Protein 7TXF (pdb70)

Radius of gyration: 30.8 Å; Cα contacts (8 Å, |Δi|>4): 2941; chains: 8; bounding box: 74×87×86 Å

Structure (mmCIF, N/CA/C/O backbone):
data_7TXF
#
_entry.id   7TXF
#
_cell.length_a   68.909
_cell.length_b   119.573
_cell.length_c   150.733
_cell.angle_alpha   90.00
_cell.angle_beta   90.00
_cell.angle_gamma   90.00
#
_symmetry.space_group_name_H-M   'P 21 21 21'
#
loop_
_entity.id
_entity.type
_entity.pdbx_description
1 polymer 'Acetylcholine-binding protein'
2 polymer 'Alpha-conotoxin VxXXB'
#
loop_
_atom_site.group_PDB
_atom_site.id
_atom_site.type_symbol
_atom_site.label_atom_id
_atom_site.label_alt_id
_atom_site.label_comp_id
_atom_site.label_asym_id
_atom_site.label_entity_id
_atom_site.label_seq_id
_atom_site.pdbx_PDB_ins_code
_atom_site.Cartn_x
_atom_site.Cartn_y
_atom_site.Cartn_z
_atom_site.occupancy
_atom_site.B_iso_or_equiv
_atom_site.auth_seq_id
_atom_site.auth_comp_id
_atom_site.auth_asym_id
_atom_site.auth_atom_id
_atom_site.pdbx_PDB_model_num
ATOM 1 N N . LEU A 1 1 ? -22.143 13.456 31.482 1.00 106.78 1 LEU A N 1
ATOM 2 C CA . LEU A 1 1 ? -21.132 13.147 30.413 1.00 100.26 1 LEU A CA 1
ATOM 3 C C . LEU A 1 1 ? -20.447 11.893 30.863 1.00 97.37 1 LEU A C 1
ATOM 4 O O . LEU A 1 1 ? -20.147 11.739 32.054 1.00 99.51 1 LEU A O 1
ATOM 9 N N . ASP A 1 2 ? -20.176 10.986 29.927 1.00 96.98 2 ASP A N 1
ATOM 10 C CA . ASP A 1 2 ? -19.323 9.823 30.242 1.00 94.08 2 ASP A CA 1
ATOM 11 C C . ASP A 1 2 ? -17.878 10.074 29.751 1.00 85.19 2 ASP A C 1
ATOM 12 O O . ASP A 1 2 ? -17.593 11.112 29.122 1.00 81.88 2 ASP A O 1
ATOM 17 N N . ARG A 1 3 ? -16.981 9.130 30.039 1.00 78.88 3 ARG A N 1
ATOM 18 C CA . ARG A 1 3 ? -15.540 9.264 29.726 1.00 75.32 3 ARG A CA 1
ATOM 19 C C . ARG A 1 3 ? -15.338 9.421 28.221 1.00 76.47 3 ARG A C 1
ATOM 20 O O . ARG A 1 3 ? -14.491 10.255 27.839 1.00 72.79 3 ARG A O 1
ATOM 28 N N . ALA A 1 4 ? -16.097 8.688 27.398 1.00 80.41 4 ALA A N 1
ATOM 29 C CA . ALA A 1 4 ? -15.962 8.806 25.934 1.00 79.78 4 ALA A CA 1
ATOM 30 C C . ALA A 1 4 ? -16.309 10.196 25.434 1.00 78.94 4 ALA A C 1
ATOM 31 O O . ALA A 1 4 ? -15.632 10.714 24.529 1.00 77.10 4 ALA A O 1
ATO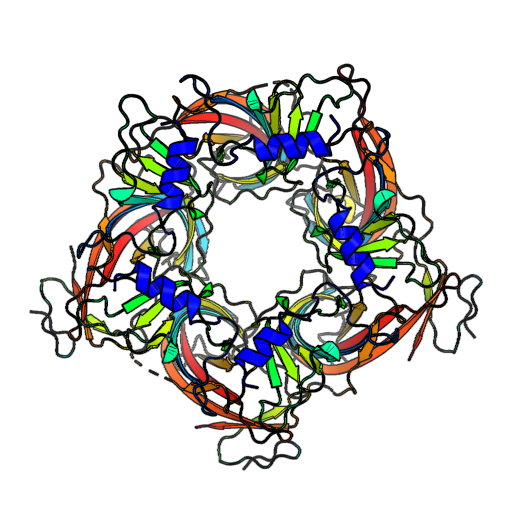M 33 N N . ASP A 1 5 ? -17.366 10.781 26.021 1.00 81.80 5 ASP A N 1
ATOM 34 C CA . ASP A 1 5 ? -17.846 12.129 25.674 1.00 81.96 5 ASP A CA 1
ATOM 35 C C . ASP A 1 5 ? -16.800 13.158 26.056 1.00 79.70 5 ASP A C 1
ATOM 36 O O . ASP A 1 5 ? -16.503 14.075 25.299 1.00 80.84 5 ASP A O 1
ATOM 41 N N . ILE A 1 6 ? -16.242 13.008 27.256 1.00 77.49 6 ILE A N 1
ATOM 42 C CA . ILE A 1 6 ? -15.202 13.907 27.700 1.00 73.62 6 ILE A CA 1
ATOM 43 C C . ILE A 1 6 ? -14.016 13.849 26.741 1.00 71.72 6 ILE A C 1
ATOM 44 O O . ILE A 1 6 ? -13.493 14.885 26.336 1.00 71.40 6 ILE A O 1
ATOM 49 N N . LEU A 1 7 ? -13.604 12.640 26.348 1.00 73.20 7 LEU A N 1
ATOM 50 C CA . LEU A 1 7 ? -12.435 12.500 25.482 1.00 72.23 7 LEU A CA 1
ATOM 51 C C . LEU A 1 7 ? -12.733 13.128 24.123 1.00 76.07 7 LEU A C 1
ATOM 52 O O . LEU A 1 7 ? -11.898 13.836 23.559 1.00 78.52 7 LEU A O 1
ATOM 57 N N . TYR A 1 8 ? -13.947 12.916 23.621 1.00 80.36 8 TYR A N 1
ATOM 58 C CA . TYR A 1 8 ? -14.425 13.541 22.362 1.00 86.20 8 TYR A CA 1
ATOM 59 C C . TYR A 1 8 ? -14.312 15.070 22.470 1.00 83.90 8 TYR A C 1
ATOM 60 O O . TYR A 1 8 ? -13.709 15.688 21.576 1.00 82.62 8 TYR A O 1
ATOM 69 N N . ASN A 1 9 ? -14.851 15.666 23.539 1.00 85.38 9 ASN A N 1
ATOM 70 C CA . ASN A 1 9 ? -14.823 17.125 23.675 1.00 85.09 9 ASN A CA 1
ATOM 71 C C . ASN A 1 9 ? -13.406 17.651 23.796 1.00 81.03 9 ASN A C 1
ATOM 72 O O . ASN A 1 9 ? -13.057 18.642 23.164 1.00 80.60 9 ASN A O 1
ATOM 77 N N . ILE A 1 10 ? -12.572 16.943 24.561 1.00 79.78 10 ILE A N 1
ATOM 78 C CA . ILE A 1 10 ? -11.186 17.325 24.682 1.00 75.11 10 ILE A CA 1
ATOM 79 C C . ILE A 1 10 ? -10.495 17.356 23.308 1.00 75.84 10 ILE A C 1
ATOM 80 O O . ILE A 1 10 ? -9.742 18.276 23.038 1.00 77.97 10 ILE A O 1
ATOM 85 N N . ARG A 1 11 ? -10.761 16.370 22.446 1.00 76.48 11 ARG A N 1
ATOM 86 C CA . ARG A 1 11 ? -10.119 16.296 21.105 1.00 79.00 11 ARG A CA 1
ATOM 87 C C . ARG A 1 11 ? -10.581 17.473 20.236 1.00 86.48 11 ARG A C 1
ATOM 88 O O . ARG A 1 11 ? -9.704 18.146 19.673 1.00 86.98 11 ARG A O 1
ATOM 96 N N . GLN A 1 12 ? -11.896 17.714 20.147 1.00 96.75 12 GLN A N 1
ATOM 97 C CA . GLN A 1 12 ? -12.444 18.876 19.437 1.00 97.03 12 GLN A CA 1
ATOM 98 C C . GLN A 1 12 ? -11.909 20.212 19.897 1.00 91.09 12 GLN A C 1
ATOM 99 O O . GLN A 1 12 ? -11.716 21.084 19.106 1.00 87.31 12 GLN A O 1
ATOM 105 N N . THR A 1 13 ? -11.653 20.353 21.195 1.00 88.06 13 THR A N 1
ATOM 106 C CA . THR A 1 13 ? -11.295 21.619 21.804 1.00 87.35 13 THR A CA 1
ATOM 107 C C . THR A 1 13 ? -9.779 21.858 21.917 1.00 85.67 13 THR A C 1
ATOM 108 O O . THR A 1 13 ? -9.303 22.952 21.667 1.00 82.64 13 THR A O 1
ATOM 112 N N . SER A 1 14 ? -9.031 20.825 22.307 1.00 86.47 14 SER A N 1
ATOM 113 C CA . SER A 1 14 ? -7.585 20.883 22.344 1.00 80.59 14 SER A CA 1
ATOM 114 C C . SER A 1 14 ? -7.055 20.934 20.947 1.00 74.52 14 SER A C 1
ATOM 115 O O . SER A 1 14 ? -7.468 20.178 20.075 1.00 76.57 14 SER A O 1
ATOM 118 N N . ARG A 1 15 ? -6.172 21.905 20.723 1.00 66.94 15 ARG A N 1
ATOM 119 C CA . ARG A 1 15 ? -5.377 22.076 19.484 1.00 63.34 15 ARG A CA 1
ATOM 120 C C . ARG A 1 15 ? -3.947 21.754 19.891 1.00 56.72 15 ARG A C 1
ATOM 121 O O . ARG A 1 15 ? -3.298 22.577 20.496 1.00 54.37 15 ARG A O 1
ATOM 129 N N . PRO A 1 16 ? -3.435 20.530 19.653 1.00 53.79 16 PRO A N 1
ATOM 130 C CA . PRO A 1 16 ? -2.142 20.131 20.196 1.00 52.27 16 PRO A CA 1
ATOM 131 C C . PRO A 1 16 ? -0.953 20.987 19.707 1.00 54.19 16 PRO A C 1
ATOM 132 O O . PRO A 1 16 ? 0.049 21.013 20.379 1.00 56.38 16 PRO A O 1
ATOM 136 N N . ASP A 1 17 ? -1.088 21.684 18.579 1.00 53.53 17 ASP A N 1
ATOM 137 C CA . ASP A 1 17 ? -0.022 22.507 18.063 1.00 53.41 17 ASP A CA 1
ATOM 138 C C . ASP A 1 17 ? -0.167 23.987 18.356 1.00 52.92 17 ASP A C 1
ATOM 139 O O . ASP A 1 17 ? 0.601 24.752 17.886 1.00 51.27 17 ASP A O 1
ATOM 144 N N . VAL A 1 18 ? -1.178 24.356 19.154 1.00 53.80 18 VAL A N 1
ATOM 145 C CA . VAL A 1 18 ? -1.432 25.753 19.484 1.00 54.56 18 VAL A CA 1
ATOM 146 C C . VAL A 1 18 ? -1.412 25.932 21.007 1.00 54.12 18 VAL A C 1
ATOM 147 O O . VAL A 1 18 ? -2.127 25.274 21.735 1.00 54.07 18 VAL A O 1
ATOM 151 N N . ILE A 1 19 ? -0.519 26.797 21.476 1.00 53.53 19 ILE A N 1
ATOM 152 C CA . ILE A 1 19 ? -0.421 27.127 22.864 1.00 54.64 19 ILE A CA 1
ATOM 153 C C . ILE A 1 19 ? -1.774 27.695 23.291 1.00 53.93 19 ILE A C 1
ATOM 154 O O . ILE A 1 19 ? -2.369 28.502 22.600 1.00 55.03 19 ILE A O 1
ATOM 159 N N . PRO A 1 20 ? -2.364 27.226 24.399 1.00 53.92 20 PRO A N 1
ATOM 160 C CA . PRO A 1 20 ? -3.687 27.693 24.811 1.00 57.73 20 PRO A CA 1
ATOM 161 C C . PRO A 1 20 ? -3.604 28.992 25.619 1.00 63.13 20 PRO A C 1
ATOM 162 O O . PRO A 1 20 ? -4.016 28.988 26.744 1.00 66.66 20 PRO A O 1
ATOM 166 N N . THR A 1 21 ? -3.026 30.048 25.053 1.00 69.91 21 THR A N 1
ATOM 167 C CA . THR A 1 21 ? -3.015 31.334 25.726 1.00 74.59 21 THR A CA 1
ATOM 168 C C . THR A 1 21 ? -4.434 31.815 25.684 1.00 80.26 21 THR A C 1
ATOM 169 O O . THR A 1 21 ? -5.147 31.637 24.698 1.00 84.43 21 THR A O 1
ATOM 173 N N . GLN A 1 22 ? -4.868 32.346 26.814 1.00 90.15 22 GLN A N 1
ATOM 174 C CA . GLN A 1 22 ? -6.239 32.847 27.005 1.00 96.51 22 GLN A CA 1
ATOM 175 C C . GLN A 1 22 ? -6.123 34.349 27.221 1.00 94.93 22 GLN A C 1
ATOM 176 O O . GLN A 1 22 ? -5.576 34.777 28.214 1.00 91.80 22 GLN A O 1
ATOM 182 N N . ARG A 1 23 ? -6.574 35.121 26.227 1.00 98.99 23 ARG A N 1
ATOM 183 C CA . ARG A 1 23 ? -6.581 36.612 26.192 1.00 101.06 23 ARG A CA 1
ATOM 184 C C . ARG A 1 23 ? -5.133 37.134 26.244 1.00 96.78 23 ARG A C 1
ATOM 185 O O . ARG A 1 23 ? -4.887 38.149 26.912 1.00 90.73 23 ARG A O 1
ATOM 193 N N . ASP A 1 24 ? -4.220 36.491 25.507 1.00 96.07 24 ASP A N 1
ATOM 194 C CA . ASP A 1 24 ? -2.787 36.794 25.536 1.00 99.21 24 ASP A CA 1
ATOM 195 C C . ASP A 1 24 ? -2.177 37.180 26.920 1.00 95.87 24 ASP A C 1
ATOM 196 O O . ASP A 1 24 ? -1.445 38.157 27.063 1.00 93.33 24 ASP A O 1
ATOM 201 N N . ARG A 1 25 ? -2.539 36.377 27.930 1.00 90.38 25 ARG A N 1
ATOM 202 C CA . ARG A 1 25 ? -1.734 36.118 29.158 1.00 87.81 25 ARG A CA 1
ATOM 203 C C . ARG A 1 25 ? -0.958 34.812 28.976 1.00 78.59 25 ARG A C 1
ATOM 204 O O . ARG A 1 25 ? -1.373 33.924 28.231 1.00 74.73 25 ARG A O 1
ATOM 212 N N . PRO A 1 26 ? 0.209 34.660 29.633 1.00 71.06 26 PRO A N 1
ATOM 213 C CA . PRO A 1 26 ? 1.045 33.483 29.428 1.00 67.64 26 PRO A CA 1
ATOM 214 C C . PRO A 1 26 ? 0.418 32.217 30.033 1.00 65.81 26 PRO A C 1
ATOM 215 O O . PRO A 1 26 ? -0.302 32.324 30.968 1.00 70.18 26 PRO A O 1
ATOM 219 N N . VAL A 1 27 ? 0.686 31.048 29.457 1.00 63.48 27 VAL A N 1
ATOM 220 C CA . VAL A 1 27 ? 0.325 29.806 30.093 1.00 61.78 27 VAL A CA 1
ATOM 221 C C . VAL A 1 27 ? 1.337 29.565 31.195 1.00 59.76 27 VAL A C 1
ATOM 222 O O . VAL A 1 27 ? 2.536 29.535 30.933 1.00 56.04 27 VAL A O 1
ATOM 226 N N . ALA A 1 28 ? 0.843 29.436 32.435 1.00 60.82 28 ALA A N 1
ATOM 227 C CA . ALA A 1 28 ? 1.638 29.148 33.622 1.00 58.43 28 ALA A CA 1
ATOM 228 C C . ALA A 1 28 ? 1.922 27.651 33.717 1.00 57.01 28 ALA A C 1
ATOM 229 O O . ALA A 1 28 ? 1.047 26.874 34.010 1.00 62.22 28 ALA A O 1
ATOM 231 N N . VAL A 1 29 ? 3.154 27.246 33.416 1.00 56.70 29 VAL A N 1
ATOM 232 C CA . VAL A 1 29 ? 3.581 25.880 33.536 1.00 57.05 29 VAL A CA 1
ATOM 233 C C . VAL A 1 29 ? 4.384 25.738 34.836 1.00 59.01 29 VAL A C 1
ATOM 234 O O . VAL A 1 29 ? 5.245 26.554 35.143 1.00 56.45 29 VAL A O 1
ATOM 238 N N . SER A 1 30 ? 4.075 24.707 35.621 1.00 61.70 30 SER A N 1
ATOM 239 C CA . SER A 1 30 ? 4.853 24.425 36.806 1.00 67.76 30 SER A CA 1
ATOM 240 C C . SER A 1 30 ? 5.548 23.089 36.575 1.00 66.07 30 SER A C 1
ATOM 241 O O . SER A 1 30 ? 4.967 22.159 35.986 1.00 64.53 30 SER A O 1
ATOM 244 N N . VAL A 1 31 ? 6.815 22.997 36.986 1.00 66.37 31 VAL A N 1
ATOM 245 C CA . VAL A 1 31 ? 7.587 21.783 36.804 1.00 64.49 31 VAL A CA 1
ATOM 246 C C . VAL A 1 31 ? 8.451 21.483 38.006 1.00 64.68 31 VAL A C 1
ATOM 247 O O . VAL A 1 31 ? 8.965 22.370 38.639 1.00 65.98 31 VAL A O 1
ATOM 251 N N . SER A 1 32 ? 8.582 20.195 38.318 1.00 69.01 32 SER A N 1
ATOM 252 C CA . SER A 1 32 ? 9.436 19.727 39.397 1.00 74.37 32 SER A CA 1
ATOM 253 C C . SER A 1 32 ? 9.951 18.347 39.026 1.00 75.39 32 SER A C 1
ATOM 254 O O . SER A 1 32 ? 9.191 17.513 38.535 1.00 75.65 32 SER A O 1
ATOM 257 N N . LEU A 1 33 ? 11.246 18.107 39.282 1.00 75.31 33 LEU A N 1
ATOM 258 C CA . LEU A 1 33 ? 11.849 16.807 39.107 1.00 69.94 33 LEU A CA 1
ATOM 259 C C . LEU A 1 33 ? 11.897 16.028 40.414 1.00 72.28 33 LEU A C 1
ATOM 260 O O . LEU A 1 33 ? 12.329 16.542 41.418 1.00 80.10 33 LEU A O 1
ATOM 265 N N . LYS A 1 34 ? 11.434 14.778 40.380 1.00 69.63 34 LYS A N 1
ATOM 266 C CA . LYS A 1 34 ? 11.663 13.819 41.438 1.00 68.73 34 LYS A CA 1
ATOM 267 C C . LYS A 1 34 ? 12.623 12.770 40.917 1.00 65.44 34 LYS A C 1
ATOM 268 O O . LYS A 1 34 ? 12.295 12.028 39.992 1.00 62.43 34 LYS A O 1
ATOM 274 N N . PHE A 1 35 ? 13.788 12.695 41.551 1.00 65.81 35 PHE A N 1
ATOM 275 C CA . PHE A 1 35 ? 14.821 11.758 41.175 1.00 65.95 35 PHE A CA 1
ATOM 276 C C . PHE A 1 35 ? 14.573 10.376 41.751 1.00 66.19 35 PHE A C 1
ATOM 277 O O . PHE A 1 35 ? 14.323 10.205 42.944 1.00 63.38 35 PHE A O 1
ATOM 285 N N . ILE A 1 36 ? 14.641 9.390 40.855 1.00 67.49 36 ILE A N 1
ATOM 286 C CA . ILE A 1 36 ? 14.353 8.008 41.151 1.00 68.02 36 ILE A CA 1
ATOM 287 C C . ILE A 1 36 ? 15.666 7.237 41.222 1.00 69.23 36 ILE A C 1
ATOM 288 O O . ILE A 1 36 ? 15.844 6.401 42.104 1.00 71.46 36 ILE A O 1
ATOM 293 N N . ASN A 1 37 ? 16.581 7.496 40.287 1.00 66.82 37 ASN A N 1
ATOM 294 C CA . ASN A 1 37 ? 17.853 6.802 40.259 1.00 67.87 37 ASN A CA 1
ATOM 295 C C . ASN A 1 37 ? 18.936 7.537 39.525 1.00 68.09 37 ASN A C 1
ATOM 296 O O . ASN A 1 37 ? 18.650 8.318 38.643 1.00 66.07 37 ASN A O 1
ATOM 301 N N . ILE A 1 38 ? 20.186 7.300 39.930 1.00 70.73 38 ILE A N 1
ATOM 302 C CA . ILE A 1 38 ? 21.367 7.770 39.257 1.00 71.42 38 ILE A CA 1
ATOM 303 C C . ILE A 1 38 ? 22.115 6.515 38.932 1.00 74.71 38 ILE A C 1
ATOM 304 O O . ILE A 1 38 ? 22.528 5.804 39.831 1.00 79.44 38 ILE A O 1
ATOM 309 N N . LEU A 1 39 ? 22.330 6.253 37.647 1.00 77.56 39 LEU A N 1
ATOM 310 C CA . LEU A 1 39 ? 22.711 4.929 37.185 1.00 80.83 39 LEU A CA 1
ATOM 311 C C . LEU A 1 39 ? 24.153 4.817 36.909 1.00 85.48 39 LEU A C 1
ATOM 312 O O . LEU A 1 39 ? 24.827 3.912 37.398 1.00 90.06 39 LEU A O 1
ATOM 317 N N . GLU A 1 40 ? 24.614 5.696 36.022 1.00 89.22 40 GLU A N 1
ATOM 318 C CA . GLU A 1 40 ? 25.959 5.609 35.589 1.00 95.64 40 GLU A CA 1
ATOM 319 C C . GLU A 1 40 ? 26.519 6.982 35.812 1.00 95.42 40 GLU A C 1
ATOM 320 O O . GLU A 1 40 ? 25.831 7.999 35.661 1.00 100.86 40 GLU A O 1
ATOM 326 N N . VAL A 1 41 ? 27.781 6.987 36.239 1.00 95.88 41 VAL A N 1
ATOM 327 C CA . VAL A 1 41 ? 28.620 8.157 36.309 1.00 98.09 41 VAL A CA 1
ATOM 328 C C . VAL A 1 41 ? 29.842 7.799 35.478 1.00 98.76 41 VAL A C 1
ATOM 329 O O . VAL A 1 41 ? 30.251 6.635 35.432 1.00 98.19 41 VAL A O 1
ATOM 333 N N . ASN A 1 42 ? 30.381 8.797 34.781 1.00 100.30 42 ASN A N 1
ATOM 334 C CA . ASN A 1 42 ? 31.527 8.598 33.912 1.00 105.20 42 ASN A CA 1
ATOM 335 C C . ASN A 1 42 ? 32.614 9.653 34.176 1.00 109.38 42 ASN A C 1
ATOM 336 O O . ASN A 1 42 ? 32.439 10.810 33.849 1.00 105.07 42 ASN A O 1
ATOM 341 N N . GLU A 1 43 ? 33.694 9.203 34.840 1.00 118.17 43 GLU A N 1
ATOM 342 C CA . GLU A 1 43 ? 34.899 9.975 35.146 1.00 122.78 43 GLU A CA 1
ATOM 343 C C . GLU A 1 43 ? 35.534 10.501 33.870 1.00 126.90 43 GLU A C 1
ATOM 344 O O . GLU A 1 43 ? 35.912 11.682 33.791 1.00 129.99 43 GLU A O 1
ATOM 350 N N . ILE A 1 44 ? 35.654 9.605 32.872 1.00 128.70 44 ILE A N 1
ATOM 351 C CA . ILE A 1 44 ? 36.241 9.917 31.560 1.00 131.64 44 ILE A CA 1
ATOM 352 C C . ILE A 1 44 ? 35.428 11.006 30.833 1.00 131.03 44 ILE A C 1
ATOM 353 O O . ILE A 1 44 ? 35.954 12.056 30.548 1.00 143.70 44 ILE A O 1
ATOM 358 N N . THR A 1 45 ? 34.148 10.751 30.548 1.00 123.51 45 THR A N 1
ATOM 359 C CA . THR A 1 45 ? 33.340 11.672 29.725 1.00 118.13 45 THR A CA 1
ATOM 360 C C . THR A 1 45 ? 32.645 12.806 30.497 1.00 110.17 45 THR A C 1
ATOM 361 O O . THR A 1 45 ? 32.086 13.697 29.868 1.00 110.32 45 THR A O 1
ATOM 365 N N . ASN A 1 46 ? 32.671 12.770 31.828 1.00 105.88 46 ASN A N 1
ATOM 366 C CA . ASN A 1 46 ? 31.864 13.689 32.655 1.00 104.28 46 ASN A CA 1
ATOM 367 C C . ASN A 1 46 ? 30.346 13.688 32.366 1.00 101.29 46 ASN A C 1
ATOM 368 O O . ASN A 1 46 ? 29.657 14.734 32.367 1.00 98.44 46 ASN A O 1
ATOM 373 N N . GLU A 1 47 ? 29.817 12.485 32.171 1.00 99.00 47 GLU A N 1
ATOM 374 C CA . GLU A 1 47 ? 28.392 12.294 31.984 1.00 91.60 47 GLU A CA 1
ATOM 375 C C . GLU A 1 47 ? 27.790 11.615 33.226 1.00 88.64 47 GLU A C 1
ATOM 376 O O . GLU A 1 47 ? 28.396 10.762 33.867 1.00 84.92 47 GLU A O 1
ATOM 382 N N . VAL A 1 48 ? 26.558 11.997 33.547 1.00 86.56 48 VAL A N 1
ATOM 383 C CA . VAL A 1 48 ? 25.740 11.285 34.510 1.00 83.75 48 VAL A CA 1
ATOM 384 C C . VAL A 1 48 ? 24.417 10.901 33.846 1.00 79.61 48 VAL A C 1
ATOM 385 O O . VAL A 1 48 ? 23.836 11.658 33.066 1.00 76.55 48 VAL A O 1
ATOM 389 N N . ASP A 1 49 ? 23.982 9.684 34.158 1.00 81.76 49 ASP A N 1
ATOM 390 C CA . ASP A 1 49 ? 22.796 9.088 33.579 1.00 79.11 49 ASP A CA 1
ATOM 391 C C . ASP A 1 49 ? 21.767 8.975 34.697 1.00 75.16 49 ASP A C 1
ATOM 392 O O . ASP A 1 49 ? 21.994 8.350 35.715 1.00 75.74 49 ASP A O 1
ATOM 397 N N . VAL A 1 50 ? 20.611 9.612 34.511 1.00 73.63 50 VAL A N 1
ATOM 398 C CA . VAL A 1 50 ? 19.684 9.849 35.611 1.00 68.75 50 VAL A CA 1
ATOM 399 C C . VAL A 1 50 ? 18.259 9.433 35.199 1.00 62.49 50 VAL A C 1
ATOM 400 O O . VAL A 1 50 ? 17.856 9.631 34.062 1.00 56.64 50 VAL A O 1
ATOM 404 N N . VAL A 1 51 ? 17.514 8.844 36.139 1.00 58.63 51 VAL A N 1
ATOM 405 C CA . VAL A 1 51 ? 16.075 8.614 35.990 1.00 54.77 51 VAL A CA 1
ATOM 406 C C . VAL A 1 51 ? 15.300 9.532 36.923 1.00 54.36 51 VAL A C 1
ATOM 407 O O . VAL A 1 51 ? 15.594 9.585 38.106 1.00 56.22 51 VAL A O 1
ATOM 411 N N . PHE A 1 52 ? 14.294 10.243 36.386 1.00 55.24 52 PHE A N 1
ATOM 412 C CA . PHE A 1 52 ? 13.473 11.165 37.160 1.00 56.05 52 PHE A CA 1
ATOM 413 C C . PHE A 1 52 ? 12.046 11.217 36.675 1.00 55.53 52 PHE A C 1
ATOM 414 O O . PHE A 1 52 ? 11.788 10.976 35.502 1.00 53.59 52 PHE A O 1
ATOM 422 N N . TRP A 1 53 ? 11.124 11.506 37.608 1.00 55.90 53 TRP A N 1
ATOM 423 C CA . TRP A 1 53 ? 9.752 11.808 37.276 1.00 54.62 53 TRP A CA 1
ATOM 424 C C . TRP A 1 53 ? 9.646 13.316 37.119 1.00 56.10 53 TRP A C 1
ATOM 425 O O . TRP A 1 53 ? 10.027 14.061 38.026 1.00 54.61 53 TRP A O 1
ATOM 436 N N . GLN A 1 54 ? 9.145 13.753 35.961 1.00 55.02 54 GLN A N 1
ATOM 437 C CA . GLN A 1 54 ? 8.995 15.156 35.665 1.00 56.98 54 GLN A CA 1
ATOM 438 C C . GLN A 1 54 ? 7.563 15.577 35.897 1.00 57.53 54 GLN A C 1
ATOM 439 O O . GLN A 1 54 ? 6.757 15.495 35.004 1.00 64.62 54 GLN A O 1
ATOM 445 N N . GLN A 1 55 ? 7.250 16.020 37.108 1.00 61.63 55 GLN A N 1
ATOM 446 C CA . GLN A 1 55 ? 5.928 16.507 37.402 1.00 66.61 55 GLN A CA 1
ATOM 447 C C . GLN A 1 55 ? 5.677 17.839 36.694 1.00 62.73 55 GLN A C 1
ATOM 448 O O . GLN A 1 55 ? 6.297 18.836 37.001 1.00 59.67 55 GLN A O 1
ATOM 454 N N . THR A 1 56 ? 4.763 17.825 35.728 1.00 58.62 56 THR A N 1
ATOM 455 C CA . THR A 1 56 ? 4.471 18.993 34.915 1.00 56.36 56 THR A CA 1
ATOM 456 C C . THR A 1 56 ? 2.991 19.299 34.983 1.00 56.64 56 THR A C 1
ATOM 457 O O . THR A 1 56 ? 2.175 18.417 34.817 1.00 54.02 56 THR A O 1
ATOM 461 N N . THR A 1 57 ? 2.640 20.558 35.264 1.00 62.26 57 THR A N 1
ATOM 462 C CA . THR A 1 57 ? 1.239 20.946 35.260 1.00 63.57 57 THR A CA 1
ATOM 463 C C . THR A 1 57 ? 0.986 22.292 34.632 1.00 58.96 57 THR A C 1
ATOM 464 O O . THR A 1 57 ? 1.860 23.157 34.618 1.00 58.12 57 THR A O 1
ATOM 468 N N . TRP A 1 58 ? -0.226 22.452 34.102 1.00 57.62 58 TRP A N 1
ATOM 469 C CA . TRP A 1 58 ? -0.667 23.717 33.483 1.00 58.88 58 TRP A CA 1
ATOM 470 C C . TRP A 1 58 ? -2.170 23.632 33.346 1.00 59.64 58 TRP A C 1
ATOM 471 O O . TRP A 1 58 ? -2.780 22.599 33.584 1.00 61.29 58 TRP A O 1
ATOM 482 N N . SER A 1 59 ? -2.768 24.756 32.977 1.00 65.55 59 SER A N 1
ATOM 483 C CA . SER A 1 59 ? -4.217 24.901 32.878 1.00 68.09 59 SER A CA 1
ATOM 484 C C . SER A 1 59 ? -4.539 25.191 31.411 1.00 71.08 59 SER A C 1
ATOM 485 O O . SER A 1 59 ? -3.811 25.917 30.704 1.00 70.61 59 SER A O 1
ATOM 488 N N . ASP A 1 60 ? -5.611 24.570 30.934 1.00 73.15 60 ASP A N 1
ATOM 489 C CA . ASP A 1 60 ? -6.219 24.932 29.677 1.00 75.44 60 ASP A CA 1
ATOM 490 C C . ASP A 1 60 ? -7.718 24.950 29.930 1.00 76.44 60 ASP A C 1
ATOM 491 O O . ASP A 1 60 ? -8.375 23.928 29.838 1.00 74.81 60 ASP A O 1
ATOM 496 N N . ARG A 1 61 ? -8.249 26.121 30.285 1.00 80.05 61 ARG A N 1
ATOM 497 C CA . ARG A 1 61 ? -9.637 26.287 30.787 1.00 83.05 61 ARG A CA 1
ATOM 498 C C . ARG A 1 61 ? -10.644 25.876 29.708 1.00 78.97 61 ARG A C 1
ATOM 499 O O . ARG A 1 61 ? -11.769 25.546 30.085 1.00 77.12 61 ARG A O 1
ATOM 507 N N . THR A 1 62 ? -10.258 25.874 28.428 1.00 76.15 62 THR A N 1
ATOM 508 C CA . THR A 1 62 ? -11.182 25.510 27.368 1.00 79.01 62 THR A CA 1
ATOM 509 C C . THR A 1 62 ? -11.537 24.025 27.391 1.00 77.42 62 THR A C 1
ATOM 510 O O . THR A 1 62 ? -12.564 23.634 26.854 1.00 78.80 62 THR A O 1
ATOM 514 N N . LEU A 1 63 ? -10.692 23.208 28.031 1.00 76.45 63 LEU A N 1
ATOM 515 C CA . LEU A 1 63 ? -10.961 21.791 28.226 1.00 73.42 63 LEU A CA 1
ATOM 516 C C . LEU A 1 63 ? -11.998 21.472 29.300 1.00 71.01 63 LEU A C 1
ATOM 517 O O . LEU A 1 63 ? -12.478 20.335 29.365 1.00 72.58 63 LEU A O 1
ATOM 522 N N . ALA A 1 64 ? -12.327 22.460 30.139 1.00 68.85 64 ALA A N 1
ATOM 523 C CA . ALA A 1 64 ? -13.157 22.242 31.309 1.00 71.32 64 ALA A CA 1
ATOM 524 C C . ALA A 1 64 ? -14.538 21.685 30.973 1.00 72.71 64 ALA A C 1
ATOM 525 O O . ALA A 1 64 ? -15.077 21.965 29.925 1.00 77.13 64 ALA A O 1
ATOM 527 N N . TRP A 1 65 ? -15.096 20.900 31.895 1.00 71.99 65 TRP A N 1
ATOM 528 C CA . TRP A 1 65 ? -16.477 20.444 31.823 1.00 74.50 65 TRP A CA 1
ATOM 529 C C . TRP A 1 65 ? -17.098 20.442 33.219 1.00 77.49 65 TRP A C 1
ATOM 530 O O . TRP A 1 65 ? -16.400 20.479 34.224 1.00 75.89 65 TRP A O 1
ATOM 541 N N . ASN A 1 66 ? -18.427 20.413 33.266 1.00 82.90 66 ASN A N 1
ATOM 542 C CA . ASN A 1 66 ? -19.152 20.274 34.509 1.00 87.45 66 ASN A CA 1
ATOM 543 C C . ASN A 1 66 ? -19.089 18.829 35.015 1.00 88.01 66 ASN A C 1
ATOM 544 O O . ASN A 1 66 ? -19.519 17.920 34.338 1.00 86.65 66 ASN A O 1
ATOM 549 N N . SER A 1 67 ? -18.585 18.651 36.242 1.00 88.69 67 SER A N 1
ATOM 550 C CA . SER A 1 67 ? -18.276 17.346 36.790 1.00 89.81 67 SER A CA 1
ATOM 551 C C . SER A 1 67 ? -19.262 16.778 37.822 1.00 92.69 67 SER A C 1
ATOM 552 O O . SER A 1 67 ? -19.013 15.722 38.387 1.00 88.36 67 SER A O 1
ATOM 555 N N . SER A 1 68 ? -20.359 17.483 38.108 1.00 97.32 68 SER A N 1
ATOM 556 C CA . SER A 1 68 ? -21.439 16.860 38.876 1.00 102.23 68 SER A CA 1
ATOM 557 C C . SER A 1 68 ? -22.032 15.838 37.898 1.00 105.66 68 SER A C 1
ATOM 558 O O . SER A 1 68 ? -22.084 16.082 36.668 1.00 105.97 68 SER A O 1
ATOM 561 N N . HIS A 1 69 ? -22.389 14.667 38.427 1.00 108.41 69 HIS A N 1
ATOM 562 C CA . HIS A 1 69 ? -22.916 13.559 37.628 1.00 109.38 69 HIS A CA 1
ATOM 563 C C . HIS A 1 69 ? -22.008 13.108 36.480 1.00 105.26 69 HIS A C 1
ATOM 564 O O . HIS A 1 69 ? -22.472 12.368 35.645 1.00 109.27 69 HIS A O 1
ATOM 571 N N . SER A 1 70 ? -20.722 13.511 36.489 1.00 99.39 70 SER A N 1
ATOM 572 C CA . SER A 1 70 ? -19.728 13.120 35.502 1.00 94.15 70 SER A CA 1
ATOM 573 C C . SER A 1 70 ? -18.419 12.844 36.230 1.00 89.77 70 SER A C 1
ATOM 574 O O . SER A 1 70 ? -18.185 13.343 37.328 1.00 87.34 70 SER A O 1
ATOM 577 N N . PRO A 1 71 ? -17.493 12.061 35.633 1.00 85.49 71 PRO A N 1
ATOM 578 C CA . PRO A 1 71 ? -16.161 11.901 36.214 1.00 82.68 71 PRO A CA 1
ATOM 579 C C . PRO A 1 71 ? -15.424 13.250 36.328 1.00 82.00 71 PRO A C 1
ATOM 580 O O . PRO A 1 71 ? -15.601 14.108 35.473 1.00 80.04 71 PRO A O 1
ATOM 584 N N . ASP A 1 72 ? -14.636 13.397 37.395 1.00 81.65 72 ASP A N 1
ATOM 585 C CA . ASP A 1 72 ? -13.954 14.641 37.718 1.00 81.48 72 ASP A CA 1
ATOM 586 C C . ASP A 1 72 ? -12.599 14.733 37.031 1.00 75.92 72 ASP A C 1
ATOM 587 O O . ASP A 1 72 ? -12.052 15.817 36.914 1.00 73.23 72 ASP A O 1
ATOM 592 N N . GLN A 1 73 ? -12.061 13.582 36.599 1.00 71.35 73 GLN A N 1
ATOM 593 C CA . GLN A 1 73 ? -10.874 13.512 35.777 1.00 66.81 73 GLN A CA 1
ATOM 594 C C . GLN A 1 73 ? -10.961 12.408 34.762 1.00 64.05 73 GLN A C 1
ATOM 595 O O . GLN A 1 73 ? -11.757 11.489 34.906 1.00 63.82 73 GLN A O 1
ATOM 601 N N . VAL A 1 74 ? -10.102 12.520 33.744 1.00 59.71 74 VAL A N 1
ATOM 602 C CA . VAL A 1 74 ? -9.838 11.480 32.778 1.00 59.15 74 VAL A CA 1
ATOM 603 C C . VAL A 1 74 ? -8.354 11.444 32.430 1.00 59.49 74 VAL A C 1
ATOM 604 O O . VAL A 1 74 ? -7.635 12.403 32.661 1.00 66.84 74 VAL A O 1
ATOM 608 N N . SER A 1 75 ? -7.918 10.328 31.853 1.00 59.51 75 SER A N 1
ATOM 609 C CA . SER A 1 75 ? -6.570 10.112 31.387 1.00 58.11 75 SER A CA 1
ATOM 610 C C . SER A 1 75 ? -6.704 10.213 29.882 1.00 58.56 75 SER A C 1
ATOM 611 O O . SER A 1 75 ? -7.652 9.716 29.321 1.00 58.77 75 SER A O 1
ATOM 614 N N . VAL A 1 76 ? -5.762 10.905 29.247 1.00 54.01 76 VAL A N 1
ATOM 615 C CA . VAL A 1 76 ? -5.882 11.302 27.851 1.00 54.07 76 VAL A CA 1
ATOM 616 C C . VAL A 1 76 ? -4.498 11.113 27.235 1.00 54.04 76 VAL A C 1
ATOM 617 O O . VAL A 1 76 ? -3.486 11.502 27.821 1.00 55.23 76 VAL A O 1
ATOM 621 N N . PRO A 1 77 ? -4.376 10.518 26.040 1.00 53.48 77 PRO A N 1
ATOM 622 C CA . PRO A 1 77 ? -3.072 10.432 25.383 1.00 53.91 77 PRO A CA 1
ATOM 623 C C . PRO A 1 77 ? -2.533 11.850 25.133 1.00 51.88 77 PRO A C 1
ATOM 624 O O . PRO A 1 77 ? -3.331 12.723 24.703 1.00 53.72 77 PRO A O 1
ATOM 628 N N . ILE A 1 78 ? -1.236 12.069 25.347 1.00 50.52 78 ILE A N 1
ATOM 629 C CA . ILE A 1 78 ? -0.703 13.432 25.117 1.00 54.07 78 ILE A CA 1
ATOM 630 C C . ILE A 1 78 ? -0.755 13.936 23.692 1.00 52.30 78 ILE A C 1
ATOM 631 O O . ILE A 1 78 ? -0.726 15.128 23.460 1.00 54.69 78 ILE A O 1
ATOM 636 N N . SER A 1 79 ? -0.873 13.030 22.725 1.00 54.08 79 SER A N 1
ATOM 637 C CA . SER A 1 79 ? -0.970 13.445 21.338 1.00 55.31 79 SER A CA 1
ATOM 638 C C . SER A 1 79 ? -2.304 14.150 21.055 1.00 57.55 79 SER A C 1
ATOM 639 O O . SER A 1 79 ? -2.460 14.820 20.037 1.00 63.08 79 SER A O 1
ATOM 642 N N . SER A 1 80 ? -3.265 14.024 21.974 1.00 58.86 80 SER A N 1
ATOM 643 C CA . SER A 1 80 ? -4.563 14.721 21.876 1.00 58.19 80 SER A CA 1
ATOM 644 C C . SER A 1 80 ? -4.598 16.112 22.505 1.00 55.96 80 SER A C 1
ATOM 645 O O . SER A 1 80 ? -5.604 16.784 22.452 1.00 63.03 80 SER A O 1
ATOM 648 N N . LEU A 1 81 ? -3.495 16.509 23.133 1.00 53.41 81 LEU A N 1
ATOM 649 C CA . LEU A 1 81 ? -3.401 17.718 23.932 1.00 55.02 81 LEU A CA 1
ATOM 650 C C . LEU A 1 81 ? -2.188 18.544 23.523 1.00 52.26 81 LEU A C 1
ATOM 651 O O . LEU A 1 81 ? -1.206 17.994 23.081 1.00 50.35 81 LEU A O 1
ATOM 656 N N . TRP A 1 82 ? -2.254 19.857 23.742 1.00 51.17 82 TRP A N 1
ATOM 657 C CA . TRP A 1 82 ? -1.083 20.677 23.762 1.00 48.56 82 TRP A CA 1
ATOM 658 C C . TRP A 1 82 ? -0.370 20.349 25.067 1.00 50.57 82 TRP A C 1
ATOM 659 O O . TRP A 1 82 ? -0.992 20.311 26.120 1.00 52.87 82 TRP A O 1
ATOM 670 N N . VAL A 1 83 ? 0.937 20.094 24.963 1.00 51.01 83 VAL A N 1
ATOM 671 C CA . VAL A 1 83 ? 1.870 19.973 26.063 1.00 51.77 83 VAL A CA 1
ATOM 672 C C . VAL A 1 83 ? 2.978 21.012 25.880 1.00 51.18 83 VAL A C 1
ATOM 673 O O . VAL A 1 83 ? 3.407 21.299 24.769 1.00 49.70 83 VAL A O 1
ATOM 677 N N . PRO A 1 84 ? 3.495 21.624 26.961 1.00 51.62 84 PRO A N 1
ATOM 678 C CA . PRO A 1 84 ? 4.586 22.586 26.817 1.00 51.62 84 PRO A CA 1
ATOM 679 C C . PRO A 1 84 ? 5.850 21.964 26.198 1.00 51.03 84 PRO A C 1
ATOM 680 O O . PRO A 1 84 ? 6.114 20.798 26.411 1.00 49.93 84 PRO A O 1
ATOM 684 N N . ASP A 1 85 ? 6.587 22.783 25.434 1.00 50.66 85 ASP A N 1
ATOM 685 C CA . ASP A 1 85 ? 7.747 22.364 24.643 1.00 48.32 85 ASP A CA 1
ATOM 686 C C . ASP A 1 85 ? 8.979 22.497 25.542 1.00 49.39 85 ASP A C 1
ATOM 687 O O . ASP A 1 85 ? 9.963 23.149 25.199 1.00 51.48 85 ASP A O 1
ATOM 692 N N . LEU A 1 86 ? 8.912 21.874 26.731 1.00 47.59 86 LEU A N 1
ATOM 693 C CA . LEU A 1 86 ? 9.977 21.925 27.673 1.00 48.56 86 LEU A CA 1
ATOM 694 C C . LEU A 1 86 ? 11.170 21.134 27.178 1.00 48.41 86 LEU A C 1
ATOM 695 O O . LEU A 1 86 ? 11.033 20.147 26.475 1.00 45.94 86 LEU A O 1
ATOM 700 N N . ALA A 1 87 ? 12.362 21.616 27.547 1.00 51.44 87 ALA A N 1
ATOM 701 C CA . ALA A 1 87 ? 13.597 20.960 27.229 1.00 54.05 87 ALA A CA 1
ATOM 702 C C . ALA A 1 87 ? 14.603 21.237 28.314 1.00 58.80 87 ALA A C 1
ATOM 703 O O . ALA A 1 87 ? 14.612 22.317 28.908 1.00 61.72 87 ALA A O 1
ATOM 705 N N . ALA A 1 88 ? 15.492 20.264 28.542 1.00 62.43 88 ALA A N 1
ATOM 706 C CA . ALA A 1 88 ? 16.675 20.504 29.345 1.00 62.49 88 ALA A CA 1
ATOM 707 C C . ALA A 1 88 ? 17.728 21.076 28.418 1.00 60.96 88 ALA A C 1
ATOM 708 O O . ALA A 1 88 ? 18.233 20.398 27.586 1.00 61.55 88 ALA A O 1
ATOM 710 N N . TYR A 1 89 ? 18.042 22.349 28.591 1.00 65.75 89 TYR A N 1
ATOM 711 C CA . TYR A 1 89 ? 18.962 23.126 27.727 1.00 72.67 89 TYR A CA 1
ATOM 712 C C . TYR A 1 89 ? 20.326 22.430 27.586 1.00 76.26 89 TYR A C 1
ATOM 713 O O . TYR A 1 89 ? 20.957 22.574 26.542 1.00 85.60 89 TYR A O 1
ATOM 722 N N . ASN A 1 90 ? 20.779 21.722 28.611 1.00 74.72 90 ASN A N 1
ATOM 723 C CA . ASN A 1 90 ? 22.108 21.144 28.676 1.00 77.53 90 ASN A CA 1
ATOM 724 C C . ASN A 1 90 ? 22.098 19.603 28.712 1.00 79.60 90 ASN A C 1
ATOM 725 O O . ASN A 1 90 ? 23.042 18.934 29.219 1.00 85.35 90 ASN A O 1
ATOM 730 N N . ALA A 1 91 ? 21.011 19.006 28.211 1.00 73.07 91 ALA A N 1
ATOM 731 C CA . ALA A 1 91 ? 20.936 17.536 28.104 1.00 69.13 91 ALA A CA 1
ATOM 732 C C . ALA A 1 91 ? 21.829 17.145 26.929 1.00 65.76 91 ALA A C 1
ATOM 733 O O . ALA A 1 91 ? 22.060 17.912 26.018 1.00 63.36 91 ALA A O 1
ATOM 735 N N . ILE A 1 92 ? 22.432 15.968 27.012 1.00 66.04 92 ILE A N 1
ATOM 736 C CA . ILE A 1 92 ? 23.323 15.513 25.965 1.00 64.04 92 ILE A CA 1
ATOM 737 C C . ILE A 1 92 ? 22.873 14.192 25.363 1.00 62.23 92 ILE A C 1
ATOM 738 O O . ILE A 1 92 ? 23.571 13.587 24.602 1.00 63.15 92 ILE A O 1
ATOM 743 N N . SER A 1 93 ? 21.662 13.764 25.726 1.00 61.01 93 SER A N 1
ATOM 744 C CA . SER A 1 93 ? 20.980 12.665 25.081 1.00 62.06 93 SER A CA 1
ATOM 745 C C . SER A 1 93 ? 19.515 13.068 24.981 1.00 60.21 93 SER A C 1
ATOM 746 O O . SER A 1 93 ? 19.048 13.965 25.742 1.00 52.85 93 SER A O 1
ATOM 749 N N . LYS A 1 94 ? 18.787 12.388 24.088 1.00 61.54 94 LYS A N 1
ATOM 750 C CA . LYS A 1 94 ? 17.359 12.643 24.008 1.00 64.44 94 LYS A CA 1
ATOM 751 C C . LYS A 1 94 ? 16.696 12.006 25.210 1.00 62.98 94 LYS A C 1
ATOM 752 O O . LYS A 1 94 ? 17.202 11.045 25.774 1.00 65.51 94 LYS A O 1
ATOM 758 N N . PRO A 1 95 ? 15.606 12.579 25.740 1.00 63.26 95 PRO A N 1
ATOM 759 C CA . PRO A 1 95 ? 14.919 11.962 26.877 1.00 63.45 95 PRO A CA 1
ATOM 760 C C . PRO A 1 95 ? 14.214 10.666 26.466 1.00 63.05 95 PRO A C 1
ATOM 761 O O . PRO A 1 95 ? 13.456 10.742 25.548 1.00 68.99 95 PRO A O 1
ATOM 765 N N . GLU A 1 96 ? 14.534 9.540 27.106 1.00 65.65 96 GLU A N 1
ATOM 766 C CA . GLU A 1 96 ? 13.841 8.265 26.940 1.00 65.90 96 GLU A CA 1
ATOM 767 C C . GLU A 1 96 ? 12.689 8.270 27.932 1.00 57.89 96 GLU A C 1
ATOM 768 O O . GLU A 1 96 ? 12.886 8.281 29.137 1.00 56.92 96 GLU A O 1
ATOM 774 N N . VAL A 1 97 ? 11.460 8.341 27.413 1.00 54.81 97 VAL A N 1
ATOM 775 C CA . VAL A 1 97 ? 10.253 8.233 28.219 1.00 50.81 97 VAL A CA 1
ATOM 776 C C . VAL A 1 97 ? 9.946 6.780 28.488 1.00 51.76 97 VAL A C 1
ATOM 777 O O . VAL A 1 97 ? 9.805 5.996 27.568 1.00 52.47 97 VAL A O 1
ATOM 781 N N . LEU A 1 98 ? 9.867 6.419 29.775 1.00 51.06 98 LEU A N 1
ATOM 782 C CA . LEU A 1 98 ? 9.741 5.026 30.191 1.00 53.30 98 LEU A CA 1
ATOM 783 C C . LEU A 1 98 ? 8.316 4.587 30.403 1.00 55.42 98 LEU A C 1
ATOM 784 O O . LEU A 1 98 ? 8.075 3.407 30.501 1.00 61.25 98 LEU A O 1
ATOM 789 N N . THR A 1 99 ? 7.384 5.545 30.509 1.00 54.24 99 THR A N 1
ATOM 790 C CA . THR A 1 99 ? 6.037 5.291 31.009 1.00 53.66 99 THR A CA 1
ATOM 791 C C . THR A 1 99 ? 5.010 5.536 29.917 1.00 52.82 99 THR A C 1
ATOM 792 O O . THR A 1 99 ? 5.339 6.105 28.886 1.00 55.65 99 THR A O 1
ATOM 796 N N . PRO A 1 100 ? 3.750 5.082 30.088 1.00 54.61 100 PRO A N 1
ATOM 797 C CA . PRO A 1 100 ? 2.665 5.410 29.151 1.00 53.07 100 PRO A CA 1
ATOM 798 C C . PRO A 1 100 ? 2.464 6.929 29.005 1.00 50.48 100 PRO A C 1
ATOM 799 O O . PRO A 1 100 ? 2.457 7.642 29.990 1.00 50.55 100 PRO A O 1
ATOM 803 N N . GLN A 1 101 ? 2.334 7.384 27.769 1.00 50.31 101 GLN A N 1
ATOM 804 C CA . GLN A 1 101 ? 2.281 8.782 27.454 1.00 50.38 101 GLN A CA 1
ATOM 805 C C . GLN A 1 101 ? 0.875 9.329 27.579 1.00 49.96 101 GLN A C 1
ATOM 806 O O . GLN A 1 101 ? 0.224 9.649 26.614 1.00 51.06 101 GLN A O 1
ATOM 812 N N . LEU A 1 102 ? 0.427 9.429 28.819 1.00 52.19 102 LEU A N 1
ATOM 813 C CA . LEU A 1 102 ? -0.927 9.824 29.139 1.00 50.88 102 LEU A CA 1
ATOM 814 C C . LEU A 1 102 ? -0.825 10.928 30.130 1.00 53.56 102 LEU A C 1
ATOM 815 O O . LEU A 1 102 ? 0.049 10.911 30.993 1.00 59.04 102 LEU A O 1
ATOM 820 N N . ALA A 1 103 ? -1.718 11.911 29.997 1.00 53.45 103 ALA A N 1
ATOM 821 C CA . ALA A 1 103 ? -1.858 12.953 30.977 1.00 53.23 103 ALA A CA 1
ATOM 822 C C . ALA A 1 103 ? -3.196 12.798 31.638 1.00 53.72 103 ALA A C 1
ATOM 823 O O . ALA A 1 103 ? -4.089 12.164 31.109 1.00 56.25 103 ALA A O 1
ATOM 825 N N . ARG A 1 104 ? -3.306 13.386 32.827 1.00 54.06 104 ARG A N 1
ATOM 826 C CA . ARG A 1 104 ? -4.545 13.448 33.623 1.00 57.26 104 ARG A CA 1
ATOM 827 C C . ARG A 1 104 ? -5.159 14.843 33.396 1.00 58.99 104 ARG A C 1
ATOM 828 O O . ARG A 1 104 ? -4.421 15.851 33.571 1.00 55.39 104 ARG A O 1
ATOM 836 N N . VAL A 1 105 ? -6.418 14.913 32.946 1.00 58.08 105 VAL A N 1
ATOM 837 C CA . VAL A 1 105 ? -7.105 16.167 32.784 1.00 59.67 105 VAL A CA 1
ATOM 838 C C . VAL A 1 105 ? -8.207 16.232 33.842 1.00 63.18 105 VAL A C 1
ATOM 839 O O . VAL A 1 105 ? -9.067 15.340 33.922 1.00 66.88 105 VAL A O 1
ATOM 843 N N . VAL A 1 106 ? -8.174 17.312 34.628 1.00 61.52 106 VAL A N 1
ATOM 844 C CA . VAL A 1 106 ? -9.162 17.589 35.638 1.00 64.92 106 VAL A CA 1
ATOM 845 C C . VAL A 1 106 ? -10.288 18.424 35.017 1.00 65.80 106 VAL A C 1
ATOM 846 O O . VAL A 1 106 ? -10.065 19.192 34.110 1.00 68.72 106 VAL A O 1
ATOM 850 N N . SER A 1 107 ? -11.511 18.245 35.525 1.00 68.26 107 SER A N 1
ATOM 851 C CA . SER A 1 107 ? -12.706 18.863 34.967 1.00 71.27 107 SER A CA 1
ATOM 852 C C . SER A 1 107 ? -12.671 20.396 34.922 1.00 73.64 107 SER A C 1
ATOM 853 O O . SER A 1 107 ? -13.461 21.015 34.219 1.00 71.00 107 SER A O 1
ATOM 856 N N . ASP A 1 108 ? -11.759 20.997 35.688 1.00 76.19 108 ASP A N 1
ATOM 857 C CA . ASP A 1 108 ? -11.543 22.439 35.671 1.00 78.27 108 ASP A CA 1
ATOM 858 C C . ASP A 1 108 ? -10.538 22.892 34.614 1.00 79.07 108 ASP A C 1
ATOM 859 O O . ASP A 1 108 ? -10.286 24.076 34.472 1.00 80.72 108 ASP A O 1
ATOM 864 N N . GLY A 1 109 ? -9.956 21.945 33.871 1.00 77.31 109 GLY A N 1
ATOM 865 C CA . GLY A 1 109 ? -9.004 22.241 32.822 1.00 74.97 109 GLY A CA 1
ATOM 866 C C . GLY A 1 109 ? -7.544 22.131 33.209 1.00 72.60 109 GLY A C 1
ATOM 867 O O . GLY A 1 109 ? -6.662 22.402 32.390 1.00 70.09 109 GLY A O 1
ATOM 868 N N . GLU A 1 110 ? -7.272 21.763 34.461 1.00 74.20 110 GLU A N 1
ATOM 869 C CA . GLU A 1 110 ? -5.900 21.515 34.886 1.00 76.60 110 GLU A CA 1
ATOM 870 C C . GLU A 1 110 ? -5.391 20.235 34.218 1.00 68.88 110 GLU A C 1
ATOM 871 O O . GLU A 1 110 ? -6.132 19.259 34.090 1.00 69.05 110 GLU A O 1
ATOM 877 N N . VAL A 1 111 ? -4.134 20.253 33.775 1.00 62.82 111 VAL A N 1
ATOM 878 C CA . VAL A 1 111 ? -3.493 19.083 33.173 1.00 61.63 111 VAL A CA 1
ATOM 879 C C . VAL A 1 111 ? -2.269 18.691 33.999 1.00 60.65 111 VAL A C 1
ATOM 880 O O . VAL A 1 111 ? -1.457 19.539 34.343 1.00 58.75 111 VAL A O 1
ATOM 884 N N . LEU A 1 112 ? -2.165 17.400 34.317 1.00 63.83 112 LEU A N 1
ATOM 885 C CA . LEU A 1 112 ? -1.035 16.825 35.041 1.00 63.27 112 LEU A CA 1
ATOM 886 C C . LEU A 1 112 ? -0.416 15.747 34.150 1.00 57.42 112 LEU A C 1
ATOM 887 O O . LEU A 1 112 ? -1.073 14.769 33.802 1.00 57.64 112 LEU A O 1
ATOM 892 N N . TYR A 1 113 ? 0.833 15.967 33.738 1.00 52.46 113 TYR A N 1
ATOM 893 C CA . TYR A 1 113 ? 1.671 15.029 32.943 1.00 51.23 113 TYR A CA 1
ATOM 894 C C . TYR A 1 113 ? 2.947 14.765 33.741 1.00 50.52 113 TYR A C 1
ATOM 895 O O . TYR A 1 113 ? 3.636 15.741 34.084 1.00 53.10 113 TYR A O 1
ATOM 904 N N . MET A 1 114 ? 3.204 13.492 34.057 1.00 52.36 114 MET A N 1
ATOM 905 C CA . MET A 1 114 ? 4.320 13.079 34.893 1.00 51.66 114 MET A CA 1
ATOM 906 C C . MET A 1 114 ? 4.991 11.861 34.282 1.00 49.78 114 MET A C 1
ATOM 907 O O . MET A 1 114 ? 4.867 10.738 34.775 1.00 51.98 114 MET A O 1
ATOM 912 N N . PRO A 1 115 ? 5.730 12.042 33.181 1.00 46.31 115 PRO A N 1
ATOM 913 C CA . PRO A 1 115 ? 6.493 10.943 32.603 1.00 47.95 115 PRO A CA 1
ATOM 914 C C . PRO A 1 115 ? 7.689 10.587 33.500 1.00 54.46 115 PRO A C 1
ATOM 915 O O . PRO A 1 115 ? 8.251 11.483 34.158 1.00 56.66 115 PRO A O 1
ATOM 919 N N . SER A 1 116 ? 8.055 9.308 33.518 1.00 54.79 116 SER A N 1
ATOM 920 C CA . SER A 1 116 ? 9.342 8.904 34.017 1.00 54.85 116 SER A CA 1
ATOM 921 C C . SER A 1 116 ? 10.315 8.971 32.839 1.00 54.42 116 SER A C 1
ATOM 922 O O . SER A 1 116 ? 10.093 8.382 31.782 1.00 52.77 116 SER A O 1
ATOM 925 N N . ILE A 1 117 ? 11.415 9.695 33.047 1.00 56.44 117 ILE A N 1
ATOM 926 C CA . ILE A 1 117 ? 12.374 9.974 31.994 1.00 57.16 117 ILE A CA 1
ATOM 927 C C . ILE A 1 117 ? 13.778 9.505 32.388 1.00 59.53 117 ILE A C 1
ATOM 928 O O . ILE A 1 117 ? 14.217 9.667 33.532 1.00 56.14 117 ILE A O 1
ATOM 933 N N . ARG A 1 118 ? 14.465 8.874 31.437 1.00 60.19 118 ARG A N 1
ATOM 934 C CA . ARG A 1 118 ? 15.896 8.552 31.582 1.00 59.92 118 ARG A CA 1
ATOM 935 C C . ARG A 1 118 ? 16.696 9.409 30.611 1.00 59.71 118 ARG A C 1
ATOM 936 O O . ARG A 1 118 ? 16.416 9.359 29.402 1.00 59.93 118 ARG A O 1
ATOM 944 N N . GLN A 1 119 ? 17.710 10.104 31.118 1.00 59.15 119 GLN A N 1
ATOM 945 C CA . GLN A 1 119 ? 18.427 11.093 30.345 1.00 57.78 119 GLN A CA 1
ATOM 946 C C . GLN A 1 119 ? 19.839 11.319 30.890 1.00 59.18 119 GLN A C 1
ATOM 947 O O . GLN A 1 119 ? 20.057 11.248 32.104 1.00 56.74 119 GLN A O 1
ATOM 953 N N . ARG A 1 120 ? 20.789 11.562 29.982 1.00 59.93 120 ARG A N 1
ATOM 954 C CA . ARG A 1 120 ? 22.190 11.887 30.312 1.00 64.66 120 ARG A CA 1
ATOM 955 C C . ARG A 1 120 ? 22.354 13.409 30.387 1.00 61.62 120 ARG A C 1
ATOM 956 O O . ARG A 1 120 ? 21.783 14.150 29.521 1.00 63.79 120 ARG A O 1
ATOM 964 N N . PHE A 1 121 ? 23.139 13.866 31.371 1.00 62.58 121 PHE A N 1
ATOM 965 C CA . PHE A 1 121 ? 23.560 15.260 31.487 1.00 63.78 121 PHE A CA 1
ATOM 966 C C . PHE A 1 121 ? 25.089 15.369 31.646 1.00 69.66 121 PHE A C 1
ATOM 967 O O . PHE A 1 121 ? 25.759 14.383 31.931 1.00 69.65 121 PHE A O 1
ATOM 975 N N . SER A 1 122 ? 25.639 16.566 31.416 1.00 75.09 122 SER A N 1
ATOM 976 C CA . SER A 1 122 ? 27.039 16.831 31.657 1.00 84.99 122 SER A CA 1
ATOM 977 C C . SER A 1 122 ? 27.168 17.191 33.134 1.00 91.16 122 SER A C 1
ATOM 978 O O . SER A 1 122 ? 26.412 18.003 33.644 1.00 87.75 122 SER A O 1
ATOM 981 N N . CYS A 1 123 ? 28.136 16.566 33.806 1.00 99.35 123 CYS A N 1
ATOM 982 C CA . CYS A 1 123 ? 28.359 16.763 35.223 1.00 108.84 123 CYS A CA 1
ATOM 983 C C . CYS A 1 123 ? 29.841 16.732 35.595 1.00 111.26 123 CYS A C 1
ATOM 984 O O . CYS A 1 123 ? 30.620 16.005 34.981 1.00 112.15 123 CYS A O 1
ATOM 987 N N . ASP A 1 124 ? 30.210 17.557 36.581 1.00 111.67 124 ASP A N 1
ATOM 988 C CA . ASP A 1 124 ? 31.490 17.458 37.238 1.00 115.26 124 ASP A CA 1
ATOM 989 C C . ASP A 1 124 ? 31.436 16.249 38.173 1.00 114.90 124 ASP A C 1
ATOM 990 O O . ASP A 1 124 ? 30.759 16.300 39.202 1.00 110.70 124 ASP A O 1
ATOM 995 N N . VAL A 1 125 ? 32.111 15.161 37.796 1.00 117.71 125 VAL A N 1
ATOM 996 C CA . VAL A 1 125 ? 31.979 13.883 38.514 1.00 117.24 125 VAL A CA 1
ATOM 997 C C . VAL A 1 125 ? 33.193 13.502 39.358 1.00 119.39 125 VAL A C 1
ATOM 998 O O . VAL A 1 125 ? 33.274 12.391 39.862 1.00 117.08 125 VAL A O 1
ATOM 1002 N N . SER A 1 126 ? 34.153 14.411 39.505 1.00 121.71 126 SER A N 1
ATOM 1003 C CA . SER A 1 126 ? 35.355 14.134 40.322 1.00 125.82 126 SER A CA 1
ATOM 1004 C C . SER A 1 126 ? 35.026 13.977 41.827 1.00 128.21 126 SER A C 1
ATOM 1005 O O . SER A 1 126 ? 35.539 13.078 42.505 1.00 128.22 126 SER A O 1
ATOM 1008 N N . GLY A 1 127 ? 34.131 14.838 42.330 1.00 127.45 127 GLY A N 1
ATOM 1009 C CA . GLY A 1 127 ? 33.806 14.903 43.748 1.00 126.30 127 GLY A CA 1
ATOM 1010 C C . GLY A 1 127 ? 32.714 13.958 44.198 1.00 120.10 127 GLY A C 1
ATOM 1011 O O . GLY A 1 127 ? 32.374 13.935 45.373 1.00 118.74 127 GLY A O 1
ATOM 1012 N N . VAL A 1 128 ? 32.151 13.187 43.255 1.00 112.40 128 VAL A N 1
ATOM 1013 C CA . VAL A 1 128 ? 31.213 12.106 43.535 1.00 106.95 128 VAL A CA 1
ATOM 1014 C C . VAL A 1 128 ? 31.706 11.153 44.633 1.00 109.66 128 VAL A C 1
ATOM 1015 O O . VAL A 1 128 ? 30.908 10.627 45.392 1.00 107.36 128 VAL A O 1
ATOM 1019 N N . ASP A 1 129 ? 33.026 10.914 44.687 1.00 114.33 129 ASP A N 1
ATOM 1020 C CA . ASP A 1 129 ? 33.657 10.076 45.720 1.00 119.64 129 ASP A CA 1
ATOM 1021 C C . ASP A 1 129 ? 34.076 10.810 46.998 1.00 121.70 129 ASP A C 1
ATOM 1022 O O . ASP A 1 129 ? 34.747 10.239 47.831 1.00 126.17 129 ASP A O 1
ATOM 1027 N N . THR A 1 130 ? 33.668 12.070 47.149 1.00 120.35 130 THR A N 1
ATOM 1028 C CA . THR A 1 130 ? 34.017 12.877 48.320 1.00 122.50 130 THR A CA 1
ATOM 1029 C C . THR A 1 130 ? 32.785 13.109 49.200 1.00 119.18 130 THR A C 1
ATOM 1030 O O . THR A 1 130 ? 31.654 12.842 48.787 1.00 114.74 130 THR A O 1
ATOM 1034 N N . GLU A 1 131 ? 33.020 13.603 50.420 1.00 123.59 131 GLU A N 1
ATOM 1035 C CA . GLU A 1 131 ? 31.977 13.846 51.417 1.00 124.33 131 GLU A CA 1
ATOM 1036 C C . GLU A 1 131 ? 30.992 14.890 50.924 1.00 120.91 131 GLU A C 1
ATOM 1037 O O . GLU A 1 131 ? 29.775 14.742 51.090 1.00 119.49 131 GLU A O 1
ATOM 1043 N N . SER A 1 132 ? 31.521 15.943 50.297 1.00 122.11 132 SER A N 1
ATOM 1044 C CA . SER A 1 132 ? 30.723 17.057 49.802 1.00 122.92 132 SER A CA 1
ATOM 1045 C C . SER A 1 132 ? 29.899 16.648 48.553 1.00 119.12 132 SER A C 1
ATOM 1046 O O . SER A 1 132 ? 28.777 17.127 48.350 1.00 114.14 132 SER A O 1
ATOM 1049 N N . GLY A 1 133 ? 30.476 15.762 47.731 1.00 118.78 133 GLY A N 1
ATOM 1050 C CA . GLY A 1 133 ? 29.786 15.157 46.604 1.00 112.52 133 GLY A CA 1
ATOM 1051 C C . GLY A 1 133 ? 29.948 15.942 45.317 1.00 112.59 133 GLY A C 1
ATOM 1052 O O . GLY A 1 133 ? 30.722 16.886 45.264 1.00 117.96 133 GLY A O 1
ATOM 1053 N N . ALA A 1 134 ? 29.239 15.509 44.273 1.00 107.61 134 ALA A N 1
ATOM 1054 C CA . ALA A 1 134 ? 29.118 16.226 43.003 1.00 105.99 134 ALA A CA 1
ATOM 1055 C C . ALA A 1 134 ? 27.736 16.882 42.924 1.00 102.34 134 ALA A C 1
ATOM 1056 O O . ALA A 1 134 ? 26.801 16.502 43.631 1.00 101.16 134 ALA A O 1
ATOM 1058 N N . THR A 1 135 ? 27.614 17.883 42.049 1.00 102.52 135 THR A N 1
ATOM 1059 C CA . THR A 1 135 ? 26.345 18.529 41.756 1.00 102.76 135 THR A CA 1
ATOM 1060 C C . THR A 1 135 ? 26.099 18.477 40.234 1.00 101.47 135 THR A C 1
ATOM 1061 O O . THR A 1 135 ? 26.933 18.899 39.438 1.00 102.42 135 THR A O 1
ATOM 1065 N N . CYS A 1 136 ? 24.933 17.945 39.869 1.00 98.99 136 CYS A N 1
ATOM 1066 C CA . CYS A 1 136 ? 24.377 18.044 38.539 1.00 103.83 136 CYS A CA 1
ATOM 1067 C C . CYS A 1 136 ? 23.316 19.110 38.445 1.00 95.88 136 CYS A C 1
ATOM 1068 O O . CYS A 1 136 ? 22.383 19.070 39.224 1.00 93.05 136 CYS A O 1
ATOM 1071 N N . ARG A 1 137 ? 23.470 20.091 37.542 1.00 88.90 137 ARG A N 1
ATOM 1072 C CA . ARG A 1 137 ? 22.448 21.156 37.323 1.00 87.91 137 ARG A CA 1
ATOM 1073 C C . ARG A 1 137 ? 21.686 20.830 36.051 1.00 84.99 137 ARG A C 1
ATOM 1074 O O . ARG A 1 137 ? 22.308 20.535 35.028 1.00 86.01 137 ARG A O 1
ATOM 1082 N N . ILE A 1 138 ? 20.355 20.858 36.123 1.00 83.52 138 ILE A N 1
ATOM 1083 C CA . ILE A 1 138 ? 19.517 20.610 34.964 1.00 79.38 138 ILE A CA 1
ATOM 1084 C C . ILE A 1 138 ? 18.688 21.855 34.792 1.00 79.47 138 ILE A C 1
ATOM 1085 O O . ILE A 1 138 ? 18.024 22.280 35.720 1.00 78.78 138 ILE A O 1
ATOM 1090 N N . LYS A 1 139 ? 18.782 22.464 33.606 1.00 81.73 139 LYS A N 1
ATOM 1091 C CA . LYS A 1 139 ? 18.125 23.722 33.304 1.00 80.53 139 LYS A CA 1
ATOM 1092 C C . LYS A 1 139 ? 16.972 23.393 32.378 1.00 72.03 139 LYS A C 1
ATOM 1093 O O . LYS A 1 139 ? 17.183 22.898 31.303 1.00 67.94 139 LYS A O 1
ATOM 1099 N N . ILE A 1 140 ? 15.740 23.634 32.836 1.00 69.25 140 ILE A N 1
ATOM 1100 C CA . ILE A 1 140 ? 14.538 23.314 32.073 1.00 65.68 140 ILE A CA 1
ATOM 1101 C C . ILE A 1 140 ? 13.683 24.536 31.790 1.00 65.22 140 ILE A C 1
ATOM 1102 O O . ILE A 1 140 ? 13.338 25.294 32.698 1.00 67.05 140 ILE A O 1
ATOM 1107 N N . GLY A 1 141 ? 13.349 24.708 30.501 1.00 60.72 141 GLY A N 1
ATOM 1108 C CA . GLY A 1 141 ? 12.550 25.817 30.044 1.00 59.35 141 GLY A CA 1
ATOM 1109 C C . GLY A 1 141 ? 11.814 25.481 28.763 1.00 55.20 141 GLY A C 1
ATOM 1110 O O . GLY A 1 141 ? 12.002 24.397 28.190 1.00 53.53 141 GLY A O 1
ATOM 1111 N N . SER A 1 142 ? 10.972 26.422 28.316 1.00 50.75 142 SER A N 1
ATOM 1112 C CA . SER A 1 142 ? 10.337 26.299 27.039 1.00 50.70 142 SER A CA 1
ATOM 1113 C C . SER A 1 142 ? 11.436 26.537 25.991 1.00 51.11 142 SER A C 1
ATOM 1114 O O . SER A 1 142 ? 12.225 27.469 26.107 1.00 52.23 142 SER A O 1
ATOM 1117 N N . TRP A 1 143 ? 11.471 25.684 24.971 1.00 47.78 143 TRP A N 1
ATOM 1118 C CA . TRP A 1 143 ? 12.467 25.796 23.936 1.00 48.48 143 TRP A CA 1
ATOM 1119 C C . TRP A 1 143 ? 12.167 26.988 23.012 1.00 47.52 143 TRP A C 1
ATOM 1120 O O . TRP A 1 143 ? 13.086 27.604 22.540 1.00 45.53 143 TRP A O 1
ATOM 1131 N N . THR A 1 144 ? 10.886 27.294 22.762 1.00 46.77 144 THR A N 1
ATOM 1132 C CA . THR A 1 144 ? 10.554 28.328 21.766 1.00 50.40 144 THR A CA 1
ATOM 1133 C C . THR A 1 144 ? 9.733 29.503 22.227 1.00 51.81 144 THR A C 1
ATOM 1134 O O . THR A 1 144 ? 9.653 30.475 21.507 1.00 56.76 144 THR A O 1
ATOM 1138 N N . HIS A 1 145 ? 9.138 29.415 23.416 1.00 52.21 145 HIS A N 1
ATOM 1139 C CA . HIS A 1 145 ? 8.291 30.482 23.945 1.00 53.29 145 HIS A CA 1
ATOM 1140 C C . HIS A 1 145 ? 8.990 31.277 25.032 1.00 55.38 145 HIS A C 1
ATOM 1141 O O . HIS A 1 145 ? 9.588 30.708 25.918 1.00 57.65 145 HIS A O 1
ATOM 1148 N N . HIS A 1 146 ? 8.879 32.602 24.954 1.00 58.52 146 HIS A N 1
ATOM 1149 C CA . HIS A 1 146 ? 9.337 33.501 25.995 1.00 62.41 146 HIS A CA 1
ATOM 1150 C C . HIS A 1 146 ? 8.243 33.765 27.037 1.00 64.32 146 HIS A C 1
ATOM 1151 O O . HIS A 1 146 ? 7.149 33.249 26.953 1.00 61.26 146 HIS A O 1
ATOM 1158 N N . SER A 1 147 ? 8.571 34.601 28.024 1.00 70.68 147 SER A N 1
ATOM 1159 C CA . SER A 1 147 ? 7.799 34.781 29.251 1.00 72.73 147 SER A CA 1
ATOM 1160 C C . SER A 1 147 ? 6.402 35.357 29.098 1.00 73.88 147 SER A C 1
ATOM 1161 O O . SER A 1 147 ? 5.563 35.125 29.968 1.00 73.52 147 SER A O 1
ATOM 1164 N N . ARG A 1 148 ? 6.129 36.073 27.992 1.00 75.53 148 ARG A N 1
ATOM 1165 C CA . ARG A 1 148 ? 4.764 36.569 27.682 1.00 77.48 148 ARG A CA 1
ATOM 1166 C C . ARG A 1 148 ? 3.891 35.437 27.128 1.00 69.98 148 ARG A C 1
ATOM 1167 O O . ARG A 1 148 ? 2.698 35.666 27.023 1.00 67.57 148 ARG A O 1
ATOM 1175 N N . GLU A 1 149 ? 4.466 34.289 26.762 1.00 65.35 149 GLU A N 1
ATOM 1176 C CA . GLU A 1 149 ? 3.714 33.165 26.194 1.00 63.23 149 GLU A CA 1
ATOM 1177 C C . GLU A 1 149 ? 3.636 31.963 27.109 1.00 61.50 149 GLU A C 1
ATOM 1178 O O . GLU A 1 149 ? 2.557 31.350 27.267 1.00 62.88 149 GLU A O 1
ATOM 1184 N N . ILE A 1 150 ? 4.783 31.594 27.704 1.00 60.14 150 ILE A N 1
ATOM 1185 C CA . ILE A 1 150 ? 4.854 30.569 28.764 1.00 59.02 150 ILE A CA 1
ATOM 1186 C C . ILE A 1 150 ? 5.637 31.111 29.951 1.00 60.03 150 ILE A C 1
ATOM 1187 O O . ILE A 1 150 ? 6.730 31.689 29.786 1.00 61.82 150 ILE A O 1
ATOM 1192 N N . SER A 1 151 ? 5.097 30.915 31.152 1.00 61.49 151 SER A N 1
ATOM 1193 C CA . SER A 1 151 ? 5.888 31.126 32.375 1.00 64.98 151 SER A CA 1
ATOM 1194 C C . SER A 1 151 ? 6.209 29.750 32.978 1.00 62.25 151 SER A C 1
ATOM 1195 O O . SER A 1 151 ? 5.421 28.838 32.850 1.00 60.19 151 SER A O 1
ATOM 1198 N N . VAL A 1 152 ? 7.402 29.602 33.548 1.00 66.39 152 VAL A N 1
ATOM 1199 C CA . VAL A 1 152 ? 7.876 28.344 34.076 1.00 68.40 152 VAL A CA 1
ATOM 1200 C C . VAL A 1 152 ? 8.278 28.566 35.502 1.00 71.68 152 VAL A C 1
ATOM 1201 O O . VAL A 1 152 ? 9.165 29.407 35.778 1.00 74.76 152 VAL A O 1
ATOM 1205 N N . ASP A 1 153 ? 7.611 27.851 36.413 1.00 71.02 153 ASP A N 1
ATOM 1206 C CA . ASP A 1 153 ? 7.880 27.992 37.829 1.00 76.07 153 ASP A CA 1
ATOM 1207 C C . ASP A 1 153 ? 8.105 26.650 38.490 1.00 73.48 153 ASP A C 1
ATOM 1208 O O . ASP A 1 153 ? 7.516 25.657 38.070 1.00 69.42 153 ASP A O 1
ATOM 1213 N N . PRO A 1 154 ? 9.010 26.590 39.490 1.00 75.01 154 PRO A N 1
ATOM 1214 C CA . PRO A 1 154 ? 9.216 25.355 40.237 1.00 76.08 154 PRO A CA 1
ATOM 1215 C C . PRO A 1 154 ? 7.958 25.138 41.083 1.00 80.06 154 PRO A C 1
ATOM 1216 O O . PRO A 1 154 ? 7.404 26.144 41.561 1.00 86.22 154 PRO A O 1
ATOM 1220 N N . THR A 1 155 ? 7.449 23.899 41.150 1.00 79.89 155 THR A N 1
ATOM 1221 C CA . THR A 1 155 ? 6.300 23.656 42.007 1.00 84.44 155 THR A CA 1
ATOM 1222 C C . THR A 1 155 ? 6.853 23.813 43.422 1.00 87.19 155 THR A C 1
ATOM 1223 O O . THR A 1 155 ? 8.010 23.522 43.697 1.00 85.93 155 THR A O 1
ATOM 1227 N N . THR A 1 156 ? 6.057 24.356 44.336 1.00 95.12 156 THR A N 1
ATOM 1228 C CA . THR A 1 156 ? 6.507 24.412 45.715 1.00 101.86 156 THR A CA 1
ATOM 1229 C C . THR A 1 156 ? 5.838 23.190 46.328 1.00 102.03 156 THR A C 1
ATOM 1230 O O . THR A 1 156 ? 4.666 22.913 46.068 1.00 94.20 156 THR A O 1
ATOM 1234 N N . GLU A 1 157 ? 6.634 22.421 47.060 1.00 109.76 157 GLU A N 1
ATOM 1235 C CA . GLU A 1 157 ? 6.288 21.084 47.454 1.00 112.24 157 GLU A CA 1
ATOM 1236 C C . GLU A 1 157 ? 6.915 20.836 48.785 1.00 119.04 157 GLU A C 1
ATOM 1237 O O . GLU A 1 157 ? 7.713 21.646 49.259 1.00 120.29 157 GLU A O 1
ATOM 1243 N N . ASN A 1 158 ? 6.526 19.710 49.391 1.00 123.09 158 ASN A N 1
ATOM 1244 C CA . ASN A 1 158 ? 7.005 19.264 50.674 1.00 128.67 158 ASN A CA 1
ATOM 1245 C C . ASN A 1 158 ? 7.955 18.105 50.411 1.00 127.63 158 ASN A C 1
ATOM 1246 O O . ASN A 1 158 ? 9.166 18.293 50.528 1.00 128.83 158 ASN A O 1
ATOM 1251 N N . SER A 1 159 ? 7.407 16.973 49.938 1.00 125.41 159 SER A N 1
ATOM 1252 C CA . SER A 1 159 ? 8.076 15.656 49.907 1.00 126.33 159 SER A CA 1
ATOM 1253 C C . SER A 1 159 ? 9.612 15.719 49.947 1.00 125.48 159 SER A C 1
ATOM 1254 O O . SER A 1 159 ? 10.238 16.553 49.276 1.00 122.02 159 SER A O 1
ATOM 1257 N N . ASP A 1 160 ? 10.204 14.843 50.766 1.00 125.90 160 ASP A N 1
ATOM 1258 C CA . ASP A 1 160 ? 11.662 14.720 50.842 1.00 126.58 160 ASP A CA 1
ATOM 1259 C C . ASP A 1 160 ? 12.338 14.706 49.462 1.00 120.17 160 ASP A C 1
ATOM 1260 O O . ASP A 1 160 ? 11.675 14.433 48.429 1.00 118.79 160 ASP A O 1
ATOM 1265 N N . ASP A 1 161 ? 13.621 15.092 49.458 1.00 118.50 161 ASP A N 1
ATOM 1266 C CA . ASP A 1 161 ? 14.451 15.135 48.262 1.00 112.41 161 ASP A CA 1
ATOM 1267 C C . ASP A 1 161 ? 14.482 13.720 47.723 1.00 103.75 161 ASP A C 1
ATOM 1268 O O . ASP A 1 161 ? 14.040 13.495 46.613 1.00 99.80 161 ASP A O 1
ATOM 1273 N N . SER A 1 162 ? 14.904 12.766 48.565 1.00 103.06 162 SER A N 1
ATOM 1274 C CA . SER A 1 162 ? 15.111 11.370 48.162 1.00 98.12 162 SER A CA 1
ATOM 1275 C C . SER A 1 162 ? 13.903 10.502 48.452 1.00 93.45 162 SER A C 1
ATOM 1276 O O . SER A 1 162 ? 14.062 9.306 48.653 1.00 96.18 162 SER A O 1
ATOM 1279 N N . GLU A 1 163 ? 12.708 11.085 48.387 1.00 92.80 163 GLU A N 1
ATOM 1280 C CA . GLU A 1 163 ? 11.491 10.440 48.899 1.00 95.90 163 GLU A CA 1
ATOM 1281 C C . GLU A 1 163 ? 11.139 9.221 48.069 1.00 89.60 163 GLU A C 1
ATOM 1282 O O . GLU A 1 163 ? 10.585 8.238 48.556 1.00 87.78 163 GLU A O 1
ATOM 1288 N N . TYR A 1 164 ? 11.430 9.309 46.766 1.00 85.47 164 TYR A N 1
ATOM 1289 C CA . TYR A 1 164 ? 11.163 8.218 45.785 1.00 82.96 164 TYR A CA 1
ATOM 1290 C C . TYR A 1 164 ? 12.485 7.720 45.207 1.00 76.90 164 TYR A C 1
ATOM 1291 O O . TYR A 1 164 ? 12.430 6.881 44.301 1.00 77.41 164 TYR A O 1
ATOM 1300 N N . PHE A 1 165 ? 13.629 8.078 45.789 1.00 72.83 165 PHE A N 1
ATOM 1301 C CA . PHE A 1 165 ? 14.923 7.638 45.300 1.00 70.70 165 PHE A CA 1
ATOM 1302 C C . PHE A 1 165 ? 15.189 6.185 45.683 1.00 73.79 165 PHE A C 1
ATOM 1303 O O . PHE A 1 165 ? 15.056 5.823 46.847 1.00 81.01 165 PHE A O 1
ATOM 1311 N N . SER A 1 166 ? 15.586 5.367 44.694 1.00 72.15 166 SER A N 1
ATOM 1312 C CA . SER A 1 166 ? 15.878 3.953 44.906 1.00 74.35 166 SER A CA 1
ATOM 1313 C C . SER A 1 166 ? 16.927 3.827 45.992 1.00 79.13 166 SER A C 1
ATOM 1314 O O . SER A 1 166 ? 17.974 4.433 45.905 1.00 83.08 166 SER A O 1
ATOM 1317 N N . GLN A 1 167 ? 16.639 3.017 47.010 1.00 80.57 167 GLN A N 1
ATOM 1318 C CA . GLN A 1 167 ? 17.580 2.751 48.090 1.00 85.37 167 GLN A CA 1
ATOM 1319 C C . GLN A 1 167 ? 18.700 1.774 47.664 1.00 84.71 167 GLN A C 1
ATOM 1320 O O . GLN A 1 167 ? 19.711 1.612 48.349 1.00 84.35 167 GLN A O 1
ATOM 1326 N N . TYR A 1 168 ? 18.515 1.140 46.503 1.00 82.86 168 TYR A N 1
ATOM 1327 C CA . TYR A 1 168 ? 19.474 0.170 45.911 1.00 83.42 168 TYR A CA 1
ATOM 1328 C C . TYR A 1 168 ? 20.459 0.882 44.966 1.00 81.58 168 TYR A C 1
ATOM 1329 O O . TYR A 1 168 ? 21.410 0.210 44.513 1.00 81.70 168 TYR A O 1
ATOM 1338 N N . SER A 1 169 ? 20.278 2.184 44.695 1.00 77.11 169 SER A N 1
ATOM 1339 C CA . SER A 1 169 ? 21.283 2.970 43.978 1.00 76.30 169 SER A CA 1
ATOM 1340 C C . SER A 1 169 ? 22.639 2.966 44.654 1.00 80.51 169 SER A C 1
ATOM 1341 O O . SER A 1 169 ? 22.723 2.926 45.878 1.00 82.46 169 SER A O 1
ATOM 1344 N N . ARG A 1 170 ? 23.703 3.047 43.852 1.00 84.24 170 ARG A N 1
ATOM 1345 C CA . ARG A 1 170 ? 25.107 3.205 44.330 1.00 89.68 170 ARG A CA 1
ATOM 1346 C C . ARG A 1 170 ? 25.325 4.601 44.932 1.00 88.14 170 ARG A C 1
ATOM 1347 O O . ARG A 1 170 ? 26.334 4.781 45.637 1.00 89.35 170 ARG A O 1
ATOM 1355 N N . PHE A 1 171 ? 24.456 5.564 44.607 1.00 81.84 171 PHE A N 1
ATOM 1356 C CA . PHE A 1 171 ? 24.629 6.930 45.067 1.00 82.43 171 PHE A CA 1
ATOM 1357 C C . PHE A 1 171 ? 23.556 7.291 46.054 1.00 82.29 171 PHE A C 1
ATOM 1358 O O . PHE A 1 171 ? 22.556 6.617 46.157 1.00 77.32 171 PHE A O 1
ATOM 1366 N N . GLU A 1 172 ? 23.813 8.358 46.812 1.00 88.28 172 GLU A N 1
ATOM 1367 C CA . GLU A 1 172 ? 22.843 8.936 47.734 1.00 89.91 172 GLU A CA 1
ATOM 1368 C C . GLU A 1 172 ? 22.706 10.424 47.430 1.00 89.37 172 GLU A C 1
ATOM 1369 O O . GLU A 1 172 ? 23.667 11.058 47.017 1.00 91.59 172 GLU A O 1
ATOM 1375 N N . ILE A 1 173 ? 21.493 10.941 47.632 1.00 87.66 173 ILE A N 1
ATOM 1376 C CA . ILE A 1 173 ? 21.156 12.340 47.459 1.00 86.11 173 ILE A CA 1
ATOM 1377 C C . ILE A 1 173 ? 21.405 13.127 48.748 1.00 88.66 173 ILE A C 1
ATOM 1378 O O . ILE A 1 173 ? 20.786 12.888 49.768 1.00 87.99 173 ILE A O 1
ATOM 1383 N N . LEU A 1 174 ? 22.305 14.103 48.651 1.00 92.44 174 LEU A N 1
ATOM 1384 C CA . LEU A 1 174 ? 22.619 15.009 49.728 1.00 99.46 174 LEU A CA 1
ATOM 1385 C C . LEU A 1 174 ? 21.595 16.145 49.766 1.00 98.56 174 LEU A C 1
ATOM 1386 O O . LEU A 1 174 ? 21.128 16.536 50.833 1.00 98.88 174 LEU A O 1
ATOM 1391 N N . ASP A 1 175 ? 21.255 16.665 48.581 1.00 98.50 175 ASP A N 1
ATOM 1392 C CA . ASP A 1 175 ? 20.360 17.807 48.445 1.00 98.81 175 ASP A CA 1
ATOM 1393 C C . ASP A 1 175 ? 19.860 17.984 47.010 1.00 91.87 175 ASP A C 1
ATOM 1394 O O . ASP A 1 175 ? 20.591 17.725 46.045 1.00 86.55 175 ASP A O 1
ATOM 1399 N N . VAL A 1 176 ? 18.601 18.409 46.886 1.00 88.55 176 VAL A N 1
ATOM 1400 C CA . VAL A 1 176 ? 18.049 18.884 45.631 1.00 86.88 176 VAL A CA 1
ATOM 1401 C C . VAL A 1 176 ? 17.582 20.316 45.883 1.00 89.07 176 VAL A C 1
ATOM 1402 O O . VAL A 1 176 ? 16.910 20.573 46.884 1.00 87.53 176 VAL A O 1
ATOM 1406 N N . THR A 1 177 ? 17.931 21.240 44.983 1.00 89.19 177 THR A N 1
ATOM 1407 C CA . THR A 1 177 ? 17.353 22.589 44.998 1.00 93.16 177 THR A CA 1
ATOM 1408 C C . THR A 1 177 ? 16.811 22.980 43.631 1.00 88.32 177 THR A C 1
ATOM 1409 O O . THR A 1 177 ? 17.381 22.590 42.634 1.00 85.82 177 THR A O 1
ATOM 1413 N N . GLN A 1 178 ? 15.707 23.725 43.614 1.00 89.33 178 GLN A N 1
ATOM 1414 C CA . GLN A 1 178 ? 14.970 24.034 42.380 1.00 89.23 178 GLN A CA 1
ATOM 1415 C C . GLN A 1 178 ? 14.685 25.506 42.394 1.00 92.95 178 GLN A C 1
ATOM 1416 O O . GLN A 1 178 ? 13.905 25.946 43.201 1.00 106.51 178 GLN A O 1
ATOM 1422 N N . LYS A 1 179 ? 15.376 26.289 41.573 1.00 92.58 179 LYS A N 1
ATOM 1423 C CA . LYS A 1 179 ? 15.189 27.735 41.574 1.00 96.23 179 LYS A CA 1
ATOM 1424 C C . LYS A 1 179 ? 14.898 28.238 40.167 1.00 92.18 179 LYS A C 1
ATOM 1425 O O . LYS A 1 179 ? 15.167 27.559 39.184 1.00 92.01 179 LYS A O 1
ATOM 1431 N N . LYS A 1 180 ? 14.312 29.435 40.082 1.00 91.36 180 LYS A N 1
ATOM 1432 C CA . LYS A 1 180 ? 13.851 30.011 38.835 1.00 86.89 180 LYS A CA 1
ATOM 1433 C C . LYS A 1 180 ? 14.833 31.049 38.317 1.00 83.09 180 LYS A C 1
ATOM 1434 O O . LYS A 1 180 ? 15.425 31.765 39.085 1.00 84.97 180 LYS A O 1
ATOM 1440 N N . ASN A 1 181 ? 15.013 31.089 36.995 1.00 80.45 181 ASN A N 1
ATOM 1441 C CA . ASN A 1 181 ? 15.704 32.170 36.304 1.00 87.44 181 ASN A CA 1
ATOM 1442 C C . ASN A 1 181 ? 14.874 32.807 35.196 1.00 87.71 181 ASN A C 1
ATOM 1443 O O . ASN A 1 181 ? 14.029 32.155 34.596 1.00 79.50 181 ASN A O 1
ATOM 1448 N N . SER A 1 182 ? 15.167 34.085 34.959 1.00 97.93 182 SER A N 1
ATOM 1449 C CA . SER A 1 182 ? 14.643 34.887 33.885 1.00 106.96 182 SER A CA 1
ATOM 1450 C C . SER A 1 182 ? 15.843 35.496 33.210 1.00 115.14 182 SER A C 1
ATOM 1451 O O . SER A 1 182 ? 16.545 36.303 33.835 1.00 121.74 182 SER A O 1
ATOM 1454 N N . VAL A 1 183 ? 16.080 35.111 31.952 1.00 123.78 183 VAL A N 1
ATOM 1455 C CA . VAL A 1 183 ? 17.098 35.761 31.111 1.00 131.21 183 VAL A CA 1
ATOM 1456 C C . VAL A 1 183 ? 16.441 36.809 30.187 1.00 140.43 183 VAL A C 1
ATOM 1457 O O . VAL A 1 183 ? 15.525 36.464 29.472 1.00 150.61 183 VAL A O 1
ATOM 1461 N N . THR A 1 184 ? 16.902 38.061 30.244 1.00 143.57 184 THR A N 1
ATOM 1462 C CA . THR A 1 184 ? 16.221 39.204 29.634 1.00 144.71 184 THR A CA 1
ATOM 1463 C C . THR A 1 184 ? 17.282 40.051 28.934 1.00 152.79 184 THR A C 1
ATOM 1464 O O . THR A 1 184 ? 18.410 40.205 29.448 1.00 171.45 184 THR A O 1
ATOM 1468 N N . TYR A 1 185 ? 16.929 40.589 27.758 1.00 146.75 185 TYR A N 1
ATOM 1469 C CA . TYR A 1 185 ? 17.849 41.228 26.779 1.00 145.19 185 TYR A CA 1
ATOM 1470 C C . TYR A 1 185 ? 17.376 42.665 26.534 1.00 151.62 185 TYR A C 1
ATOM 1471 O O . TYR A 1 185 ? 16.160 42.892 26.641 1.00 151.01 185 TYR A O 1
ATOM 1480 N N . SER A 1 186 ? 18.268 43.582 26.151 1.00 157.95 186 SER A N 1
ATOM 1481 C CA . SER A 1 186 ? 17.866 44.951 25.754 1.00 162.39 186 SER A CA 1
ATOM 1482 C C . SER A 1 186 ? 17.038 44.999 24.458 1.00 164.70 186 SER A C 1
ATOM 1483 O O . SER A 1 186 ? 16.400 45.992 24.175 1.00 166.64 186 SER A O 1
ATOM 1486 N N . CYS A 1 187 ? 17.084 43.908 23.685 1.00 167.03 187 CYS A N 1
ATOM 1487 C CA . CYS A 1 187 ? 16.264 43.669 22.501 1.00 169.12 187 CYS A CA 1
ATOM 1488 C C . CYS A 1 187 ? 14.774 43.749 22.744 1.00 168.28 187 CYS A C 1
ATOM 1489 O O . CYS A 1 187 ? 14.055 44.441 22.028 1.00 163.34 187 CYS A O 1
ATOM 1492 N N . CYS A 1 188 ? 14.330 43.083 23.808 1.00 172.66 188 CYS A N 1
ATOM 1493 C CA . CYS A 1 188 ? 12.971 42.651 23.980 1.00 169.56 188 CYS A CA 1
ATOM 1494 C C . CYS A 1 188 ? 12.454 43.043 25.361 1.00 165.50 188 CYS A C 1
ATOM 1495 O O . CYS A 1 188 ? 13.200 42.993 26.343 1.00 166.14 188 CYS A O 1
ATOM 1498 N N . PRO A 1 189 ? 11.155 43.376 25.536 1.00 157.30 189 PRO A N 1
ATOM 1499 C CA . PRO A 1 189 ? 10.580 43.508 26.883 1.00 153.90 189 PRO A CA 1
ATOM 1500 C C . PRO A 1 189 ? 10.316 42.155 27.570 1.00 148.96 189 PRO A C 1
ATOM 1501 O O . PRO A 1 189 ? 10.136 42.126 28.762 1.00 150.33 189 PRO A O 1
ATOM 1505 N N . GLU A 1 190 ? 10.310 41.064 26.804 1.00 138.22 190 GLU A N 1
ATOM 1506 C CA . GLU A 1 190 ? 10.016 39.738 27.326 1.00 126.05 190 GLU A CA 1
ATOM 1507 C C . GLU A 1 190 ? 11.328 39.045 27.708 1.00 122.67 190 GLU A C 1
ATOM 1508 O O . GLU A 1 190 ? 12.391 39.402 27.257 1.00 129.98 190 GLU A O 1
ATOM 1514 N N . ALA A 1 191 ? 11.211 38.021 28.551 1.00 112.49 191 ALA A N 1
ATOM 1515 C CA . ALA A 1 191 ? 12.292 37.229 29.128 1.00 104.78 191 ALA A CA 1
ATOM 1516 C C . ALA A 1 191 ? 12.160 35.760 28.688 1.00 92.40 191 ALA A C 1
ATOM 1517 O O . ALA A 1 191 ? 11.089 35.306 28.325 1.00 82.28 191 ALA A O 1
ATOM 1519 N N . TYR A 1 192 ? 13.228 34.975 28.837 1.00 86.38 192 TYR A N 1
ATOM 1520 C CA . TYR A 1 192 ? 13.196 33.496 28.727 1.00 86.09 192 TYR A CA 1
ATOM 1521 C C . TYR A 1 192 ? 13.373 32.870 30.129 1.00 84.81 192 TYR A C 1
ATOM 1522 O O . TYR A 1 192 ? 14.392 33.133 30.771 1.00 97.56 192 TYR A O 1
ATOM 1531 N N . GLU A 1 193 ? 12.399 32.072 30.553 1.00 76.68 193 GLU A N 1
ATOM 1532 C CA . GLU A 1 193 ? 12.336 31.530 31.884 1.00 74.34 193 GLU A CA 1
ATOM 1533 C C . GLU A 1 193 ? 12.763 30.071 31.896 1.00 73.35 193 GLU A C 1
ATOM 1534 O O . GLU A 1 193 ? 12.446 29.303 30.966 1.00 76.42 193 GLU A O 1
ATOM 1540 N N . ASP A 1 194 ? 13.505 29.691 32.940 1.00 76.71 194 ASP A N 1
ATOM 1541 C CA . ASP A 1 194 ? 13.832 28.289 33.197 1.00 78.05 194 ASP A CA 1
ATOM 1542 C C . ASP A 1 194 ? 13.783 27.991 34.676 1.00 76.96 194 ASP A C 1
ATOM 1543 O O . ASP A 1 194 ? 13.773 28.883 35.515 1.00 80.30 194 ASP A O 1
ATOM 1548 N N . VAL A 1 195 ? 13.765 26.704 34.993 1.00 70.95 195 VAL A N 1
ATOM 1549 C CA . VAL A 1 195 ? 13.971 26.219 36.337 1.00 72.69 195 VAL A CA 1
ATOM 1550 C C . VAL A 1 195 ? 15.304 25.498 36.349 1.00 70.99 195 VAL A C 1
ATOM 1551 O O . VAL A 1 195 ? 15.548 24.656 35.502 1.00 67.44 195 VAL A O 1
ATOM 1555 N N . GLU A 1 196 ? 16.175 25.880 37.289 1.00 75.42 196 GLU A N 1
ATOM 1556 C CA . GLU A 1 196 ? 17.501 25.264 37.464 1.00 77.87 196 GLU A CA 1
ATOM 1557 C C . GLU A 1 196 ? 17.335 24.292 38.646 1.00 74.27 196 GLU A C 1
ATOM 1558 O O . GLU A 1 196 ? 17.008 24.705 39.767 1.00 73.14 196 GLU A O 1
ATOM 1564 N N . VAL A 1 197 ? 17.533 23.004 38.371 1.00 68.22 197 VAL A N 1
ATOM 1565 C CA . VAL A 1 197 ? 17.459 21.971 39.375 1.00 67.83 197 VAL A CA 1
ATOM 1566 C C . VAL A 1 197 ? 18.880 21.529 39.655 1.00 70.20 197 VAL A C 1
ATOM 1567 O O . VAL A 1 197 ? 19.589 21.128 38.719 1.00 67.03 197 VAL A O 1
ATOM 1571 N N . SER A 1 198 ? 19.282 21.619 40.933 1.00 73.00 198 SER A N 1
ATOM 1572 C CA . SER A 1 198 ? 20.581 21.161 41.415 1.00 77.93 198 SER A CA 1
ATOM 1573 C C . SER A 1 198 ? 20.473 19.865 42.229 1.00 78.22 198 SER A C 1
ATOM 1574 O O . SER A 1 198 ? 19.823 19.825 43.270 1.00 76.10 198 SER A O 1
ATOM 1577 N N . LEU A 1 199 ? 21.151 18.830 41.730 1.00 79.62 199 LEU A N 1
ATOM 1578 C CA . LEU A 1 199 ? 21.194 17.504 42.325 1.00 80.95 199 LEU A CA 1
ATOM 1579 C C . LEU A 1 199 ? 22.584 17.305 42.896 1.00 83.19 199 LEU A C 1
ATOM 1580 O O . LEU A 1 199 ? 23.553 17.107 42.166 1.00 79.58 199 LEU A O 1
ATOM 1585 N N . ASN A 1 200 ? 22.665 17.367 44.222 1.00 86.76 200 ASN A N 1
ATOM 1586 C CA . ASN A 1 200 ? 23.914 17.158 44.932 1.00 89.03 200 ASN A CA 1
ATOM 1587 C C . ASN A 1 200 ? 23.903 15.708 45.432 1.00 87.43 200 ASN A C 1
ATOM 1588 O O . ASN A 1 200 ? 23.074 15.351 46.274 1.00 85.23 200 ASN A O 1
ATOM 1593 N N . PHE A 1 201 ? 24.793 14.876 44.873 1.00 86.29 201 PHE A N 1
ATOM 1594 C CA . PHE A 1 201 ? 24.831 13.448 45.173 1.00 87.76 201 PHE A CA 1
ATOM 1595 C C . PHE A 1 201 ? 26.257 12.948 45.285 1.00 91.17 201 PHE A C 1
ATOM 1596 O O . PHE A 1 201 ? 27.183 13.601 44.807 1.00 93.77 201 PHE A O 1
ATOM 1604 N N . ARG A 1 202 ? 26.439 11.796 45.949 1.00 92.09 202 ARG A N 1
ATOM 1605 C CA . ARG A 1 202 ? 27.768 11.140 46.069 1.00 96.06 202 ARG A CA 1
ATOM 1606 C C . ARG A 1 202 ? 27.611 9.625 46.106 1.00 93.75 202 ARG A C 1
ATOM 1607 O O . ARG A 1 202 ? 26.486 9.160 46.326 1.00 89.66 202 ARG A O 1
ATOM 1615 N N . LYS A 1 203 ? 28.724 8.913 45.918 1.00 95.54 203 LYS A N 1
ATOM 1616 C CA . LYS A 1 203 ? 28.790 7.479 46.109 1.00 98.13 203 LYS A CA 1
ATOM 1617 C C . LYS A 1 203 ? 28.643 7.179 47.579 1.00 101.31 203 LYS A C 1
ATOM 1618 O O . LYS A 1 203 ? 29.188 7.879 48.411 1.00 108.52 203 LYS A O 1
ATOM 1624 N N . LYS A 1 204 ? 27.929 6.094 47.889 1.00 99.29 204 LYS A N 1
ATOM 1625 C CA . LYS A 1 204 ? 27.897 5.537 49.243 1.00 99.84 204 LYS A CA 1
ATOM 1626 C C . LYS A 1 204 ? 29.173 4.765 49.462 1.00 100.21 204 LYS A C 1
ATOM 1627 O O . LYS A 1 204 ? 29.697 4.186 48.532 1.00 99.74 204 LYS A O 1
ATOM 1633 N N . GLY A 1 205 ? 29.700 4.776 50.683 1.00 103.62 205 GLY A N 1
ATOM 1634 C CA . GLY A 1 205 ? 30.968 4.121 51.002 1.00 108.14 205 GLY A CA 1
ATOM 1635 C C . GLY A 1 205 ? 32.108 5.117 51.233 1.00 112.03 205 GLY A C 1
ATOM 1636 O O . GLY A 1 205 ? 33.197 4.856 51.816 1.00 115.04 205 GLY A O 1
ATOM 1638 N N . LEU B 1 1 ? 4.638 25.789 -15.367 1.00 78.43 1 LEU B N 1
ATOM 1639 C CA . LEU B 1 1 ? 4.400 25.045 -14.136 1.00 72.91 1 LEU B CA 1
ATOM 1640 C C . LEU B 1 1 ? 5.289 25.635 -13.063 1.00 73.21 1 LEU B C 1
ATOM 1641 O O . LEU B 1 1 ? 6.420 25.985 -13.341 1.00 73.55 1 LEU B O 1
ATOM 1646 N N . ASP B 1 2 ? 4.788 25.729 -11.833 1.00 71.46 2 ASP B N 1
ATOM 1647 C CA . ASP B 1 2 ? 5.673 25.983 -10.697 1.00 71.42 2 ASP B CA 1
ATOM 1648 C C . ASP B 1 2 ? 6.020 24.632 -9.978 1.00 64.52 2 ASP B C 1
ATOM 1649 O O . ASP B 1 2 ? 5.497 23.564 -10.311 1.00 61.27 2 ASP B O 1
ATOM 1654 N N . ARG B 1 3 ? 6.904 24.717 -8.987 1.00 57.96 3 ARG B N 1
ATOM 1655 C CA . ARG B 1 3 ? 7.400 23.553 -8.218 1.00 56.63 3 ARG B CA 1
ATOM 1656 C C . ARG B 1 3 ? 6.238 22.811 -7.549 1.00 55.10 3 ARG B C 1
ATOM 1657 O O . ARG B 1 3 ? 6.251 21.574 -7.570 1.00 52.45 3 ARG B O 1
ATOM 1665 N N . ALA B 1 4 ? 5.266 23.528 -6.990 1.00 55.72 4 ALA B N 1
ATOM 1666 C CA . ALA B 1 4 ? 4.093 22.878 -6.354 1.00 55.20 4 ALA B CA 1
ATOM 1667 C C . ALA B 1 4 ? 3.264 22.077 -7.330 1.00 55.43 4 ALA B C 1
ATOM 1668 O O . ALA B 1 4 ? 2.780 21.012 -6.985 1.00 56.83 4 ALA B O 1
ATOM 1670 N N . ASP B 1 5 ? 3.102 22.601 -8.549 1.00 58.84 5 ASP B N 1
ATOM 1671 C CA . ASP B 1 5 ? 2.358 21.938 -9.642 1.00 62.24 5 ASP B CA 1
ATOM 1672 C C . ASP B 1 5 ? 3.080 20.661 -10.047 1.00 60.05 5 ASP B C 1
ATOM 1673 O O . ASP B 1 5 ? 2.467 19.606 -10.233 1.00 61.07 5 ASP B O 1
ATOM 1678 N N . ILE B 1 6 ? 4.398 20.761 -10.194 1.00 55.41 6 ILE B N 1
ATOM 1679 C CA . ILE B 1 6 ? 5.180 19.607 -10.528 1.00 55.56 6 ILE B CA 1
ATOM 1680 C C . ILE B 1 6 ? 5.026 18.529 -9.448 1.00 56.67 6 ILE B C 1
ATOM 1681 O O . ILE B 1 6 ? 4.823 17.361 -9.752 1.00 56.75 6 ILE B O 1
ATOM 1686 N N . LEU B 1 7 ? 5.094 18.922 -8.174 1.00 56.30 7 LEU B N 1
ATOM 1687 C CA . LEU B 1 7 ? 5.016 17.940 -7.088 1.00 54.75 7 LEU B CA 1
ATOM 1688 C C . LEU B 1 7 ? 3.638 17.314 -7.074 1.00 54.49 7 LEU B C 1
ATOM 1689 O O . LEU B 1 7 ? 3.500 16.132 -6.887 1.00 54.96 7 LEU B O 1
ATOM 1694 N N . TYR B 1 8 ? 2.596 18.106 -7.332 1.00 58.55 8 TYR B N 1
ATOM 1695 C CA . TYR B 1 8 ? 1.197 17.625 -7.453 1.00 59.99 8 TYR B CA 1
ATOM 1696 C C . TYR B 1 8 ? 1.137 16.565 -8.557 1.00 62.63 8 TYR B C 1
ATOM 1697 O O . TYR B 1 8 ? 0.623 15.478 -8.284 1.00 68.66 8 TYR B O 1
ATOM 1706 N N . ASN B 1 9 ? 1.674 16.850 -9.749 1.00 64.04 9 ASN B N 1
ATOM 1707 C CA . ASN B 1 9 ? 1.607 15.892 -10.850 1.00 64.99 9 ASN B CA 1
ATOM 1708 C C . ASN B 1 9 ? 2.391 14.628 -10.542 1.00 65.01 9 ASN B C 1
ATOM 1709 O O . ASN B 1 9 ? 1.930 13.517 -10.796 1.00 69.45 9 ASN B O 1
ATOM 1714 N N . ILE B 1 10 ? 3.569 14.789 -9.944 1.00 62.71 10 ILE B N 1
ATOM 1715 C CA . ILE B 1 10 ? 4.345 13.643 -9.524 1.00 60.19 10 ILE B CA 1
ATOM 1716 C C . ILE B 1 10 ? 3.544 12.732 -8.573 1.00 60.42 10 ILE B C 1
ATOM 1717 O O . ILE B 1 10 ? 3.581 11.512 -8.728 1.00 65.54 10 ILE B O 1
ATOM 1722 N N . ARG B 1 11 ? 2.813 13.314 -7.623 1.00 56.72 11 ARG B N 1
ATOM 1723 C CA . ARG B 1 11 ? 2.025 12.523 -6.638 1.00 58.56 11 ARG B CA 1
ATOM 1724 C C . ARG B 1 11 ? 0.875 11.794 -7.340 1.00 60.92 11 ARG B C 1
ATOM 1725 O O . ARG B 1 11 ? 0.750 10.599 -7.107 1.00 62.34 11 ARG B O 1
ATOM 1733 N N . GLN B 1 12 ? 0.085 12.486 -8.172 1.00 67.44 12 GLN B N 1
ATOM 1734 C CA . GLN B 1 12 ? -0.944 11.848 -9.019 1.00 69.90 12 GLN B CA 1
ATOM 1735 C C . GLN B 1 12 ? -0.459 10.707 -9.873 1.00 69.64 12 GLN B C 1
ATOM 1736 O O . GLN B 1 12 ? -1.170 9.766 -10.052 1.00 70.32 12 GLN B O 1
ATOM 1742 N N . THR B 1 13 ? 0.755 10.817 -10.408 1.00 70.04 13 THR B N 1
ATOM 1743 C CA . THR B 1 13 ? 1.259 9.893 -11.401 1.00 71.62 13 THR B CA 1
ATOM 1744 C C . THR B 1 13 ? 2.105 8.760 -10.797 1.00 72.19 13 THR B C 1
ATOM 1745 O O . THR B 1 13 ? 1.947 7.603 -11.127 1.00 73.68 13 THR B O 1
ATOM 1749 N N . SER B 1 14 ? 3.044 9.111 -9.927 1.00 75.09 14 SER B N 1
ATOM 1750 C CA . SER B 1 14 ? 3.849 8.106 -9.233 1.00 74.14 14 SER B CA 1
ATOM 1751 C C . SER B 1 14 ? 2.982 7.464 -8.172 1.00 73.01 14 SER B C 1
ATOM 1752 O O . SER B 1 14 ? 2.313 8.129 -7.430 1.00 72.60 14 SER B O 1
ATOM 1755 N N . ARG B 1 15 ? 2.972 6.144 -8.182 1.00 75.26 15 ARG B N 1
ATOM 1756 C CA . ARG B 1 15 ? 2.296 5.263 -7.206 1.00 77.53 15 ARG B CA 1
ATOM 1757 C C . ARG B 1 15 ? 3.439 4.607 -6.451 1.00 72.71 15 ARG B C 1
ATOM 1758 O O . ARG B 1 15 ? 4.157 3.810 -7.018 1.00 69.38 15 ARG B O 1
ATOM 1766 N N . PRO B 1 16 ? 3.701 5.002 -5.203 1.00 70.52 16 PRO B N 1
ATOM 1767 C CA . PRO B 1 16 ? 4.870 4.509 -4.479 1.00 70.42 16 PRO B CA 1
ATOM 1768 C C . PRO B 1 16 ? 4.976 2.989 -4.321 1.00 69.06 16 PRO B C 1
ATOM 1769 O O . PRO B 1 16 ? 6.069 2.496 -4.190 1.00 70.80 16 PRO B O 1
ATOM 1773 N N . ASP B 1 17 ? 3.852 2.280 -4.361 1.00 70.61 17 ASP B N 1
ATOM 1774 C CA . ASP B 1 17 ? 3.839 0.852 -4.206 1.00 72.52 17 ASP B CA 1
ATOM 1775 C C . ASP B 1 17 ? 3.623 0.105 -5.507 1.00 72.52 17 ASP B C 1
ATOM 1776 O O . ASP B 1 17 ? 3.327 -1.084 -5.485 1.00 73.55 17 ASP B O 1
ATOM 1781 N N . VAL B 1 18 ? 3.785 0.776 -6.645 1.00 71.04 18 VAL B N 1
ATOM 1782 C CA . VAL B 1 18 ? 3.722 0.139 -7.957 1.00 71.94 18 VAL B CA 1
ATOM 1783 C C . VAL B 1 18 ? 4.960 0.468 -8.750 1.00 69.65 18 VAL B C 1
ATOM 1784 O O . VAL B 1 18 ? 5.275 1.643 -8.939 1.00 71.33 18 VAL B O 1
ATOM 1788 N N . ILE B 1 19 ? 5.687 -0.545 -9.202 1.00 74.19 19 ILE B N 1
ATOM 1789 C CA . ILE B 1 19 ? 6.853 -0.333 -10.047 1.00 76.82 19 ILE B CA 1
ATOM 1790 C C . ILE B 1 19 ? 6.360 0.389 -11.296 1.00 76.89 19 ILE B C 1
ATOM 1791 O O . ILE B 1 19 ? 5.339 0.030 -11.864 1.00 73.30 19 ILE B O 1
ATOM 1796 N N . PRO B 1 20 ? 7.036 1.454 -11.752 1.00 77.38 20 PRO B N 1
ATOM 1797 C CA . PRO B 1 20 ? 6.603 2.168 -12.950 1.00 81.06 20 PRO B CA 1
ATOM 1798 C C . PRO B 1 20 ? 7.103 1.495 -14.235 1.00 87.53 20 PRO B C 1
ATOM 1799 O O . PRO B 1 20 ? 7.815 2.134 -14.970 1.00 92.34 20 PRO B O 1
ATOM 1803 N N . THR B 1 21 ? 6.761 0.225 -14.457 1.00 95.10 21 THR B N 1
ATOM 1804 C CA . THR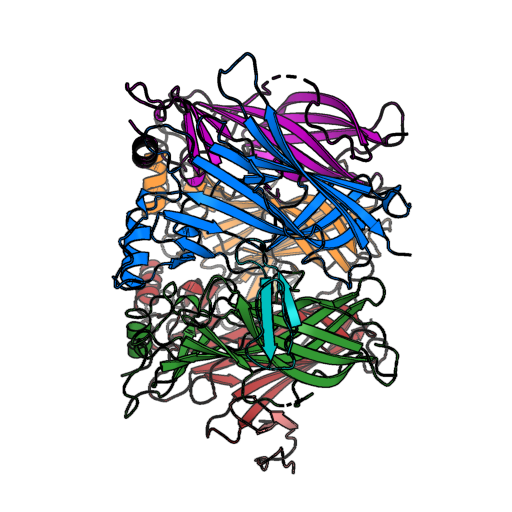 B 1 21 ? 7.026 -0.381 -15.730 1.00 103.05 21 THR B CA 1
ATOM 1805 C C . THR B 1 21 ? 6.113 0.327 -16.723 1.00 111.08 21 THR B C 1
ATOM 1806 O O . THR B 1 21 ? 4.959 0.654 -16.440 1.00 110.45 21 THR B O 1
ATOM 1810 N N . GLN B 1 22 ? 6.696 0.630 -17.877 1.00 118.50 22 GLN B N 1
ATOM 1811 C CA . GLN B 1 22 ? 6.021 1.254 -19.005 1.00 123.11 22 GLN B CA 1
ATOM 1812 C C . GLN B 1 22 ? 5.987 0.202 -20.111 1.00 124.46 22 GLN B C 1
ATOM 1813 O O . GLN B 1 22 ? 7.039 -0.185 -20.632 1.00 127.42 22 GLN B O 1
ATOM 1819 N N . ARG B 1 23 ? 4.781 -0.314 -20.376 1.00 129.60 23 ARG B N 1
ATOM 1820 C CA . ARG B 1 23 ? 4.505 -1.544 -21.171 1.00 132.59 23 ARG B CA 1
ATOM 1821 C C . ARG B 1 23 ? 5.263 -2.735 -20.544 1.00 128.32 23 ARG B C 1
ATOM 1822 O O . ARG B 1 23 ? 5.556 -2.688 -19.313 1.00 115.19 23 ARG B O 1
ATOM 1830 N N . ASP B 1 24 ? 5.577 -3.757 -21.346 1.00 129.14 24 ASP B N 1
ATOM 1831 C CA . ASP B 1 24 ? 6.471 -4.844 -20.963 1.00 129.86 24 ASP B CA 1
ATOM 1832 C C . ASP B 1 24 ? 7.685 -4.488 -20.074 1.00 124.88 24 ASP B C 1
ATOM 1833 O O . ASP B 1 24 ? 7.957 -5.217 -19.139 1.00 132.29 24 ASP B O 1
ATOM 1838 N N . ARG B 1 25 ? 8.373 -3.362 -20.357 1.00 117.29 25 ARG B N 1
ATOM 1839 C CA . ARG B 1 25 ? 9.854 -3.230 -20.227 1.00 107.70 25 ARG B CA 1
ATOM 1840 C C . ARG B 1 25 ? 10.291 -2.844 -18.812 1.00 91.76 25 ARG B C 1
ATOM 1841 O O . ARG B 1 25 ? 9.592 -2.145 -18.102 1.00 86.97 25 ARG B O 1
ATOM 1849 N N . PRO B 1 26 ? 11.444 -3.372 -18.354 1.00 80.16 26 PRO B N 1
ATOM 1850 C CA . PRO B 1 26 ? 11.850 -3.230 -16.960 1.00 77.12 26 PRO B CA 1
ATOM 1851 C C . PRO B 1 26 ? 12.241 -1.769 -16.636 1.00 72.78 26 PRO B C 1
ATOM 1852 O O . PRO B 1 26 ? 12.658 -1.048 -17.512 1.00 70.06 26 PRO B O 1
ATOM 1856 N N . VAL B 1 27 ? 12.110 -1.374 -15.379 1.00 68.51 27 VAL B N 1
ATOM 1857 C CA . VAL B 1 27 ? 12.724 -0.147 -14.918 1.00 66.87 27 VAL B CA 1
ATOM 1858 C C . VAL B 1 27 ? 14.234 -0.419 -14.790 1.00 65.58 27 VAL B C 1
ATOM 1859 O O . VAL B 1 27 ? 14.643 -1.333 -14.095 1.00 64.65 27 VAL B O 1
ATOM 1863 N N . ALA B 1 28 ? 15.035 0.379 -15.495 1.00 61.98 28 ALA B N 1
ATOM 1864 C CA . ALA B 1 28 ? 16.497 0.268 -15.479 1.00 59.29 28 ALA B CA 1
ATOM 1865 C C . ALA B 1 28 ? 17.047 1.095 -14.318 1.00 55.73 28 ALA B C 1
ATOM 1866 O O . ALA B 1 28 ? 17.080 2.262 -14.394 1.00 52.63 28 ALA B O 1
ATOM 1868 N N . VAL B 1 29 ? 17.493 0.435 -13.258 1.00 58.39 29 VAL B N 1
ATOM 1869 C CA . VAL B 1 29 ? 18.102 1.078 -12.106 1.00 57.82 29 VAL B CA 1
ATOM 1870 C C . VAL B 1 29 ? 19.625 0.973 -12.213 1.00 60.25 29 VAL B C 1
ATOM 1871 O O . VAL B 1 29 ? 20.153 -0.075 -12.514 1.00 61.71 29 VAL B O 1
ATOM 1875 N N . SER B 1 30 ? 20.313 2.094 -11.999 1.00 58.66 30 SER B N 1
ATOM 1876 C CA . SER B 1 30 ? 21.751 2.099 -11.923 1.00 59.90 30 SER B CA 1
ATOM 1877 C C . SER B 1 30 ? 22.131 2.418 -10.484 1.00 57.57 30 SER B C 1
ATOM 1878 O O . SER B 1 30 ? 21.491 3.256 -9.830 1.00 59.60 30 SER B O 1
ATOM 1881 N N . VAL B 1 31 ? 23.129 1.708 -9.958 1.00 56.67 31 VAL B N 1
ATOM 1882 C CA . VAL B 1 31 ? 23.546 1.895 -8.578 1.00 58.51 31 VAL B CA 1
ATOM 1883 C C . VAL B 1 31 ? 25.060 1.861 -8.451 1.00 58.93 31 VAL B C 1
ATOM 1884 O O . VAL B 1 31 ? 25.736 1.132 -9.135 1.00 58.57 31 VAL B O 1
ATOM 1888 N N . SER B 1 32 ? 25.569 2.722 -7.572 1.00 57.78 32 SER B N 1
ATOM 1889 C CA . SER B 1 32 ? 26.979 2.841 -7.298 1.00 61.86 32 SER B CA 1
ATOM 1890 C C . SER B 1 32 ? 27.140 3.216 -5.844 1.00 56.25 32 SER B C 1
ATOM 1891 O O . SER B 1 32 ? 26.443 4.086 -5.360 1.00 61.64 32 SER B O 1
ATOM 1894 N N . LEU B 1 33 ? 28.014 2.507 -5.140 1.00 56.65 33 LEU B N 1
ATOM 1895 C CA . LEU B 1 33 ? 28.278 2.765 -3.728 1.00 58.91 33 LEU B CA 1
ATOM 1896 C C . LEU B 1 33 ? 29.572 3.535 -3.591 1.00 58.31 33 LEU B C 1
ATOM 1897 O O . LEU B 1 33 ? 30.601 3.151 -4.141 1.00 62.72 33 LEU B O 1
ATOM 1902 N N . LYS B 1 34 ? 29.514 4.675 -2.907 1.00 56.42 34 LYS B N 1
ATOM 1903 C CA . LYS B 1 34 ? 30.619 5.601 -2.790 1.00 57.32 34 LYS B CA 1
ATOM 1904 C C . LYS B 1 34 ? 30.923 5.619 -1.297 1.00 56.39 34 LYS B C 1
ATOM 1905 O O . LYS B 1 34 ? 30.101 6.057 -0.479 1.00 57.16 34 LYS B O 1
ATOM 1911 N N . PHE B 1 35 ? 32.103 5.117 -0.936 1.00 55.64 35 PHE B N 1
ATOM 1912 C CA . PHE B 1 35 ? 32.484 4.909 0.441 1.00 56.99 35 PHE B CA 1
ATOM 1913 C C . PHE B 1 35 ? 33.054 6.157 1.027 1.00 54.53 35 PHE B C 1
ATOM 1914 O O . PHE B 1 35 ? 33.934 6.742 0.448 1.00 56.82 35 PHE B O 1
ATOM 1922 N N . ILE B 1 36 ? 32.530 6.525 2.191 1.00 52.77 36 ILE B N 1
ATOM 1923 C CA . ILE B 1 36 ? 32.859 7.749 2.870 1.00 56.02 36 ILE B CA 1
ATOM 1924 C C . ILE B 1 36 ? 33.746 7.433 4.047 1.00 57.42 36 ILE B C 1
ATOM 1925 O O . ILE B 1 36 ? 34.714 8.156 4.289 1.00 62.75 36 ILE B O 1
ATOM 1930 N N . ASN B 1 37 ? 33.410 6.386 4.802 1.00 55.86 37 ASN B N 1
ATOM 1931 C CA . ASN B 1 37 ? 34.181 6.060 5.992 1.00 58.10 37 ASN B CA 1
ATOM 1932 C C . ASN B 1 37 ? 33.950 4.642 6.432 1.00 59.05 37 ASN B C 1
ATOM 1933 O O . ASN B 1 37 ? 32.899 4.044 6.193 1.00 55.21 37 ASN B O 1
ATOM 1938 N N . ILE B 1 38 ? 34.980 4.086 7.070 1.00 64.38 38 ILE B N 1
ATOM 1939 C CA . ILE B 1 38 ? 34.942 2.771 7.684 1.00 65.56 38 ILE B CA 1
ATOM 1940 C C . ILE B 1 38 ? 35.207 3.037 9.153 1.00 68.11 38 ILE B C 1
ATOM 1941 O O . ILE B 1 38 ? 36.264 3.503 9.491 1.00 70.63 38 ILE B O 1
ATOM 1946 N N . LEU B 1 39 ? 34.242 2.719 10.003 1.00 71.47 39 LEU B N 1
ATOM 1947 C CA . LEU B 1 39 ? 34.115 3.375 11.295 1.00 80.71 39 LEU B CA 1
ATOM 1948 C C . LEU B 1 39 ? 34.600 2.536 12.407 1.00 89.58 39 LEU B C 1
ATOM 1949 O O . LEU B 1 39 ? 35.463 2.917 13.210 1.00 98.72 39 LEU B O 1
ATOM 1954 N N . GLU B 1 40 ? 33.964 1.381 12.518 1.00 91.15 40 GLU B N 1
ATOM 1955 C CA . GLU B 1 40 ? 34.210 0.556 13.676 1.00 99.19 40 GLU B CA 1
ATOM 1956 C C . GLU B 1 40 ? 34.513 -0.786 13.066 1.00 101.34 40 GLU B C 1
ATOM 1957 O O . GLU B 1 40 ? 33.989 -1.131 12.008 1.00 114.92 40 GLU B O 1
ATOM 1963 N N . VAL B 1 41 ? 35.473 -1.455 13.689 1.00 95.99 41 VAL B N 1
ATOM 1964 C CA . VAL B 1 41 ? 35.943 -2.760 13.307 1.00 98.15 41 VAL B CA 1
ATOM 1965 C C . VAL B 1 41 ? 35.879 -3.566 14.600 1.00 100.67 41 VAL B C 1
ATOM 1966 O O . VAL B 1 41 ? 36.080 -3.033 15.691 1.00 100.19 41 VAL B O 1
ATOM 1970 N N . ASN B 1 42 ? 35.535 -4.845 14.470 1.00 103.41 42 ASN B N 1
ATOM 1971 C CA . ASN B 1 42 ? 35.456 -5.755 15.597 1.00 102.55 42 ASN B CA 1
ATOM 1972 C C . ASN B 1 42 ? 36.203 -7.063 15.283 1.00 103.58 42 ASN B C 1
ATOM 1973 O O . ASN B 1 42 ? 35.756 -7.860 14.435 1.00 101.33 42 ASN B O 1
ATOM 1978 N N . GLU B 1 43 ? 37.377 -7.204 15.930 1.00 110.55 43 GLU B N 1
ATOM 1979 C CA . GLU B 1 43 ? 38.250 -8.367 15.840 1.00 115.08 43 GLU B CA 1
ATOM 1980 C C . GLU B 1 43 ? 37.536 -9.636 16.277 1.00 117.57 43 GLU B C 1
ATOM 1981 O O . GLU B 1 43 ? 37.635 -10.670 15.614 1.00 122.23 43 GLU B O 1
ATOM 1987 N N . ILE B 1 44 ? 36.806 -9.534 17.400 1.00 120.71 44 ILE B N 1
ATOM 1988 C CA . ILE B 1 44 ? 36.041 -10.652 17.983 1.00 121.05 44 ILE B CA 1
ATOM 1989 C C . ILE B 1 44 ? 34.936 -11.111 17.004 1.00 118.38 44 ILE B C 1
ATOM 1990 O O . ILE B 1 44 ? 34.967 -12.266 16.554 1.00 121.08 44 ILE B O 1
ATOM 1995 N N . THR B 1 45 ? 33.991 -10.219 16.656 1.00 113.65 45 THR B N 1
ATOM 1996 C CA . THR B 1 45 ? 32.819 -10.609 15.872 1.00 106.63 45 THR B CA 1
ATOM 1997 C C . THR B 1 45 ? 33.003 -10.607 14.342 1.00 102.77 45 THR B C 1
ATOM 1998 O O . THR B 1 45 ? 32.111 -11.072 13.626 1.00 107.18 45 THR B O 1
ATOM 2002 N N . ASN B 1 46 ? 34.127 -10.076 13.850 1.00 95.59 46 ASN B N 1
ATOM 2003 C CA . ASN B 1 46 ? 34.325 -9.892 12.403 1.00 90.38 46 ASN B CA 1
ATOM 2004 C C . ASN B 1 46 ? 33.263 -9.024 11.692 1.00 85.47 46 ASN B C 1
ATOM 2005 O O . ASN B 1 46 ? 32.835 -9.269 10.528 1.00 80.15 46 ASN B O 1
ATOM 2010 N N . GLU B 1 47 ? 32.876 -7.957 12.385 1.00 83.40 47 GLU B N 1
ATOM 2011 C CA . GLU B 1 47 ? 31.975 -6.986 11.841 1.00 83.44 47 GLU B CA 1
ATOM 2012 C C . GLU B 1 47 ? 32.737 -5.683 11.523 1.00 82.88 47 GLU B C 1
ATOM 2013 O O . GLU B 1 47 ? 33.644 -5.261 12.246 1.00 76.13 47 GLU B O 1
ATOM 2019 N N . VAL B 1 48 ? 32.342 -5.050 10.422 1.00 81.85 48 VAL B N 1
ATOM 2020 C CA . VAL B 1 48 ? 32.810 -3.725 10.067 1.00 76.85 48 VAL B CA 1
ATOM 2021 C C . VAL B 1 48 ? 31.584 -2.859 9.819 1.00 67.24 48 VAL B C 1
ATOM 2022 O O . VAL B 1 48 ? 30.595 -3.261 9.250 1.00 59.03 48 VAL B O 1
ATOM 2026 N N . ASP B 1 49 ? 31.682 -1.623 10.291 1.00 69.50 49 ASP B N 1
ATOM 2027 C CA . ASP B 1 49 ? 30.640 -0.615 10.186 1.00 69.06 49 ASP B CA 1
ATOM 2028 C C . ASP B 1 49 ? 31.096 0.395 9.114 1.00 62.90 49 ASP B C 1
ATOM 2029 O O . ASP B 1 49 ? 32.167 0.926 9.184 1.00 61.99 49 ASP B O 1
ATOM 2034 N N . VAL B 1 50 ? 30.283 0.574 8.086 1.00 62.81 50 VAL B N 1
ATOM 2035 C CA . VAL B 1 50 ? 30.671 1.333 6.910 1.00 64.18 50 VAL B CA 1
ATOM 2036 C C . VAL B 1 50 ? 29.626 2.446 6.623 1.00 58.67 50 VAL B C 1
ATOM 2037 O O . VAL B 1 50 ? 28.420 2.234 6.759 1.00 54.92 50 VAL B O 1
ATOM 2041 N N . VAL B 1 51 ? 30.134 3.637 6.286 1.00 55.87 51 VAL B N 1
ATOM 2042 C CA . VAL B 1 51 ? 29.296 4.716 5.772 1.00 52.25 51 VAL B CA 1
ATOM 2043 C C . VAL B 1 51 ? 29.537 4.896 4.274 1.00 51.81 51 VAL B C 1
ATOM 2044 O O . VAL B 1 51 ? 30.669 5.035 3.857 1.00 53.63 51 VAL B O 1
ATOM 2048 N N . PHE B 1 52 ? 28.448 4.860 3.493 1.00 52.30 52 PHE B N 1
ATOM 2049 C CA . PHE B 1 52 ? 28.516 4.988 2.042 1.00 53.36 52 PHE B CA 1
ATOM 2050 C C . PHE B 1 52 ? 27.324 5.748 1.470 1.00 48.89 52 PHE B C 1
ATOM 2051 O O . PHE B 1 52 ? 26.266 5.747 2.056 1.00 47.84 52 PHE B O 1
ATOM 2059 N N . TRP B 1 53 ? 27.572 6.481 0.373 1.00 49.73 53 TRP B N 1
ATOM 2060 C CA . TRP B 1 53 ? 26.530 7.144 -0.382 1.00 50.90 53 TRP B CA 1
ATOM 2061 C C . TRP B 1 53 ? 26.103 6.181 -1.472 1.00 52.21 53 TRP B C 1
ATOM 2062 O O . TRP B 1 53 ? 26.952 5.701 -2.251 1.00 52.53 53 TRP B O 1
ATOM 2073 N N . GLN B 1 54 ? 24.798 5.864 -1.503 1.00 51.15 54 GLN B N 1
ATOM 2074 C CA . GLN B 1 54 ? 24.273 4.886 -2.452 1.00 54.10 54 GLN B CA 1
ATOM 2075 C C . GLN B 1 54 ? 23.631 5.652 -3.600 1.00 53.02 54 GLN B C 1
ATOM 2076 O O . GLN B 1 54 ? 22.466 5.989 -3.553 1.00 50.59 54 GLN B O 1
ATOM 2082 N N . GLN B 1 55 ? 24.419 5.927 -4.634 1.00 52.31 55 GLN B N 1
ATOM 2083 C CA . GLN B 1 55 ? 23.938 6.633 -5.794 1.00 53.08 55 GLN B CA 1
ATOM 2084 C C . GLN B 1 55 ? 23.030 5.741 -6.582 1.00 50.72 55 GLN B C 1
ATOM 2085 O O . GLN B 1 55 ? 23.468 4.780 -7.136 1.00 52.59 55 GLN B O 1
ATOM 2091 N N . THR B 1 56 ? 21.747 6.090 -6.630 1.00 51.69 56 THR B N 1
ATOM 2092 C CA . THR B 1 56 ? 20.739 5.298 -7.301 1.00 54.81 56 THR B CA 1
ATOM 2093 C C . THR B 1 56 ? 20.030 6.170 -8.317 1.00 55.06 56 THR B C 1
ATOM 2094 O O . THR B 1 56 ? 19.592 7.260 -8.010 1.00 59.11 56 THR B O 1
ATOM 2098 N N . THR B 1 57 ? 19.859 5.674 -9.537 1.00 59.03 57 THR B N 1
ATOM 2099 C CA . THR B 1 57 ? 19.043 6.388 -10.510 1.00 60.84 57 THR B CA 1
ATOM 2100 C C . THR B 1 57 ? 18.210 5.452 -11.358 1.00 61.91 57 THR B C 1
ATOM 2101 O O . THR B 1 57 ? 18.550 4.311 -11.541 1.00 62.44 57 THR B O 1
ATOM 2105 N N . TRP B 1 58 ? 17.117 5.985 -11.902 1.00 62.83 58 TRP B N 1
ATOM 2106 C CA . TRP B 1 58 ? 16.200 5.294 -12.771 1.00 62.15 58 TRP B CA 1
ATOM 2107 C C . TRP B 1 58 ? 15.334 6.313 -13.477 1.00 64.24 58 TRP B C 1
ATOM 2108 O O . TRP B 1 58 ? 15.408 7.494 -13.183 1.00 65.57 58 TRP B O 1
ATOM 2119 N N . SER B 1 59 ? 14.536 5.860 -14.439 1.00 69.87 59 SER B N 1
ATOM 2120 C CA . SER B 1 59 ? 13.644 6.724 -15.202 1.00 70.14 59 SER B CA 1
ATOM 2121 C C . SER B 1 59 ? 12.215 6.326 -14.945 1.00 69.43 59 SER B C 1
ATOM 2122 O O . SER B 1 59 ? 11.905 5.160 -14.828 1.00 73.20 59 SER B O 1
ATOM 2125 N N . ASP B 1 60 ? 11.334 7.319 -14.853 1.00 69.32 60 ASP B N 1
ATOM 2126 C CA . ASP B 1 60 ? 9.904 7.108 -14.989 1.00 69.22 60 ASP B CA 1
ATOM 2127 C C . ASP B 1 60 ? 9.405 8.203 -15.898 1.00 69.65 60 ASP B C 1
ATOM 2128 O O . ASP B 1 60 ? 9.130 9.308 -15.440 1.00 71.37 60 ASP B O 1
ATOM 2133 N N . ARG B 1 61 ? 9.318 7.912 -17.194 1.00 72.65 61 ARG B N 1
ATOM 2134 C CA . ARG B 1 61 ? 9.072 8.943 -18.245 1.00 78.88 61 ARG B CA 1
ATOM 2135 C C . ARG B 1 61 ? 7.681 9.556 -18.054 1.00 76.04 61 ARG B C 1
ATOM 2136 O O . ARG B 1 61 ? 7.484 10.659 -18.545 1.00 75.52 61 ARG B O 1
ATOM 2144 N N . THR B 1 62 ? 6.762 8.899 -17.349 1.00 73.40 62 THR B N 1
ATOM 2145 C CA . THR B 1 62 ? 5.429 9.464 -17.140 1.00 73.90 62 THR B CA 1
ATOM 2146 C C . THR B 1 62 ? 5.444 10.676 -16.218 1.00 73.24 62 THR B C 1
ATOM 2147 O O . THR B 1 62 ? 4.534 11.472 -16.225 1.00 77.01 62 THR B O 1
ATOM 2151 N N . LEU B 1 63 ? 6.500 10.809 -15.410 1.00 72.27 63 LEU B N 1
ATOM 2152 C CA . LEU B 1 63 ? 6.726 11.993 -14.577 1.00 65.80 63 LEU B CA 1
ATOM 2153 C C . LEU B 1 63 ? 7.211 13.230 -15.332 1.00 66.05 63 LEU B C 1
ATOM 2154 O O . LEU B 1 63 ? 7.187 14.307 -14.796 1.00 69.35 63 LEU B O 1
ATOM 2159 N N . ALA B 1 64 ? 7.642 13.063 -16.581 1.00 65.37 64 ALA B N 1
ATOM 2160 C CA . ALA B 1 64 ? 8.269 14.139 -17.349 1.00 65.14 64 ALA B CA 1
ATOM 2161 C C . ALA B 1 64 ? 7.342 15.324 -17.560 1.00 66.37 64 ALA B C 1
ATOM 2162 O O . ALA B 1 64 ? 6.143 15.164 -17.620 1.00 68.90 64 ALA B O 1
ATOM 2164 N N . TRP B 1 65 ? 7.926 16.523 -17.649 1.00 64.87 65 TRP B N 1
ATOM 2165 C CA . TRP B 1 65 ? 7.206 17.742 -17.996 1.00 64.07 65 TRP B CA 1
ATOM 2166 C C . TRP B 1 65 ? 8.088 18.632 -18.875 1.00 64.02 65 TRP B C 1
ATOM 2167 O O . TRP B 1 65 ? 9.291 18.472 -18.923 1.00 65.43 65 TRP B O 1
ATOM 2178 N N . ASN B 1 66 ? 7.461 19.564 -19.580 1.00 65.41 66 ASN B N 1
ATOM 2179 C CA . ASN B 1 66 ? 8.155 20.573 -20.334 1.00 68.59 66 ASN B CA 1
ATOM 2180 C C . ASN B 1 66 ? 8.769 21.648 -19.435 1.00 67.28 66 ASN B C 1
ATOM 2181 O O . ASN B 1 66 ? 8.065 22.322 -18.727 1.00 68.10 66 ASN B O 1
ATOM 2186 N N . SER B 1 67 ? 10.087 21.825 -19.523 1.00 67.68 67 SER B N 1
ATOM 2187 C CA . SER B 1 67 ? 10.839 22.644 -18.590 1.00 68.26 67 SER B CA 1
ATOM 2188 C C . SER B 1 67 ? 11.307 24.013 -19.102 1.00 67.43 67 SER B C 1
ATOM 2189 O O . SER B 1 67 ? 12.022 24.717 -18.383 1.00 64.50 67 SER B O 1
ATOM 2192 N N . SER B 1 68 ? 10.919 24.382 -20.317 1.00 71.75 68 SER B N 1
ATOM 2193 C CA . SER B 1 68 ? 11.483 25.567 -20.930 1.00 76.18 68 SER B CA 1
ATOM 2194 C C . SER B 1 68 ? 11.188 26.877 -20.202 1.00 77.41 68 SER B C 1
ATOM 2195 O O . SER B 1 68 ? 12.052 27.767 -20.154 1.00 82.72 68 SER B O 1
ATOM 2198 N N . HIS B 1 69 ? 10.007 26.983 -19.585 1.00 75.40 69 HIS B N 1
ATOM 2199 C CA . HIS B 1 69 ? 9.655 28.104 -18.712 1.00 71.73 69 HIS B CA 1
ATOM 2200 C C . HIS B 1 69 ? 9.158 27.671 -17.333 1.00 69.80 69 HIS B C 1
ATOM 2201 O O . HIS B 1 69 ? 8.317 28.284 -16.727 1.00 73.72 69 HIS B O 1
ATOM 2208 N N . SER B 1 70 ? 9.733 26.577 -16.840 1.00 68.90 70 SER B N 1
ATOM 2209 C CA . SER B 1 70 ? 9.400 25.867 -15.612 1.00 66.52 70 SER B CA 1
ATOM 2210 C C . SER B 1 70 ? 10.702 25.387 -14.986 1.00 66.64 70 SER B C 1
ATOM 2211 O O . SER B 1 70 ? 11.708 25.261 -15.679 1.00 71.16 70 SER B O 1
ATOM 2214 N N . PRO B 1 71 ? 10.719 25.050 -13.674 1.00 61.52 71 PRO B N 1
ATOM 2215 C CA . PRO B 1 71 ? 11.869 24.405 -13.050 1.00 60.17 71 PRO B CA 1
ATOM 2216 C C . PRO B 1 71 ? 12.297 23.117 -13.750 1.00 61.76 71 PRO B C 1
ATOM 2217 O O . PRO B 1 71 ? 11.411 22.399 -14.182 1.00 63.95 71 PRO B O 1
ATOM 2221 N N . ASP B 1 72 ? 13.611 22.878 -13.869 1.00 63.45 72 ASP B N 1
ATOM 2222 C CA . ASP B 1 72 ? 14.135 21.732 -14.593 1.00 67.44 72 ASP B CA 1
ATOM 2223 C C . ASP B 1 72 ? 14.218 20.490 -13.724 1.00 67.90 72 ASP B C 1
ATOM 2224 O O . ASP B 1 72 ? 14.277 19.387 -14.247 1.00 73.69 72 ASP B O 1
ATOM 2229 N N . GLN B 1 73 ? 14.248 20.673 -12.395 1.00 64.95 73 GLN B N 1
ATOM 2230 C CA . GLN B 1 73 ? 14.129 19.584 -11.446 1.00 64.89 73 GLN B CA 1
ATOM 2231 C C . GLN B 1 73 ? 13.392 20.047 -10.209 1.00 63.51 73 GLN B C 1
ATOM 2232 O O . GLN B 1 73 ? 13.253 21.256 -9.949 1.00 61.51 73 GLN B O 1
ATOM 2238 N N . VAL B 1 74 ? 12.978 19.062 -9.407 1.00 58.22 74 VAL B N 1
ATOM 2239 C CA . VAL B 1 74 ? 12.507 19.268 -8.061 1.00 59.19 74 VAL B CA 1
ATOM 2240 C C . VAL B 1 74 ? 13.034 18.178 -7.132 1.00 53.80 74 VAL B C 1
ATOM 2241 O O . VAL B 1 74 ? 13.459 17.144 -7.586 1.00 51.80 74 VAL B O 1
ATOM 2245 N N . SER B 1 75 ? 12.938 18.445 -5.834 1.00 51.74 75 SER B N 1
ATOM 2246 C CA . SER B 1 75 ? 13.284 17.555 -4.778 1.00 52.39 75 SER B CA 1
ATOM 2247 C C . SER B 1 75 ? 11.953 17.139 -4.223 1.00 51.16 75 SER B C 1
ATOM 2248 O O . SER B 1 75 ? 11.111 17.922 -4.059 1.00 54.27 75 SER B O 1
ATOM 2251 N N . VAL B 1 76 ? 11.795 15.858 -3.909 1.00 52.91 76 VAL B N 1
ATOM 2252 C CA . VAL B 1 76 ? 10.509 15.254 -3.629 1.00 54.28 76 VAL B CA 1
ATOM 2253 C C . VAL B 1 76 ? 10.736 14.288 -2.476 1.00 53.51 76 VAL B C 1
ATOM 2254 O O . VAL B 1 76 ? 11.663 13.500 -2.526 1.00 54.14 76 VAL B O 1
ATOM 2258 N N . PRO B 1 77 ? 9.881 14.271 -1.437 1.00 52.43 77 PRO B N 1
ATOM 2259 C CA . PRO B 1 77 ? 10.022 13.267 -0.388 1.00 52.03 77 PRO B CA 1
ATOM 2260 C C . PRO B 1 77 ? 9.848 11.863 -1.002 1.00 52.77 77 PRO B C 1
ATOM 2261 O O . PRO B 1 77 ? 8.961 11.704 -1.826 1.00 56.22 77 PRO B O 1
ATOM 2265 N N . ILE B 1 78 ? 10.662 10.886 -0.598 1.00 51.61 78 ILE B N 1
ATOM 2266 C CA . ILE B 1 78 ? 10.561 9.555 -1.220 1.00 58.30 78 ILE B CA 1
ATOM 2267 C C . ILE B 1 78 ? 9.260 8.821 -0.979 1.00 59.42 78 ILE B C 1
ATOM 2268 O O . ILE B 1 78 ? 8.911 7.943 -1.753 1.00 69.77 78 ILE B O 1
ATOM 2273 N N . SER B 1 79 ? 8.515 9.199 0.059 1.00 58.56 79 SER B N 1
ATOM 2274 C CA . SER B 1 79 ? 7.228 8.581 0.312 1.00 59.01 79 SER B CA 1
ATOM 2275 C C . SER B 1 79 ? 6.202 8.949 -0.784 1.00 60.43 79 SER B C 1
ATOM 2276 O O . SER B 1 79 ? 5.165 8.348 -0.888 1.00 66.32 79 SER B O 1
ATOM 2279 N N . SER B 1 80 ? 6.505 9.958 -1.600 1.00 60.12 80 SER B N 1
ATOM 2280 C CA . SER B 1 80 ? 5.667 10.373 -2.730 1.00 62.55 80 SER B CA 1
ATOM 2281 C C . SER B 1 80 ? 5.977 9.665 -4.059 1.00 61.50 80 SER B C 1
ATOM 2282 O O . SER B 1 80 ? 5.314 9.928 -5.048 1.00 62.28 80 SER B O 1
ATOM 2285 N N . LEU B 1 81 ? 7.027 8.850 -4.077 1.00 60.37 81 LEU B N 1
ATOM 2286 C CA . LEU B 1 81 ? 7.524 8.197 -5.250 1.00 61.36 81 LEU B CA 1
ATOM 2287 C C . LEU B 1 81 ? 7.713 6.705 -5.057 1.00 63.17 81 LEU B C 1
ATOM 2288 O O . LEU B 1 81 ? 8.010 6.281 -3.962 1.00 59.56 81 LEU B O 1
ATOM 2293 N N . TRP B 1 82 ? 7.664 5.950 -6.152 1.00 63.16 82 TRP B N 1
ATOM 2294 C CA . TRP B 1 82 ? 8.231 4.631 -6.154 1.00 63.27 82 TRP B CA 1
ATOM 2295 C C . TRP B 1 82 ? 9.760 4.791 -6.166 1.00 59.64 82 TRP B C 1
ATOM 2296 O O . TRP B 1 82 ? 10.294 5.556 -6.970 1.00 56.78 82 TRP B O 1
ATOM 2307 N N . VAL B 1 83 ? 10.418 4.059 -5.257 1.00 57.28 83 VAL B N 1
ATOM 2308 C CA . VAL B 1 83 ? 11.847 3.856 -5.213 1.00 59.49 83 VAL B CA 1
ATOM 2309 C C . VAL B 1 83 ? 12.122 2.352 -5.266 1.00 58.33 83 VAL B C 1
ATOM 2310 O O . VAL B 1 83 ? 11.368 1.554 -4.724 1.00 53.24 83 VAL B O 1
ATOM 2314 N N . PRO B 1 84 ? 13.210 1.897 -5.927 1.00 54.23 84 PRO B N 1
ATOM 2315 C CA . PRO B 1 84 ? 13.506 0.479 -5.968 1.00 55.77 84 PRO B CA 1
ATOM 2316 C C . PRO B 1 84 ? 13.703 -0.144 -4.573 1.00 54.18 84 PRO B C 1
ATOM 2317 O O . PRO B 1 84 ? 14.213 0.537 -3.710 1.00 50.74 84 PRO B O 1
ATOM 2321 N N . ASP B 1 85 ? 13.351 -1.433 -4.443 1.00 53.57 85 ASP B N 1
ATOM 2322 C CA . ASP B 1 85 ? 13.460 -2.193 -3.216 1.00 53.89 85 ASP B CA 1
ATOM 2323 C C . ASP B 1 85 ? 14.851 -2.808 -3.116 1.00 53.33 85 ASP B C 1
ATOM 2324 O O . ASP B 1 85 ? 15.000 -4.022 -2.886 1.00 56.67 85 ASP B O 1
ATOM 2329 N N . LEU B 1 86 ? 15.875 -1.965 -3.264 1.00 53.91 86 LEU B N 1
ATOM 2330 C CA . LEU B 1 86 ? 17.247 -2.438 -3.164 1.00 59.01 86 LEU B CA 1
ATOM 2331 C C . LEU B 1 86 ? 17.596 -2.846 -1.744 1.00 59.33 86 LEU B C 1
ATOM 2332 O O . LEU B 1 86 ? 17.097 -2.291 -0.794 1.00 63.41 86 LEU B O 1
ATOM 2337 N N . ALA B 1 87 ? 18.456 -3.856 -1.629 1.00 62.94 87 ALA B N 1
ATOM 2338 C CA . ALA B 1 87 ? 18.920 -4.356 -0.347 1.00 60.97 87 ALA B CA 1
ATOM 2339 C C . ALA B 1 87 ? 20.315 -4.915 -0.513 1.00 61.59 87 ALA B C 1
ATOM 2340 O O . ALA B 1 87 ? 20.663 -5.455 -1.570 1.00 62.92 87 ALA B O 1
ATOM 2342 N N . ALA B 1 88 ? 21.130 -4.771 0.532 1.00 63.24 88 ALA B N 1
ATOM 2343 C CA . ALA B 1 88 ? 22.400 -5.435 0.598 1.00 64.28 88 ALA B CA 1
ATOM 2344 C C . ALA B 1 88 ? 22.116 -6.819 1.185 1.00 65.13 88 ALA B C 1
ATOM 2345 O O . ALA B 1 88 ? 21.828 -6.956 2.364 1.00 67.65 88 ALA B O 1
ATOM 2347 N N . TYR B 1 89 ? 22.204 -7.840 0.341 1.00 66.39 89 TYR B N 1
ATOM 2348 C CA . TYR B 1 89 ? 21.810 -9.229 0.655 1.00 69.21 89 TYR B CA 1
ATOM 2349 C C . TYR B 1 89 ? 22.534 -9.721 1.918 1.00 70.37 89 TYR B C 1
ATOM 2350 O O . TYR B 1 89 ? 21.949 -10.554 2.642 1.00 75.16 89 TYR B O 1
ATOM 2359 N N . ASN B 1 90 ? 23.778 -9.266 2.144 1.00 64.22 90 ASN B N 1
ATOM 2360 C CA . ASN B 1 90 ? 24.644 -9.828 3.154 1.00 61.51 90 ASN B CA 1
ATOM 2361 C C . ASN B 1 90 ? 24.956 -8.851 4.305 1.00 58.52 90 ASN B C 1
ATOM 2362 O O . ASN B 1 90 ? 25.970 -9.007 5.031 1.00 65.00 90 ASN B O 1
ATOM 2367 N N . ALA B 1 91 ? 24.110 -7.821 4.460 1.00 54.80 91 ALA B N 1
ATOM 2368 C CA . ALA B 1 91 ? 24.240 -6.915 5.565 1.00 52.99 91 ALA B CA 1
ATOM 2369 C C . ALA B 1 91 ? 23.846 -7.655 6.852 1.00 53.76 91 ALA B C 1
ATOM 2370 O O . ALA B 1 91 ? 23.091 -8.626 6.846 1.00 54.00 91 ALA B O 1
ATOM 2372 N N . ILE B 1 92 ? 24.439 -7.245 7.965 1.00 54.09 92 ILE B N 1
ATOM 2373 C CA . ILE B 1 92 ? 24.106 -7.834 9.236 1.00 56.66 92 ILE B CA 1
ATOM 2374 C C . ILE B 1 92 ? 23.587 -6.765 10.211 1.00 56.73 92 ILE B C 1
ATOM 2375 O O . ILE B 1 92 ? 23.476 -7.028 11.409 1.00 58.52 92 ILE B O 1
ATOM 2380 N N . SER B 1 93 ? 23.242 -5.586 9.693 1.00 54.23 93 SER B N 1
ATOM 2381 C CA . SER B 1 93 ? 22.424 -4.626 10.429 1.00 55.87 93 SER B CA 1
ATOM 2382 C C . SER B 1 93 ? 21.476 -3.957 9.457 1.00 56.19 93 SER B C 1
ATOM 2383 O O . SER B 1 93 ? 21.713 -3.990 8.260 1.00 51.70 93 SER B O 1
ATOM 2386 N N . LYS B 1 94 ? 20.415 -3.335 9.989 1.00 57.49 94 LYS B N 1
ATOM 2387 C CA . LYS B 1 94 ? 19.488 -2.592 9.173 1.00 63.83 94 LYS B CA 1
ATOM 2388 C C . LYS B 1 94 ? 20.184 -1.324 8.681 1.00 60.83 94 LYS B C 1
ATOM 2389 O O . LYS B 1 94 ? 21.033 -0.795 9.372 1.00 60.42 94 LYS B O 1
ATOM 2395 N N . PRO B 1 95 ? 19.933 -0.845 7.453 1.00 57.72 95 PRO B N 1
ATOM 2396 C CA . PRO B 1 95 ? 20.581 0.377 6.976 1.00 56.82 95 PRO B CA 1
ATOM 2397 C C . PRO B 1 95 ? 20.037 1.624 7.688 1.00 58.68 95 PRO B C 1
ATOM 2398 O O . PRO B 1 95 ? 18.869 1.784 7.667 1.00 66.92 95 PRO B O 1
ATOM 2402 N N . GLU B 1 96 ? 20.892 2.402 8.362 1.00 54.67 96 GLU B N 1
ATOM 2403 C CA . GLU B 1 96 ? 20.542 3.658 9.014 1.00 55.21 96 GLU B CA 1
ATOM 2404 C C . GLU B 1 96 ? 20.777 4.743 7.918 1.00 52.43 96 GLU B C 1
ATOM 2405 O O . GLU B 1 96 ? 21.882 4.941 7.434 1.00 52.53 96 GLU B O 1
ATOM 2411 N N . VAL B 1 97 ? 19.699 5.379 7.485 1.00 49.40 97 VAL B N 1
ATOM 2412 C CA . VAL B 1 97 ? 19.766 6.520 6.590 1.00 49.16 97 VAL B CA 1
ATOM 2413 C C . VAL B 1 97 ? 20.076 7.803 7.333 1.00 48.04 97 VAL B C 1
ATOM 2414 O O . VAL B 1 97 ? 19.374 8.161 8.237 1.00 46.69 97 VAL B O 1
ATOM 2418 N N . LEU B 1 98 ? 21.171 8.461 6.954 1.00 49.35 98 LEU B N 1
ATOM 2419 C CA . LEU B 1 98 ? 21.709 9.599 7.712 1.00 50.93 98 LEU B CA 1
ATOM 2420 C C . LEU B 1 98 ? 21.273 10.954 7.171 1.00 51.26 98 LEU B C 1
ATOM 2421 O O . LEU B 1 98 ? 21.473 11.944 7.819 1.00 54.05 98 LEU B O 1
ATOM 2426 N N . THR B 1 99 ? 20.701 10.979 5.974 1.00 50.93 99 THR B N 1
ATOM 2427 C CA . THR B 1 99 ? 20.430 12.207 5.252 1.00 48.84 99 THR B CA 1
ATOM 2428 C C . THR B 1 99 ? 18.929 12.398 5.066 1.00 47.04 99 THR B C 1
ATOM 2429 O O . THR B 1 99 ? 18.153 11.485 5.306 1.00 46.25 99 THR B O 1
ATOM 2433 N N . PRO B 1 100 ? 18.478 13.603 4.647 1.00 49.35 100 PRO B N 1
ATOM 2434 C CA . PRO B 1 100 ? 17.060 13.834 4.349 1.00 45.36 100 PRO B CA 1
ATOM 2435 C C . PRO B 1 100 ? 16.549 12.917 3.230 1.00 44.38 100 PRO B C 1
ATOM 2436 O O . PRO B 1 100 ? 17.215 12.739 2.240 1.00 43.41 100 PRO B O 1
ATOM 2440 N N . GLN B 1 101 ? 15.372 12.359 3.432 1.00 46.59 101 GLN B N 1
ATOM 2441 C CA . GLN B 1 101 ? 14.826 11.331 2.595 1.00 51.88 101 GLN B CA 1
ATOM 2442 C C . GLN B 1 101 ? 14.099 11.924 1.390 1.00 52.24 101 GLN B C 1
ATOM 2443 O O . GLN B 1 101 ? 12.879 11.903 1.293 1.00 54.34 101 GLN B O 1
ATOM 2449 N N . LEU B 1 102 ? 14.873 12.481 0.470 1.00 48.46 102 LEU B N 1
ATOM 2450 C CA . LEU B 1 102 ? 14.362 13.198 -0.656 1.00 49.01 102 LEU B CA 1
ATOM 2451 C C . LEU B 1 102 ? 15.028 12.611 -1.875 1.00 51.43 102 LEU B C 1
ATOM 2452 O O . LEU B 1 102 ? 16.181 12.244 -1.822 1.00 59.27 102 LEU B O 1
ATOM 2457 N N . ALA B 1 103 ? 14.293 12.529 -2.977 1.00 49.23 103 ALA B N 1
ATOM 2458 C CA . ALA B 1 103 ? 14.854 12.254 -4.265 1.00 52.23 103 ALA B CA 1
ATOM 2459 C C . ALA B 1 103 ? 14.728 13.492 -5.150 1.00 51.90 103 ALA B C 1
ATOM 2460 O O . ALA B 1 103 ? 13.974 14.386 -4.878 1.00 52.33 103 ALA B O 1
ATOM 2462 N N . ARG B 1 104 ? 15.506 13.506 -6.210 1.00 52.29 104 ARG B N 1
ATOM 2463 C CA . ARG B 1 104 ? 15.545 14.567 -7.249 1.00 59.20 104 ARG B CA 1
ATOM 2464 C C . ARG B 1 104 ? 14.763 13.997 -8.450 1.00 57.25 104 ARG B C 1
ATOM 2465 O O . ARG B 1 104 ? 15.142 12.903 -8.895 1.00 55.50 104 ARG B O 1
ATOM 2473 N N . VAL B 1 105 ? 13.713 14.677 -8.933 1.00 56.16 105 VAL B N 1
ATOM 2474 C CA . VAL B 1 105 ? 13.097 14.325 -10.205 1.00 55.77 105 VAL B CA 1
ATOM 2475 C C . VAL B 1 105 ? 13.422 15.386 -11.247 1.00 58.48 105 VAL B C 1
ATOM 2476 O O . VAL B 1 105 ? 13.162 16.563 -11.046 1.00 56.84 105 VAL B O 1
ATOM 2480 N N . VAL B 1 106 ? 14.031 14.957 -12.357 1.00 60.25 106 VAL B N 1
ATOM 2481 C CA . VAL B 1 106 ? 14.393 15.813 -13.472 1.00 61.36 106 VAL B CA 1
ATOM 2482 C C . VAL B 1 106 ? 13.242 15.841 -14.482 1.00 63.45 106 VAL B C 1
ATOM 2483 O O . VAL B 1 106 ? 12.486 14.874 -14.598 1.00 62.30 106 VAL B O 1
ATOM 2487 N N . SER B 1 107 ? 13.101 16.967 -15.193 1.00 62.95 107 SER B N 1
ATOM 2488 C CA . SER B 1 107 ? 11.965 17.202 -16.076 1.00 64.33 107 SER B CA 1
ATOM 2489 C C . SER B 1 107 ? 11.805 16.191 -17.197 1.00 64.50 107 SER B C 1
ATOM 2490 O O . SER B 1 107 ? 10.740 16.109 -17.819 1.00 66.14 107 SER B O 1
ATOM 2493 N N . ASP B 1 108 ? 12.858 15.428 -17.470 1.00 62.98 108 ASP B N 1
ATOM 2494 C CA . ASP B 1 108 ? 12.804 14.340 -18.445 1.00 66.94 108 ASP B CA 1
ATOM 2495 C C . ASP B 1 108 ? 12.357 13.007 -17.856 1.00 66.58 108 ASP B C 1
ATOM 2496 O O . ASP B 1 108 ? 12.249 12.037 -18.569 1.00 70.22 108 ASP B O 1
ATOM 2501 N N . GLY B 1 109 ? 12.108 12.959 -16.547 1.00 66.29 109 GLY B N 1
ATOM 2502 C CA . GLY B 1 109 ? 11.618 11.758 -15.881 1.00 65.77 109 GLY B CA 1
ATOM 2503 C C . GLY B 1 109 ? 12.692 10.947 -15.167 1.00 65.11 109 GLY B C 1
ATOM 2504 O O . GLY B 1 109 ? 12.402 9.914 -14.584 1.00 64.89 109 GLY B O 1
ATOM 2505 N N . GLU B 1 110 ? 13.945 11.408 -15.231 1.00 65.85 110 GLU B N 1
ATOM 2506 C CA . GLU B 1 110 ? 15.017 10.779 -14.479 1.00 67.74 110 GLU B CA 1
ATOM 2507 C C . GLU B 1 110 ? 14.832 11.026 -12.982 1.00 60.73 110 GLU B C 1
ATOM 2508 O O . GLU B 1 110 ? 14.451 12.122 -12.576 1.00 59.55 110 GLU B O 1
ATOM 2514 N N . VAL B 1 111 ? 15.077 9.991 -12.173 1.00 56.11 111 VAL B N 1
ATOM 2515 C CA . VAL B 1 111 ? 14.991 10.073 -10.718 1.00 56.73 111 VAL B CA 1
ATOM 2516 C C . VAL B 1 111 ? 16.340 9.742 -10.084 1.00 59.26 111 VAL B C 1
ATOM 2517 O O . VAL B 1 111 ? 16.981 8.792 -10.473 1.00 64.26 111 VAL B O 1
ATOM 2521 N N . LEU B 1 112 ? 16.795 10.590 -9.162 1.00 57.57 112 LEU B N 1
ATOM 2522 C CA . LEU B 1 112 ? 18.091 10.484 -8.529 1.00 57.00 112 LEU B CA 1
ATOM 2523 C C . LEU B 1 112 ? 17.832 10.443 -7.021 1.00 54.25 112 LEU B C 1
ATOM 2524 O O . LEU B 1 112 ? 17.309 11.407 -6.466 1.00 49.65 112 LEU B O 1
ATOM 2529 N N . TYR B 1 113 ? 18.208 9.336 -6.376 1.00 51.32 113 TYR B N 1
ATOM 2530 C CA . TYR B 1 113 ? 18.143 9.142 -4.897 1.00 53.11 113 TYR B CA 1
ATOM 2531 C C . TYR B 1 113 ? 19.528 8.697 -4.423 1.00 51.29 113 TYR B C 1
ATOM 2532 O O . TYR B 1 113 ? 20.029 7.689 -4.936 1.00 51.04 113 TYR B O 1
ATOM 2541 N N . MET B 1 114 ? 20.138 9.456 -3.515 1.00 50.60 114 MET B N 1
ATOM 2542 C CA . MET B 1 114 ? 21.495 9.231 -3.044 1.00 47.33 114 MET B CA 1
ATOM 2543 C C . MET B 1 114 ? 21.559 9.396 -1.535 1.00 45.59 114 MET B C 1
ATOM 2544 O O . MET B 1 114 ? 22.118 10.352 -1.017 1.00 44.62 114 MET B O 1
ATOM 2549 N N . PRO B 1 115 ? 20.954 8.462 -0.774 1.00 44.43 115 PRO B N 1
ATOM 2550 C CA . PRO B 1 115 ? 21.055 8.494 0.677 1.00 43.11 115 PRO B CA 1
ATOM 2551 C C . PRO B 1 115 ? 22.485 8.183 1.148 1.00 42.82 115 PRO B C 1
ATOM 2552 O O . PRO B 1 115 ? 23.182 7.412 0.516 1.00 45.74 115 PRO B O 1
ATOM 2556 N N . SER B 1 116 ? 22.881 8.788 2.255 1.00 44.21 116 SER B N 1
ATOM 2557 C CA . SER B 1 116 ? 24.040 8.362 2.992 1.00 46.48 116 SER B CA 1
ATOM 2558 C C . SER B 1 116 ? 23.568 7.305 3.977 1.00 49.55 116 SER B C 1
ATOM 2559 O O . SER B 1 116 ? 22.637 7.528 4.765 1.00 48.48 116 SER B O 1
ATOM 2562 N N . ILE B 1 117 ? 24.215 6.147 3.923 1.00 50.41 117 ILE B N 1
ATOM 2563 C CA . ILE B 1 117 ? 23.793 4.992 4.677 1.00 53.77 117 ILE B CA 1
ATOM 2564 C C . ILE B 1 117 ? 24.931 4.498 5.577 1.00 54.98 117 ILE B C 1
ATOM 2565 O O . ILE B 1 117 ? 26.108 4.421 5.173 1.00 56.48 117 ILE B O 1
ATOM 2570 N N . ARG B 1 118 ? 24.577 4.210 6.823 1.00 50.03 118 ARG B N 1
ATOM 2571 C CA . ARG B 1 118 ? 25.497 3.513 7.734 1.00 51.82 118 ARG B CA 1
ATOM 2572 C C . ARG B 1 118 ? 24.980 2.098 7.996 1.00 52.17 118 ARG B C 1
ATOM 2573 O O . ARG B 1 118 ? 23.837 1.943 8.413 1.00 49.20 118 ARG B O 1
ATOM 2581 N N . GLN B 1 119 ? 25.847 1.111 7.802 1.00 53.29 119 GLN B N 1
ATOM 2582 C CA . GLN B 1 119 ? 25.451 -0.268 7.806 1.00 55.16 119 GLN B CA 1
ATOM 2583 C C . GLN B 1 119 ? 26.624 -1.184 8.140 1.00 57.16 119 GLN B C 1
ATOM 2584 O O . GLN B 1 119 ? 27.753 -0.882 7.785 1.00 55.88 119 GLN B O 1
ATOM 2590 N N . ARG B 1 120 ? 26.341 -2.292 8.834 1.00 58.66 120 ARG B N 1
ATOM 2591 C CA . ARG B 1 120 ? 27.372 -3.279 9.255 1.00 63.69 120 ARG B CA 1
ATOM 2592 C C . ARG B 1 120 ? 27.435 -4.405 8.220 1.00 60.47 120 ARG B C 1
ATOM 2593 O O . ARG B 1 120 ? 26.384 -4.831 7.761 1.00 58.03 120 ARG B O 1
ATOM 2601 N N . PHE B 1 121 ? 28.650 -4.843 7.878 1.00 59.56 121 PHE B N 1
ATOM 2602 C CA . PHE B 1 121 ? 28.886 -6.022 7.049 1.00 62.13 121 PHE B CA 1
ATOM 2603 C C . PHE B 1 121 ? 29.864 -6.990 7.720 1.00 63.39 121 PHE B C 1
ATOM 2604 O O . PHE B 1 121 ? 30.530 -6.649 8.664 1.00 64.39 121 PHE B O 1
ATOM 2612 N N . SER B 1 122 ? 29.905 -8.230 7.242 1.00 69.23 122 SER B N 1
ATOM 2613 C CA . SER B 1 122 ? 30.802 -9.252 7.734 1.00 75.71 122 SER B CA 1
ATOM 2614 C C . SER B 1 122 ? 32.116 -9.045 6.990 1.00 81.59 122 SER B C 1
ATOM 2615 O O . SER B 1 122 ? 32.144 -8.858 5.749 1.00 80.41 122 SER B O 1
ATOM 2618 N N . CYS B 1 123 ? 33.215 -9.030 7.761 1.00 86.59 123 CYS B N 1
ATOM 2619 C CA . CYS B 1 123 ? 34.541 -8.781 7.232 1.00 86.99 123 CYS B CA 1
ATOM 2620 C C . CYS B 1 123 ? 35.618 -9.577 7.948 1.00 86.59 123 CYS B C 1
ATOM 2621 O O . CYS B 1 123 ? 35.495 -9.857 9.116 1.00 84.25 123 CYS B O 1
ATOM 2624 N N . ASP B 1 124 ? 36.651 -9.970 7.206 1.00 90.41 124 ASP B N 1
ATOM 2625 C CA . ASP B 1 124 ? 37.867 -10.567 7.760 1.00 94.72 124 ASP B CA 1
ATOM 2626 C C . ASP B 1 124 ? 38.668 -9.419 8.408 1.00 95.85 124 ASP B C 1
ATOM 2627 O O . ASP B 1 124 ? 39.319 -8.708 7.657 1.00 102.74 124 ASP B O 1
ATOM 2632 N N . VAL B 1 125 ? 38.618 -9.226 9.730 1.00 93.62 125 VAL B N 1
ATOM 2633 C CA . VAL B 1 125 ? 39.175 -7.989 10.290 1.00 96.54 125 VAL B CA 1
ATOM 2634 C C . VAL B 1 125 ? 40.518 -8.145 10.983 1.00 100.16 125 VAL B C 1
ATOM 2635 O O . VAL B 1 125 ? 41.099 -7.157 11.391 1.00 101.26 125 VAL B O 1
ATOM 2639 N N . SER B 1 126 ? 41.051 -9.375 11.046 1.00 101.33 126 SER B N 1
ATOM 2640 C CA . SER B 1 126 ? 42.474 -9.562 11.362 1.00 102.46 126 SER B CA 1
ATOM 2641 C C . SER B 1 126 ? 43.399 -8.899 10.308 1.00 103.00 126 SER B C 1
ATOM 2642 O O . SER B 1 126 ? 44.406 -8.286 10.659 1.00 107.65 126 SER B O 1
ATOM 2645 N N . GLY B 1 127 ? 43.001 -8.990 9.029 1.00 103.11 127 GLY B N 1
ATOM 2646 C CA . GLY B 1 127 ? 43.777 -8.548 7.894 1.00 103.99 127 GLY B CA 1
ATOM 2647 C C . GLY B 1 127 ? 43.830 -7.045 7.666 1.00 101.21 127 GLY B C 1
ATOM 2648 O O . GLY B 1 127 ? 44.711 -6.563 6.973 1.00 104.75 127 GLY B O 1
ATOM 2649 N N . VAL B 1 128 ? 42.888 -6.317 8.276 1.00 95.43 128 VAL B N 1
ATOM 2650 C CA . VAL B 1 128 ? 42.895 -4.864 8.316 1.00 97.06 128 VAL B CA 1
ATOM 2651 C C . VAL B 1 128 ? 44.247 -4.273 8.806 1.00 99.63 128 VAL B C 1
ATOM 2652 O O . VAL B 1 128 ? 44.655 -3.215 8.331 1.00 103.47 128 VAL B O 1
ATOM 2656 N N . ASP B 1 129 ? 44.917 -4.989 9.710 1.00 103.95 129 ASP B N 1
ATOM 2657 C CA . ASP B 1 129 ? 46.241 -4.652 10.241 1.00 105.97 129 ASP B CA 1
ATOM 2658 C C . ASP B 1 129 ? 47.424 -5.173 9.420 1.00 109.13 129 ASP B C 1
ATOM 2659 O O . ASP B 1 129 ? 48.568 -5.075 9.861 1.00 115.76 129 ASP B O 1
ATOM 2664 N N . THR B 1 130 ? 47.158 -5.746 8.241 1.00 107.12 130 THR B N 1
ATOM 2665 C CA . THR B 1 130 ? 48.202 -6.288 7.383 1.00 106.86 130 THR B CA 1
ATOM 2666 C C . THR B 1 130 ? 48.380 -5.412 6.141 1.00 104.41 130 THR B C 1
ATOM 2667 O O . THR B 1 130 ? 47.544 -4.580 5.837 1.00 102.86 130 THR B O 1
ATOM 2671 N N . GLU B 1 131 ? 49.487 -5.622 5.427 1.00 105.25 131 GLU B N 1
ATOM 2672 C CA . GLU B 1 131 ? 49.843 -4.863 4.221 1.00 103.86 131 GLU B CA 1
ATOM 2673 C C . GLU B 1 131 ? 48.789 -5.097 3.131 1.00 97.57 131 GLU B C 1
ATOM 2674 O O . GLU B 1 131 ? 48.382 -4.151 2.434 1.00 93.95 131 GLU B O 1
ATOM 2680 N N . SER B 1 132 ? 48.354 -6.358 2.997 1.00 94.02 132 SER B N 1
ATOM 2681 C CA . SER B 1 132 ? 47.396 -6.753 1.977 1.00 93.16 132 SER B CA 1
ATOM 2682 C C . SER B 1 132 ? 45.978 -6.212 2.291 1.00 91.16 132 SER B C 1
ATOM 2683 O O . SER B 1 132 ? 45.195 -5.876 1.375 1.00 86.67 132 SER B O 1
ATOM 2686 N N . GLY B 1 133 ? 45.663 -6.159 3.591 1.00 91.44 133 GLY B N 1
ATOM 2687 C CA . GLY B 1 133 ? 44.440 -5.557 4.061 1.00 92.46 133 GLY B CA 1
ATOM 2688 C C . GLY B 1 133 ? 43.287 -6.539 4.181 1.00 91.38 133 GLY B C 1
ATOM 2689 O O . GLY B 1 133 ? 43.479 -7.745 4.032 1.00 93.85 133 GLY B O 1
ATOM 2690 N N . ALA B 1 134 ? 42.103 -5.993 4.496 1.00 86.36 134 ALA B N 1
ATOM 2691 C CA . ALA B 1 134 ? 40.853 -6.724 4.500 1.00 85.03 134 ALA B CA 1
ATOM 2692 C C . ALA B 1 134 ? 40.033 -6.337 3.272 1.00 83.33 134 ALA B C 1
ATOM 2693 O O . ALA B 1 134 ? 40.256 -5.297 2.661 1.00 83.11 134 ALA B O 1
ATOM 2695 N N . THR B 1 135 ? 39.074 -7.192 2.906 1.00 87.18 135 THR B N 1
ATOM 2696 C CA . THR B 1 135 ? 38.095 -6.912 1.867 1.00 91.13 135 THR B CA 1
ATOM 2697 C C . THR B 1 135 ? 36.685 -7.077 2.430 1.00 89.88 135 THR B C 1
ATOM 2698 O O . THR B 1 135 ? 36.345 -8.105 2.997 1.00 99.07 135 THR B O 1
ATOM 2702 N N . CYS B 1 136 ? 35.884 -6.025 2.299 1.00 86.13 136 CYS B N 1
ATOM 2703 C CA . CYS B 1 136 ? 34.456 -6.028 2.597 1.00 84.52 136 CYS B CA 1
ATOM 2704 C C . CYS B 1 136 ? 33.670 -6.085 1.276 1.00 77.87 136 CYS B C 1
ATOM 2705 O O . CYS B 1 136 ? 33.853 -5.248 0.405 1.00 72.78 136 CYS B O 1
ATOM 2708 N N . ARG B 1 137 ? 32.813 -7.093 1.100 1.00 77.97 137 ARG B N 1
ATOM 2709 C CA . ARG B 1 137 ? 32.010 -7.300 -0.158 1.00 76.10 137 ARG B CA 1
ATOM 2710 C C . ARG B 1 137 ? 30.569 -6.877 0.109 1.00 72.18 137 ARG B C 1
ATOM 2711 O O . ARG B 1 137 ? 30.039 -7.318 1.148 1.00 77.03 137 ARG B O 1
ATOM 2719 N N . ILE B 1 138 ? 29.956 -6.050 -0.728 1.00 69.73 138 ILE B N 1
ATOM 2720 C CA . ILE B 1 138 ? 28.566 -5.679 -0.531 1.00 69.91 138 ILE B CA 1
ATOM 2721 C C . ILE B 1 138 ? 27.840 -6.078 -1.803 1.00 74.11 138 ILE B C 1
ATOM 2722 O O . ILE B 1 138 ? 28.207 -5.631 -2.873 1.00 79.21 138 ILE B O 1
ATOM 2727 N N . LYS B 1 139 ? 26.819 -6.930 -1.676 1.00 77.49 139 LYS B N 1
ATOM 2728 C CA . LYS B 1 139 ? 26.036 -7.421 -2.787 1.00 76.27 139 LYS B CA 1
ATOM 2729 C C . LYS B 1 139 ? 24.687 -6.704 -2.704 1.00 75.91 139 LYS B C 1
ATOM 2730 O O . LYS B 1 139 ? 23.959 -6.831 -1.736 1.00 74.54 139 LYS B O 1
ATOM 2736 N N . ILE B 1 140 ? 24.371 -5.926 -3.747 1.00 72.94 140 ILE B N 1
ATOM 2737 C CA . ILE B 1 140 ? 23.124 -5.172 -3.810 1.00 68.89 140 ILE B CA 1
ATOM 2738 C C . ILE B 1 140 ? 22.261 -5.557 -4.995 1.00 65.73 140 ILE B C 1
ATOM 2739 O O . ILE B 1 140 ? 22.722 -5.598 -6.118 1.00 64.30 140 ILE B O 1
ATOM 2744 N N . GLY B 1 141 ? 20.979 -5.778 -4.717 1.00 63.32 141 GLY B N 1
ATOM 2745 C CA . GLY B 1 141 ? 19.994 -6.092 -5.733 1.00 64.04 141 GLY B CA 1
ATOM 2746 C C . GLY B 1 141 ? 18.603 -5.773 -5.240 1.00 63.73 141 GLY B C 1
ATOM 2747 O O . GLY B 1 141 ? 18.391 -5.339 -4.087 1.00 62.45 141 GLY B O 1
ATOM 2748 N N . SER B 1 142 ? 17.633 -6.007 -6.129 1.00 64.75 142 SER B N 1
ATOM 2749 C CA . SER B 1 142 ? 16.231 -5.897 -5.766 1.00 63.57 142 SER B CA 1
ATOM 2750 C C . SER B 1 142 ? 15.937 -7.087 -4.877 1.00 61.88 142 SER B C 1
ATOM 2751 O O . SER B 1 142 ? 16.324 -8.203 -5.184 1.00 60.05 142 SER B O 1
ATOM 2754 N N . TRP B 1 143 ? 15.231 -6.833 -3.777 1.00 60.91 143 TRP B N 1
ATOM 2755 C CA . TRP B 1 143 ? 14.880 -7.888 -2.851 1.00 60.98 143 TRP B CA 1
ATOM 2756 C C . TRP B 1 143 ? 13.798 -8.782 -3.418 1.00 60.88 143 TRP B C 1
ATOM 2757 O O . TRP B 1 143 ? 13.819 -9.961 -3.173 1.00 65.52 143 TRP B O 1
ATOM 2768 N N . THR B 1 144 ? 12.844 -8.230 -4.176 1.00 61.05 144 THR B N 1
ATOM 2769 C CA . THR B 1 144 ? 11.690 -9.026 -4.637 1.00 63.39 144 THR B CA 1
ATOM 2770 C C . THR B 1 144 ? 11.447 -9.125 -6.132 1.00 64.49 144 THR B C 1
ATOM 2771 O O . THR B 1 144 ? 10.640 -9.932 -6.548 1.00 69.16 144 THR B O 1
ATOM 2775 N N . HIS B 1 145 ? 12.111 -8.289 -6.931 1.00 63.70 145 HIS B N 1
ATOM 2776 C CA . HIS B 1 145 ? 11.863 -8.213 -8.368 1.00 64.44 145 HIS B CA 1
ATOM 2777 C C . HIS B 1 145 ? 12.980 -8.841 -9.180 1.00 64.15 145 HIS B C 1
ATOM 2778 O O . HIS B 1 145 ? 14.130 -8.643 -8.888 1.00 67.85 145 HIS B O 1
ATOM 2785 N N . HIS B 1 146 ? 12.617 -9.568 -10.232 1.00 67.05 146 HIS B N 1
ATOM 2786 C CA . HIS B 1 146 ? 13.556 -10.099 -11.211 1.00 69.60 146 HIS B CA 1
ATOM 2787 C C . HIS B 1 146 ? 13.758 -9.128 -12.390 1.00 69.23 146 HIS B C 1
ATOM 2788 O O . HIS B 1 146 ? 13.127 -8.051 -12.473 1.00 67.53 146 HIS B O 1
ATOM 2795 N N . SER B 1 147 ? 14.617 -9.550 -13.323 1.00 70.58 147 SER B N 1
ATOM 2796 C CA . SER B 1 147 ? 15.174 -8.695 -14.362 1.00 71.90 147 SER B CA 1
ATOM 2797 C C . SER B 1 147 ? 14.180 -8.144 -15.396 1.00 74.47 147 SER B C 1
ATOM 2798 O O . SER B 1 147 ? 14.462 -7.147 -16.043 1.00 74.40 147 SER B O 1
ATOM 2801 N N . ARG B 1 148 ? 13.025 -8.790 -15.559 1.00 75.77 148 ARG B N 1
ATOM 2802 C CA . ARG B 1 148 ? 11.955 -8.302 -16.466 1.00 78.65 148 ARG B CA 1
ATOM 2803 C C . ARG B 1 148 ? 11.157 -7.178 -15.798 1.00 74.23 148 ARG B C 1
ATOM 2804 O O . ARG B 1 148 ? 10.395 -6.526 -16.510 1.00 75.01 148 ARG B O 1
ATOM 2812 N N . GLU B 1 149 ? 11.343 -6.943 -14.498 1.00 73.02 149 GLU B N 1
ATOM 2813 C CA . GLU B 1 149 ? 10.662 -5.862 -13.768 1.00 70.44 149 GLU B CA 1
ATOM 2814 C C . GLU B 1 149 ? 11.591 -4.716 -13.428 1.00 68.24 149 GLU B C 1
ATOM 2815 O O . GLU B 1 149 ? 11.263 -3.550 -13.624 1.00 70.90 149 GLU B O 1
ATOM 2821 N N . ILE B 1 150 ? 12.740 -5.068 -12.851 1.00 69.35 150 ILE B N 1
ATOM 2822 C CA . ILE B 1 150 ? 13.815 -4.139 -12.541 1.00 68.38 150 ILE B CA 1
ATOM 2823 C C . ILE B 1 150 ? 15.124 -4.729 -13.020 1.00 69.69 150 ILE B C 1
ATOM 2824 O O . ILE B 1 150 ? 15.464 -5.885 -12.730 1.00 75.53 150 ILE B O 1
ATOM 2829 N N . SER B 1 151 ? 15.881 -3.954 -13.792 1.00 69.70 151 SER B N 1
ATOM 2830 C CA . SER B 1 151 ? 17.258 -4.353 -14.089 1.00 71.25 151 SER B CA 1
ATOM 2831 C C . SER B 1 151 ? 18.181 -3.477 -13.246 1.00 72.12 151 SER B C 1
ATOM 2832 O O . SER B 1 151 ? 17.853 -2.326 -12.952 1.00 70.94 151 SER B O 1
ATOM 2835 N N . VAL B 1 152 ? 19.292 -4.062 -12.784 1.00 69.14 152 VAL B N 1
ATOM 2836 C CA . VAL B 1 152 ? 20.207 -3.390 -11.882 1.00 66.29 152 VAL B CA 1
ATOM 2837 C C . VAL B 1 152 ? 21.555 -3.451 -12.496 1.00 66.07 152 VAL B C 1
ATOM 2838 O O . VAL B 1 152 ? 22.065 -4.523 -12.746 1.00 74.06 152 VAL B O 1
ATOM 2842 N N . ASP B 1 153 ? 22.138 -2.283 -12.758 1.00 64.38 153 ASP B N 1
ATOM 2843 C CA . ASP B 1 153 ? 23.442 -2.188 -13.375 1.00 67.24 153 ASP B CA 1
ATOM 2844 C C . ASP B 1 153 ? 24.330 -1.248 -12.586 1.00 63.79 153 ASP B C 1
ATOM 2845 O O . ASP B 1 153 ? 23.850 -0.285 -11.997 1.00 65.79 153 ASP B O 1
ATOM 2850 N N . PRO B 1 154 ? 25.654 -1.499 -12.559 1.00 62.34 154 PRO B N 1
ATOM 2851 C CA . PRO B 1 154 ? 26.580 -0.546 -11.957 1.00 60.12 154 PRO B CA 1
ATOM 2852 C C . PRO B 1 154 ? 26.615 0.721 -12.834 1.00 59.32 154 PRO B C 1
ATOM 2853 O O . PRO B 1 154 ? 26.506 0.592 -13.999 1.00 57.55 154 PRO B O 1
ATOM 2857 N N . THR B 1 155 ? 26.621 1.909 -12.227 1.00 64.23 155 THR B N 1
ATOM 2858 C CA . THR B 1 155 ? 26.728 3.139 -12.997 1.00 67.31 155 THR B CA 1
ATOM 2859 C C . THR B 1 155 ? 28.118 3.120 -13.619 1.00 67.59 155 THR B C 1
ATOM 2860 O O . THR B 1 155 ? 29.055 2.550 -13.049 1.00 68.33 155 THR B O 1
ATOM 2864 N N . THR B 1 156 ? 28.213 3.708 -14.809 1.00 69.27 156 THR B N 1
ATOM 2865 C CA . THR B 1 156 ? 29.470 4.073 -15.443 1.00 75.12 156 THR B CA 1
ATOM 2866 C C . THR B 1 156 ? 30.038 5.325 -14.788 1.00 77.35 156 THR B C 1
ATOM 2867 O O . THR B 1 156 ? 29.320 6.276 -14.628 1.00 76.76 156 THR B O 1
ATOM 2871 N N . GLU B 1 157 ? 31.331 5.304 -14.434 1.00 88.00 157 GLU B N 1
ATOM 2872 C CA . GLU B 1 157 ? 31.971 6.266 -13.519 1.00 94.11 157 GLU B CA 1
ATOM 2873 C C . GLU B 1 157 ? 33.094 7.005 -14.198 1.00 96.15 157 GLU B C 1
ATOM 2874 O O . GLU B 1 157 ? 33.474 6.634 -15.268 1.00 95.08 157 GLU B O 1
ATOM 2880 N N . ASN B 1 158 ? 33.603 8.073 -13.567 1.00 99.97 158 ASN B N 1
ATOM 2881 C CA . ASN B 1 158 ? 35.001 8.596 -13.813 1.00 97.41 158 ASN B CA 1
ATOM 2882 C C . ASN B 1 158 ? 35.616 9.144 -12.493 1.00 93.80 158 ASN B C 1
ATOM 2883 O O . ASN B 1 158 ? 35.296 10.257 -12.062 1.00 90.77 158 ASN B O 1
ATOM 2888 N N . SER B 1 159 ? 36.421 8.338 -11.796 1.00 89.49 159 SER B N 1
ATOM 2889 C CA . SER B 1 159 ? 36.599 8.580 -10.356 1.00 98.04 159 SER B CA 1
ATOM 2890 C C . SER B 1 159 ? 37.882 7.980 -9.806 1.00 98.19 159 SER B C 1
ATOM 2891 O O . SER B 1 159 ? 38.948 8.243 -10.346 1.00 100.94 159 SER B O 1
ATOM 2894 N N . ASP B 1 160 ? 37.787 7.198 -8.723 1.00 101.23 160 ASP B N 1
ATOM 2895 C CA . ASP B 1 160 ? 38.879 7.087 -7.777 1.00 112.04 160 ASP B CA 1
ATOM 2896 C C . ASP B 1 160 ? 38.737 5.949 -6.724 1.00 122.05 160 ASP B C 1
ATOM 2897 O O . ASP B 1 160 ? 37.647 5.390 -6.526 1.00 122.15 160 ASP B O 1
ATOM 2902 N N . ASP B 1 161 ? 39.848 5.645 -6.026 1.00 124.43 161 ASP B N 1
ATOM 2903 C CA . ASP B 1 161 ? 39.831 5.078 -4.666 1.00 118.38 161 ASP B CA 1
ATOM 2904 C C . ASP B 1 161 ? 38.921 6.020 -3.856 1.00 116.24 161 ASP B C 1
ATOM 2905 O O . ASP B 1 161 ? 37.880 5.592 -3.374 1.00 109.51 161 ASP B O 1
ATOM 2910 N N . SER B 1 162 ? 39.273 7.325 -3.837 1.00 114.83 162 SER B N 1
ATOM 2911 C CA . SER B 1 162 ? 38.317 8.459 -3.607 1.00 102.75 162 SER B CA 1
ATOM 2912 C C . SER B 1 162 ? 38.706 10.026 -3.823 1.00 91.43 162 SER B C 1
ATOM 2913 O O . SER B 1 162 ? 39.835 10.454 -3.846 1.00 90.79 162 SER B O 1
ATOM 2916 N N . GLU B 1 163 ? 37.688 10.839 -4.082 1.00 81.21 163 GLU B N 1
ATOM 2917 C CA . GLU B 1 163 ? 37.503 12.148 -3.489 1.00 74.33 163 GLU B CA 1
ATOM 2918 C C . GLU B 1 163 ? 36.391 12.052 -2.413 1.00 70.23 163 GLU B C 1
ATOM 2919 O O . GLU B 1 163 ? 36.113 13.059 -1.750 1.00 64.87 163 GLU B O 1
ATOM 2925 N N . TYR B 1 164 ? 35.716 10.899 -2.290 1.00 64.90 164 TYR B N 1
ATOM 2926 C CA . TYR B 1 164 ? 34.597 10.691 -1.346 1.00 63.36 164 TYR B CA 1
ATOM 2927 C C . TYR B 1 164 ? 35.095 10.262 0.045 1.00 60.63 164 TYR B C 1
ATOM 2928 O O . TYR B 1 164 ? 34.519 10.690 1.038 1.00 64.37 164 TYR B O 1
ATOM 2937 N N . PHE B 1 165 ? 36.152 9.467 0.099 1.00 62.41 165 PHE B N 1
ATOM 2938 C CA . PHE B 1 165 ? 36.586 8.821 1.333 1.00 63.82 165 PHE B CA 1
ATOM 2939 C C . PHE B 1 165 ? 37.282 9.797 2.262 1.00 62.71 165 PHE B C 1
ATOM 2940 O O . PHE B 1 165 ? 38.200 10.477 1.847 1.00 66.93 165 PHE B O 1
ATOM 2948 N N . SER B 1 166 ? 36.826 9.852 3.522 1.00 60.31 166 SER B N 1
ATOM 2949 C CA . SER B 1 166 ? 37.330 10.760 4.527 1.00 60.93 166 SER B CA 1
ATOM 2950 C C . SER B 1 166 ? 38.815 10.588 4.631 1.00 64.86 166 SER B C 1
ATOM 2951 O O . SER B 1 166 ? 39.318 9.468 4.813 1.00 66.83 166 SER B O 1
ATOM 2954 N N . GLN B 1 167 ? 39.531 11.709 4.525 1.00 69.05 167 GLN B N 1
ATOM 2955 C CA . GLN B 1 167 ? 40.981 11.726 4.659 1.00 74.06 167 GLN B CA 1
ATOM 2956 C C . GLN B 1 167 ? 41.421 11.587 6.134 1.00 74.02 167 GLN B C 1
ATOM 2957 O O . GLN B 1 167 ? 42.573 11.336 6.428 1.00 73.97 167 GLN B O 1
ATOM 2963 N N . TYR B 1 168 ? 40.469 11.759 7.056 1.00 73.31 168 TYR B N 1
ATOM 2964 C CA . TYR B 1 168 ? 40.687 11.646 8.518 1.00 75.51 168 TYR B CA 1
ATOM 2965 C C . TYR B 1 168 ? 40.452 10.213 9.015 1.00 74.71 168 TYR B C 1
ATOM 2966 O O . TYR B 1 168 ? 40.773 9.974 10.194 1.00 75.46 168 TYR B O 1
ATOM 2975 N N . SER B 1 169 ? 39.947 9.306 8.172 1.00 69.13 169 SER B N 1
ATOM 2976 C CA . SER B 1 169 ? 39.748 7.915 8.556 1.00 70.26 169 SER B CA 1
ATOM 2977 C C . SER B 1 169 ? 41.071 7.259 8.946 1.00 76.24 169 SER B C 1
ATOM 2978 O O . SER B 1 169 ? 42.117 7.569 8.426 1.00 77.64 169 SER B O 1
ATOM 2981 N N . ARG B 1 170 ? 40.977 6.308 9.877 1.00 80.10 170 ARG B N 1
ATOM 2982 C CA . ARG B 1 170 ? 42.076 5.414 10.343 1.00 83.75 170 ARG B CA 1
ATOM 2983 C C . ARG B 1 170 ? 42.488 4.461 9.208 1.00 81.57 170 ARG B C 1
ATOM 2984 O O . ARG B 1 170 ? 43.594 3.924 9.297 1.00 82.08 170 ARG B O 1
ATOM 2992 N N . PHE B 1 171 ? 41.611 4.230 8.214 1.00 76.86 171 PHE B N 1
ATOM 2993 C CA . PHE B 1 171 ? 41.894 3.303 7.151 1.00 74.68 171 PHE B CA 1
ATOM 2994 C C . PHE B 1 171 ? 42.131 4.030 5.856 1.00 73.05 171 PHE B C 1
ATOM 2995 O O . PHE B 1 171 ? 41.767 5.180 5.703 1.00 70.77 171 PHE B O 1
ATOM 3003 N N . GLU B 1 172 ? 42.777 3.328 4.925 1.00 76.83 172 GLU B N 1
ATOM 3004 C CA . GLU B 1 172 ? 42.939 3.775 3.557 1.00 78.70 172 GLU B CA 1
ATOM 3005 C C . GLU B 1 172 ? 42.408 2.693 2.615 1.00 78.60 172 GLU B C 1
ATOM 3006 O O . GLU B 1 172 ? 42.445 1.509 2.944 1.00 82.77 172 GLU B O 1
ATOM 3012 N N . ILE B 1 173 ? 41.883 3.135 1.466 1.00 76.10 173 ILE B N 1
ATOM 3013 C CA . ILE B 1 173 ? 41.350 2.265 0.438 1.00 75.93 173 ILE B CA 1
ATOM 3014 C C . ILE B 1 173 ? 42.441 1.847 -0.550 1.00 81.76 173 ILE B C 1
ATOM 3015 O O . ILE B 1 173 ? 43.025 2.683 -1.225 1.00 88.23 173 ILE B O 1
ATOM 3020 N N . LEU B 1 174 ? 42.684 0.541 -0.639 1.00 84.58 174 LEU B N 1
ATOM 3021 C CA . LEU B 1 174 ? 43.636 -0.042 -1.563 1.00 86.87 174 LEU B CA 1
ATOM 3022 C C . LEU B 1 174 ? 42.991 -0.192 -2.944 1.00 88.26 174 LEU B C 1
ATOM 3023 O O . LEU B 1 174 ? 43.602 0.116 -3.965 1.00 91.26 174 LEU B O 1
ATOM 3028 N N . ASP B 1 175 ? 41.745 -0.684 -2.959 1.00 87.86 175 ASP B N 1
ATOM 3029 C CA . ASP B 1 175 ? 41.026 -0.985 -4.188 1.00 89.61 175 ASP B CA 1
ATOM 3030 C C . ASP B 1 175 ? 39.519 -1.115 -3.959 1.00 82.23 175 ASP B C 1
ATOM 3031 O O . ASP B 1 175 ? 39.093 -1.647 -2.932 1.00 83.07 175 ASP B O 1
ATOM 3036 N N . VAL B 1 176 ? 38.740 -0.624 -4.923 1.00 77.07 176 VAL B N 1
ATOM 3037 C CA . VAL B 1 176 ? 37.310 -0.907 -5.008 1.00 78.13 176 VAL B CA 1
ATOM 3038 C C . VAL B 1 176 ? 37.074 -1.572 -6.347 1.00 79.21 176 VAL B C 1
ATOM 3039 O O . VAL B 1 176 ? 37.566 -1.086 -7.357 1.00 86.31 176 VAL B O 1
ATOM 3043 N N . THR B 1 177 ? 36.347 -2.695 -6.360 1.00 79.61 177 THR B N 1
ATOM 3044 C CA . THR B 1 177 ? 35.897 -3.302 -7.621 1.00 80.67 177 THR B CA 1
ATOM 3045 C C . THR B 1 177 ? 34.383 -3.532 -7.625 1.00 76.30 177 THR B C 1
ATOM 3046 O O . THR B 1 177 ? 33.795 -3.770 -6.587 1.00 75.14 177 THR B O 1
ATOM 3050 N N . GLN B 1 178 ? 33.790 -3.444 -8.816 1.00 77.66 178 GLN B N 1
ATOM 3051 C CA . GLN B 1 178 ? 32.354 -3.516 -9.006 1.00 80.53 178 GLN B CA 1
ATOM 3052 C C . GLN B 1 178 ? 32.108 -4.515 -10.111 1.00 80.80 178 GLN B C 1
ATOM 3053 O O . GLN B 1 178 ? 32.521 -4.296 -11.246 1.00 76.63 178 GLN B O 1
ATOM 3059 N N . LYS B 1 179 ? 31.430 -5.618 -9.788 1.00 78.95 179 LYS B N 1
ATOM 3060 C CA . LYS B 1 179 ? 30.947 -6.507 -10.820 1.00 80.15 179 LYS B CA 1
ATOM 3061 C C . LYS B 1 179 ? 29.439 -6.687 -10.732 1.00 75.03 179 LYS B C 1
ATOM 3062 O O . LYS B 1 179 ? 28.823 -6.430 -9.718 1.00 78.07 179 LYS B O 1
ATOM 3068 N N . LYS B 1 180 ? 28.843 -7.142 -11.825 1.00 74.92 180 LYS B N 1
ATOM 3069 C CA . LYS B 1 180 ? 27.459 -7.525 -11.914 1.00 71.17 180 LYS B CA 1
ATOM 3070 C C . LYS B 1 180 ? 27.371 -9.053 -11.858 1.00 73.58 180 LYS B C 1
ATOM 3071 O O . LYS B 1 180 ? 28.223 -9.764 -12.393 1.00 72.18 180 LYS B O 1
ATOM 3077 N N . ASN B 1 181 ? 26.294 -9.554 -11.252 1.00 75.14 181 ASN B N 1
ATOM 3078 C CA . ASN B 1 181 ? 25.844 -10.938 -11.399 1.00 73.93 181 ASN B CA 1
ATOM 3079 C C . ASN B 1 181 ? 24.406 -11.043 -11.856 1.00 72.63 181 ASN B C 1
ATOM 3080 O O . ASN B 1 181 ? 23.571 -10.193 -11.535 1.00 73.14 181 ASN B O 1
ATOM 3085 N N . SER B 1 182 ? 24.163 -12.100 -12.634 1.00 73.16 182 SER B N 1
ATOM 3086 C CA . SER B 1 182 ? 22.875 -12.435 -13.228 1.00 73.24 182 SER B CA 1
ATOM 3087 C C . SER B 1 182 ? 22.660 -13.885 -12.897 1.00 75.20 182 SER B C 1
ATOM 3088 O O . SER B 1 182 ? 23.421 -14.744 -13.348 1.00 76.46 182 SER B O 1
ATOM 3091 N N . VAL B 1 183 ? 21.686 -14.156 -12.030 1.00 74.39 183 VAL B N 1
ATOM 3092 C CA . VAL B 1 183 ? 21.389 -15.504 -11.547 1.00 78.62 183 VAL B CA 1
ATOM 3093 C C . VAL B 1 183 ? 20.136 -15.988 -12.273 1.00 83.61 183 VAL B C 1
ATOM 3094 O O . VAL B 1 183 ? 19.128 -15.275 -12.320 1.00 84.87 183 VAL B O 1
ATOM 3098 N N . THR B 1 184 ? 20.215 -17.180 -12.891 1.00 87.69 184 THR B N 1
ATOM 3099 C CA . THR B 1 184 ? 19.097 -17.763 -13.631 1.00 91.18 184 THR B CA 1
ATOM 3100 C C . THR B 1 184 ? 18.874 -19.189 -13.179 1.00 95.33 184 THR B C 1
ATOM 3101 O O . THR B 1 184 ? 19.831 -19.892 -12.891 1.00 98.97 184 THR B O 1
ATOM 3105 N N . TYR B 1 185 ? 17.603 -19.605 -13.146 1.00 97.89 185 TYR B N 1
ATOM 3106 C CA . TYR B 1 185 ? 17.127 -20.936 -12.671 1.00 99.39 185 TYR B CA 1
ATOM 3107 C C . TYR B 1 185 ? 16.372 -21.620 -13.816 1.00 104.96 185 TYR B C 1
ATOM 3108 O O . TYR B 1 185 ? 15.798 -20.885 -14.639 1.00 102.19 185 TYR B O 1
ATOM 3117 N N . SER B 1 186 ? 16.408 -22.955 -13.885 1.00 113.50 186 SER B N 1
ATOM 3118 C CA . SER B 1 186 ? 15.879 -23.691 -15.052 1.00 121.00 186 SER B CA 1
ATOM 3119 C C . SER B 1 186 ? 14.356 -23.636 -15.163 1.00 128.06 186 SER B C 1
ATOM 3120 O O . SER B 1 186 ? 13.821 -23.908 -16.235 1.00 132.90 186 SER B O 1
ATOM 3123 N N . CYS B 1 187 ? 13.680 -23.290 -14.055 1.00 132.55 187 CYS B N 1
ATOM 3124 C CA . CYS B 1 187 ? 12.226 -23.098 -14.023 1.00 135.19 187 CYS B CA 1
ATOM 3125 C C . CYS B 1 187 ? 11.758 -21.969 -14.946 1.00 132.31 187 CYS B C 1
ATOM 3126 O O . CYS B 1 187 ? 10.813 -22.131 -15.696 1.00 136.80 187 CYS B O 1
ATOM 3129 N N . CYS B 1 188 ? 12.466 -20.840 -14.897 1.00 125.80 188 CYS B N 1
ATOM 3130 C CA . CYS B 1 188 ? 11.934 -19.538 -15.207 1.00 124.77 188 CYS B CA 1
ATOM 3131 C C . CYS B 1 188 ? 12.842 -18.803 -16.196 1.00 123.19 188 CYS B C 1
ATOM 3132 O O . CYS B 1 188 ? 14.062 -18.898 -16.114 1.00 117.77 188 CYS B O 1
ATOM 3135 N N . PRO B 1 189 ? 12.285 -18.038 -17.163 1.00 127.47 189 PRO B N 1
ATOM 3136 C CA . PRO B 1 189 ? 13.097 -17.333 -18.153 1.00 127.89 189 PRO B CA 1
ATOM 3137 C C . PRO B 1 189 ? 13.778 -16.059 -17.620 1.00 123.89 189 PRO B C 1
ATOM 3138 O O . PRO B 1 189 ? 14.664 -15.558 -18.299 1.00 124.58 189 PRO B O 1
ATOM 3142 N N . GLU B 1 190 ? 13.352 -15.559 -16.452 1.00 115.39 190 GLU B N 1
ATOM 3143 C CA . GLU B 1 190 ? 13.860 -14.307 -15.936 1.00 108.64 190 GLU B CA 1
ATOM 3144 C C . GLU B 1 190 ? 15.114 -14.525 -15.074 1.00 97.06 190 GLU B C 1
ATOM 3145 O O . GLU B 1 190 ? 15.355 -15.644 -14.567 1.00 93.75 190 GLU B O 1
ATOM 3151 N N . ALA B 1 191 ? 15.885 -13.439 -14.933 1.00 87.86 191 ALA B N 1
ATOM 3152 C CA . ALA B 1 191 ? 17.117 -13.414 -14.167 1.00 83.49 191 ALA B CA 1
ATOM 3153 C C . ALA B 1 191 ? 16.981 -12.542 -12.907 1.00 77.26 191 ALA B C 1
ATOM 3154 O O . ALA B 1 191 ? 16.161 -11.616 -12.844 1.00 69.42 191 ALA B O 1
ATOM 3156 N N . TYR B 1 192 ? 17.815 -12.829 -11.909 1.00 73.90 192 TYR B N 1
ATOM 3157 C CA . TYR B 1 192 ? 17.898 -12.049 -10.644 1.00 70.51 192 TYR B CA 1
ATOM 3158 C C . TYR B 1 192 ? 19.272 -11.398 -10.583 1.00 67.10 192 TYR B C 1
ATOM 3159 O O . TYR B 1 192 ? 20.269 -12.129 -10.623 1.00 67.35 192 TYR B O 1
ATOM 3168 N N . GLU B 1 193 ? 19.309 -10.067 -10.593 1.00 67.64 193 GLU B N 1
ATOM 3169 C CA . GLU B 1 193 ? 20.532 -9.314 -10.819 1.00 68.96 193 GLU B CA 1
ATOM 3170 C C . GLU B 1 193 ? 20.977 -8.675 -9.522 1.00 69.76 193 GLU B C 1
ATOM 3171 O O . GLU B 1 193 ? 20.151 -8.207 -8.720 1.00 67.38 193 GLU B O 1
ATOM 3177 N N . ASP B 1 194 ? 22.301 -8.633 -9.310 1.00 72.59 194 ASP B N 1
ATOM 3178 C CA . ASP B 1 194 ? 22.897 -7.824 -8.240 1.00 71.17 194 ASP B CA 1
ATOM 3179 C C . ASP B 1 194 ? 24.189 -7.171 -8.720 1.00 70.05 194 ASP B C 1
ATOM 3180 O O . ASP B 1 194 ? 24.742 -7.556 -9.738 1.00 68.61 194 ASP B O 1
ATOM 3185 N N . VAL B 1 195 ? 24.653 -6.184 -7.962 1.00 66.38 195 VAL B N 1
ATOM 3186 C CA . VAL B 1 195 ? 25.947 -5.588 -8.161 1.00 67.59 195 VAL B CA 1
ATOM 3187 C C . VAL B 1 195 ? 26.781 -5.918 -6.934 1.00 68.93 195 VAL B C 1
ATOM 3188 O O . VAL B 1 195 ? 26.321 -5.690 -5.804 1.00 62.75 195 VAL B O 1
ATOM 3192 N N . GLU B 1 196 ? 27.971 -6.480 -7.140 1.00 71.27 196 GLU B N 1
ATOM 3193 C CA . GLU B 1 196 ? 28.883 -6.851 -6.057 1.00 73.48 196 GLU B CA 1
ATOM 3194 C C . GLU B 1 196 ? 29.987 -5.801 -5.999 1.00 71.53 196 GLU B C 1
ATOM 3195 O O . GLU B 1 196 ? 30.743 -5.647 -6.958 1.00 69.36 196 GLU B O 1
ATOM 3201 N N . VAL B 1 197 ? 30.053 -5.072 -4.891 1.00 71.00 197 VAL B N 1
ATOM 3202 C CA . VAL B 1 197 ? 31.096 -4.081 -4.656 1.00 70.27 197 VAL B CA 1
ATOM 3203 C C . VAL B 1 197 ? 32.090 -4.620 -3.642 1.00 72.91 197 VAL B C 1
ATOM 3204 O O . VAL B 1 197 ? 31.700 -4.949 -2.507 1.00 73.11 197 VAL B O 1
ATOM 3208 N N . SER B 1 198 ? 33.361 -4.717 -4.044 1.00 76.42 198 SER B N 1
ATOM 3209 C CA . SER B 1 198 ? 34.462 -5.137 -3.156 1.00 77.25 198 SER B CA 1
ATOM 3210 C C . SER B 1 198 ? 35.375 -3.977 -2.697 1.00 78.33 198 SER B C 1
ATOM 3211 O O . SER B 1 198 ? 35.970 -3.300 -3.539 1.00 75.42 198 SER B O 1
ATOM 3214 N N . LEU B 1 199 ? 35.464 -3.802 -1.375 1.00 77.31 199 LEU B N 1
ATOM 3215 C CA . LEU B 1 199 ? 36.248 -2.762 -0.754 1.00 76.60 199 LEU B CA 1
ATOM 3216 C C . LEU B 1 199 ? 37.441 -3.368 -0.073 1.00 77.18 199 LEU B C 1
ATOM 3217 O O . LEU B 1 199 ? 37.322 -3.995 0.965 1.00 77.38 199 LEU B O 1
ATOM 3222 N N . ASN B 1 200 ? 38.609 -3.171 -0.672 1.00 79.21 200 ASN B N 1
ATOM 3223 C CA . ASN B 1 200 ? 39.871 -3.630 -0.099 1.00 80.65 200 ASN B CA 1
ATOM 3224 C C . ASN B 1 200 ? 40.508 -2.449 0.633 1.00 78.34 200 ASN B C 1
ATOM 3225 O O . ASN B 1 200 ? 40.860 -1.470 0.012 1.00 76.54 200 ASN B O 1
ATOM 3230 N N . PHE B 1 201 ? 40.603 -2.533 1.964 1.00 77.98 201 PHE B N 1
ATOM 3231 C CA . PHE B 1 201 ? 41.110 -1.443 2.810 1.00 77.56 201 PHE B CA 1
ATOM 3232 C C . PHE B 1 201 ? 42.001 -1.969 3.928 1.00 79.28 201 PHE B C 1
ATOM 3233 O O . PHE B 1 201 ? 41.942 -3.154 4.247 1.00 81.34 201 PHE B O 1
ATOM 3241 N N . ARG B 1 202 ? 42.829 -1.092 4.515 1.00 80.34 202 ARG B N 1
ATOM 3242 C CA . ARG B 1 202 ? 43.679 -1.452 5.699 1.00 84.57 202 ARG B CA 1
ATOM 3243 C C . ARG B 1 202 ? 43.966 -0.224 6.561 1.00 83.61 202 ARG B C 1
ATOM 3244 O O . ARG B 1 202 ? 43.653 0.887 6.105 1.00 79.74 202 ARG B O 1
ATOM 3252 N N . LYS B 1 203 ? 44.479 -0.441 7.778 1.00 86.01 203 LYS B N 1
ATOM 3253 C CA . LYS B 1 203 ? 44.930 0.615 8.643 1.00 89.85 203 LYS B CA 1
ATOM 3254 C C . LYS B 1 203 ? 46.129 1.323 8.058 1.00 90.04 203 LYS B C 1
ATOM 3255 O O . LYS B 1 203 ? 46.978 0.698 7.473 1.00 88.40 203 LYS B O 1
ATOM 3261 N N . LYS B 1 204 ? 46.167 2.647 8.230 1.00 90.21 204 LYS B N 1
ATOM 3262 C CA . LYS B 1 204 ? 47.326 3.458 7.903 1.00 93.06 204 LYS B CA 1
ATOM 3263 C C . LYS B 1 204 ? 48.388 3.267 8.964 1.00 94.03 204 LYS B C 1
ATOM 3264 O O . LYS B 1 204 ? 48.067 3.063 10.106 1.00 95.43 204 LYS B O 1
ATOM 3270 N N . GLY B 1 205 ? 49.659 3.315 8.573 1.00 97.47 205 GLY B N 1
ATOM 3271 C CA . GLY B 1 205 ? 50.785 3.204 9.502 1.00 103.02 205 GLY B CA 1
ATOM 3272 C C . GLY B 1 205 ? 51.490 4.533 9.776 1.00 106.86 205 GLY B C 1
ATOM 3273 O O . GLY B 1 205 ? 52.611 4.675 10.333 1.00 106.32 205 GLY B O 1
ATOM 3275 N N . LEU C 1 1 ? -21.424 -15.278 12.098 1.00 122.57 1 LEU C N 1
ATOM 3276 C CA . LEU C 1 1 ? -20.376 -14.260 11.830 1.00 117.70 1 LEU C CA 1
ATOM 3277 C C . LEU C 1 1 ? -19.139 -15.025 11.429 1.00 113.24 1 LEU C C 1
ATOM 3278 O O . LEU C 1 1 ? -18.836 -16.068 12.015 1.00 113.90 1 LEU C O 1
ATOM 3283 N N . ASP C 1 2 ? -18.393 -14.507 10.453 1.00 107.70 2 ASP C N 1
ATOM 3284 C CA . ASP C 1 2 ? -17.047 -15.028 10.196 1.00 100.64 2 ASP C CA 1
ATOM 3285 C C . ASP C 1 2 ? -15.994 -14.118 10.871 1.00 94.02 2 ASP C C 1
ATOM 3286 O O . ASP C 1 2 ? -16.316 -13.060 11.451 1.00 91.25 2 ASP C O 1
ATOM 3291 N N . ARG C 1 3 ? -14.728 -14.541 10.801 1.00 90.10 3 ARG C N 1
ATOM 3292 C CA . ARG C 1 3 ? -13.587 -13.846 11.443 1.00 83.95 3 ARG C CA 1
ATOM 3293 C C . ARG C 1 3 ? -13.494 -12.409 10.919 1.00 81.19 3 ARG C C 1
ATOM 3294 O O . ARG C 1 3 ? -13.241 -11.520 11.732 1.00 76.76 3 ARG C O 1
ATOM 3302 N N . ALA C 1 4 ? -13.682 -12.197 9.610 1.00 84.46 4 ALA C N 1
ATOM 3303 C CA . ALA C 1 4 ? -13.582 -10.853 9.020 1.00 83.89 4 ALA C CA 1
ATOM 3304 C C . ALA C 1 4 ? -14.624 -9.910 9.591 1.00 84.59 4 ALA C C 1
ATOM 3305 O O . ALA C 1 4 ? -14.293 -8.735 9.864 1.00 83.37 4 ALA C O 1
ATOM 3307 N N . ASP C 1 5 ? -15.854 -10.431 9.770 1.00 87.42 5 ASP C N 1
ATOM 3308 C CA . ASP C 1 5 ? -16.979 -9.684 10.335 1.00 87.72 5 ASP C CA 1
ATOM 3309 C C . ASP C 1 5 ? -16.674 -9.284 11.768 1.00 82.57 5 ASP C C 1
ATOM 3310 O O . ASP C 1 5 ? -16.885 -8.146 12.165 1.00 82.29 5 ASP C O 1
ATOM 3315 N N . ILE C 1 6 ? -16.183 -10.248 12.550 1.00 80.61 6 ILE C N 1
ATOM 3316 C CA . ILE C 1 6 ? -15.850 -9.991 13.911 1.00 79.65 6 ILE C CA 1
ATOM 3317 C C . ILE C 1 6 ? -14.777 -8.886 13.985 1.00 79.60 6 ILE C C 1
ATOM 3318 O O . ILE C 1 6 ? -14.890 -7.955 14.767 1.00 73.86 6 ILE C O 1
ATOM 3323 N N . LEU C 1 7 ? -13.742 -8.975 13.145 1.00 81.77 7 LEU C N 1
ATOM 3324 C CA . LEU C 1 7 ? -12.646 -8.012 13.219 1.00 80.24 7 LEU C CA 1
ATOM 3325 C C . LEU C 1 7 ? -13.156 -6.622 12.817 1.00 83.77 7 LEU C C 1
ATOM 3326 O O . LEU C 1 7 ? -12.823 -5.612 13.439 1.00 82.60 7 LEU C O 1
ATOM 3331 N N . TYR C 1 8 ? -14.029 -6.574 11.809 1.00 89.60 8 TYR C N 1
ATOM 3332 C CA . TYR 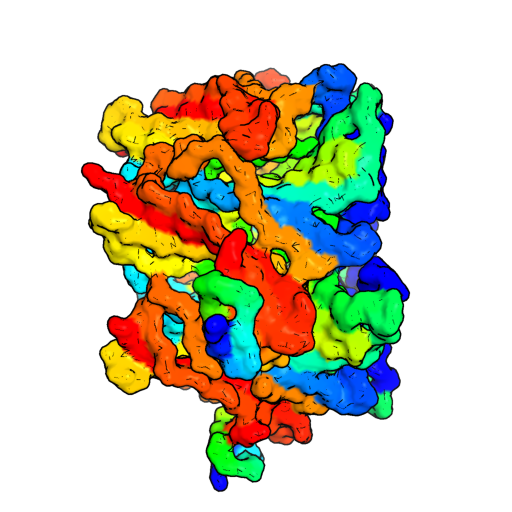C 1 8 ? -14.691 -5.317 11.380 1.00 91.78 8 TYR C CA 1
ATOM 3333 C C . TYR C 1 8 ? -15.463 -4.712 12.560 1.00 91.28 8 TYR C C 1
ATOM 3334 O O . TYR C 1 8 ? -15.264 -3.514 12.869 1.00 89.41 8 TYR C O 1
ATOM 3343 N N . ASN C 1 9 ? -16.289 -5.509 13.239 1.00 95.12 9 ASN C N 1
ATOM 3344 C CA . ASN C 1 9 ? -17.089 -4.992 14.350 1.00 97.29 9 ASN C CA 1
ATOM 3345 C C . ASN C 1 9 ? -16.206 -4.545 15.501 1.00 95.94 9 ASN C C 1
ATOM 3346 O O . ASN C 1 9 ? -16.451 -3.513 16.090 1.00 100.48 9 ASN C O 1
ATOM 3351 N N . ILE C 1 10 ? -15.154 -5.314 15.802 1.00 95.02 10 ILE C N 1
ATOM 3352 C CA . ILE C 1 10 ? -14.222 -4.918 16.831 1.00 93.48 10 ILE C CA 1
ATOM 3353 C C . ILE C 1 10 ? -13.608 -3.547 16.531 1.00 91.21 10 ILE C C 1
ATOM 3354 O O . ILE C 1 10 ? -13.501 -2.730 17.452 1.00 83.56 10 ILE C O 1
ATOM 3359 N N . ARG C 1 11 ? -13.237 -3.272 15.269 1.00 91.53 11 ARG C N 1
ATOM 3360 C CA . ARG C 1 11 ? -12.601 -1.978 14.900 1.00 93.69 11 ARG C CA 1
ATOM 3361 C C . ARG C 1 11 ? -13.605 -0.832 15.080 1.00 98.77 11 ARG C C 1
ATOM 3362 O O . ARG C 1 11 ? -13.254 0.153 15.771 1.00 100.37 11 ARG C O 1
ATOM 3370 N N . GLN C 1 12 ? -14.835 -0.959 14.556 1.00 104.24 12 GLN C N 1
ATOM 3371 C CA . GLN C 1 12 ? -15.967 -0.101 14.956 1.00 103.54 12 GLN C CA 1
ATOM 3372 C C . GLN C 1 12 ? -16.231 -0.553 16.397 1.00 102.89 12 GLN C C 1
ATOM 3373 O O . GLN C 1 12 ? -16.129 -1.735 16.708 1.00 112.27 12 GLN C O 1
ATOM 3379 N N . THR C 1 13 ? -16.643 0.360 17.263 1.00 104.02 13 THR C N 1
ATOM 3380 C CA . THR C 1 13 ? -17.051 0.002 18.649 1.00 107.25 13 THR C CA 1
ATOM 3381 C C . THR C 1 13 ? -15.922 0.115 19.677 1.00 104.97 13 THR C C 1
ATOM 3382 O O . THR C 1 13 ? -16.130 0.672 20.750 1.00 106.62 13 THR C O 1
ATOM 3386 N N . SER C 1 14 ? -14.752 -0.466 19.375 1.00 101.35 14 SER C N 1
ATOM 3387 C CA . SER C 1 14 ? -13.617 -0.357 20.310 1.00 94.01 14 SER C CA 1
ATOM 3388 C C . SER C 1 14 ? -13.084 1.053 20.231 1.00 87.85 14 SER C C 1
ATOM 3389 O O . SER C 1 14 ? -12.896 1.592 19.126 1.00 89.91 14 SER C O 1
ATOM 3392 N N . ARG C 1 15 ? -12.913 1.667 21.401 1.00 81.28 15 ARG C N 1
ATOM 3393 C CA . ARG C 1 15 ? -12.262 2.985 21.577 1.00 78.71 15 ARG C CA 1
ATOM 3394 C C . ARG C 1 15 ? -10.938 2.755 22.290 1.00 69.63 15 ARG C C 1
ATOM 3395 O O . ARG C 1 15 ? -10.888 2.641 23.523 1.00 66.30 15 ARG C O 1
ATOM 3403 N N . PRO C 1 16 ? -9.815 2.690 21.558 1.00 63.64 16 PRO C N 1
ATOM 3404 C CA . PRO C 1 16 ? -8.527 2.393 22.194 1.00 63.48 16 PRO C CA 1
ATOM 3405 C C . PRO C 1 16 ? -8.068 3.418 23.254 1.00 61.18 16 PRO C C 1
ATOM 3406 O O . PRO C 1 16 ? -7.281 3.044 24.083 1.00 67.36 16 PRO C O 1
ATOM 3410 N N . ASP C 1 17 ? -8.573 4.647 23.230 1.00 60.15 17 ASP C N 1
ATOM 3411 C CA . ASP C 1 17 ? -8.188 5.633 24.200 1.00 63.46 17 ASP C CA 1
ATOM 3412 C C . ASP C 1 17 ? -9.209 5.869 25.299 1.00 64.37 17 ASP C C 1
ATOM 3413 O O . ASP C 1 17 ? -9.082 6.788 26.078 1.00 64.35 17 ASP C O 1
ATOM 3418 N N . VAL C 1 18 ? -10.207 4.994 25.396 1.00 67.87 18 VAL C N 1
ATOM 3419 C CA . VAL C 1 18 ? -11.201 5.084 26.464 1.00 71.01 18 VAL C CA 1
ATOM 3420 C C . VAL C 1 18 ? -11.229 3.808 27.276 1.00 70.63 18 VAL C C 1
ATOM 3421 O O . VAL C 1 18 ? -11.387 2.733 26.715 1.00 71.43 18 VAL C O 1
ATOM 3425 N N . ILE C 1 19 ? -11.035 3.935 28.590 1.00 69.18 19 ILE C N 1
ATOM 3426 C CA . ILE C 1 19 ? -11.124 2.784 29.477 1.00 70.38 19 ILE C CA 1
ATOM 3427 C C . ILE C 1 19 ? -12.530 2.207 29.323 1.00 69.80 19 ILE C C 1
ATOM 3428 O O . ILE C 1 19 ? -13.499 2.942 29.309 1.00 70.59 19 ILE C O 1
ATOM 3433 N N . PRO C 1 20 ? -12.687 0.890 29.101 1.00 70.13 20 PRO C N 1
ATOM 3434 C CA . PRO C 1 20 ? -13.999 0.312 28.842 1.00 71.64 20 PRO C CA 1
ATOM 3435 C C . PRO C 1 20 ? -14.755 -0.002 30.134 1.00 76.38 20 PRO C C 1
ATOM 3436 O O . PRO C 1 20 ? -15.023 -1.121 30.417 1.00 77.64 20 PRO C O 1
ATOM 3440 N N . THR C 1 21 ? -15.067 1.027 30.905 1.00 85.20 21 THR C N 1
ATOM 3441 C CA . THR C 1 21 ? -15.801 0.896 32.152 1.00 94.30 21 THR C CA 1
ATOM 3442 C C . THR C 1 21 ? -17.030 -0.052 32.399 1.00 103.57 21 THR C C 1
ATOM 3443 O O . THR C 1 21 ? -16.969 -0.750 33.388 1.00 105.25 21 THR C O 1
ATOM 3447 N N . GLN C 1 22 ? -18.093 -0.085 31.558 1.00 111.19 22 GLN C N 1
ATOM 3448 C CA . GLN C 1 22 ? -19.338 -0.787 31.826 1.00 118.44 22 GLN C CA 1
ATOM 3449 C C . GLN C 1 22 ? -19.930 -0.462 33.214 1.00 120.77 22 GLN C C 1
ATOM 3450 O O . GLN C 1 22 ? -19.520 -0.997 34.240 1.00 118.81 22 GLN C O 1
ATOM 3456 N N . ARG C 1 23 ? -20.895 0.453 33.189 1.00 126.57 23 ARG C N 1
ATOM 3457 C CA . ARG C 1 23 ? -21.854 0.764 34.289 1.00 128.80 23 ARG C CA 1
ATOM 3458 C C . ARG C 1 23 ? -21.093 1.363 35.481 1.00 124.36 23 ARG C C 1
ATOM 3459 O O . ARG C 1 23 ? -21.476 1.069 36.611 1.00 119.07 23 ARG C O 1
ATOM 3467 N N . ASP C 1 24 ? -20.095 2.217 35.229 1.00 121.90 24 ASP C N 1
ATOM 3468 C CA . ASP C 1 24 ? -19.185 2.751 36.250 1.00 121.61 24 ASP C CA 1
ATOM 3469 C C . ASP C 1 24 ? -18.826 1.804 37.443 1.00 117.13 24 ASP C C 1
ATOM 3470 O O . ASP C 1 24 ? -18.908 2.164 38.619 1.00 121.12 24 ASP C O 1
ATOM 3475 N N . ARG C 1 25 ? -18.468 0.570 37.090 1.00 110.85 25 ARG C N 1
ATOM 3476 C CA . ARG C 1 25 ? -17.537 -0.303 37.851 1.00 103.62 25 ARG C CA 1
ATOM 3477 C C . ARG C 1 25 ? -16.147 -0.184 37.218 1.00 95.17 25 ARG C C 1
ATOM 3478 O O . ARG C 1 25 ? -16.008 0.067 36.016 1.00 96.39 25 ARG C O 1
ATOM 3486 N N . PRO C 1 26 ? -15.059 -0.401 37.990 1.00 86.74 26 PRO C N 1
ATOM 3487 C CA . PRO C 1 26 ? -13.713 -0.382 37.438 1.00 79.70 26 PRO C CA 1
ATOM 3488 C C . PRO C 1 26 ? -13.464 -1.549 36.467 1.00 74.12 26 PRO C C 1
ATOM 3489 O O . PRO C 1 26 ? -14.090 -2.573 36.612 1.00 72.68 26 PRO C O 1
ATOM 3493 N N . VAL C 1 27 ? -12.553 -1.364 35.518 1.00 69.68 27 VAL C N 1
ATOM 3494 C CA . VAL C 1 27 ? -12.075 -2.463 34.723 1.00 70.14 27 VAL C CA 1
ATOM 3495 C C . VAL C 1 27 ? -11.135 -3.277 35.592 1.00 68.94 27 VAL C C 1
ATOM 3496 O O . VAL C 1 27 ? -10.160 -2.737 36.107 1.00 69.66 27 VAL C O 1
ATOM 3500 N N . ALA C 1 28 ? -11.445 -4.567 35.754 1.00 70.11 28 ALA C N 1
ATOM 3501 C CA . ALA C 1 28 ? -10.639 -5.516 36.525 1.00 68.95 28 ALA C CA 1
ATOM 3502 C C . ALA C 1 28 ? -9.516 -6.054 35.656 1.00 68.20 28 ALA C C 1
ATOM 3503 O O . ALA C 1 28 ? -9.760 -6.860 34.802 1.00 79.30 28 ALA C O 1
ATOM 3505 N N . VAL C 1 29 ? -8.292 -5.605 35.893 1.00 63.67 29 VAL C N 1
ATOM 3506 C CA . VAL C 1 29 ? -7.123 -6.102 35.192 1.00 63.48 29 VAL C CA 1
ATOM 3507 C C . VAL C 1 29 ? -6.397 -7.104 36.092 1.00 65.62 29 VAL C C 1
ATOM 3508 O O . VAL C 1 29 ? -6.191 -6.848 37.267 1.00 68.73 29 VAL C O 1
ATOM 3512 N N . SER C 1 30 ? -6.044 -8.260 35.539 1.00 67.49 30 SER C N 1
ATOM 3513 C CA . SER C 1 30 ? -5.227 -9.221 36.242 1.00 69.37 30 SER C CA 1
ATOM 3514 C C . SER C 1 30 ? -3.876 -9.281 35.529 1.00 70.85 30 SER C C 1
ATOM 3515 O O . SER C 1 30 ? -3.810 -9.240 34.292 1.00 72.72 30 SER C O 1
ATOM 3518 N N . VAL C 1 31 ? -2.786 -9.332 36.300 1.00 69.87 31 VAL C N 1
ATOM 3519 C CA . VAL C 1 31 ? -1.449 -9.356 35.730 1.00 69.43 31 VAL C CA 1
ATOM 3520 C C . VAL C 1 31 ? -0.534 -10.302 36.481 1.00 70.37 31 VAL C C 1
ATOM 3521 O O . VAL C 1 31 ? -0.641 -10.462 37.664 1.00 73.37 31 VAL C O 1
ATOM 3525 N N . SER C 1 32 ? 0.357 -10.953 35.741 1.00 71.29 32 SER C N 1
ATOM 3526 C CA . SER C 1 32 ? 1.331 -11.875 36.283 1.00 75.71 32 SER C CA 1
ATOM 3527 C C . SER C 1 32 ? 2.570 -11.829 35.399 1.00 71.72 32 SER C C 1
ATOM 3528 O O . SER C 1 32 ? 2.439 -11.809 34.184 1.00 70.71 32 SER C O 1
ATOM 3531 N N . LEU C 1 33 ? 3.755 -11.852 36.013 1.00 68.66 33 LEU C N 1
ATOM 3532 C CA . LEU C 1 33 ? 4.986 -12.036 35.305 1.00 71.11 33 LEU C CA 1
ATOM 3533 C C . LEU C 1 33 ? 5.450 -13.494 35.330 1.00 74.32 33 LEU C C 1
ATOM 3534 O O . LEU C 1 33 ? 5.555 -14.057 36.375 1.00 73.73 33 LEU C O 1
ATOM 3539 N N . LYS C 1 34 ? 5.760 -14.034 34.148 1.00 77.70 34 LYS C N 1
ATOM 3540 C CA . LYS C 1 34 ? 6.444 -15.287 34.013 1.00 80.46 34 LYS C CA 1
ATOM 3541 C C . LYS C 1 34 ? 7.828 -15.028 33.469 1.00 78.82 34 LYS C C 1
ATOM 3542 O O . LYS C 1 34 ? 7.966 -14.568 32.342 1.00 82.60 34 LYS C O 1
ATOM 3548 N N . PHE C 1 35 ? 8.844 -15.339 34.271 1.00 75.71 35 PHE C N 1
ATOM 3549 C CA . PHE C 1 35 ? 10.222 -15.139 33.908 1.00 74.64 35 PHE C CA 1
ATOM 3550 C C . PHE C 1 35 ? 10.761 -16.223 33.012 1.00 74.83 35 PHE C C 1
ATOM 3551 O O . PHE C 1 35 ? 10.633 -17.398 33.294 1.00 75.18 35 PHE C O 1
ATOM 3559 N N . ILE C 1 36 ? 11.375 -15.778 31.918 1.00 76.39 36 ILE C N 1
ATOM 3560 C CA . ILE C 1 36 ? 11.903 -16.626 30.877 1.00 78.08 36 ILE C CA 1
ATOM 3561 C C . ILE C 1 36 ? 13.422 -16.676 30.993 1.00 76.65 36 ILE C C 1
ATOM 3562 O O . ILE C 1 36 ? 13.996 -17.740 30.857 1.00 81.84 36 ILE C O 1
ATOM 3567 N N . ASN C 1 37 ? 14.063 -15.529 31.239 1.00 74.56 37 ASN C N 1
ATOM 3568 C CA . ASN C 1 37 ? 15.504 -15.486 31.411 1.00 77.09 37 ASN C CA 1
ATOM 3569 C C . ASN C 1 37 ? 15.978 -14.279 32.194 1.00 76.69 37 ASN C C 1
ATOM 3570 O O . ASN C 1 37 ? 15.337 -13.247 32.179 1.00 75.77 37 ASN C O 1
ATOM 3575 N N . ILE C 1 38 ? 17.117 -14.437 32.873 1.00 79.92 38 ILE C N 1
ATOM 3576 C CA . ILE C 1 38 ? 17.805 -13.372 33.572 1.00 80.05 38 ILE C CA 1
ATOM 3577 C C . ILE C 1 38 ? 19.163 -13.290 32.915 1.00 80.51 38 ILE C C 1
ATOM 3578 O O . ILE C 1 38 ? 19.919 -14.229 32.967 1.00 87.27 38 ILE C O 1
ATOM 3583 N N . LEU C 1 39 ? 19.452 -12.141 32.295 1.00 76.07 39 LEU C N 1
ATOM 3584 C CA . LEU C 1 39 ? 20.513 -12.024 31.317 1.00 76.37 39 LEU C CA 1
ATOM 3585 C C . LEU C 1 39 ? 21.750 -11.429 31.895 1.00 79.85 39 LEU C C 1
ATOM 3586 O O . LEU C 1 39 ? 22.827 -11.979 31.744 1.00 82.77 39 LEU C O 1
ATOM 3591 N N . GLU C 1 40 ? 21.631 -10.276 32.531 1.00 81.49 40 GLU C N 1
ATOM 3592 C CA . GLU C 1 40 ? 22.772 -9.651 33.133 1.00 86.58 40 GLU C CA 1
ATOM 3593 C C . GLU C 1 40 ? 22.338 -9.330 34.528 1.00 85.64 40 GLU C C 1
ATOM 3594 O O . GLU C 1 40 ? 21.176 -8.958 34.754 1.00 82.26 40 GLU C O 1
ATOM 3600 N N . VAL C 1 41 ? 23.248 -9.520 35.479 1.00 89.05 41 VAL C N 1
ATOM 3601 C CA . VAL C 1 41 ? 23.056 -9.141 36.867 1.00 90.51 41 VAL C CA 1
ATOM 3602 C C . VAL C 1 41 ? 24.289 -8.341 37.215 1.00 92.48 41 VAL C C 1
ATOM 3603 O O . VAL C 1 41 ? 25.385 -8.622 36.700 1.00 94.11 41 VAL C O 1
ATOM 3607 N N . ASN C 1 42 ? 24.105 -7.320 38.050 1.00 92.84 42 ASN C N 1
ATOM 3608 C CA . ASN C 1 42 ? 25.214 -6.524 38.527 1.00 97.97 42 ASN C CA 1
ATOM 3609 C C . ASN C 1 42 ? 25.096 -6.252 40.032 1.00 102.62 42 ASN C C 1
ATOM 3610 O O . ASN C 1 42 ? 24.250 -5.476 40.470 1.00 99.26 42 ASN C O 1
ATOM 3615 N N . GLU C 1 43 ? 25.954 -6.933 40.807 1.00 110.19 43 GLU C N 1
ATOM 3616 C CA . GLU C 1 43 ? 26.064 -6.786 42.263 1.00 114.72 43 GLU C CA 1
ATOM 3617 C C . GLU C 1 43 ? 26.493 -5.365 42.623 1.00 114.25 43 GLU C C 1
ATOM 3618 O O . GLU C 1 43 ? 25.950 -4.790 43.566 1.00 113.59 43 GLU C O 1
ATOM 3624 N N . ILE C 1 44 ? 27.455 -4.808 41.863 1.00 113.35 44 ILE C N 1
ATOM 3625 C CA . ILE C 1 44 ? 27.929 -3.427 42.048 1.00 112.23 44 ILE C CA 1
ATOM 3626 C C . ILE C 1 44 ? 26.801 -2.401 41.828 1.00 104.03 44 ILE C C 1
ATOM 3627 O O . ILE C 1 44 ? 26.461 -1.679 42.749 1.00 102.42 44 ILE C O 1
ATOM 3632 N N . THR C 1 45 ? 26.211 -2.358 40.627 1.00 100.30 45 THR C N 1
ATOM 3633 C CA . THR C 1 45 ? 25.204 -1.333 40.284 1.00 95.87 45 THR C CA 1
ATOM 3634 C C . THR C 1 45 ? 23.761 -1.629 40.710 1.00 92.69 45 THR C C 1
ATOM 3635 O O . THR C 1 45 ? 22.919 -0.758 40.654 1.00 89.43 45 THR C O 1
ATOM 3639 N N . ASN C 1 46 ? 23.495 -2.858 41.161 1.00 95.05 46 ASN C N 1
ATOM 3640 C CA . ASN C 1 46 ? 22.132 -3.312 41.462 1.00 94.03 46 ASN C CA 1
ATOM 3641 C C . ASN C 1 46 ? 21.143 -3.216 40.287 1.00 89.23 46 ASN C C 1
ATOM 3642 O O . ASN C 1 46 ? 19.958 -2.918 40.451 1.00 88.00 46 ASN C O 1
ATOM 3647 N N . GLU C 1 47 ? 21.646 -3.521 39.094 1.00 86.64 47 GLU C N 1
ATOM 3648 C CA . GLU C 1 47 ? 20.843 -3.574 37.898 1.00 83.79 47 GLU C CA 1
ATOM 3649 C C . GLU C 1 47 ? 20.688 -5.020 37.448 1.00 81.09 47 GLU C C 1
ATOM 3650 O O . GLU C 1 47 ? 21.620 -5.813 37.488 1.00 84.14 47 GLU C O 1
ATOM 3656 N N . VAL C 1 48 ? 19.471 -5.368 37.033 1.00 79.31 48 VAL C N 1
ATOM 3657 C CA . VAL C 1 48 ? 19.190 -6.684 36.485 1.00 78.56 48 VAL C CA 1
ATOM 3658 C C . VAL C 1 48 ? 18.465 -6.529 35.161 1.00 74.19 48 VAL C C 1
ATOM 3659 O O . VAL C 1 48 ? 17.632 -5.661 34.999 1.00 69.70 48 VAL C O 1
ATOM 3663 N N . ASP C 1 49 ? 18.812 -7.377 34.198 1.00 74.57 49 ASP C N 1
ATOM 3664 C CA . ASP C 1 49 ? 18.227 -7.392 32.875 1.00 73.04 49 ASP C CA 1
ATOM 3665 C C . ASP C 1 49 ? 17.422 -8.685 32.774 1.00 71.26 49 ASP C C 1
ATOM 3666 O O . ASP C 1 49 ? 17.957 -9.777 32.917 1.00 71.46 49 ASP C O 1
ATOM 3671 N N . VAL C 1 50 ? 16.113 -8.556 32.531 1.00 70.02 50 VAL C N 1
ATOM 3672 C CA . VAL C 1 50 ? 15.228 -9.687 32.613 1.00 68.81 50 VAL C CA 1
ATOM 3673 C C . VAL C 1 50 ? 14.348 -9.803 31.360 1.00 67.19 50 VAL C C 1
ATOM 3674 O O . VAL C 1 50 ? 13.932 -8.790 30.767 1.00 65.05 50 VAL C O 1
ATOM 3678 N N . VAL C 1 51 ? 14.110 -11.044 30.924 1.00 66.55 51 VAL C N 1
ATOM 3679 C CA . VAL C 1 51 ? 13.063 -11.327 29.941 1.00 65.23 51 VAL C CA 1
ATOM 3680 C C . VAL C 1 51 ? 11.908 -12.042 30.614 1.00 65.12 51 VAL C C 1
ATOM 3681 O O . VAL C 1 51 ? 12.109 -13.027 31.307 1.00 66.33 51 VAL C O 1
ATOM 3685 N N . PHE C 1 52 ? 10.689 -11.530 30.411 1.00 66.52 52 PHE C N 1
ATOM 3686 C CA . PHE C 1 52 ? 9.487 -12.089 31.043 1.00 67.84 52 PHE C CA 1
ATOM 3687 C C . PHE C 1 52 ? 8.273 -11.967 30.147 1.00 69.29 52 PHE C C 1
ATOM 3688 O O . PHE C 1 52 ? 8.201 -11.068 29.314 1.00 65.04 52 PHE C O 1
ATOM 3696 N N . TRP C 1 53 ? 7.339 -12.913 30.308 1.00 74.40 53 TRP C N 1
ATOM 3697 C CA . TRP C 1 53 ? 6.010 -12.819 29.700 1.00 72.04 53 TRP C CA 1
ATOM 3698 C C . TRP C 1 53 ? 5.110 -12.112 30.693 1.00 67.56 53 TRP C C 1
ATOM 3699 O O . TRP C 1 53 ? 5.037 -12.488 31.862 1.00 65.51 53 TRP C O 1
ATOM 3710 N N . GLN C 1 54 ? 4.454 -11.054 30.217 1.00 67.20 54 GLN C N 1
ATOM 3711 C CA . GLN C 1 54 ? 3.509 -10.299 31.012 1.00 67.92 54 GLN C CA 1
ATOM 3712 C C . GLN C 1 54 ? 2.101 -10.760 30.724 1.00 69.12 54 GLN C C 1
ATOM 3713 O O . GLN C 1 54 ? 1.467 -10.255 29.855 1.00 71.22 54 GLN C O 1
ATOM 3719 N N . GLN C 1 55 ? 1.623 -11.742 31.480 1.00 74.07 55 GLN C N 1
ATOM 3720 C CA . GLN C 1 55 ? 0.278 -12.250 31.326 1.00 78.57 55 GLN C CA 1
ATOM 3721 C C . GLN C 1 55 ? -0.724 -11.247 31.826 1.00 71.75 55 GLN C C 1
ATOM 3722 O O . GLN C 1 55 ? -0.791 -10.992 33.006 1.00 68.51 55 GLN C O 1
ATOM 3728 N N . THR C 1 56 ? -1.494 -10.658 30.912 1.00 69.02 56 THR C N 1
ATOM 3729 C CA . THR C 1 56 ? -2.419 -9.591 31.248 1.00 68.26 56 THR C CA 1
ATOM 3730 C C . THR C 1 56 ? -3.801 -9.936 30.754 1.00 67.69 56 THR C C 1
ATOM 3731 O O . THR C 1 56 ? -3.966 -10.306 29.610 1.00 71.91 56 THR C O 1
ATOM 3735 N N . THR C 1 57 ? -4.819 -9.792 31.602 1.00 67.62 57 THR C N 1
ATOM 3736 C CA . THR C 1 57 ? -6.194 -9.989 31.133 1.00 66.21 57 THR C CA 1
ATOM 3737 C C . THR C 1 57 ? -7.164 -8.991 31.725 1.00 66.02 57 THR C C 1
ATOM 3738 O O . THR C 1 57 ? -6.930 -8.468 32.804 1.00 65.47 57 THR C O 1
ATOM 3742 N N . TRP C 1 58 ? -8.249 -8.734 30.987 1.00 68.59 58 TRP C N 1
ATOM 3743 C CA . TRP C 1 58 ? -9.317 -7.842 31.400 1.00 72.53 58 TRP C CA 1
ATOM 3744 C C . TRP C 1 58 ? -10.518 -8.081 30.498 1.00 77.34 58 TRP C C 1
ATOM 3745 O O . TRP C 1 58 ? -10.412 -8.833 29.537 1.00 77.49 58 TRP C O 1
ATOM 3756 N N . SER C 1 59 ? -11.655 -7.449 30.810 1.00 80.58 59 SER C N 1
ATOM 3757 C CA . SER C 1 59 ? -12.855 -7.602 30.000 1.00 83.63 59 SER C CA 1
ATOM 3758 C C . SER C 1 59 ? -13.261 -6.272 29.398 1.00 83.13 59 SER C C 1
ATOM 3759 O O . SER C 1 59 ? -13.114 -5.254 29.998 1.00 79.48 59 SER C O 1
ATOM 3762 N N . ASP C 1 60 ? -13.747 -6.312 28.165 1.00 85.37 60 ASP C N 1
ATOM 3763 C CA . ASP C 1 60 ? -14.397 -5.197 27.522 1.00 87.26 60 ASP C CA 1
ATOM 3764 C C . ASP C 1 60 ? -15.675 -5.746 26.879 1.00 89.60 60 ASP C C 1
ATOM 3765 O O . ASP C 1 60 ? -15.651 -6.269 25.766 1.00 84.14 60 ASP C O 1
ATOM 3770 N N . ARG C 1 61 ? -16.780 -5.625 27.614 1.00 94.73 61 ARG C N 1
ATOM 3771 C CA . ARG C 1 61 ? -18.092 -6.242 27.297 1.00 102.20 61 ARG C CA 1
ATOM 3772 C C . ARG C 1 61 ? -18.588 -5.764 25.925 1.00 104.86 61 ARG C C 1
ATOM 3773 O O . ARG C 1 61 ? -19.350 -6.521 25.282 1.00 110.99 61 ARG C O 1
ATOM 3781 N N . THR C 1 62 ? -18.183 -4.563 25.491 1.00 102.55 62 THR C N 1
ATOM 3782 C CA . THR C 1 62 ? -18.675 -4.009 24.247 1.00 102.22 62 THR C CA 1
ATOM 3783 C C . THR C 1 62 ? -18.145 -4.762 23.028 1.00 99.22 62 THR C C 1
ATOM 3784 O O . THR C 1 62 ? -18.759 -4.701 21.969 1.00 103.23 62 THR C O 1
ATOM 3788 N N . LEU C 1 63 ? -17.030 -5.482 23.187 1.00 91.01 63 LEU C N 1
ATOM 3789 C CA . LEU C 1 63 ? -16.481 -6.319 22.132 1.00 87.67 63 LEU C CA 1
ATOM 3790 C C . LEU C 1 63 ? -17.211 -7.643 21.918 1.00 88.71 63 LEU C C 1
ATOM 3791 O O . LEU C 1 63 ? -17.008 -8.285 20.888 1.00 86.48 63 LEU C O 1
ATOM 3796 N N . ALA C 1 64 ? -18.051 -8.042 22.888 1.00 90.31 64 ALA C N 1
ATOM 3797 C CA . ALA C 1 64 ? -18.630 -9.386 22.903 1.00 89.62 64 ALA C CA 1
ATOM 3798 C C . ALA C 1 64 ? -19.498 -9.650 21.679 1.00 92.10 64 ALA C C 1
ATOM 3799 O O . ALA C 1 64 ? -20.090 -8.734 21.136 1.00 92.04 64 ALA C O 1
ATOM 3801 N N . TRP C 1 65 ? -19.561 -10.919 21.255 1.00 94.11 65 TRP C N 1
ATOM 3802 C CA . TRP C 1 65 ? -20.464 -11.375 20.205 1.00 95.91 65 TRP C CA 1
ATOM 3803 C C . TRP C 1 65 ? -21.009 -12.762 20.533 1.00 100.11 65 TRP C C 1
ATOM 3804 O O . TRP C 1 65 ? -20.470 -13.455 21.360 1.00 99.64 65 TRP C O 1
ATOM 3815 N N . ASN C 1 66 ? -22.104 -13.145 19.877 1.00 107.86 66 ASN C N 1
ATOM 3816 C CA . ASN C 1 66 ? -22.663 -14.484 19.975 1.00 112.15 66 ASN C CA 1
ATOM 3817 C C . ASN C 1 66 ? -21.825 -15.496 19.212 1.00 114.74 66 ASN C C 1
ATOM 3818 O O . ASN C 1 66 ? -21.660 -15.371 18.001 1.00 119.93 66 ASN C O 1
ATOM 3823 N N . SER C 1 67 ? -21.348 -16.533 19.909 1.00 115.54 67 SER C N 1
ATOM 3824 C CA . SER C 1 67 ? -20.368 -17.466 19.338 1.00 116.63 67 SER C CA 1
ATOM 3825 C C . SER C 1 67 ? -20.887 -18.835 18.899 1.00 119.18 67 SER C C 1
ATOM 3826 O O . SER C 1 67 ? -20.093 -19.692 18.503 1.00 119.65 67 SER C O 1
ATOM 3829 N N . SER C 1 68 ? -22.193 -19.071 19.009 1.00 124.21 68 SER C N 1
ATOM 3830 C CA . SER C 1 68 ? -22.747 -20.273 18.379 1.00 129.76 68 SER C CA 1
ATOM 3831 C C . SER C 1 68 ? -22.673 -19.984 16.880 1.00 130.61 68 SER C C 1
ATOM 3832 O O . SER C 1 68 ? -22.829 -18.827 16.460 1.00 132.04 68 SER C O 1
ATOM 3835 N N . HIS C 1 69 ? -22.317 -21.014 16.105 1.00 128.49 69 HIS C N 1
ATOM 3836 C CA . HIS C 1 69 ? -22.115 -20.898 14.666 1.00 126.88 69 HIS C CA 1
ATOM 3837 C C . HIS C 1 69 ? -21.092 -19.831 14.243 1.00 122.88 69 HIS C C 1
ATOM 3838 O O . HIS C 1 69 ? -21.050 -19.510 13.078 1.00 121.82 69 HIS C O 1
ATOM 3845 N N . SER C 1 70 ? -20.250 -19.346 15.171 1.00 120.51 70 SER C N 1
ATOM 3846 C CA . SER C 1 70 ? -19.197 -18.368 14.907 1.00 116.51 70 SER C CA 1
ATOM 3847 C C . SER C 1 70 ? -17.940 -18.765 15.672 1.00 109.19 70 SER C C 1
ATOM 3848 O O . SER C 1 70 ? -18.030 -19.478 16.666 1.00 109.22 70 SER C O 1
ATOM 3851 N N . PRO C 1 71 ? -16.749 -18.277 15.282 1.00 103.82 71 PRO C N 1
ATOM 3852 C CA . PRO C 1 71 ? -15.536 -18.471 16.080 1.00 99.74 71 PRO C CA 1
ATOM 3853 C C . PRO C 1 71 ? -15.673 -17.911 17.504 1.00 95.99 71 PRO C C 1
ATOM 3854 O O . PRO C 1 71 ? -16.315 -16.883 17.673 1.00 94.45 71 PRO C O 1
ATOM 3858 N N . ASP C 1 72 ? -15.091 -18.620 18.480 1.00 93.87 72 ASP C N 1
ATOM 3859 C CA . ASP C 1 72 ? -15.219 -18.283 19.889 1.00 92.89 72 ASP C CA 1
ATOM 3860 C C . ASP C 1 72 ? -14.148 -17.291 20.316 1.00 88.75 72 ASP C C 1
ATOM 3861 O O . ASP C 1 72 ? -14.304 -16.638 21.339 1.00 85.98 72 ASP C O 1
ATOM 3866 N N . GLN C 1 73 ? -13.059 -17.188 19.541 1.00 85.41 73 GLN C N 1
ATOM 3867 C CA . GLN C 1 73 ? -12.037 -16.161 19.740 1.00 80.96 73 GLN C CA 1
ATOM 3868 C C . GLN C 1 73 ? -11.473 -15.672 18.429 1.00 77.84 73 GLN C C 1
ATOM 3869 O O . GLN C 1 73 ? -11.600 -16.335 17.423 1.00 77.69 73 GLN C O 1
ATOM 3875 N N . VAL C 1 74 ? -10.807 -14.515 18.485 1.00 74.08 74 VAL C N 1
ATOM 3876 C CA . VAL C 1 74 ? -9.991 -13.992 17.410 1.00 73.41 74 VAL C CA 1
ATOM 3877 C C . VAL C 1 74 ? -8.743 -13.320 17.970 1.00 70.61 74 VAL C C 1
ATOM 3878 O O . VAL C 1 74 ? -8.662 -13.021 19.164 1.00 72.63 74 VAL C O 1
ATOM 3882 N N . SER C 1 75 ? -7.780 -13.054 17.079 1.00 68.03 75 SER C N 1
ATOM 3883 C CA . SER C 1 75 ? -6.562 -12.336 17.394 1.00 65.97 75 SER C CA 1
ATOM 3884 C C . SER C 1 75 ? -6.764 -10.972 16.827 1.00 62.80 75 SER C C 1
ATOM 3885 O O . SER C 1 75 ? -7.274 -10.857 15.753 1.00 62.36 75 SER C O 1
ATOM 3888 N N . VAL C 1 76 ? -6.377 -9.946 17.573 1.00 62.70 76 VAL C N 1
ATOM 3889 C CA . VAL C 1 76 ? -6.660 -8.558 17.223 1.00 63.42 76 VAL C CA 1
ATOM 3890 C C . VAL C 1 76 ? -5.421 -7.732 17.538 1.00 60.25 76 VAL C C 1
ATOM 3891 O O . VAL C 1 76 ? -4.813 -7.884 18.590 1.00 61.15 76 VAL C O 1
ATOM 3895 N N . PRO C 1 77 ? -4.989 -6.826 16.647 1.00 60.92 77 PRO C N 1
ATOM 3896 C CA . PRO C 1 77 ? -3.864 -5.951 16.960 1.00 60.46 77 PRO C CA 1
ATOM 3897 C C . PRO C 1 77 ? -4.215 -5.088 18.177 1.00 62.04 77 PRO C C 1
ATOM 3898 O O . PRO C 1 77 ? -5.315 -4.585 18.232 1.00 69.02 77 PRO C O 1
ATOM 3902 N N . ILE C 1 78 ? -3.277 -4.880 19.101 1.00 59.97 78 ILE C N 1
ATOM 3903 C CA . ILE C 1 78 ? -3.579 -4.023 20.247 1.00 61.94 78 ILE C CA 1
ATOM 3904 C C . ILE C 1 78 ? -3.811 -2.562 19.904 1.00 64.79 78 ILE C C 1
ATOM 3905 O O . ILE C 1 78 ? -4.425 -1.848 20.703 1.00 65.74 78 ILE C O 1
ATOM 3910 N N . SER C 1 79 ? -3.383 -2.105 18.724 1.00 65.18 79 SER C N 1
ATOM 3911 C CA . SER C 1 79 ? -3.706 -0.721 18.344 1.00 63.48 79 SER C CA 1
ATOM 3912 C C . SER C 1 79 ? -5.216 -0.534 18.072 1.00 61.72 79 SER C C 1
ATOM 3913 O O . SER C 1 79 ? -5.697 0.582 18.046 1.00 62.89 79 SER C O 1
ATOM 3916 N N . SER C 1 80 ? -5.953 -1.633 17.938 1.00 63.62 80 SER C N 1
ATOM 3917 C CA . SER C 1 80 ? -7.414 -1.609 17.812 1.00 65.67 80 SER C CA 1
ATOM 3918 C C . SER C 1 80 ? -8.195 -1.637 19.119 1.00 65.50 80 SER C C 1
ATOM 3919 O O . SER C 1 80 ? -9.404 -1.569 19.120 1.00 68.40 80 SER C O 1
ATOM 3922 N N . LEU C 1 81 ? -7.492 -1.757 20.243 1.00 65.68 81 LEU C N 1
ATOM 3923 C CA . LEU C 1 81 ? -8.074 -2.052 21.547 1.00 65.20 81 LEU C CA 1
ATOM 3924 C C . LEU C 1 81 ? -7.520 -1.100 22.587 1.00 61.27 81 LEU C C 1
ATOM 3925 O O . LEU C 1 81 ? -6.407 -0.647 22.472 1.00 58.23 81 LEU C O 1
ATOM 3930 N N . TRP C 1 82 ? -8.304 -0.846 23.632 1.00 59.63 82 TRP C N 1
ATOM 3931 C CA . TRP C 1 82 ? -7.806 -0.287 24.839 1.00 57.44 82 TRP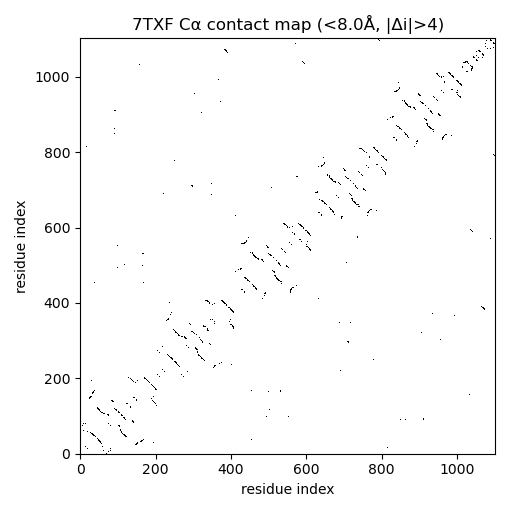 C CA 1
ATOM 3932 C C . TRP C 1 82 ? -6.994 -1.366 25.528 1.00 59.37 82 TRP C C 1
ATOM 3933 O O . TRP C 1 82 ? -7.460 -2.500 25.639 1.00 66.25 82 TRP C O 1
ATOM 3944 N N . VAL C 1 83 ? -5.787 -1.001 25.972 1.00 59.85 83 VAL C N 1
ATOM 3945 C CA . VAL C 1 83 ? -4.942 -1.826 26.856 1.00 60.93 83 VAL C CA 1
ATOM 3946 C C . VAL C 1 83 ? -4.624 -1.017 28.119 1.00 58.53 83 VAL C C 1
ATOM 3947 O O . VAL C 1 83 ? -4.486 0.191 28.079 1.00 55.25 83 VAL C O 1
ATOM 3951 N N . PRO C 1 84 ? -4.532 -1.655 29.296 1.00 56.96 84 PRO C N 1
ATOM 3952 C CA . PRO C 1 84 ? -4.190 -0.926 30.511 1.00 57.85 84 PRO C CA 1
ATOM 3953 C C . PRO C 1 84 ? -2.808 -0.250 30.464 1.00 55.02 84 PRO C C 1
ATOM 3954 O O . PRO C 1 84 ? -1.932 -0.751 29.817 1.00 56.41 84 PRO C O 1
ATOM 3958 N N . ASP C 1 85 ? -2.675 0.877 31.158 1.00 53.10 85 ASP C N 1
ATOM 3959 C CA . ASP C 1 85 ? -1.493 1.710 31.174 1.00 53.36 85 ASP C CA 1
ATOM 3960 C C . ASP C 1 85 ? -0.566 1.271 32.310 1.00 56.34 85 ASP C C 1
ATOM 3961 O O . ASP C 1 85 ? -0.137 2.071 33.169 1.00 59.53 85 ASP C O 1
ATOM 3966 N N . LEU C 1 86 ? -0.271 -0.026 32.355 1.00 54.45 86 LEU C N 1
ATOM 3967 C CA . LEU C 1 86 ? 0.578 -0.550 33.437 1.00 54.26 86 LEU C CA 1
ATOM 3968 C C . LEU C 1 86 ? 2.016 -0.120 33.240 1.00 54.78 86 LEU C C 1
ATOM 3969 O O . LEU C 1 86 ? 2.472 0.089 32.123 1.00 52.92 86 LEU C O 1
ATOM 3974 N N . ALA C 1 87 ? 2.729 0.009 34.352 1.00 57.69 87 ALA C N 1
ATOM 3975 C CA . ALA C 1 87 ? 4.148 0.384 34.337 1.00 58.75 87 ALA C CA 1
ATOM 3976 C C . ALA C 1 87 ? 4.832 -0.196 35.568 1.00 57.29 87 ALA C C 1
ATOM 3977 O O . ALA C 1 87 ? 4.236 -0.345 36.619 1.00 57.67 87 ALA C O 1
ATOM 3979 N N . ALA C 1 88 ? 6.108 -0.513 35.412 1.00 56.67 88 ALA C N 1
ATOM 3980 C CA . ALA C 1 88 ? 6.936 -0.942 36.509 1.00 58.76 88 ALA C CA 1
ATOM 3981 C C . ALA C 1 88 ? 7.536 0.308 37.086 1.00 61.93 88 ALA C C 1
ATOM 3982 O O . ALA C 1 88 ? 8.351 0.986 36.455 1.00 63.91 88 ALA C O 1
ATOM 3984 N N . TYR C 1 89 ? 7.137 0.643 38.305 1.00 65.91 89 TYR C N 1
ATOM 3985 C CA . TYR C 1 89 ? 7.570 1.882 39.011 1.00 70.07 89 TYR C CA 1
ATOM 3986 C C . TYR C 1 89 ? 9.110 1.932 39.126 1.00 68.93 89 TYR C C 1
ATOM 3987 O O . TYR C 1 89 ? 9.625 3.027 39.207 1.00 73.99 89 TYR C O 1
ATOM 3996 N N . ASN C 1 90 ? 9.820 0.809 39.128 1.00 66.53 90 ASN C N 1
ATOM 3997 C CA . ASN C 1 90 ? 11.272 0.774 39.318 1.00 64.93 90 ASN C CA 1
ATOM 3998 C C . ASN C 1 90 ? 12.062 0.299 38.081 1.00 62.80 90 ASN C C 1
ATOM 3999 O O . ASN C 1 90 ? 13.219 -0.125 38.189 1.00 61.73 90 ASN C O 1
ATOM 4004 N N . ALA C 1 91 ? 11.428 0.368 36.908 1.00 60.17 91 ALA C N 1
ATOM 4005 C CA . ALA C 1 91 ? 12.128 0.075 35.653 1.00 58.15 91 ALA C CA 1
ATOM 4006 C C . ALA C 1 91 ? 13.102 1.221 35.353 1.00 58.06 91 ALA C C 1
ATOM 4007 O O . ALA C 1 91 ? 12.860 2.344 35.711 1.00 57.93 91 ALA C O 1
ATOM 4009 N N . ILE C 1 92 ? 14.249 0.896 34.769 1.00 57.66 92 ILE C N 1
ATOM 4010 C CA . ILE C 1 92 ? 15.227 1.902 34.416 1.00 57.43 92 ILE C CA 1
ATOM 4011 C C . ILE C 1 92 ? 15.537 1.874 32.927 1.00 58.31 92 ILE C C 1
ATOM 4012 O O . ILE C 1 92 ? 16.455 2.522 32.464 1.00 62.69 92 ILE C O 1
ATOM 4017 N N . SER C 1 93 ? 14.768 1.088 32.169 1.00 57.23 93 SER C N 1
ATOM 4018 C CA . SER C 1 93 ? 14.831 1.086 30.716 1.00 58.85 93 SER C CA 1
ATOM 4019 C C . SER C 1 93 ? 13.410 1.002 30.216 1.00 57.97 93 SER C C 1
ATOM 4020 O O . SER C 1 93 ? 12.520 0.556 30.943 1.00 57.94 93 SER C O 1
ATOM 4023 N N . LYS C 1 94 ? 13.208 1.391 28.969 1.00 61.55 94 LYS C N 1
ATOM 4024 C CA . LYS C 1 94 ? 11.901 1.275 28.321 1.00 67.71 94 LYS C CA 1
ATOM 4025 C C . LYS C 1 94 ? 11.668 -0.216 28.078 1.00 64.13 94 LYS C C 1
ATOM 4026 O O . LYS C 1 94 ? 12.613 -0.961 27.850 1.00 66.98 94 LYS C O 1
ATOM 4032 N N . PRO C 1 95 ? 10.436 -0.736 28.203 1.00 61.02 95 PRO C N 1
ATOM 4033 C CA . PRO C 1 95 ? 10.193 -2.145 27.911 1.00 63.47 95 PRO C CA 1
ATOM 4034 C C . PRO C 1 95 ? 10.310 -2.425 26.399 1.00 64.71 95 PRO C C 1
ATOM 4035 O O . PRO C 1 95 ? 9.641 -1.763 25.677 1.00 62.11 95 PRO C O 1
ATOM 4039 N N . GLU C 1 96 ? 11.192 -3.346 25.994 1.00 67.87 96 GLU C N 1
ATOM 4040 C CA . GLU C 1 96 ? 11.362 -3.804 24.618 1.00 66.61 96 GLU C CA 1
ATOM 4041 C C . GLU C 1 96 ? 10.384 -4.984 24.475 1.00 60.46 96 GLU C C 1
ATOM 4042 O O . GLU C 1 96 ? 10.540 -6.012 25.107 1.00 62.24 96 GLU C O 1
ATOM 4048 N N . VAL C 1 97 ? 9.335 -4.797 23.686 1.00 57.85 97 VAL C N 1
ATOM 4049 C CA . VAL C 1 97 ? 8.391 -5.861 23.340 1.00 55.13 97 VAL C CA 1
ATOM 4050 C C . VAL C 1 97 ? 8.942 -6.705 22.207 1.00 54.86 97 VAL C C 1
ATOM 4051 O O . VAL C 1 97 ? 9.232 -6.199 21.167 1.00 58.54 97 VAL C O 1
ATOM 4055 N N . LEU C 1 98 ? 9.090 -8.002 22.454 1.00 57.58 98 LEU C N 1
ATOM 4056 C CA . LEU C 1 98 ? 9.807 -8.906 21.552 1.00 59.39 98 LEU C CA 1
ATOM 4057 C C . LEU C 1 98 ? 8.883 -9.627 20.588 1.00 60.32 98 LEU C C 1
ATOM 4058 O O . LEU C 1 98 ? 9.349 -10.163 19.623 1.00 58.96 98 LEU C O 1
ATOM 4063 N N . THR C 1 99 ? 7.573 -9.618 20.868 1.00 61.63 99 THR C N 1
ATOM 4064 C CA . THR C 1 99 ? 6.617 -10.485 20.204 1.00 61.53 99 THR C CA 1
ATOM 4065 C C . THR C 1 99 ? 5.625 -9.665 19.389 1.00 58.53 99 THR C C 1
ATOM 4066 O O . THR C 1 99 ? 5.543 -8.453 19.547 1.00 54.20 99 THR C O 1
ATOM 4070 N N . PRO C 1 100 ? 4.872 -10.295 18.469 1.00 59.75 100 PRO C N 1
ATOM 4071 C CA . PRO C 1 100 ? 3.796 -9.616 17.740 1.00 59.57 100 PRO C CA 1
ATOM 4072 C C . PRO C 1 100 ? 2.746 -9.027 18.692 1.00 59.84 100 PRO C C 1
ATOM 4073 O O . PRO C 1 100 ? 2.335 -9.688 19.624 1.00 55.40 100 PRO C O 1
ATOM 4077 N N . GLN C 1 101 ? 2.348 -7.784 18.433 1.00 59.70 101 GLN C N 1
ATOM 4078 C CA . GLN C 1 101 ? 1.522 -7.023 19.330 1.00 60.02 101 GLN C CA 1
ATOM 4079 C C . GLN C 1 101 ? 0.058 -7.320 19.060 1.00 60.67 101 GLN C C 1
ATOM 4080 O O . GLN C 1 101 ? -0.700 -6.494 18.571 1.00 59.84 101 GLN C O 1
ATOM 4086 N N . LEU C 1 102 ? -0.346 -8.548 19.403 1.00 59.88 102 LEU C N 1
ATOM 4087 C CA . LEU C 1 102 ? -1.685 -9.024 19.162 1.00 59.71 102 LEU C CA 1
ATOM 4088 C C . LEU C 1 102 ? -2.208 -9.504 20.486 1.00 58.76 102 LEU C C 1
ATOM 4089 O O . LEU C 1 102 ? -1.458 -10.018 21.294 1.00 61.09 102 LEU C O 1
ATOM 4094 N N . ALA C 1 103 ? -3.499 -9.281 20.713 1.00 58.45 103 ALA C N 1
ATOM 4095 C CA . ALA C 1 103 ? -4.181 -9.850 21.821 1.00 60.35 103 ALA C CA 1
ATOM 4096 C C . ALA C 1 103 ? -5.194 -10.842 21.285 1.00 64.80 103 ALA C C 1
ATOM 4097 O O . ALA C 1 103 ? -5.569 -10.838 20.098 1.00 67.17 103 ALA C O 1
ATOM 4099 N N . ARG C 1 104 ? -5.652 -11.693 22.198 1.00 63.77 104 ARG C N 1
ATOM 4100 C CA . ARG C 1 104 ? -6.700 -12.696 21.966 1.00 65.43 104 ARG C CA 1
ATOM 4101 C C . ARG C 1 104 ? -7.995 -12.143 22.550 1.00 66.13 104 ARG C C 1
ATOM 4102 O O . ARG C 1 104 ? -7.968 -11.750 23.732 1.00 64.84 104 ARG C O 1
ATOM 4110 N N . VAL C 1 105 ? -9.056 -12.007 21.744 1.00 68.05 105 VAL C N 1
ATOM 4111 C CA . VAL C 1 105 ? -10.344 -11.532 22.227 1.00 68.67 105 VAL C CA 1
ATOM 4112 C C . VAL C 1 105 ? -11.322 -12.702 22.178 1.00 70.84 105 VAL C C 1
ATOM 4113 O O . VAL C 1 105 ? -11.522 -13.326 21.132 1.00 67.19 105 VAL C O 1
ATOM 4117 N N . VAL C 1 106 ? -11.910 -12.997 23.342 1.00 71.99 106 VAL C N 1
ATOM 4118 C CA . VAL C 1 106 ? -12.869 -14.063 23.498 1.00 76.72 106 VAL C CA 1
ATOM 4119 C C . VAL C 1 106 ? -14.268 -13.484 23.257 1.00 79.21 106 VAL C C 1
ATOM 4120 O O . VAL C 1 106 ? -14.505 -12.303 23.539 1.00 80.07 106 VAL C O 1
ATOM 4124 N N . SER C 1 107 ? -15.181 -14.312 22.725 1.00 79.83 107 SER C N 1
ATOM 4125 C CA . SER C 1 107 ? -16.505 -13.865 22.323 1.00 82.81 107 SER C CA 1
ATOM 4126 C C . SER C 1 107 ? -17.323 -13.241 23.468 1.00 86.47 107 SER C C 1
ATOM 4127 O O . SER C 1 107 ? -18.313 -12.546 23.210 1.00 91.26 107 SER C O 1
ATOM 4130 N N . ASP C 1 108 ? -16.919 -13.509 24.721 1.00 84.50 108 ASP C N 1
ATOM 4131 C CA . ASP C 1 108 ? -17.560 -12.907 25.883 1.00 86.19 108 ASP C CA 1
ATOM 4132 C C . ASP C 1 108 ? -16.981 -11.531 26.269 1.00 85.63 108 ASP C C 1
ATOM 4133 O O . ASP C 1 108 ? -17.438 -10.920 27.216 1.00 86.52 108 ASP C O 1
ATOM 4138 N N . GLY C 1 109 ? -15.962 -11.068 25.541 1.00 82.46 109 GLY C N 1
ATOM 4139 C CA . GLY C 1 109 ? -15.381 -9.765 25.765 1.00 80.05 109 GLY C CA 1
ATOM 4140 C C . GLY C 1 109 ? -14.082 -9.789 26.564 1.00 78.93 109 GLY C C 1
ATOM 4141 O O . GLY C 1 109 ? -13.483 -8.735 26.765 1.00 76.94 109 GLY C O 1
ATOM 4142 N N . GLU C 1 110 ? -13.645 -10.976 27.012 1.00 80.00 110 GLU C N 1
ATOM 4143 C CA . GLU C 1 110 ? -12.378 -11.102 27.681 1.00 77.99 110 GLU C CA 1
ATOM 4144 C C . GLU C 1 110 ? -11.222 -10.847 26.698 1.00 75.54 110 GLU C C 1
ATOM 4145 O O . GLU C 1 110 ? -11.276 -11.267 25.552 1.00 77.06 110 GLU C O 1
ATOM 4151 N N . VAL C 1 111 ? -10.194 -10.138 27.168 1.00 71.82 111 VAL C N 1
ATOM 4152 C CA . VAL C 1 111 ? -8.988 -9.869 26.398 1.00 70.91 111 VAL C CA 1
ATOM 4153 C C . VAL C 1 111 ? -7.783 -10.481 27.096 1.00 69.66 111 VAL C C 1
ATOM 4154 O O . VAL C 1 111 ? -7.616 -10.329 28.304 1.00 70.86 111 VAL C O 1
ATOM 4158 N N . LEU C 1 112 ? -6.963 -11.192 26.327 1.00 70.29 112 LEU C N 1
ATOM 4159 C CA . LEU C 1 112 ? -5.760 -11.872 26.838 1.00 70.10 112 LEU C CA 1
ATOM 4160 C C . LEU C 1 112 ? -4.604 -11.340 25.998 1.00 66.39 112 LEU C C 1
ATOM 4161 O O . LEU C 1 112 ? -4.565 -11.533 24.782 1.00 67.03 112 LEU C O 1
ATOM 4166 N N . TYR C 1 113 ? -3.687 -10.614 26.645 1.00 63.29 113 TYR C N 1
ATOM 4167 C CA . TYR C 1 113 ? -2.469 -10.020 26.032 1.00 62.67 113 TYR C CA 1
ATOM 4168 C C . TYR C 1 113 ? -1.266 -10.502 26.839 1.00 61.29 113 TYR C C 1
ATOM 4169 O O . TYR C 1 113 ? -1.257 -10.307 28.064 1.00 60.19 113 TYR C O 1
ATOM 4178 N N . MET C 1 114 ? -0.311 -11.141 26.166 1.00 64.62 114 MET C N 1
ATOM 4179 C CA . MET C 1 114 ? 0.846 -11.766 26.789 1.00 65.81 114 MET C CA 1
ATOM 4180 C C . MET C 1 114 ? 2.100 -11.440 25.977 1.00 61.54 114 MET C C 1
ATOM 4181 O O . MET C 1 114 ? 2.675 -12.287 25.289 1.00 60.52 114 MET C O 1
ATOM 4186 N N . PRO C 1 115 ? 2.552 -10.182 25.989 1.00 59.20 115 PRO C N 1
ATOM 4187 C CA . PRO C 1 115 ? 3.801 -9.814 25.339 1.00 60.33 115 PRO C CA 1
ATOM 4188 C C . PRO C 1 115 ? 5.008 -10.414 26.071 1.00 61.47 115 PRO C C 1
ATOM 4189 O O . PRO C 1 115 ? 4.977 -10.546 27.290 1.00 62.64 115 PRO C O 1
ATOM 4193 N N . SER C 1 116 ? 6.037 -10.777 25.308 1.00 60.70 116 SER C N 1
ATOM 4194 C CA . SER C 1 116 ? 7.323 -11.075 25.878 1.00 61.03 116 SER C CA 1
ATOM 4195 C C . SER C 1 116 ? 8.090 -9.768 25.910 1.00 61.63 116 SER C C 1
ATOM 4196 O O . SER C 1 116 ? 8.200 -9.058 24.908 1.00 56.15 116 SER C O 1
ATOM 4199 N N . ILE C 1 117 ? 8.594 -9.428 27.098 1.00 65.24 117 ILE C N 1
ATOM 4200 C CA . ILE C 1 117 ? 9.229 -8.141 27.330 1.00 64.15 117 ILE C CA 1
ATOM 4201 C C . ILE C 1 117 ? 10.641 -8.308 27.862 1.00 63.87 117 ILE C C 1
ATOM 4202 O O . ILE C 1 117 ? 10.928 -9.175 28.695 1.00 63.87 117 ILE C O 1
ATOM 4207 N N . ARG C 1 118 ? 11.553 -7.503 27.327 1.00 63.63 118 ARG C N 1
ATOM 4208 C CA . ARG C 1 118 ? 12.907 -7.376 27.895 1.00 66.04 118 ARG C CA 1
ATOM 4209 C C . ARG C 1 118 ? 13.055 -6.000 28.548 1.00 63.94 118 ARG C C 1
ATOM 4210 O O . ARG C 1 118 ? 12.843 -4.992 27.849 1.00 63.41 118 ARG C O 1
ATOM 4218 N N . GLN C 1 119 ? 13.466 -5.983 29.816 1.00 61.59 119 GLN C N 1
ATOM 4219 C CA . GLN C 1 119 ? 13.549 -4.778 30.571 1.00 62.44 119 GLN C CA 1
ATOM 4220 C C . GLN C 1 119 ? 14.593 -4.853 31.683 1.00 62.10 119 GLN C C 1
ATOM 4221 O O . GLN C 1 119 ? 14.804 -5.907 32.252 1.00 64.23 119 GLN C O 1
ATOM 4227 N N . ARG C 1 120 ? 15.229 -3.711 31.972 1.00 63.66 120 ARG C N 1
ATOM 4228 C CA . ARG C 1 120 ? 16.216 -3.551 33.066 1.00 66.11 120 ARG C CA 1
ATOM 4229 C C . ARG C 1 120 ? 15.507 -3.000 34.310 1.00 63.49 120 ARG C C 1
ATOM 4230 O O . ARG C 1 120 ? 14.608 -2.137 34.151 1.00 59.08 120 ARG C O 1
ATOM 4238 N N . PHE C 1 121 ? 15.895 -3.470 35.503 1.00 61.86 121 PHE C N 1
ATOM 4239 C CA . PHE C 1 121 ? 15.386 -2.938 36.758 1.00 62.27 121 PHE C CA 1
ATOM 4240 C C . PHE C 1 121 ? 16.476 -2.572 37.754 1.00 65.82 121 PHE C C 1
ATOM 4241 O O . PHE C 1 121 ? 17.590 -3.100 37.687 1.00 66.05 121 PHE C O 1
ATOM 4249 N N . SER C 1 122 ? 16.154 -1.629 38.652 1.00 67.48 122 SER C N 1
ATOM 4250 C CA . SER C 1 122 ? 17.003 -1.356 39.799 1.00 73.27 122 SER C CA 1
ATOM 4251 C C . SER C 1 122 ? 16.497 -2.295 40.865 1.00 79.83 122 SER C C 1
ATOM 4252 O O . SER C 1 122 ? 15.317 -2.249 41.193 1.00 82.17 122 SER C O 1
ATOM 4255 N N . CYS C 1 123 ? 17.382 -3.119 41.434 1.00 90.13 123 CYS C N 1
ATOM 4256 C CA . CYS C 1 123 ? 16.966 -4.259 42.259 1.00 96.93 123 CYS C CA 1
ATOM 4257 C C . CYS C 1 123 ? 18.028 -4.700 43.216 1.00 95.26 123 CYS C C 1
ATOM 4258 O O . CYS C 1 123 ? 19.218 -4.576 42.921 1.00 95.80 123 CYS C O 1
ATOM 4261 N N . ASP C 1 124 ? 17.613 -5.245 44.364 1.00 95.92 124 ASP C N 1
ATOM 4262 C CA . ASP C 1 124 ? 18.558 -5.718 45.387 1.00 100.67 124 ASP C CA 1
ATOM 4263 C C . ASP C 1 124 ? 19.827 -6.486 44.920 1.00 104.44 124 ASP C C 1
ATOM 4264 O O . ASP C 1 124 ? 20.939 -6.024 45.107 1.00 109.50 124 ASP C O 1
ATOM 4269 N N . VAL C 1 125 ? 19.659 -7.698 44.392 1.00 105.64 125 VAL C N 1
ATOM 4270 C CA . VAL C 1 125 ? 20.731 -8.542 43.878 1.00 108.78 125 VAL C CA 1
ATOM 4271 C C . VAL C 1 125 ? 21.949 -9.043 44.717 1.00 115.31 125 VAL C C 1
ATOM 4272 O O . VAL C 1 125 ? 22.815 -9.685 44.160 1.00 123.45 125 VAL C O 1
ATOM 4276 N N . SER C 1 126 ? 21.954 -8.777 46.024 1.00 115.13 126 SER C N 1
ATOM 4277 C CA . SER C 1 126 ? 23.158 -8.924 46.825 1.00 117.93 126 SER C CA 1
ATOM 4278 C C . SER C 1 126 ? 23.691 -10.358 46.995 1.00 122.28 126 SER C C 1
ATOM 4279 O O . SER C 1 126 ? 24.912 -10.585 46.856 1.00 121.17 126 SER C O 1
ATOM 4282 N N . GLY C 1 127 ? 22.805 -11.312 47.299 1.00 122.91 127 GLY C N 1
ATOM 4283 C CA . GLY C 1 127 ? 23.254 -12.676 47.642 1.00 126.34 127 GLY C CA 1
ATOM 4284 C C . GLY C 1 127 ? 23.089 -13.645 46.490 1.00 124.64 127 GLY C C 1
ATOM 4285 O O . GLY C 1 127 ? 22.804 -14.829 46.713 1.00 127.31 127 GLY C O 1
ATOM 4286 N N . VAL C 1 128 ? 23.174 -13.139 45.260 1.00 120.02 128 VAL C N 1
ATOM 4287 C CA . VAL C 1 128 ? 23.094 -13.914 44.026 1.00 114.93 128 VAL C CA 1
ATOM 4288 C C . VAL C 1 128 ? 24.017 -15.139 44.028 1.00 116.84 128 VAL C C 1
ATOM 4289 O O . VAL C 1 128 ? 23.668 -16.171 43.463 1.00 116.04 128 VAL C O 1
ATOM 4293 N N . ASP C 1 129 ? 25.186 -15.004 44.677 1.00 119.29 129 ASP C N 1
ATOM 4294 C CA . ASP C 1 129 ? 26.196 -16.044 44.827 1.00 121.45 129 ASP C CA 1
ATOM 4295 C C . ASP C 1 129 ? 25.998 -16.950 46.041 1.00 123.96 129 ASP C C 1
ATOM 4296 O O . ASP C 1 129 ? 26.870 -17.769 46.337 1.00 134.10 129 ASP C O 1
ATOM 4301 N N . THR C 1 130 ? 24.890 -16.786 46.773 1.00 119.71 130 THR C N 1
ATOM 4302 C CA . THR C 1 130 ? 24.659 -17.530 48.013 1.00 121.63 130 THR C CA 1
ATOM 4303 C C . THR C 1 130 ? 23.530 -18.545 47.816 1.00 122.09 130 THR C C 1
ATOM 4304 O O . THR C 1 130 ? 22.794 -18.472 46.810 1.00 119.47 130 THR C O 1
ATOM 4308 N N . GLU C 1 131 ? 23.400 -19.484 48.762 1.00 125.34 131 GLU C N 1
ATOM 4309 C CA . GLU C 1 131 ? 22.395 -20.555 48.655 1.00 126.20 131 GLU C CA 1
ATOM 4310 C C . GLU C 1 131 ? 20.973 -19.965 48.743 1.00 124.13 131 GLU C C 1
ATOM 4311 O O . GLU C 1 131 ? 20.078 -20.400 48.019 1.00 120.41 131 GLU C O 1
ATOM 4317 N N . SER C 1 132 ? 20.798 -18.947 49.591 1.00 125.01 132 SER C N 1
ATOM 4318 C CA . SER C 1 132 ? 19.513 -18.294 49.777 1.00 123.62 132 SER C CA 1
ATOM 4319 C C . SER C 1 132 ? 19.129 -17.432 48.553 1.00 122.38 132 SER C C 1
ATOM 4320 O O . SER C 1 132 ? 17.946 -17.312 48.198 1.00 119.03 132 SER C O 1
ATOM 4323 N N . GLY C 1 133 ? 20.142 -16.834 47.916 1.00 124.17 133 GLY C N 1
ATOM 4324 C CA . GLY C 1 133 ? 19.976 -16.115 46.662 1.00 120.91 133 GLY C CA 1
ATOM 4325 C C . GLY C 1 133 ? 19.693 -14.640 46.857 1.00 115.61 133 GLY C C 1
ATOM 4326 O O . GLY C 1 133 ? 19.726 -14.137 47.979 1.00 114.22 133 GLY C O 1
ATOM 4327 N N . ALA C 1 134 ? 19.432 -13.955 45.736 1.00 111.44 134 ALA C N 1
ATOM 4328 C CA . ALA C 1 134 ? 18.968 -12.573 45.727 1.00 107.45 134 ALA C CA 1
ATOM 4329 C C . ALA C 1 134 ? 17.477 -12.552 45.423 1.00 101.67 134 ALA C C 1
ATOM 4330 O O . ALA C 1 134 ? 16.938 -13.484 44.839 1.00 94.16 134 ALA C O 1
ATOM 4332 N N . THR C 1 135 ? 16.820 -11.480 45.875 1.00 103.48 135 THR C N 1
ATOM 4333 C CA . THR C 1 135 ? 15.428 -11.209 45.515 1.00 101.23 135 THR C CA 1
ATOM 4334 C C . THR C 1 135 ? 15.342 -9.837 44.858 1.00 98.52 135 THR C C 1
ATOM 4335 O O . THR C 1 135 ? 15.776 -8.828 45.423 1.00 100.30 135 THR C O 1
ATOM 4339 N N . CYS C 1 136 ? 14.813 -9.829 43.630 1.00 97.82 136 CYS C N 1
ATOM 4340 C CA . CYS C 1 136 ? 14.470 -8.625 42.911 1.00 96.37 136 CYS C CA 1
ATOM 4341 C C . CYS C 1 136 ? 12.947 -8.411 42.995 1.00 91.45 136 CYS C C 1
ATOM 4342 O O . CYS C 1 136 ? 12.193 -9.304 42.632 1.00 93.02 136 CYS C O 1
ATOM 4345 N N . ARG C 1 137 ? 12.502 -7.238 43.468 1.00 88.63 137 ARG C N 1
ATOM 4346 C CA . ARG C 1 137 ? 11.065 -6.850 43.505 1.00 83.34 137 ARG C CA 1
ATOM 4347 C C . ARG C 1 137 ? 10.739 -5.915 42.331 1.00 77.39 137 ARG C C 1
ATOM 4348 O O . ARG C 1 137 ? 11.480 -4.959 42.096 1.00 73.87 137 ARG C O 1
ATOM 4356 N N . ILE C 1 138 ? 9.640 -6.201 41.634 1.00 72.96 138 ILE C N 1
ATOM 4357 C CA . ILE C 1 138 ? 9.147 -5.353 40.582 1.00 69.07 138 ILE C CA 1
ATOM 4358 C C . ILE C 1 138 ? 7.749 -4.928 40.979 1.00 70.16 138 ILE C C 1
ATOM 4359 O O . ILE C 1 138 ? 6.919 -5.776 41.268 1.00 73.29 138 ILE C O 1
ATOM 4364 N N . LYS C 1 139 ? 7.510 -3.610 41.005 1.00 68.37 139 LYS C N 1
ATOM 4365 C CA . LYS C 1 139 ? 6.226 -3.057 41.383 1.00 71.66 139 LYS C CA 1
ATOM 4366 C C . LYS C 1 139 ? 5.509 -2.592 40.134 1.00 69.85 139 LYS C C 1
ATOM 4367 O O . LYS C 1 139 ? 6.016 -1.764 39.410 1.00 69.33 139 LYS C O 1
ATOM 4373 N N . ILE C 1 140 ? 4.338 -3.174 39.863 1.00 71.07 140 ILE C N 1
ATOM 4374 C CA . ILE C 1 140 ? 3.525 -2.831 38.708 1.00 68.34 140 ILE C CA 1
ATOM 4375 C C . ILE C 1 140 ? 2.158 -2.299 39.069 1.00 64.42 140 ILE C C 1
ATOM 4376 O O . ILE C 1 140 ? 1.420 -2.898 39.816 1.00 64.83 140 ILE C O 1
ATOM 4381 N N . GLY C 1 141 ? 1.801 -1.179 38.457 1.00 60.20 141 GLY C N 1
ATOM 4382 C CA . GLY C 1 141 ? 0.516 -0.534 38.687 1.00 60.04 141 GLY C CA 1
ATOM 4383 C C . GLY C 1 141 ? 0.144 0.344 37.499 1.00 59.44 141 GLY C C 1
ATOM 4384 O O . GLY C 1 141 ? 0.918 0.497 36.522 1.00 56.67 141 GLY C O 1
ATOM 4385 N N . SER C 1 142 ? -1.092 0.863 37.552 1.00 59.02 142 SER C N 1
ATOM 4386 C CA . SER C 1 142 ? -1.586 1.748 36.519 1.00 58.02 142 SER C CA 1
ATOM 4387 C C . SER C 1 142 ? -0.873 3.050 36.736 1.00 56.84 142 SER C C 1
ATOM 4388 O O . SER C 1 142 ? -0.770 3.517 37.873 1.00 58.77 142 SER C O 1
ATOM 4391 N N . TRP C 1 143 ? -0.381 3.652 35.645 1.00 53.72 143 TRP C N 1
ATOM 4392 C CA . TRP C 1 143 ? 0.357 4.888 35.741 1.00 52.01 143 TRP C CA 1
ATOM 4393 C C . TRP C 1 143 ? -0.552 6.043 36.030 1.00 51.41 143 TRP C C 1
ATOM 4394 O O . TRP C 1 143 ? -0.155 6.948 36.738 1.00 52.05 143 TRP C O 1
ATOM 4405 N N . THR C 1 144 ? -1.781 6.038 35.500 1.00 53.06 144 THR C N 1
ATOM 4406 C CA . THR C 1 144 ? -2.671 7.211 35.641 1.00 55.83 144 THR C CA 1
ATOM 4407 C C . THR C 1 144 ? -4.015 6.998 36.272 1.00 57.53 144 THR C C 1
ATOM 4408 O O . THR C 1 144 ? -4.657 7.968 36.611 1.00 60.04 144 THR C O 1
ATOM 4412 N N . HIS C 1 145 ? -4.460 5.740 36.421 1.00 56.54 145 HIS C N 1
ATOM 4413 C CA . HIS C 1 145 ? -5.787 5.438 36.949 1.00 59.47 145 HIS C CA 1
ATOM 4414 C C . HIS C 1 145 ? -5.757 4.933 38.393 1.00 60.53 145 HIS C C 1
ATOM 4415 O O . HIS C 1 145 ? -4.914 4.134 38.735 1.00 61.97 145 HIS C O 1
ATOM 4422 N N . HIS C 1 146 ? -6.725 5.353 39.201 1.00 60.54 146 HIS C N 1
ATOM 4423 C CA . HIS C 1 146 ? -6.950 4.800 40.534 1.00 62.10 146 HIS C CA 1
ATOM 4424 C C . HIS C 1 146 ? -7.995 3.661 40.493 1.00 62.07 146 HIS C C 1
ATOM 4425 O O . HIS C 1 146 ? -8.566 3.337 39.439 1.00 58.07 146 HIS C O 1
ATOM 4432 N N . SER C 1 147 ? -8.264 3.107 41.680 1.00 63.81 147 SER C N 1
ATOM 4433 C CA . SER C 1 147 ? -9.017 1.873 41.847 1.00 66.65 147 SER C CA 1
ATOM 4434 C C . SER C 1 147 ? -10.487 1.877 41.403 1.00 69.42 147 SER C C 1
ATOM 4435 O O . SER C 1 147 ? -11.046 0.836 41.145 1.00 72.07 147 SER C O 1
ATOM 4438 N N . ARG C 1 148 ? -11.106 3.046 41.318 1.00 72.27 148 ARG C N 1
ATOM 4439 C CA . ARG C 1 148 ? -12.506 3.185 40.833 1.00 76.00 148 ARG C CA 1
ATOM 4440 C C . ARG C 1 148 ? -12.530 3.142 39.304 1.00 72.44 148 ARG C C 1
ATOM 4441 O O . ARG C 1 148 ? -13.620 3.003 38.754 1.00 72.93 148 ARG C O 1
ATOM 4449 N N . GLU C 1 149 ? -11.376 3.220 38.632 1.00 72.28 149 GLU C N 1
ATOM 4450 C CA . GLU C 1 149 ? -11.287 3.130 37.165 1.00 69.54 149 GLU C CA 1
ATOM 4451 C C . GLU C 1 149 ? -10.680 1.826 36.692 1.00 68.67 149 GLU C C 1
ATOM 4452 O O . GLU C 1 149 ? -11.191 1.191 35.774 1.00 66.16 149 GLU C O 1
ATOM 4458 N N . ILE C 1 150 ? -9.547 1.459 37.298 1.00 69.58 150 ILE C N 1
ATOM 4459 C CA . ILE C 1 150 ? -8.876 0.188 37.057 1.00 71.73 150 ILE C CA 1
ATOM 4460 C C . ILE C 1 150 ? -8.542 -0.472 38.389 1.00 72.64 150 ILE C C 1
ATOM 4461 O O . ILE C 1 150 ? -7.977 0.150 39.274 1.00 71.92 150 ILE C O 1
ATOM 4466 N N . SER C 1 151 ? -8.894 -1.748 38.534 1.00 73.28 151 SER C N 1
ATOM 4467 C CA . SER C 1 151 ? -8.379 -2.532 39.657 1.00 75.03 151 SER C CA 1
ATOM 4468 C C . SER C 1 151 ? -7.325 -3.485 39.105 1.00 71.82 151 SER C C 1
ATOM 4469 O O . SER C 1 151 ? -7.420 -3.928 37.975 1.00 75.00 151 SER C O 1
ATOM 4472 N N . VAL C 1 152 ? -6.271 -3.717 39.888 1.00 70.96 152 VAL C N 1
ATOM 4473 C CA . VAL C 1 152 ? -5.124 -4.494 39.446 1.00 70.75 152 VAL C CA 1
ATOM 4474 C C . VAL C 1 152 ? -4.910 -5.570 40.450 1.00 72.32 152 VAL C C 1
ATOM 4475 O O . VAL C 1 152 ? -4.682 -5.289 41.609 1.00 77.33 152 VAL C O 1
ATOM 4479 N N . ASP C 1 153 ? -5.007 -6.820 39.997 1.00 73.47 153 ASP C N 1
ATOM 4480 C CA . ASP C 1 153 ? -4.847 -7.964 40.870 1.00 79.29 153 ASP C CA 1
ATOM 4481 C C . ASP C 1 153 ? -3.861 -8.954 40.270 1.00 78.38 153 ASP C C 1
ATOM 4482 O O . ASP C 1 153 ? -3.768 -9.080 39.051 1.00 77.41 153 ASP C O 1
ATOM 4487 N N . PRO C 1 154 ? -3.105 -9.688 41.107 1.00 77.68 154 PRO C N 1
ATOM 4488 C CA . PRO C 1 154 ? -2.278 -10.775 40.607 1.00 80.72 154 PRO C CA 1
ATOM 4489 C C . PRO C 1 154 ? -3.211 -11.897 40.119 1.00 84.43 154 PRO C C 1
ATOM 4490 O O . PRO C 1 154 ? -4.238 -12.087 40.741 1.00 86.03 154 PRO C O 1
ATOM 4494 N N . THR C 1 155 ? -2.895 -12.520 38.978 1.00 86.83 155 THR C N 1
ATOM 4495 C CA . THR C 1 155 ? -3.651 -13.670 38.516 1.00 91.25 155 THR C CA 1
ATOM 4496 C C . THR C 1 155 ? -3.448 -14.761 39.563 1.00 98.71 155 THR C C 1
ATOM 4497 O O . THR C 1 155 ? -2.381 -14.850 40.196 1.00 97.58 155 THR C O 1
ATOM 4501 N N . THR C 1 156 ? -4.506 -15.544 39.764 1.00 106.76 156 THR C N 1
ATOM 4502 C CA . THR C 1 156 ? -4.675 -16.478 40.884 1.00 116.06 156 THR C CA 1
ATOM 4503 C C . THR C 1 156 ? -3.466 -17.276 41.465 1.00 123.12 156 THR C C 1
ATOM 4504 O O . THR C 1 156 ? -3.606 -18.045 42.432 1.00 122.96 156 THR C O 1
ATOM 4508 N N . GLU C 1 157 ? -2.291 -17.118 40.845 1.00 126.82 157 GLU C N 1
ATOM 4509 C CA . GLU C 1 157 ? -0.941 -17.221 41.496 1.00 131.73 157 GLU C CA 1
ATOM 4510 C C . GLU C 1 157 ? -0.222 -18.628 41.604 1.00 132.21 157 GLU C C 1
ATOM 4511 O O . GLU C 1 157 ? -0.637 -19.516 42.357 1.00 134.77 157 GLU C O 1
ATOM 4517 N N . ASN C 1 158 ? 0.877 -18.769 40.851 1.00 133.40 158 ASN C N 1
ATOM 4518 C CA . ASN C 1 158 ? 1.697 -19.964 40.810 1.00 136.88 158 ASN C CA 1
ATOM 4519 C C . ASN C 1 158 ? 2.882 -19.892 41.804 1.00 136.55 158 ASN C C 1
ATOM 4520 O O . ASN C 1 158 ? 2.727 -20.059 43.022 1.00 130.79 158 ASN C O 1
ATOM 4525 N N . ASP C 1 160 ? 5.997 -19.846 40.898 1.00 146.07 160 ASP C N 1
ATOM 4526 C CA . ASP C 1 160 ? 7.218 -20.626 40.764 1.00 148.28 160 ASP C CA 1
ATOM 4527 C C . ASP C 1 160 ? 7.850 -20.591 39.353 1.00 151.15 160 ASP C C 1
ATOM 4528 O O . ASP C 1 160 ? 7.205 -20.187 38.379 1.00 150.09 160 ASP C O 1
ATOM 4533 N N . ASP C 1 161 ? 9.112 -21.039 39.266 1.00 160.04 161 ASP C N 1
ATOM 4534 C CA . ASP C 1 161 ? 9.677 -21.647 38.055 1.00 164.96 161 ASP C CA 1
ATOM 4535 C C . ASP C 1 161 ? 8.690 -22.722 37.567 1.00 173.49 161 ASP C C 1
ATOM 4536 O O . ASP C 1 161 ? 8.888 -23.939 37.783 1.00 176.98 161 ASP C O 1
ATOM 4541 N N . SER C 1 162 ? 7.653 -22.263 36.852 1.00 174.64 162 SER C N 1
ATOM 4542 C CA . SER C 1 162 ? 6.569 -23.126 36.346 1.00 175.24 162 SER C CA 1
ATOM 4543 C C . SER C 1 162 ? 6.829 -23.502 34.895 1.00 172.55 162 SER C C 1
ATOM 4544 O O . SER C 1 162 ? 5.955 -23.374 34.010 1.00 178.91 162 SER C O 1
ATOM 4547 N N . GLU C 1 163 ? 8.066 -23.947 34.640 1.00 161.11 163 GLU C N 1
ATOM 4548 C CA . GLU C 1 163 ? 8.482 -24.534 33.382 1.00 151.55 163 GLU C CA 1
ATOM 4549 C C . GLU C 1 163 ? 8.408 -23.466 32.252 1.00 148.20 163 GLU C C 1
ATOM 4550 O O . GLU C 1 163 ? 8.133 -23.736 31.077 1.00 153.82 163 GLU C O 1
ATOM 4556 N N . TYR C 1 164 ? 8.652 -22.211 32.633 1.00 137.92 164 TYR C N 1
ATOM 4557 C CA . TYR C 1 164 ? 8.866 -21.074 31.709 1.00 128.32 164 TYR C CA 1
ATOM 4558 C C . TYR C 1 164 ? 10.366 -20.758 31.566 1.00 121.13 164 TYR C C 1
ATOM 4559 O O . TYR C 1 164 ? 10.811 -20.305 30.493 1.00 122.61 164 TYR C O 1
ATOM 4568 N N . PHE C 1 165 ? 11.116 -20.948 32.650 1.00 115.26 165 PHE C N 1
ATOM 4569 C CA . PHE C 1 165 ? 12.473 -20.387 32.750 1.00 107.65 165 PHE C CA 1
ATOM 4570 C C . PHE C 1 165 ? 13.472 -21.221 31.953 1.00 108.44 165 PHE C C 1
ATOM 4571 O O . PHE C 1 165 ? 13.551 -22.428 32.100 1.00 106.11 165 PHE C O 1
ATOM 4579 N N . SER C 1 166 ? 14.262 -20.543 31.122 1.00 108.47 166 SER C N 1
ATOM 4580 C CA . SER C 1 166 ? 15.292 -21.178 30.259 1.00 109.06 166 SER C CA 1
ATOM 4581 C C . SER C 1 166 ? 15.988 -22.584 30.570 1.00 111.63 166 SER C C 1
ATOM 4582 O O . SER C 1 166 ? 15.736 -23.534 29.833 1.00 113.40 166 SER C O 1
ATOM 4585 N N . GLN C 1 167 ? 16.809 -22.728 31.613 1.00 113.70 167 GLN C N 1
ATOM 4586 C CA . GLN C 1 167 ? 17.630 -23.949 31.811 1.00 120.21 167 GLN C CA 1
ATOM 4587 C C . GLN C 1 167 ? 19.024 -23.730 31.239 1.00 122.28 167 GLN C C 1
ATOM 4588 O O . GLN C 1 167 ? 19.987 -24.273 31.780 1.00 121.08 167 GLN C O 1
ATOM 4594 N N . TYR C 1 168 ? 19.161 -22.899 30.198 1.00 122.29 168 TYR C N 1
ATOM 4595 C CA . TYR C 1 168 ? 20.485 -22.475 29.652 1.00 121.58 168 TYR C CA 1
ATOM 4596 C C . TYR C 1 168 ? 20.982 -21.201 30.353 1.00 119.48 168 TYR C C 1
ATOM 4597 O O . TYR C 1 168 ? 22.155 -20.867 30.184 1.00 123.48 168 TYR C O 1
ATOM 4606 N N . SER C 1 169 ? 20.137 -20.548 31.161 1.00 114.88 169 SER C N 1
ATOM 4607 C CA . SER C 1 169 ? 20.548 -19.387 31.952 1.00 111.09 169 SER C CA 1
ATOM 4608 C C . SER C 1 169 ? 21.619 -19.799 32.966 1.00 112.47 169 SER C C 1
ATOM 4609 O O . SER C 1 169 ? 21.672 -20.941 33.452 1.00 109.94 169 SER C O 1
ATOM 4612 N N . ARG C 1 170 ? 22.466 -18.832 33.316 1.00 110.08 170 ARG C N 1
ATOM 4613 C CA . ARG C 1 170 ? 23.470 -18.915 34.407 1.00 113.36 170 ARG C CA 1
ATOM 4614 C C . ARG C 1 170 ? 22.794 -18.996 35.780 1.00 112.26 170 ARG C C 1
ATOM 4615 O O . ARG C 1 170 ? 23.459 -19.387 36.736 1.00 118.00 170 ARG C O 1
ATOM 4623 N N . PHE C 1 171 ? 21.537 -18.592 35.889 1.00 108.09 171 PHE C N 1
ATOM 4624 C CA . PHE C 1 171 ? 20.839 -18.516 37.155 1.00 106.01 171 PHE C CA 1
ATOM 4625 C C . PHE C 1 171 ? 19.743 -19.555 37.212 1.00 105.42 171 PHE C C 1
ATOM 4626 O O . PHE C 1 171 ? 19.369 -20.135 36.185 1.00 103.46 171 PHE C O 1
ATOM 4634 N N . GLU C 1 172 ? 19.249 -19.801 38.429 1.00 106.11 172 GLU C N 1
ATOM 4635 C CA . GLU C 1 172 ? 18.071 -20.612 38.645 1.00 105.87 172 GLU C CA 1
ATOM 4636 C C . GLU C 1 172 ? 17.093 -19.833 39.519 1.00 103.26 172 GLU C C 1
ATOM 4637 O O . GLU C 1 172 ? 17.517 -19.037 40.367 1.00 100.11 172 GLU C O 1
ATOM 4643 N N . ILE C 1 173 ? 15.793 -20.078 39.291 1.00 102.77 173 ILE C N 1
ATOM 4644 C CA . ILE C 1 173 ? 14.714 -19.498 40.063 1.00 102.75 173 ILE C CA 1
ATOM 4645 C C . ILE C 1 173 ? 14.364 -20.349 41.261 1.00 102.69 173 ILE C C 1
ATOM 4646 O O . ILE C 1 173 ? 13.964 -21.498 41.136 1.00 104.70 173 ILE C O 1
ATOM 4651 N N . LEU C 1 174 ? 14.504 -19.747 42.441 1.00 101.76 174 LEU C N 1
ATOM 4652 C CA . LEU C 1 174 ? 14.166 -20.389 43.701 1.00 103.89 174 LEU C CA 1
ATOM 4653 C C . LEU C 1 174 ? 12.664 -20.229 43.966 1.00 104.32 174 LEU C C 1
ATOM 4654 O O . LEU C 1 174 ? 12.006 -21.188 44.375 1.00 108.42 174 LEU C O 1
ATOM 4659 N N . ASP C 1 175 ? 12.135 -19.025 43.705 1.00 102.11 175 ASP C N 1
ATOM 4660 C CA . ASP C 1 175 ? 10.724 -18.708 43.909 1.00 101.83 175 ASP C CA 1
ATOM 4661 C C . ASP C 1 175 ? 10.349 -17.360 43.283 1.00 101.20 175 ASP C C 1
ATOM 4662 O O . ASP C 1 175 ? 11.136 -16.405 43.315 1.00 100.42 175 ASP C O 1
ATOM 4667 N N . VAL C 1 176 ? 9.131 -17.284 42.730 1.00 99.65 176 VAL C N 1
ATOM 4668 C CA . VAL C 1 176 ? 8.511 -16.020 42.352 1.00 94.69 176 VAL C CA 1
ATOM 4669 C C . VAL C 1 176 ? 7.225 -15.908 43.165 1.00 98.20 176 VAL C C 1
ATOM 4670 O O . VAL C 1 176 ? 6.458 -16.853 43.218 1.00 101.94 176 VAL C O 1
ATOM 4674 N N . THR C 1 177 ? 7.005 -14.756 43.812 1.00 95.96 177 THR C N 1
ATOM 4675 C CA . THR C 1 177 ? 5.749 -14.480 44.498 1.00 93.60 177 THR C CA 1
ATOM 4676 C C . THR C 1 177 ? 5.182 -13.122 44.094 1.00 92.31 177 THR C C 1
ATOM 4677 O O . THR C 1 177 ? 5.901 -12.221 43.682 1.00 93.01 177 THR C O 1
ATOM 4681 N N . GLN C 1 178 ? 3.854 -13.000 44.195 1.00 94.58 178 GLN C N 1
ATOM 4682 C CA . GLN C 1 178 ? 3.108 -11.856 43.716 1.00 91.08 178 GLN C CA 1
ATOM 4683 C C . GLN C 1 178 ? 2.166 -11.461 44.828 1.00 94.07 178 GLN C C 1
ATOM 4684 O O . GLN C 1 178 ? 1.280 -12.219 45.179 1.00 103.16 178 GLN C O 1
ATOM 4690 N N . LYS C 1 179 ? 2.342 -10.260 45.372 1.00 89.91 179 LYS C N 1
ATOM 4691 C CA . LYS C 1 179 ? 1.382 -9.722 46.307 1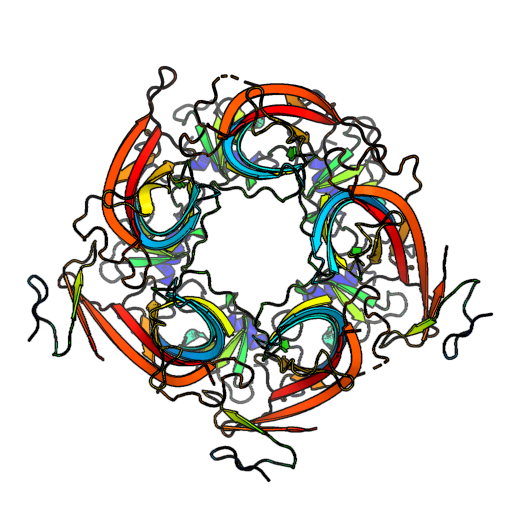.00 87.78 179 LYS C CA 1
ATOM 4692 C C . LYS C 1 179 ? 0.813 -8.386 45.818 1.00 81.03 179 LYS C C 1
ATOM 4693 O O . LYS C 1 179 ? 1.391 -7.721 44.988 1.00 80.66 179 LYS C O 1
ATOM 4699 N N . LYS C 1 180 ? -0.365 -8.045 46.323 1.00 78.80 180 LYS C N 1
ATOM 4700 C CA . LYS C 1 180 ? -1.089 -6.855 45.986 1.00 73.96 180 LYS C CA 1
ATOM 4701 C C . LYS C 1 180 ? -0.947 -5.825 47.085 1.00 75.31 180 LYS C C 1
ATOM 4702 O O . LYS C 1 180 ? -0.926 -6.162 48.265 1.00 77.16 180 LYS C O 1
ATOM 4708 N N . ASN C 1 181 ? -0.843 -4.543 46.696 1.00 74.71 181 ASN C N 1
ATOM 4709 C CA . ASN C 1 181 ? -0.953 -3.405 47.609 1.00 74.80 181 ASN C CA 1
ATOM 4710 C C . ASN C 1 181 ? -1.994 -2.403 47.158 1.00 74.17 181 ASN C C 1
ATOM 4711 O O . ASN C 1 181 ? -2.244 -2.249 45.948 1.00 72.25 181 ASN C O 1
ATOM 4716 N N . SER C 1 182 ? -2.575 -1.740 48.164 1.00 75.25 182 SER C N 1
ATOM 4717 C CA . SER C 1 182 ? -3.600 -0.730 48.013 1.00 75.26 182 SER C CA 1
ATOM 4718 C C . SER C 1 182 ? -3.146 0.434 48.857 1.00 73.57 182 SER C C 1
ATOM 4719 O O . SER C 1 182 ? -3.071 0.323 50.086 1.00 70.11 182 SER C O 1
ATOM 4722 N N . VAL C 1 183 ? -2.820 1.548 48.200 1.00 71.31 183 VAL C N 1
ATOM 4723 C CA . VAL C 1 183 ? -2.382 2.783 48.857 1.00 70.99 183 VAL C CA 1
ATOM 4724 C C . VAL C 1 183 ? -3.557 3.762 48.867 1.00 70.04 183 VAL C C 1
ATOM 4725 O O . VAL C 1 183 ? -4.201 3.998 47.841 1.00 68.55 183 VAL C O 1
ATOM 4729 N N . THR C 1 184 ? -3.869 4.293 50.051 1.00 71.97 184 THR C N 1
ATOM 4730 C CA . THR C 1 184 ? -4.932 5.248 50.253 1.00 75.61 184 THR C CA 1
ATOM 4731 C C . THR C 1 184 ? -4.391 6.438 51.039 1.00 79.46 184 THR C C 1
ATOM 4732 O O . THR C 1 184 ? -3.567 6.283 51.930 1.00 82.25 184 THR C O 1
ATOM 4736 N N . TYR C 1 185 ? -4.897 7.628 50.694 1.00 80.92 185 TYR C N 1
ATOM 4737 C CA . TYR C 1 185 ? -4.475 8.952 51.216 1.00 80.76 185 TYR C CA 1
ATOM 4738 C C . TYR C 1 185 ? -5.685 9.625 51.861 1.00 84.62 185 TYR C C 1
ATOM 4739 O O . TYR C 1 185 ? -6.815 9.340 51.416 1.00 84.62 185 TYR C O 1
ATOM 4748 N N . SER C 1 186 ? -5.457 10.461 52.877 1.00 91.01 186 SER C N 1
ATOM 4749 C CA . SER C 1 186 ? -6.561 11.039 53.662 1.00 97.04 186 SER C CA 1
ATOM 4750 C C . SER C 1 186 ? -7.367 12.073 52.881 1.00 100.12 186 SER C C 1
ATOM 4751 O O . SER C 1 186 ? -8.486 12.385 53.281 1.00 103.23 186 SER C O 1
ATOM 4754 N N . CYS C 1 187 ? -6.798 12.584 51.779 1.00 101.57 187 CYS C N 1
ATOM 4755 C CA . CYS C 1 187 ? -7.508 13.504 50.877 1.00 105.44 187 CYS C CA 1
ATOM 4756 C C . CYS C 1 187 ? -8.725 12.863 50.212 1.00 105.61 187 CYS C C 1
ATOM 4757 O O . CYS C 1 187 ? -9.803 13.438 50.183 1.00 110.31 187 CYS C O 1
ATOM 4760 N N . CYS C 1 188 ? -8.540 11.644 49.717 1.00 103.66 188 CYS C N 1
ATOM 4761 C CA . CYS C 1 188 ? -9.296 11.107 48.593 1.00 101.56 188 CYS C CA 1
ATOM 4762 C C . CYS C 1 188 ? -9.841 9.719 48.924 1.00 98.95 188 CYS C C 1
ATOM 4763 O O . CYS C 1 188 ? -9.154 8.929 49.563 1.00 97.23 188 CYS C O 1
ATOM 4766 N N . PRO C 1 189 ? -11.078 9.369 48.507 1.00 97.10 189 PRO C N 1
ATOM 4767 C CA . PRO C 1 189 ? -11.657 8.063 48.822 1.00 97.25 189 PRO C CA 1
ATOM 4768 C C . PRO C 1 189 ? -11.106 6.903 47.978 1.00 95.02 189 PRO C C 1
ATOM 4769 O O . PRO C 1 189 ? -11.316 5.762 48.378 1.00 95.99 189 PRO C O 1
ATOM 4773 N N . GLU C 1 190 ? -10.426 7.208 46.861 1.00 94.04 190 GLU C N 1
ATOM 4774 C CA . GLU C 1 190 ? -10.003 6.177 45.931 1.00 91.74 190 GLU C CA 1
ATOM 4775 C C . GLU C 1 190 ? -8.598 5.675 46.314 1.00 87.02 190 GLU C C 1
ATOM 4776 O O . GLU C 1 190 ? -7.836 6.368 47.030 1.00 87.61 190 GLU C O 1
ATOM 4782 N N . ALA C 1 191 ? -8.291 4.465 45.840 1.00 79.77 191 ALA C N 1
ATOM 4783 C CA . ALA C 1 191 ? -7.060 3.767 46.159 1.00 75.81 191 ALA C CA 1
ATOM 4784 C C . ALA C 1 191 ? -6.189 3.592 44.923 1.00 70.82 191 ALA C C 1
ATOM 4785 O O . ALA C 1 191 ? -6.692 3.582 43.765 1.00 67.88 191 ALA C O 1
ATOM 4787 N N . TYR C 1 192 ? -4.876 3.475 45.162 1.00 67.16 192 TYR C N 1
ATOM 4788 C CA . TYR C 1 192 ? -3.867 3.276 44.094 1.00 64.98 192 TYR C CA 1
ATOM 4789 C C . TYR C 1 192 ? -3.239 1.910 44.298 1.00 64.84 192 TYR C C 1
ATOM 4790 O O . TYR C 1 192 ? -2.629 1.672 45.359 1.00 69.74 192 TYR C O 1
ATOM 4799 N N . GLU C 1 193 ? -3.433 1.023 43.320 1.00 62.92 193 GLU C N 1
ATOM 4800 C CA . GLU C 1 193 ? -3.168 -0.383 43.453 1.00 66.05 193 GLU C CA 1
ATOM 4801 C C . GLU C 1 193 ? -1.901 -0.726 42.667 1.00 65.86 193 GLU C C 1
ATOM 4802 O O . GLU C 1 193 ? -1.639 -0.158 41.599 1.00 68.34 193 GLU C O 1
ATOM 4808 N N . ASP C 1 194 ? -1.102 -1.652 43.208 1.00 70.75 194 ASP C N 1
ATOM 4809 C CA . ASP C 1 194 ? 0.017 -2.247 42.475 1.00 70.15 194 ASP C CA 1
ATOM 4810 C C . ASP C 1 194 ? 0.141 -3.729 42.832 1.00 72.32 194 ASP C C 1
ATOM 4811 O O . ASP C 1 194 ? -0.421 -4.207 43.818 1.00 71.18 194 ASP C O 1
ATOM 4816 N N . VAL C 1 195 ? 0.889 -4.448 42.001 1.00 68.77 195 VAL C N 1
ATOM 4817 C CA . VAL C 1 195 ? 1.278 -5.795 42.256 1.00 70.42 195 VAL C CA 1
ATOM 4818 C C . VAL C 1 195 ? 2.784 -5.785 42.444 1.00 68.09 195 VAL C C 1
ATOM 4819 O O . VAL C 1 195 ? 3.488 -5.238 41.645 1.00 69.63 195 VAL C O 1
ATOM 4823 N N . GLU C 1 196 ? 3.264 -6.370 43.540 1.00 70.36 196 GLU C N 1
ATOM 4824 C CA . GLU C 1 196 ? 4.683 -6.527 43.834 1.00 71.07 196 GLU C CA 1
ATOM 4825 C C . GLU C 1 196 ? 5.063 -7.941 43.480 1.00 70.10 196 GLU C C 1
ATOM 4826 O O . GLU C 1 196 ? 4.539 -8.882 44.054 1.00 70.47 196 GLU C O 1
ATOM 4832 N N . VAL C 1 197 ? 5.965 -8.078 42.507 1.00 69.69 197 VAL C N 1
ATOM 4833 C CA . VAL C 1 197 ? 6.472 -9.366 42.058 1.00 71.20 197 VAL C CA 1
ATOM 4834 C C . VAL C 1 197 ? 7.878 -9.526 42.608 1.00 72.94 197 VAL C C 1
ATOM 4835 O O . VAL C 1 197 ? 8.722 -8.669 42.379 1.00 71.95 197 VAL C O 1
ATOM 4839 N N . SER C 1 198 ? 8.088 -10.606 43.358 1.00 75.45 198 SER C N 1
ATOM 4840 C CA . SER C 1 198 ? 9.360 -10.928 44.006 1.00 79.88 198 SER C CA 1
ATOM 4841 C C . SER C 1 198 ? 10.010 -12.143 43.356 1.00 80.42 198 SER C C 1
ATOM 4842 O O . SER C 1 198 ? 9.466 -13.249 43.383 1.00 78.76 198 SER C O 1
ATOM 4845 N N . LEU C 1 199 ? 11.189 -11.921 42.770 1.00 81.32 199 LEU C N 1
ATOM 4846 C CA . LEU C 1 199 ? 11.943 -12.919 42.012 1.00 83.20 199 LEU C CA 1
ATOM 4847 C C . LEU C 1 199 ? 13.165 -13.276 42.845 1.00 86.12 199 LEU C C 1
ATOM 4848 O O . LEU C 1 199 ? 14.105 -12.486 42.950 1.00 83.72 199 LEU C O 1
ATOM 4853 N N . ASN C 1 200 ? 13.119 -14.468 43.443 1.00 89.80 200 ASN C N 1
ATOM 4854 C CA . ASN C 1 200 ? 14.202 -14.989 44.214 1.00 93.75 200 ASN C CA 1
ATOM 4855 C C . ASN C 1 200 ? 15.006 -15.943 43.322 1.00 93.91 200 ASN C C 1
ATOM 4856 O O . ASN C 1 200 ? 14.503 -16.997 42.906 1.00 93.75 200 ASN C O 1
ATOM 4861 N N . PHE C 1 201 ? 16.242 -15.548 42.994 1.00 92.92 201 PHE C N 1
ATOM 4862 C CA . PHE C 1 201 ? 17.098 -16.309 42.071 1.00 94.00 201 PHE C CA 1
ATOM 4863 C C . PHE C 1 201 ? 18.545 -16.298 42.555 1.00 96.52 201 PHE C C 1
ATOM 4864 O O . PHE C 1 201 ? 18.923 -15.457 43.368 1.00 94.78 201 PHE C O 1
ATOM 4872 N N . ARG C 1 202 ? 19.353 -17.249 42.068 1.00 99.13 202 ARG C N 1
ATOM 4873 C CA . ARG C 1 202 ? 20.812 -17.298 42.374 1.00 103.23 202 ARG C CA 1
ATOM 4874 C C . ARG C 1 202 ? 21.576 -17.863 41.180 1.00 103.42 202 ARG C C 1
ATOM 4875 O O . ARG C 1 202 ? 20.936 -18.498 40.308 1.00 106.25 202 ARG C O 1
ATOM 4883 N N . LYS C 1 203 ? 22.891 -17.651 41.182 1.00 104.16 203 LYS C N 1
ATOM 4884 C CA . LYS C 1 203 ? 23.794 -18.303 40.242 1.00 107.51 203 LYS C CA 1
ATOM 4885 C C . LYS C 1 203 ? 23.852 -19.790 40.540 1.00 108.62 203 LYS C C 1
ATOM 4886 O O . LYS C 1 203 ? 23.858 -20.184 41.672 1.00 111.74 203 LYS C O 1
ATOM 4892 N N . LYS C 1 204 ? 23.902 -20.607 39.492 1.00 108.66 204 LYS C N 1
ATOM 4893 C CA . LYS C 1 204 ? 24.229 -22.023 39.616 1.00 114.07 204 LYS C CA 1
ATOM 4894 C C . LYS C 1 204 ? 25.724 -22.164 39.806 1.00 117.77 204 LYS C C 1
ATOM 4895 O O . LYS C 1 204 ? 26.469 -21.377 39.269 1.00 118.49 204 LYS C O 1
ATOM 4901 N N . GLY C 1 205 ? 26.141 -23.164 40.585 1.00 120.48 205 GLY C N 1
ATOM 4902 C CA . GLY C 1 205 ? 27.547 -23.495 40.736 1.00 125.83 205 GLY C CA 1
ATOM 4903 C C . GLY C 1 205 ? 28.018 -23.197 42.145 1.00 129.13 205 GLY C C 1
ATOM 4904 O O . GLY C 1 205 ? 27.488 -22.230 42.719 1.00 125.80 205 GLY C O 1
ATOM 4906 N N . LEU D 1 1 ? -5.264 -7.213 -16.993 1.00 110.08 1 LEU D N 1
ATOM 4907 C CA . LEU D 1 1 ? -4.997 -6.376 -15.816 1.00 106.12 1 LEU D CA 1
ATOM 4908 C C . LEU D 1 1 ? -3.567 -5.924 -15.903 1.00 104.43 1 LEU D C 1
ATOM 4909 O O . LEU D 1 1 ? -2.693 -6.695 -16.300 1.00 105.32 1 LEU D O 1
ATOM 4914 N N . ASP D 1 2 ? -3.305 -4.681 -15.501 1.00 103.40 2 ASP D N 1
ATOM 4915 C CA . ASP D 1 2 ? -1.926 -4.238 -15.303 1.00 100.35 2 ASP D CA 1
ATOM 4916 C C . ASP D 1 2 ? -1.544 -4.331 -13.808 1.00 92.83 2 ASP D C 1
ATOM 4917 O O . ASP D 1 2 ? -2.383 -4.677 -12.940 1.00 95.54 2 ASP D O 1
ATOM 4922 N N . ARG D 1 3 ? -0.275 -4.044 -13.506 1.00 84.80 3 ARG D N 1
ATOM 4923 C CA . ARG D 1 3 ? 0.281 -4.169 -12.139 1.00 80.82 3 ARG D CA 1
ATOM 4924 C C . ARG D 1 3 ? -0.509 -3.271 -11.178 1.00 80.07 3 ARG D C 1
ATOM 4925 O O . ARG D 1 3 ? -0.773 -3.719 -10.054 1.00 81.26 3 ARG D O 1
ATOM 4933 N N . ALA D 1 4 ? -0.862 -2.052 -11.595 1.00 81.74 4 ALA D N 1
ATOM 4934 C CA . ALA D 1 4 ? -1.596 -1.127 -10.738 1.00 82.31 4 ALA D CA 1
ATOM 4935 C C . ALA D 1 4 ? -2.965 -1.666 -10.353 1.00 84.05 4 ALA D C 1
ATOM 4936 O O . ALA D 1 4 ? -3.381 -1.500 -9.196 1.00 84.55 4 ALA D O 1
ATOM 4938 N N . ASP D 1 5 ? -3.648 -2.295 -11.325 1.00 85.54 5 ASP D N 1
ATOM 4939 C CA . ASP D 1 5 ? -4.966 -2.911 -11.137 1.00 87.16 5 ASP D CA 1
ATOM 4940 C C . ASP D 1 5 ? -4.863 -4.061 -10.145 1.00 85.20 5 ASP D C 1
ATOM 4941 O O . ASP D 1 5 ? -5.688 -4.192 -9.245 1.00 87.33 5 ASP D O 1
ATOM 4946 N N . ILE D 1 6 ? -3.850 -4.910 -10.329 1.00 80.81 6 ILE D N 1
ATOM 4947 C CA . ILE D 1 6 ? -3.650 -6.004 -9.433 1.00 79.95 6 ILE D CA 1
ATOM 4948 C C . ILE D 1 6 ? -3.427 -5.486 -8.001 1.00 79.58 6 ILE D C 1
ATOM 4949 O O . ILE D 1 6 ? -4.022 -6.000 -7.055 1.00 79.42 6 ILE D O 1
ATOM 4954 N N . LEU D 1 7 ? -2.593 -4.450 -7.844 1.00 79.86 7 LEU D N 1
ATOM 4955 C CA . LEU D 1 7 ? -2.293 -3.947 -6.517 1.00 81.70 7 LEU D CA 1
ATOM 4956 C C . LEU D 1 7 ? -3.548 -3.351 -5.892 1.00 82.12 7 LEU D C 1
ATOM 4957 O O . LEU D 1 7 ? -3.822 -3.559 -4.708 1.00 83.01 7 LEU D O 1
ATOM 4962 N N . TYR D 1 8 ? -4.349 -2.656 -6.700 1.00 82.63 8 TYR D N 1
ATOM 4963 C CA . TYR D 1 8 ? -5.652 -2.097 -6.261 1.00 86.32 8 TYR D CA 1
ATOM 4964 C C . TYR D 1 8 ? -6.546 -3.235 -5.756 1.00 85.41 8 TYR D C 1
ATOM 4965 O O . TYR D 1 8 ? -7.067 -3.124 -4.634 1.00 86.31 8 TYR D O 1
ATOM 4974 N N . ASN D 1 9 ? -6.700 -4.310 -6.530 1.00 86.59 9 ASN D N 1
ATOM 4975 C CA . ASN D 1 9 ? -7.576 -5.408 -6.117 1.00 87.13 9 ASN D CA 1
ATOM 4976 C C . ASN D 1 9 ? -7.054 -6.103 -4.867 1.00 83.03 9 ASN D C 1
ATOM 4977 O O . ASN D 1 9 ? -7.806 -6.419 -3.973 1.00 80.90 9 ASN D O 1
ATOM 4982 N N . ILE D 1 10 ? -5.740 -6.297 -4.786 1.00 83.68 10 ILE D N 1
ATOM 4983 C CA . ILE D 1 10 ? -5.146 -6.860 -3.594 1.00 82.12 10 ILE D CA 1
ATOM 4984 C C . ILE D 1 10 ? -5.477 -6.022 -2.352 1.00 84.08 10 ILE D C 1
ATOM 4985 O O . ILE D 1 10 ? -5.781 -6.587 -1.313 1.00 81.27 10 ILE D O 1
ATOM 4990 N N . ARG D 1 11 ? -5.436 -4.688 -2.456 1.00 84.26 11 ARG D N 1
ATOM 4991 C CA . ARG D 1 11 ? -5.722 -3.798 -1.296 1.00 85.60 11 ARG D CA 1
ATOM 4992 C C . ARG D 1 11 ? -7.196 -3.923 -0.886 1.00 92.14 11 ARG D C 1
ATOM 4993 O O . ARG D 1 11 ? -7.432 -4.143 0.320 1.00 93.01 11 ARG D O 1
ATOM 5001 N N . GLN D 1 12 ? -8.135 -3.821 -1.843 1.00 98.67 12 GLN D N 1
ATOM 5002 C CA . GLN D 1 12 ? -9.560 -4.080 -1.599 1.00 99.82 12 GLN D CA 1
ATOM 5003 C C . GLN D 1 12 ? -9.861 -5.419 -0.956 1.00 99.08 12 GLN D C 1
ATOM 5004 O O . GLN D 1 12 ? -10.739 -5.500 -0.150 1.00 106.13 12 GLN D O 1
ATOM 5010 N N . THR D 1 13 ? -9.132 -6.470 -1.323 1.00 96.54 13 THR D N 1
ATOM 5011 C CA . THR D 1 13 ? -9.432 -7.832 -0.932 1.00 98.82 13 THR D CA 1
ATOM 5012 C C . THR D 1 13 ? -8.678 -8.297 0.319 1.00 98.37 13 THR D C 1
ATOM 5013 O O . THR D 1 13 ? -9.265 -8.933 1.189 1.00 96.48 13 THR D O 1
ATOM 5017 N N . SER D 1 14 ? -7.376 -7.994 0.402 1.00 98.95 14 SER D N 1
ATOM 5018 C CA . SER D 1 14 ? -6.590 -8.302 1.570 1.00 95.81 14 SER D CA 1
ATOM 5019 C C . SER D 1 14 ? -7.021 -7.424 2.722 1.00 94.08 14 SER D C 1
ATOM 5020 O O . SER D 1 14 ? -7.159 -6.216 2.585 1.00 98.90 14 SER D O 1
ATOM 5023 N N . ARG D 1 15 ? -7.285 -8.086 3.845 1.00 92.71 15 ARG D N 1
ATOM 5024 C CA . ARG D 1 15 ? -7.524 -7.477 5.167 1.00 90.99 15 ARG D CA 1
ATOM 5025 C C . ARG D 1 15 ? -6.319 -7.855 6.009 1.00 85.87 15 ARG D C 1
ATOM 5026 O O . ARG D 1 15 ? -6.173 -8.997 6.431 1.00 83.46 15 ARG D O 1
ATOM 5034 N N . PRO D 1 16 ? -5.377 -6.927 6.226 1.00 84.98 16 PRO D N 1
ATOM 5035 C CA . PRO D 1 16 ? -4.137 -7.271 6.922 1.00 83.72 16 PRO D CA 1
ATOM 5036 C C . PRO D 1 16 ? -4.304 -7.796 8.356 1.00 82.65 16 PRO D C 1
ATOM 5037 O O . PRO D 1 16 ? -3.414 -8.492 8.820 1.00 83.03 16 PRO D O 1
ATOM 5041 N N . ASP D 1 17 ? -5.424 -7.503 9.017 1.00 80.91 17 ASP D N 1
ATOM 5042 C CA . ASP D 1 17 ? -5.627 -7.990 10.367 1.00 78.41 17 ASP D CA 1
ATOM 5043 C C . ASP D 1 17 ? -6.565 -9.164 10.466 1.00 78.73 17 ASP D C 1
ATOM 5044 O O . ASP D 1 17 ? -6.955 -9.551 11.562 1.00 81.46 17 ASP D O 1
ATOM 5049 N N . VAL D 1 18 ? -6.903 -9.767 9.322 1.00 78.59 18 VAL D N 1
ATOM 5050 C CA . VAL D 1 18 ? -7.793 -10.921 9.296 1.00 79.84 18 VAL D CA 1
ATOM 5051 C C . VAL D 1 18 ? -7.067 -12.094 8.670 1.00 78.08 18 VAL D C 1
ATOM 5052 O O . VAL D 1 18 ? -6.593 -12.025 7.551 1.00 75.87 18 VAL D O 1
ATOM 5056 N N . ILE D 1 19 ? -6.968 -13.164 9.460 1.00 75.51 19 ILE D N 1
ATOM 5057 C CA . ILE D 1 19 ? -6.372 -14.385 9.001 1.00 78.00 19 ILE D CA 1
ATOM 5058 C C . ILE D 1 19 ? -7.205 -14.856 7.811 1.00 80.08 19 ILE D C 1
ATOM 5059 O O . ILE D 1 19 ? -8.424 -14.818 7.841 1.00 80.21 19 ILE D O 1
ATOM 5064 N N . PRO D 1 20 ? -6.592 -15.230 6.677 1.00 80.76 20 PRO D N 1
ATOM 5065 C CA . PRO D 1 20 ? -7.363 -15.616 5.499 1.00 82.94 20 PRO D CA 1
ATOM 5066 C C . PRO D 1 20 ? -7.757 -17.098 5.533 1.00 86.58 20 PRO D C 1
ATOM 5067 O O . PRO D 1 20 ? -7.351 -17.833 4.659 1.00 86.71 20 PRO D O 1
ATOM 5071 N N . THR D 1 21 ? -8.474 -17.520 6.571 1.00 90.08 21 THR D N 1
ATOM 5072 C CA . THR D 1 21 ? -8.918 -18.889 6.643 1.00 97.20 21 THR D CA 1
ATOM 5073 C C . THR D 1 21 ? -9.998 -18.997 5.582 1.00 104.83 21 THR D C 1
ATOM 5074 O O . THR D 1 21 ? -10.797 -18.084 5.361 1.00 103.74 21 THR D O 1
ATOM 5078 N N . GLN D 1 22 ? -9.954 -20.123 4.880 1.00 109.81 22 GLN D N 1
ATOM 5079 C CA . GLN D 1 22 ? -10.876 -20.480 3.818 1.00 115.69 22 GLN D CA 1
ATOM 5080 C C . GLN D 1 22 ? -11.699 -21.662 4.354 1.00 121.09 22 GLN D C 1
ATOM 5081 O O . GLN D 1 22 ? -11.167 -22.746 4.588 1.00 119.27 22 GLN D O 1
ATOM 5087 N N . ARG D 1 23 ? -12.989 -21.403 4.608 1.00 127.69 23 ARG D N 1
ATOM 5088 C CA . ARG D 1 23 ? -13.915 -22.258 5.405 1.00 132.13 23 ARG D CA 1
ATOM 5089 C C . ARG D 1 23 ? -13.321 -22.419 6.824 1.00 130.61 23 ARG D C 1
ATOM 5090 O O . ARG D 1 23 ? -12.500 -21.562 7.241 1.00 123.04 23 ARG D O 1
ATOM 5098 N N . ASP D 1 24 ? -13.760 -23.418 7.578 1.00 134.28 24 ASP D N 1
ATOM 5099 C CA . ASP D 1 24 ? -13.127 -23.829 8.828 1.00 133.35 24 ASP D CA 1
ATOM 5100 C C . ASP D 1 24 ? -11.621 -24.035 8.854 1.00 131.42 24 ASP D C 1
ATOM 5101 O O . ASP D 1 24 ? -11.103 -24.056 9.944 1.00 132.61 24 ASP D O 1
ATOM 5106 N N . ARG D 1 25 ? -10.921 -24.185 7.712 1.00 127.92 25 ARG D N 1
ATOM 5107 C CA . ARG D 1 25 ? -9.608 -24.876 7.600 1.00 123.02 25 ARG D CA 1
ATOM 5108 C C . ARG D 1 25 ? -8.449 -23.908 7.859 1.00 111.38 25 ARG D C 1
ATOM 5109 O O . ARG D 1 25 ? -8.533 -22.711 7.598 1.00 107.49 25 ARG D O 1
ATOM 5117 N N . PRO D 1 26 ? -7.336 -24.403 8.425 1.00 101.52 26 PRO D N 1
ATOM 5118 C CA . PRO D 1 26 ? -6.246 -23.519 8.833 1.00 96.29 26 PRO D CA 1
ATOM 5119 C C . PRO D 1 26 ? -5.484 -22.952 7.633 1.00 89.79 26 PRO D C 1
ATOM 5120 O O . PRO D 1 26 ? -5.454 -23.581 6.619 1.00 94.66 26 PRO D O 1
ATOM 5124 N N . VAL D 1 27 ? -4.877 -21.788 7.790 1.00 82.63 27 VAL D N 1
ATOM 5125 C CA . VAL D 1 27 ? -3.902 -21.313 6.838 1.00 80.79 27 VAL D CA 1
ATOM 5126 C C . VAL D 1 27 ? -2.632 -22.132 7.081 1.00 79.44 27 VAL D C 1
ATOM 5127 O O . VAL D 1 27 ? -2.100 -22.164 8.187 1.00 77.24 27 VAL D O 1
ATOM 5131 N N . ALA D 1 28 ? -2.168 -22.812 6.022 1.00 77.94 28 ALA D N 1
ATOM 5132 C CA . ALA D 1 28 ? -0.967 -23.612 6.021 1.00 75.14 28 ALA D CA 1
ATOM 5133 C C . ALA D 1 28 ? 0.236 -22.718 5.767 1.00 73.57 28 ALA D C 1
ATOM 5134 O O . ALA D 1 28 ? 0.443 -22.285 4.653 1.00 76.36 28 ALA D O 1
ATOM 5136 N N . VAL D 1 29 ? 1.022 -22.441 6.807 1.00 72.41 29 VAL D N 1
ATOM 5137 C CA . VAL D 1 29 ? 2.217 -21.650 6.683 1.00 71.47 29 VAL D CA 1
ATOM 5138 C C . VAL D 1 29 ? 3.416 -22.594 6.678 1.00 72.30 29 VAL D C 1
ATOM 5139 O O . VAL D 1 29 ? 3.522 -23.498 7.490 1.00 74.63 29 VAL D O 1
ATOM 5143 N N . SER D 1 30 ? 4.334 -22.383 5.739 1.00 72.83 30 SER D N 1
ATOM 5144 C CA . SER D 1 30 ? 5.568 -23.128 5.716 1.00 74.04 30 SER D CA 1
ATOM 5145 C C . SER D 1 30 ? 6.696 -22.141 6.032 1.00 70.84 30 SER D C 1
ATOM 5146 O O . SER D 1 30 ? 6.676 -21.012 5.574 1.00 69.37 30 SER D O 1
ATOM 5149 N N . VAL D 1 31 ? 7.646 -22.575 6.860 1.00 70.99 31 VAL D N 1
ATOM 5150 C CA . VAL D 1 31 ? 8.760 -21.747 7.251 1.00 73.32 31 VAL D CA 1
ATOM 5151 C C . VAL D 1 31 ? 10.060 -22.515 7.326 1.00 73.30 31 VAL D C 1
ATOM 5152 O O . VAL D 1 31 ? 10.101 -23.665 7.737 1.00 77.52 31 VAL D O 1
ATOM 5156 N N . SER D 1 32 ? 11.135 -21.858 6.905 1.00 78.87 32 SER D N 1
ATOM 5157 C CA . SER D 1 32 ? 12.462 -22.447 6.865 1.00 86.31 32 SER D CA 1
ATOM 5158 C C . SER D 1 32 ? 13.492 -21.335 7.036 1.00 88.31 32 SER D C 1
ATOM 5159 O O . SER D 1 32 ? 13.335 -20.260 6.458 1.00 88.55 32 SER D O 1
ATOM 5162 N N . LEU D 1 33 ? 14.514 -21.587 7.868 1.00 86.59 33 LEU D N 1
ATOM 5163 C CA . LEU D 1 33 ? 15.586 -20.644 8.091 1.00 80.83 33 LEU D CA 1
ATOM 516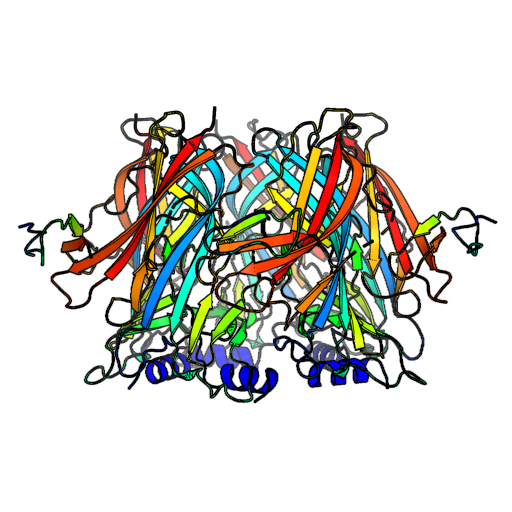4 C C . LEU D 1 33 ? 16.816 -20.957 7.246 1.00 76.26 33 LEU D C 1
ATOM 5165 O O . LEU D 1 33 ? 17.257 -22.054 7.235 1.00 78.24 33 LEU D O 1
ATOM 5170 N N . LYS D 1 34 ? 17.331 -19.950 6.548 1.00 75.20 34 LYS D N 1
ATOM 5171 C CA . LYS D 1 34 ? 18.650 -19.977 5.952 1.00 76.21 34 LYS D CA 1
ATOM 5172 C C . LYS D 1 34 ? 19.579 -19.058 6.698 1.00 70.96 34 LYS D C 1
ATOM 5173 O O . LYS D 1 34 ? 19.372 -17.862 6.719 1.00 68.60 34 LYS D O 1
ATOM 5179 N N . PHE D 1 35 ? 20.613 -19.648 7.293 1.00 71.47 35 PHE D N 1
ATOM 5180 C CA . PHE D 1 35 ? 21.602 -18.927 8.057 1.00 71.89 35 PHE D CA 1
ATOM 5181 C C . PHE D 1 35 ? 22.644 -18.245 7.195 1.00 73.13 35 PHE D C 1
ATOM 5182 O O . PHE D 1 35 ? 23.297 -18.849 6.280 1.00 76.20 35 PHE D O 1
ATOM 5190 N N . ILE D 1 36 ? 22.804 -16.949 7.484 1.00 68.72 36 ILE D N 1
ATOM 5191 C CA . ILE D 1 36 ? 23.689 -16.079 6.775 1.00 70.43 36 ILE D CA 1
ATOM 5192 C C . ILE D 1 36 ? 24.948 -15.833 7.604 1.00 70.64 36 ILE D C 1
ATOM 5193 O O . ILE D 1 36 ? 26.048 -15.802 7.085 1.00 69.54 36 ILE D O 1
ATOM 5198 N N . ASN D 1 37 ? 24.778 -15.644 8.918 1.00 70.09 37 ASN D N 1
ATOM 5199 C CA . ASN D 1 37 ? 25.899 -15.421 9.804 1.00 72.53 37 ASN D CA 1
ATOM 5200 C C . ASN D 1 37 ? 25.572 -15.700 11.240 1.00 71.21 37 ASN D C 1
ATOM 5201 O O . ASN D 1 37 ? 24.445 -15.553 11.645 1.00 69.45 37 ASN D O 1
ATOM 5206 N N . ILE D 1 38 ? 26.597 -16.075 12.006 1.00 72.59 38 ILE D N 1
ATOM 5207 C CA . ILE D 1 38 ? 26.539 -16.176 13.443 1.00 73.50 38 ILE D CA 1
ATOM 5208 C C . ILE D 1 38 ? 27.629 -15.241 13.900 1.00 74.27 38 ILE D C 1
ATOM 5209 O O . ILE D 1 38 ? 28.788 -15.471 13.593 1.00 75.96 38 ILE D O 1
ATOM 5214 N N . LEU D 1 39 ? 27.279 -14.213 14.669 1.00 75.64 39 LEU D N 1
ATOM 5215 C CA . LEU D 1 39 ? 28.164 -13.101 14.932 1.00 77.82 39 LEU D CA 1
ATOM 5216 C C . LEU D 1 39 ? 28.843 -13.177 16.237 1.00 83.84 39 LEU D C 1
ATOM 5217 O O . LEU D 1 39 ? 30.070 -13.066 16.312 1.00 94.70 39 LEU D O 1
ATOM 5222 N N . GLU D 1 40 ? 28.066 -13.306 17.298 1.00 86.92 40 GLU D N 1
ATOM 5223 C CA . GLU D 1 40 ? 28.670 -13.290 18.611 1.00 96.31 40 GLU D CA 1
ATOM 5224 C C . GLU D 1 40 ? 28.130 -14.516 19.292 1.00 104.84 40 GLU D C 1
ATOM 5225 O O . GLU D 1 40 ? 26.965 -14.877 19.058 1.00 113.69 40 GLU D O 1
ATOM 5231 N N . VAL D 1 41 ? 28.997 -15.182 20.052 1.00 106.18 41 VAL D N 1
ATOM 5232 C CA . VAL D 1 41 ? 28.615 -16.316 20.876 1.00 109.24 41 VAL D CA 1
ATOM 5233 C C . VAL D 1 41 ? 29.155 -16.012 22.261 1.00 108.82 41 VAL D C 1
ATOM 5234 O O . VAL D 1 41 ? 30.159 -15.338 22.399 1.00 110.34 41 VAL D O 1
ATOM 5238 N N . ASN D 1 42 ? 28.445 -16.475 23.290 1.00 107.37 42 ASN D N 1
ATOM 5239 C CA . ASN D 1 42 ? 28.895 -16.374 24.660 1.00 111.50 42 ASN D CA 1
ATOM 5240 C C . ASN D 1 42 ? 28.666 -17.693 25.419 1.00 113.10 42 ASN D C 1
ATOM 5241 O O . ASN D 1 42 ? 27.525 -18.062 25.704 1.00 107.32 42 ASN D O 1
ATOM 5246 N N . GLU D 1 43 ? 29.761 -18.417 25.690 1.00 122.77 43 GLU D N 1
ATOM 5247 C CA . GLU D 1 43 ? 29.710 -19.691 26.431 1.00 123.40 43 GLU D CA 1
ATOM 5248 C C . GLU D 1 43 ? 29.258 -19.453 27.880 1.00 120.52 43 GLU D C 1
ATOM 5249 O O . GLU D 1 43 ? 28.482 -20.251 28.392 1.00 117.87 43 GLU D O 1
ATOM 5255 N N . ILE D 1 44 ? 29.716 -18.350 28.495 1.00 118.51 44 ILE D N 1
ATOM 5256 C CA . ILE D 1 44 ? 29.284 -17.952 29.850 1.00 117.80 44 ILE D CA 1
ATOM 5257 C C . ILE D 1 44 ? 27.761 -17.679 29.925 1.00 115.87 44 ILE D C 1
ATOM 5258 O O . ILE D 1 44 ? 27.062 -18.377 30.651 1.00 116.71 44 ILE D O 1
ATOM 5263 N N . THR D 1 45 ? 27.255 -16.715 29.140 1.00 110.02 45 THR D N 1
ATOM 5264 C CA . THR D 1 45 ? 25.834 -16.316 29.218 1.00 103.58 45 THR D CA 1
ATOM 5265 C C . THR D 1 45 ? 24.857 -17.151 28.385 1.00 98.50 45 THR D C 1
ATOM 5266 O O . THR D 1 45 ? 23.660 -17.019 28.545 1.00 94.91 45 THR D O 1
ATOM 5270 N N . ASN D 1 46 ? 25.373 -18.034 27.522 1.00 99.62 46 ASN D N 1
ATOM 5271 C CA . ASN D 1 46 ? 24.554 -18.839 26.607 1.00 99.70 46 ASN D CA 1
ATOM 5272 C C . ASN D 1 46 ? 23.696 -17.994 25.632 1.00 95.43 46 ASN D C 1
ATOM 5273 O O . ASN D 1 46 ? 22.541 -18.340 25.297 1.00 93.41 46 ASN D O 1
ATOM 5278 N N . GLU D 1 47 ? 24.277 -16.879 25.175 1.00 91.77 47 GLU D N 1
ATOM 5279 C CA . GLU D 1 47 ? 23.638 -16.020 24.219 1.00 88.79 47 GLU D CA 1
ATOM 5280 C C . GLU D 1 47 ? 24.341 -16.117 22.859 1.00 88.99 47 GLU D C 1
ATOM 5281 O O . GLU D 1 47 ? 25.563 -16.155 22.792 1.00 90.31 47 GLU D O 1
ATOM 5287 N N . VAL D 1 48 ? 23.556 -16.174 21.781 1.00 88.03 48 VAL D N 1
ATOM 5288 C CA . VAL D 1 48 ? 24.086 -16.205 20.434 1.00 86.74 48 VAL D CA 1
ATOM 5289 C C . VAL D 1 48 ? 23.377 -15.156 19.578 1.00 81.10 48 VAL D C 1
ATOM 5290 O O . VAL D 1 48 ? 22.196 -14.981 19.691 1.00 79.88 48 VAL D O 1
ATOM 5294 N N . ASP D 1 49 ? 24.119 -14.485 18.705 1.00 80.08 49 ASP D N 1
ATOM 5295 C CA . ASP D 1 49 ? 23.605 -13.418 17.855 1.00 75.70 49 ASP D CA 1
ATOM 5296 C C . ASP D 1 49 ? 23.667 -13.909 16.412 1.00 70.16 49 ASP D C 1
ATOM 5297 O O . ASP D 1 49 ? 24.712 -14.232 15.929 1.00 70.64 49 ASP D O 1
ATOM 5302 N N . VAL D 1 50 ? 22.538 -13.990 15.731 1.00 68.16 50 VAL D N 1
ATOM 5303 C CA . VAL D 1 50 ? 22.440 -14.722 14.477 1.00 68.26 50 VAL D CA 1
ATOM 5304 C C . VAL D 1 50 ? 21.707 -13.909 13.396 1.00 64.65 50 VAL D C 1
ATOM 5305 O O . VAL D 1 50 ? 20.762 -13.207 13.687 1.00 60.95 50 VAL D O 1
ATOM 5309 N N . VAL D 1 51 ? 22.163 -14.003 12.144 1.00 65.95 51 VAL D N 1
ATOM 5310 C CA . VAL D 1 51 ? 21.448 -13.462 10.987 1.00 63.72 51 VAL D CA 1
ATOM 5311 C C . VAL D 1 51 ? 20.936 -14.593 10.111 1.00 63.72 51 VAL D C 1
ATOM 5312 O O . VAL D 1 51 ? 21.700 -15.478 9.749 1.00 67.84 51 VAL D O 1
ATOM 5316 N N . PHE D 1 52 ? 19.647 -14.561 9.760 1.00 61.88 52 PHE D N 1
ATOM 5317 C CA . PHE D 1 52 ? 19.027 -15.593 8.934 1.00 64.50 52 PHE D CA 1
ATOM 5318 C C . PHE D 1 52 ? 17.935 -15.051 8.037 1.00 63.61 52 PHE D C 1
ATOM 5319 O O . PHE D 1 52 ? 17.305 -14.036 8.369 1.00 64.47 52 PHE D O 1
ATOM 5327 N N . TRP D 1 53 ? 17.742 -15.711 6.887 1.00 64.93 53 TRP D N 1
ATOM 5328 C CA . TRP D 1 53 ? 16.609 -15.450 6.014 1.00 65.40 53 TRP D CA 1
ATOM 5329 C C . TRP D 1 53 ? 15.505 -16.414 6.423 1.00 65.53 53 TRP D C 1
ATOM 5330 O O . TRP D 1 53 ? 15.724 -17.617 6.474 1.00 61.27 53 TRP D O 1
ATOM 5341 N N . GLN D 1 54 ? 14.329 -15.860 6.735 1.00 64.79 54 GLN D N 1
ATOM 5342 C CA . GLN D 1 54 ? 13.167 -16.629 7.128 1.00 63.30 54 GLN D CA 1
ATOM 5343 C C . GLN D 1 54 ? 12.246 -16.806 5.938 1.00 60.54 54 GLN D C 1
ATOM 5344 O O . GLN D 1 54 ? 11.397 -15.996 5.681 1.00 59.25 54 GLN D O 1
ATOM 5350 N N . GLN D 1 55 ? 12.443 -17.888 5.195 1.00 63.80 55 GLN D N 1
ATOM 5351 C CA . GLN D 1 55 ? 11.588 -18.218 4.058 1.00 67.34 55 GLN D CA 1
ATOM 5352 C C . GLN D 1 55 ? 10.215 -18.633 4.566 1.00 64.85 55 GLN D C 1
ATOM 5353 O O . GLN D 1 55 ? 10.078 -19.647 5.196 1.00 64.67 55 GLN D O 1
ATOM 5359 N N . THR D 1 56 ? 9.205 -17.805 4.296 1.00 64.86 56 THR D N 1
ATOM 5360 C CA . THR D 1 56 ? 7.852 -18.018 4.767 1.00 64.39 56 THR D CA 1
ATOM 5361 C C . THR D 1 56 ? 6.894 -18.041 3.578 1.00 64.82 56 THR D C 1
ATOM 5362 O O . THR D 1 56 ? 6.937 -17.176 2.733 1.00 67.96 56 THR D O 1
ATOM 5366 N N . THR D 1 57 ? 5.986 -19.009 3.526 1.00 66.16 57 THR D N 1
ATOM 5367 C CA . THR D 1 57 ? 4.967 -19.009 2.490 1.00 67.44 57 THR D CA 1
ATOM 5368 C C . THR D 1 57 ? 3.626 -19.506 2.985 1.00 70.66 57 THR D C 1
ATOM 5369 O O . THR D 1 57 ? 3.571 -20.267 3.948 1.00 71.71 57 THR D O 1
ATOM 5373 N N . TRP D 1 58 ? 2.553 -19.070 2.305 1.00 70.71 58 TRP D N 1
ATOM 5374 C CA . TRP D 1 58 ? 1.191 -19.440 2.603 1.00 69.64 58 TRP D CA 1
ATOM 5375 C C . TRP D 1 58 ? 0.316 -19.036 1.432 1.00 73.71 58 TRP D C 1
ATOM 5376 O O . TRP D 1 58 ? 0.774 -18.406 0.506 1.00 72.72 58 TRP D O 1
ATOM 5387 N N . SER D 1 59 ? -0.958 -19.434 1.468 1.00 79.59 59 SER D N 1
ATOM 5388 C CA . SER D 1 59 ? -1.914 -19.153 0.408 1.00 80.94 59 SER D CA 1
ATOM 5389 C C . SER D 1 59 ? -3.028 -18.289 0.940 1.00 82.19 59 SER D C 1
ATOM 5390 O O . SER D 1 59 ? -3.462 -18.442 2.078 1.00 80.44 59 SER D O 1
ATOM 5393 N N . ASP D 1 60 ? -3.480 -17.344 0.117 1.00 86.17 60 ASP D N 1
ATOM 5394 C CA . ASP D 1 60 ? -4.706 -16.619 0.353 1.00 89.60 60 ASP D CA 1
ATOM 5395 C C . ASP D 1 60 ? -5.425 -16.559 -0.978 1.00 87.50 60 ASP D C 1
ATOM 5396 O O . ASP D 1 60 ? -5.160 -15.662 -1.792 1.00 84.02 60 ASP D O 1
ATOM 5401 N N . ARG D 1 61 ? -6.324 -17.526 -1.208 1.00 91.28 61 ARG D N 1
ATOM 5402 C CA . ARG D 1 61 ? -6.922 -17.763 -2.553 1.00 95.88 61 ARG D CA 1
ATOM 5403 C C . ARG D 1 61 ? -7.755 -16.548 -2.977 1.00 95.09 61 ARG D C 1
ATOM 5404 O O . ARG D 1 61 ? -7.967 -16.391 -4.176 1.00 96.15 61 ARG D O 1
ATOM 5412 N N . THR D 1 62 ? -8.212 -15.721 -2.030 1.00 93.07 62 THR D N 1
ATOM 5413 C CA . THR D 1 62 ? -9.041 -14.574 -2.366 1.00 93.69 62 THR D CA 1
ATOM 5414 C C . THR D 1 62 ? -8.266 -13.494 -3.111 1.00 91.65 62 THR D C 1
ATOM 5415 O O . THR D 1 62 ? -8.864 -12.676 -3.798 1.00 96.53 62 THR D O 1
ATOM 5419 N N . LEU D 1 63 ? -6.937 -13.510 -2.991 1.00 87.18 63 LEU D N 1
ATOM 5420 C CA . LEU D 1 63 ? -6.059 -12.615 -3.740 1.00 82.48 63 LEU D CA 1
ATOM 5421 C C . LEU D 1 63 ? -5.877 -12.980 -5.222 1.00 80.49 63 LEU D C 1
ATOM 5422 O O . LEU D 1 63 ? -5.372 -12.178 -5.993 1.00 81.57 63 LEU D O 1
ATOM 5427 N N . ALA D 1 64 ? -6.275 -14.194 -5.604 1.00 78.30 64 ALA D N 1
ATOM 5428 C CA . ALA D 1 64 ? -5.967 -14.740 -6.916 1.00 80.34 64 ALA D CA 1
ATOM 5429 C C . ALA D 1 64 ? -6.575 -13.919 -8.040 1.00 82.13 64 ALA D C 1
ATOM 5430 O O . ALA D 1 64 ? -7.617 -13.297 -7.864 1.00 82.49 64 ALA D O 1
ATOM 5432 N N . TRP D 1 65 ? -5.904 -13.925 -9.198 1.00 83.07 65 TRP D N 1
ATOM 5433 C CA . TRP D 1 65 ? -6.418 -13.321 -10.415 1.00 85.08 65 TRP D CA 1
ATOM 5434 C C . TRP D 1 65 ? -6.056 -14.171 -11.625 1.00 87.08 65 TRP D C 1
ATOM 5435 O O . TRP D 1 65 ? -5.163 -15.004 -11.563 1.00 87.79 65 TRP D O 1
ATOM 5446 N N . ASN D 1 66 ? -6.780 -13.953 -12.724 1.00 92.48 66 ASN D N 1
ATOM 5447 C CA . ASN D 1 66 ? -6.477 -14.538 -14.008 1.00 95.35 66 ASN D CA 1
ATOM 5448 C C . ASN D 1 66 ? -5.241 -13.897 -14.639 1.00 95.28 66 ASN D C 1
ATOM 5449 O O . ASN D 1 66 ? -5.221 -12.707 -14.905 1.00 93.06 66 ASN D O 1
ATOM 5454 N N . SER D 1 67 ? -4.232 -14.720 -14.931 1.00 97.80 67 SER D N 1
ATOM 5455 C CA . SER D 1 67 ? -2.911 -14.236 -15.327 1.00 99.37 67 SER D CA 1
ATOM 5456 C C . SER D 1 67 ? -2.561 -14.373 -16.808 1.00 101.42 67 SER D C 1
ATOM 5457 O O . SER D 1 67 ? -1.442 -14.069 -17.204 1.00 103.36 67 SER D O 1
ATOM 5460 N N . SER D 1 68 ? -3.487 -14.872 -17.629 1.00 105.59 68 SER D N 1
ATOM 5461 C CA . SER D 1 68 ? -3.289 -14.782 -19.079 1.00 109.13 68 SER D CA 1
ATOM 5462 C C . SER D 1 68 ? -3.452 -13.285 -19.375 1.00 111.64 68 SER D C 1
ATOM 5463 O O . SER D 1 68 ? -4.250 -12.588 -18.712 1.00 115.51 68 SER D O 1
ATOM 5466 N N . HIS D 1 69 ? -2.645 -12.777 -20.302 1.00 111.40 69 HIS D N 1
ATOM 5467 C CA . HIS D 1 69 ? -2.607 -11.362 -20.638 1.00 110.37 69 HIS D CA 1
ATOM 5468 C C . HIS D 1 69 ? -2.335 -10.424 -19.456 1.00 103.73 69 HIS D C 1
ATOM 5469 O O . HIS D 1 69 ? -2.524 -9.237 -19.630 1.00 102.91 69 HIS D O 1
ATOM 5476 N N . SER D 1 70 ? -1.867 -10.938 -18.306 1.00 98.56 70 SER D N 1
ATOM 5477 C CA . SER D 1 70 ? -1.567 -10.139 -17.112 1.00 93.16 70 SER D CA 1
ATOM 5478 C C . SER D 1 70 ? -0.282 -10.651 -16.479 1.00 89.03 70 SER D C 1
ATOM 5479 O O . SER D 1 70 ? 0.073 -11.808 -16.672 1.00 91.24 70 SER D O 1
ATOM 5482 N N . PRO D 1 71 ? 0.402 -9.851 -15.641 1.00 85.28 71 PRO D N 1
ATOM 5483 C CA . PRO D 1 71 ? 1.524 -10.342 -14.839 1.00 82.98 71 PRO D CA 1
ATOM 5484 C C . PRO D 1 71 ? 1.146 -11.525 -13.944 1.00 82.01 71 PRO D C 1
ATOM 5485 O O . PRO D 1 71 ? 0.045 -11.530 -13.427 1.00 80.07 71 PRO D O 1
ATOM 5489 N N . ASP D 1 72 ? 2.061 -12.491 -13.803 1.00 83.80 72 ASP D N 1
ATOM 5490 C CA . ASP D 1 72 ? 1.808 -13.717 -13.045 1.00 84.79 72 ASP D CA 1
ATOM 5491 C C . ASP D 1 72 ? 2.149 -13.542 -11.576 1.00 81.16 72 ASP D C 1
ATOM 5492 O O . ASP D 1 72 ? 1.692 -14.327 -10.752 1.00 79.59 72 ASP D O 1
ATOM 5497 N N . GLN D 1 73 ? 2.954 -12.526 -11.245 1.00 80.94 73 GLN D N 1
ATOM 5498 C CA . GLN D 1 73 ? 3.227 -12.148 -9.863 1.00 79.32 73 GLN D CA 1
ATOM 5499 C C . GLN D 1 73 ? 3.421 -10.668 -9.720 1.00 77.37 73 GLN D C 1
ATOM 5500 O O . GLN D 1 73 ? 3.692 -9.968 -10.713 1.00 80.94 73 GLN D O 1
ATOM 5506 N N . VAL D 1 74 ? 3.301 -10.193 -8.472 1.00 72.10 74 VAL D N 1
ATOM 5507 C CA . VAL D 1 74 ? 3.584 -8.838 -8.100 1.00 67.68 74 VAL D CA 1
ATOM 5508 C C . VAL D 1 74 ? 4.226 -8.796 -6.717 1.00 66.62 74 VAL D C 1
ATOM 5509 O O . VAL D 1 74 ? 4.135 -9.754 -5.939 1.00 65.10 74 VAL D O 1
ATOM 5513 N N . SER D 1 75 ? 4.865 -7.658 -6.414 1.00 64.75 75 SER D N 1
ATOM 5514 C CA . SER D 1 75 ? 5.512 -7.421 -5.145 1.00 63.77 75 SER D CA 1
ATOM 5515 C C . SER D 1 75 ? 4.600 -6.460 -4.447 1.00 62.72 75 SER D C 1
ATOM 5516 O O . SER D 1 75 ? 4.072 -5.550 -5.085 1.00 61.43 75 SER D O 1
ATOM 5519 N N . VAL D 1 76 ? 4.365 -6.683 -3.153 1.00 60.02 76 VAL D N 1
ATOM 5520 C CA . VAL D 1 76 ? 3.322 -5.989 -2.418 1.00 60.34 76 VAL D CA 1
ATOM 5521 C C . VAL D 1 76 ? 3.886 -5.666 -1.043 1.00 58.61 76 VAL D C 1
ATOM 5522 O O . VAL D 1 76 ? 4.501 -6.507 -0.407 1.00 58.81 76 VAL D O 1
ATOM 5526 N N . PRO D 1 77 ? 3.699 -4.443 -0.514 1.00 62.19 77 PRO D N 1
ATOM 5527 C CA . PRO D 1 77 ? 4.173 -4.140 0.838 1.00 60.89 77 PRO D CA 1
ATOM 5528 C C . PRO D 1 77 ? 3.410 -5.038 1.823 1.00 61.36 77 PRO D C 1
ATOM 5529 O O . PRO D 1 77 ? 2.198 -5.215 1.651 1.00 57.77 77 PRO D O 1
ATOM 5533 N N . ILE D 1 78 ? 4.081 -5.546 2.852 1.00 59.83 78 ILE D N 1
ATOM 5534 C CA . ILE D 1 78 ? 3.376 -6.377 3.817 1.00 63.60 78 ILE D CA 1
ATOM 5535 C C . ILE D 1 78 ? 2.323 -5.658 4.635 1.00 63.98 78 ILE D C 1
ATOM 5536 O O . ILE D 1 78 ? 1.430 -6.292 5.183 1.00 65.90 78 ILE D O 1
ATOM 5541 N N . SER D 1 79 ? 2.370 -4.330 4.697 1.00 63.69 79 SER D N 1
ATOM 5542 C CA . SER D 1 79 ? 1.328 -3.600 5.399 1.00 65.80 79 SER D CA 1
ATOM 5543 C C . SER D 1 79 ? -0.020 -3.675 4.649 1.00 70.28 79 SER D C 1
ATOM 5544 O O . SER D 1 79 ? -1.053 -3.356 5.203 1.00 76.75 79 SER D O 1
ATOM 5547 N N . SER D 1 80 ? 0.001 -4.113 3.390 1.00 68.81 80 SER D N 1
ATOM 5548 C CA . SER D 1 80 ? -1.217 -4.352 2.604 1.00 69.62 80 SER D CA 1
ATOM 5549 C C . SER D 1 80 ? -1.792 -5.764 2.711 1.00 68.84 80 SER D C 1
ATOM 5550 O O . SER D 1 80 ? -2.835 -6.030 2.164 1.00 69.49 80 SER D O 1
ATOM 5553 N N . LEU D 1 81 ? -1.110 -6.648 3.437 1.00 67.08 81 LEU D N 1
ATOM 5554 C CA . LEU D 1 81 ? -1.388 -8.070 3.483 1.00 67.08 81 LEU D CA 1
ATOM 5555 C C . LEU D 1 81 ? -1.450 -8.596 4.885 1.00 63.88 81 LEU D C 1
ATOM 5556 O O . LEU D 1 81 ? -0.799 -8.080 5.734 1.00 62.47 81 LEU D O 1
ATOM 5561 N N . TRP D 1 82 ? -2.205 -9.668 5.103 1.00 65.14 82 TRP D N 1
ATOM 5562 C CA . TRP D 1 82 ? -2.052 -10.462 6.283 1.00 65.02 82 TRP D CA 1
ATOM 5563 C C . TRP D 1 82 ? -0.755 -11.241 6.139 1.00 67.15 82 TRP D C 1
ATOM 5564 O O . TRP D 1 82 ? -0.520 -11.844 5.099 1.00 74.11 82 TRP D O 1
ATOM 5575 N N . VAL D 1 83 ? 0.075 -11.203 7.192 1.00 65.65 83 VAL D N 1
ATOM 5576 C CA . VAL D 1 83 ? 1.246 -12.055 7.367 1.00 63.57 83 VAL D CA 1
ATOM 5577 C C . VAL D 1 83 ? 1.104 -12.809 8.691 1.00 60.42 83 VAL D C 1
ATOM 5578 O O . VAL D 1 83 ? 0.564 -12.305 9.662 1.00 56.47 83 VAL D O 1
ATOM 5582 N N . PRO D 1 84 ? 1.565 -14.069 8.780 1.00 62.30 84 PRO D N 1
ATOM 5583 C CA . PRO D 1 84 ? 1.478 -14.803 10.043 1.00 61.78 84 PRO D CA 1
ATOM 5584 C C . PRO D 1 84 ? 2.266 -14.133 11.183 1.00 60.10 84 PRO D C 1
ATOM 5585 O O . PRO D 1 84 ? 3.281 -13.530 10.928 1.00 57.46 84 PRO D O 1
ATOM 5589 N N . ASP D 1 85 ? 1.761 -14.275 12.414 1.00 60.60 85 ASP D N 1
ATOM 5590 C CA . ASP D 1 85 ? 2.277 -13.636 13.615 1.00 57.86 85 ASP D CA 1
ATOM 5591 C C . ASP D 1 85 ? 3.344 -14.554 14.242 1.00 57.87 85 ASP D C 1
ATOM 5592 O O . ASP D 1 85 ? 3.294 -14.917 15.435 1.00 53.98 85 ASP D O 1
ATOM 5597 N N . LEU D 1 86 ? 4.314 -14.938 13.414 1.00 58.59 86 LEU D N 1
ATOM 5598 C CA . LEU D 1 86 ? 5.356 -15.837 13.845 1.00 61.98 86 LEU D CA 1
ATOM 5599 C C . LEU D 1 86 ? 6.302 -15.154 14.830 1.00 62.86 86 LEU D C 1
ATOM 5600 O O . LEU D 1 86 ? 6.531 -13.983 14.766 1.00 65.48 86 LEU D O 1
ATOM 5605 N N . ALA D 1 87 ? 6.841 -15.941 15.754 1.00 66.36 87 ALA D N 1
ATOM 5606 C CA . ALA D 1 87 ? 7.794 -15.472 16.750 1.00 63.59 87 ALA D CA 1
ATOM 5607 C C . ALA D 1 87 ? 8.717 -16.614 17.137 1.00 63.83 87 ALA D C 1
ATOM 5608 O O . ALA D 1 87 ? 8.328 -17.787 17.138 1.00 62.59 87 ALA D O 1
ATOM 5610 N N . ALA D 1 88 ? 9.952 -16.262 17.471 1.00 62.56 88 ALA D N 1
ATOM 5611 C CA . ALA D 1 88 ? 10.886 -17.186 18.044 1.00 63.78 88 ALA D CA 1
ATOM 5612 C C . ALA D 1 88 ? 10.639 -17.185 19.555 1.00 64.08 88 ALA D C 1
ATOM 5613 O O . ALA D 1 88 ? 10.925 -16.235 20.230 1.00 61.36 88 ALA D O 1
ATOM 5615 N N . TYR D 1 89 ? 10.111 -18.283 20.068 1.00 67.91 89 TYR D N 1
ATOM 5616 C CA . TYR D 1 89 ? 9.696 -18.439 21.490 1.00 72.60 89 TYR D CA 1
ATOM 5617 C C . TYR D 1 89 ? 10.864 -18.128 22.443 1.00 73.90 89 TYR D C 1
ATOM 5618 O O . TYR D 1 89 ? 10.600 -17.673 23.557 1.00 77.26 89 TYR D O 1
ATOM 5627 N N . ASN D 1 90 ? 12.106 -18.387 22.034 1.00 73.21 90 ASN D N 1
ATOM 5628 C CA . ASN D 1 90 ? 13.269 -18.284 22.911 1.00 74.48 90 ASN D CA 1
ATOM 5629 C C . ASN D 1 90 ? 14.252 -17.168 22.496 1.00 72.37 90 ASN D C 1
ATOM 5630 O O . ASN D 1 90 ? 15.454 -17.187 22.842 1.00 73.68 90 ASN D O 1
ATOM 5635 N N . ALA D 1 91 ? 13.746 -16.195 21.738 1.00 67.89 91 ALA D N 1
ATOM 5636 C CA . ALA D 1 91 ? 14.493 -14.994 21.441 1.00 67.10 91 ALA D CA 1
ATOM 5637 C C . ALA D 1 91 ? 14.645 -14.164 22.718 1.00 66.69 91 ALA D C 1
ATOM 5638 O O . ALA D 1 91 ? 13.818 -14.187 23.580 1.00 69.81 91 ALA D O 1
ATOM 5640 N N . ILE D 1 92 ? 15.756 -13.451 22.828 1.00 65.03 92 ILE D N 1
ATOM 5641 C CA . ILE D 1 92 ? 15.974 -12.526 23.918 1.00 63.99 92 ILE D CA 1
ATOM 5642 C C . ILE D 1 92 ? 16.230 -11.117 23.401 1.00 61.44 92 ILE D C 1
ATOM 5643 O O . ILE D 1 92 ? 16.660 -10.239 24.146 1.00 61.47 92 ILE D O 1
ATOM 5648 N N . SER D 1 93 ? 15.965 -10.899 22.118 1.00 60.31 93 SER D N 1
ATOM 5649 C CA . SER D 1 93 ? 15.978 -9.564 21.526 1.00 61.42 93 SER D CA 1
ATOM 5650 C C . SER D 1 93 ? 14.853 -9.499 20.530 1.00 59.54 93 SER D C 1
ATOM 5651 O O . SER D 1 93 ? 14.392 -10.488 20.044 1.00 58.38 93 SER D O 1
ATOM 5654 N N . LYS D 1 94 ? 14.430 -8.287 20.212 1.00 63.26 94 LYS D N 1
ATOM 5655 C CA . LYS D 1 94 ? 13.426 -8.032 19.186 1.00 65.74 94 LYS D CA 1
ATOM 5656 C C . LYS D 1 94 ? 14.081 -8.361 17.848 1.00 62.15 94 LYS D C 1
ATOM 5657 O O . LYS D 1 94 ? 15.278 -8.202 17.669 1.00 62.63 94 LYS D O 1
ATOM 5663 N N . PRO D 1 95 ? 13.351 -8.925 16.870 1.00 64.57 95 PRO D N 1
ATOM 5664 C CA . PRO D 1 95 ? 13.942 -9.190 15.556 1.00 64.21 95 PRO D CA 1
ATOM 5665 C C . PRO D 1 95 ? 14.209 -7.871 14.806 1.00 60.77 95 PRO D C 1
ATOM 5666 O O . PRO D 1 95 ? 13.287 -7.132 14.679 1.00 62.25 95 PRO D O 1
ATOM 5670 N N . GLU D 1 96 ? 15.449 -7.622 14.384 1.00 59.27 96 GLU D N 1
ATOM 5671 C CA . GLU D 1 96 ? 15.827 -6.508 13.516 1.00 62.44 96 GLU D CA 1
ATOM 5672 C C . GLU D 1 96 ? 15.638 -7.038 12.077 1.00 59.69 96 GLU D C 1
ATOM 5673 O O . GLU D 1 96 ? 16.341 -7.946 11.638 1.00 59.81 96 GLU D O 1
ATOM 5679 N N . VAL D 1 97 ? 14.627 -6.510 11.375 1.00 57.59 97 VAL D N 1
ATOM 5680 C CA . VAL D 1 97 ? 14.400 -6.833 9.981 1.00 56.48 97 VAL D CA 1
ATOM 5681 C C . VAL D 1 97 ? 15.304 -5.960 9.115 1.00 56.27 97 VAL D C 1
ATOM 5682 O O . VAL D 1 97 ? 15.272 -4.733 9.214 1.00 53.44 97 VAL D O 1
ATOM 5686 N N . LEU D 1 98 ? 16.145 -6.606 8.295 1.00 55.74 98 LEU D N 1
ATOM 5687 C CA . LEU D 1 98 ? 17.209 -5.940 7.588 1.00 57.64 98 LEU D CA 1
ATOM 5688 C C . LEU D 1 98 ? 16.832 -5.504 6.189 1.00 60.83 98 LEU D C 1
ATOM 5689 O O . LEU D 1 98 ? 17.515 -4.684 5.613 1.00 59.88 98 LEU D O 1
ATOM 5694 N N . THR D 1 99 ? 15.742 -6.066 5.657 1.00 60.68 99 THR D N 1
ATOM 5695 C CA . THR D 1 99 ? 15.435 -5.971 4.238 1.00 60.87 99 THR D CA 1
ATOM 5696 C C . THR D 1 99 ? 14.141 -5.190 4.027 1.00 59.55 99 THR D C 1
ATOM 5697 O O . THR D 1 99 ? 13.393 -4.952 4.975 1.00 58.87 99 THR D O 1
ATOM 5701 N N . PRO D 1 100 ? 13.840 -4.774 2.781 1.00 59.53 100 PRO D N 1
ATOM 5702 C CA . PRO D 1 100 ? 12.541 -4.183 2.456 1.00 59.98 100 PRO D CA 1
ATOM 5703 C C . PRO D 1 100 ? 11.374 -5.141 2.773 1.00 59.27 100 PRO D C 1
ATOM 5704 O O . PRO D 1 100 ? 11.427 -6.302 2.446 1.00 57.61 100 PRO D O 1
ATOM 5708 N N . GLN D 1 101 ? 10.343 -4.605 3.416 1.00 58.98 101 GLN D N 1
ATOM 5709 C CA . GLN D 1 101 ? 9.210 -5.341 3.835 1.00 60.47 101 GLN D CA 1
ATOM 5710 C C . GLN D 1 101 ? 8.193 -5.497 2.714 1.00 61.10 101 GLN D C 1
ATOM 5711 O O . GLN D 1 101 ? 7.125 -4.925 2.752 1.00 60.27 101 GLN D O 1
ATOM 5717 N N . LEU D 1 102 ? 8.553 -6.348 1.753 1.00 61.99 102 LEU D N 1
ATOM 5718 C CA . LEU D 1 102 ? 7.709 -6.654 0.639 1.00 63.70 102 LEU D CA 1
ATOM 5719 C C . LEU D 1 102 ? 7.543 -8.141 0.565 1.00 65.06 102 LEU D C 1
ATOM 5720 O O . LEU D 1 102 ? 8.461 -8.879 0.902 1.00 66.62 102 LEU D O 1
ATOM 5725 N N . ALA D 1 103 ? 6.372 -8.585 0.122 1.00 66.58 103 ALA D N 1
ATOM 5726 C CA . ALA D 1 103 ? 6.134 -9.965 -0.189 1.00 68.12 103 ALA D CA 1
ATOM 5727 C C . ALA D 1 103 ? 5.868 -10.075 -1.685 1.00 70.17 103 ALA D C 1
ATOM 5728 O O . ALA D 1 103 ? 5.524 -9.107 -2.355 1.00 74.55 103 ALA D O 1
ATOM 5730 N N . ARG D 1 104 ? 6.013 -11.292 -2.189 1.00 68.31 104 ARG D N 1
ATOM 5731 C CA . ARG D 1 104 ? 5.684 -11.693 -3.577 1.00 68.11 104 ARG D CA 1
ATOM 5732 C C . ARG D 1 104 ? 4.300 -12.373 -3.550 1.00 67.45 104 ARG D C 1
ATOM 5733 O O . ARG D 1 104 ? 4.140 -13.309 -2.751 1.00 66.45 104 ARG D O 1
ATOM 5741 N N . VAL D 1 105 ? 3.322 -11.888 -4.320 1.00 70.34 105 VAL D N 1
ATOM 5742 C CA . VAL D 1 105 ? 2.038 -12.575 -4.474 1.00 68.79 105 VAL D CA 1
ATOM 5743 C C . VAL D 1 105 ? 1.942 -13.145 -5.877 1.00 70.22 105 VAL D C 1
ATOM 5744 O O . VAL D 1 105 ? 2.100 -12.432 -6.873 1.00 70.38 105 VAL D O 1
ATOM 5748 N N . VAL D 1 106 ? 1.698 -14.458 -5.943 1.00 71.02 106 VAL D N 1
ATOM 5749 C CA . VAL D 1 106 ? 1.492 -15.174 -7.201 1.00 71.41 106 VAL D CA 1
ATOM 5750 C C . VAL D 1 106 ? 0.007 -15.141 -7.577 1.00 72.13 106 VAL D C 1
ATOM 5751 O O . VAL D 1 106 ? -0.849 -15.099 -6.705 1.00 70.12 106 VAL D O 1
ATOM 5755 N N . SER D 1 107 ? -0.279 -15.146 -8.881 1.00 74.55 107 SER D N 1
ATOM 5756 C CA . SER D 1 107 ? -1.648 -15.005 -9.399 1.00 77.03 107 SER D CA 1
ATOM 5757 C C . SER D 1 107 ? -2.633 -16.064 -8.909 1.00 77.16 107 SER D C 1
ATOM 5758 O O . SER D 1 107 ? -3.849 -15.880 -9.021 1.00 74.81 107 SER D O 1
ATOM 5761 N N . ASP D 1 108 ? -2.106 -17.165 -8.365 1.00 78.00 108 ASP D N 1
ATOM 5762 C CA . ASP D 1 108 ? -2.945 -18.209 -7.756 1.00 82.63 108 ASP D CA 1
ATOM 5763 C C . ASP D 1 108 ? -3.229 -17.967 -6.265 1.00 81.79 108 ASP D C 1
ATOM 5764 O O . ASP D 1 108 ? -3.917 -18.756 -5.641 1.00 83.08 108 ASP D O 1
ATOM 5769 N N . GLY D 1 109 ? -2.683 -16.890 -5.699 1.00 79.35 109 GLY D N 1
ATOM 5770 C CA . GLY D 1 109 ? -2.907 -16.550 -4.306 1.00 80.28 109 GLY D CA 1
ATOM 5771 C C . GLY D 1 109 ? -1.806 -16.963 -3.335 1.00 80.69 109 GLY D C 1
ATOM 5772 O O . GLY D 1 109 ? -1.919 -16.724 -2.134 1.00 79.33 109 GLY D O 1
ATOM 5773 N N . GLU D 1 110 ? -0.758 -17.612 -3.845 1.00 82.05 110 GLU D N 1
ATOM 5774 C CA . GLU D 1 110 ? 0.388 -17.953 -3.008 1.00 81.22 110 GLU D CA 1
ATOM 5775 C C . GLU D 1 110 ? 1.160 -16.685 -2.619 1.00 75.82 110 GLU D C 1
ATOM 5776 O O . GLU D 1 110 ? 1.316 -15.800 -3.434 1.00 73.18 110 GLU D O 1
ATOM 5782 N N . VAL D 1 111 ? 1.603 -16.607 -1.364 1.00 72.45 111 VAL D N 1
ATOM 5783 C CA . VAL D 1 111 ? 2.383 -15.487 -0.855 1.00 69.64 111 VAL D CA 1
ATOM 5784 C C . VAL D 1 111 ? 3.759 -15.973 -0.379 1.00 66.56 111 VAL D C 1
ATOM 5785 O O . VAL D 1 111 ? 3.850 -16.950 0.337 1.00 66.07 111 VAL D O 1
ATOM 5789 N N . LEU D 1 112 ? 4.820 -15.294 -0.819 1.00 67.52 112 LEU D N 1
ATOM 5790 C CA . LEU D 1 112 ? 6.194 -15.570 -0.430 1.00 68.00 112 LEU D CA 1
ATOM 5791 C C . LEU D 1 112 ? 6.766 -14.324 0.247 1.00 65.63 112 LEU D C 1
ATOM 5792 O O . LEU D 1 112 ? 6.833 -13.269 -0.383 1.00 65.61 112 LEU D O 1
ATOM 5797 N N . TYR D 1 113 ? 7.120 -14.446 1.531 1.00 63.43 113 TYR D N 1
ATOM 5798 C CA . TYR D 1 113 ? 7.788 -13.390 2.345 1.00 65.25 113 TYR D CA 1
ATOM 5799 C C . TYR D 1 113 ? 9.095 -13.959 2.926 1.00 63.61 113 TYR D C 1
ATOM 5800 O O . TYR D 1 113 ? 9.034 -15.017 3.577 1.00 62.75 113 TYR D O 1
ATOM 5809 N N . MET D 1 114 ? 10.220 -13.288 2.668 1.00 60.91 114 MET D N 1
ATOM 5810 C CA . MET D 1 114 ? 11.529 -13.742 3.065 1.00 62.97 114 MET D CA 1
ATOM 5811 C C . MET D 1 114 ? 12.333 -12.574 3.623 1.00 61.95 114 MET D C 1
ATOM 5812 O O . MET D 1 114 ? 13.271 -12.069 2.999 1.00 62.85 114 MET D O 1
ATOM 5817 N N . PRO D 1 115 ? 12.006 -12.116 4.841 1.00 57.92 115 PRO D N 1
ATOM 5818 C CA . PRO D 1 115 ? 12.827 -11.117 5.508 1.00 56.51 115 PRO D CA 1
ATOM 5819 C C . PRO D 1 115 ? 14.185 -11.690 5.923 1.00 56.32 115 PRO D C 1
ATOM 5820 O O . PRO D 1 115 ? 14.272 -12.864 6.270 1.00 56.47 115 PRO D O 1
ATOM 5824 N N . SER D 1 116 ? 15.220 -10.850 5.863 1.00 57.34 116 SER D N 1
ATOM 5825 C CA . SER D 1 116 ? 16.475 -11.145 6.527 1.00 57.02 116 SER D CA 1
ATOM 5826 C C . SER D 1 116 ? 16.354 -10.577 7.931 1.00 54.70 116 SER D C 1
ATOM 5827 O O . SER D 1 116 ? 16.015 -9.399 8.113 1.00 55.77 116 SER D O 1
ATOM 5830 N N . ILE D 1 117 ? 16.601 -11.418 8.929 1.00 54.04 117 ILE D N 1
ATOM 5831 C CA . ILE D 1 117 ? 16.430 -11.021 10.323 1.00 55.32 117 ILE D CA 1
ATOM 5832 C C . ILE D 1 117 ? 17.728 -11.197 11.119 1.00 56.57 117 ILE D C 1
ATOM 5833 O O . ILE D 1 117 ? 18.441 -12.192 10.977 1.00 56.53 117 ILE D O 1
ATOM 5838 N N . ARG D 1 118 ? 18.046 -10.212 11.951 1.00 56.00 118 ARG D N 1
ATOM 5839 C CA . ARG D 1 118 ? 19.108 -10.366 12.971 1.00 56.00 118 ARG D CA 1
ATOM 5840 C C . ARG D 1 118 ? 18.482 -10.422 14.362 1.00 55.96 118 ARG D C 1
ATOM 5841 O O . ARG D 1 118 ? 17.748 -9.483 14.715 1.00 53.24 118 ARG D O 1
ATOM 5849 N N . GLN D 1 119 ? 18.819 -11.460 15.128 1.00 57.84 119 GLN D N 1
ATOM 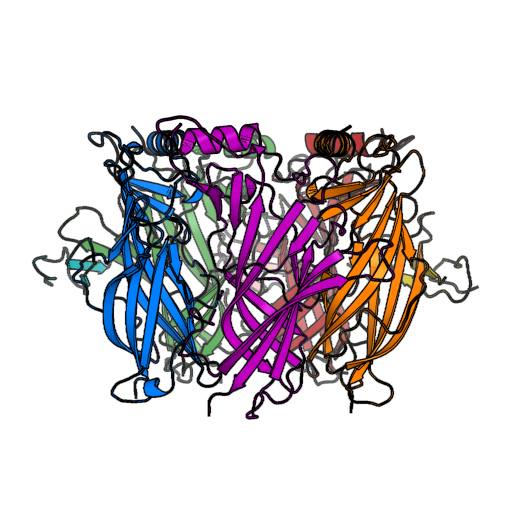5850 C CA . GLN D 1 119 ? 18.218 -11.680 16.416 1.00 60.31 119 GLN D CA 1
ATOM 5851 C C . GLN D 1 119 ? 19.129 -12.467 17.356 1.00 60.48 119 GLN D C 1
ATOM 5852 O O . GLN D 1 119 ? 19.901 -13.315 16.915 1.00 59.16 119 GLN D O 1
ATOM 5858 N N . ARG D 1 120 ? 19.050 -12.156 18.653 1.00 62.85 120 ARG D N 1
ATOM 5859 C CA . ARG D 1 120 ? 19.812 -12.846 19.730 1.00 68.98 120 ARG D CA 1
ATOM 5860 C C . ARG D 1 120 ? 18.949 -13.969 20.327 1.00 68.28 120 ARG D C 1
ATOM 5861 O O . ARG D 1 120 ? 17.752 -13.766 20.464 1.00 68.22 120 ARG D O 1
ATOM 5869 N N . PHE D 1 121 ? 19.541 -15.114 20.648 1.00 72.11 121 PHE D N 1
ATOM 5870 C CA . PHE D 1 121 ? 18.847 -16.225 21.309 1.00 74.84 121 PHE D CA 1
ATOM 5871 C C . PHE D 1 121 ? 19.529 -16.723 22.577 1.00 80.63 121 PHE D C 1
ATOM 5872 O O . PHE D 1 121 ? 20.731 -16.571 22.751 1.00 75.85 121 PHE D O 1
ATOM 5880 N N . SER D 1 122 ? 18.711 -17.280 23.474 1.00 90.06 122 SER D N 1
ATOM 5881 C CA . SER D 1 122 ? 19.192 -18.061 24.615 1.00 97.97 122 SER D CA 1
ATOM 5882 C C . SER D 1 122 ? 19.380 -19.456 24.055 1.00 103.57 122 SER D C 1
ATOM 5883 O O . SER D 1 122 ? 18.423 -20.027 23.478 1.00 102.26 122 SER D O 1
ATOM 5886 N N . CYS D 1 123 ? 20.595 -20.001 24.210 1.00 107.92 123 CYS D N 1
ATOM 5887 C CA . CYS D 1 123 ? 20.986 -21.204 23.469 1.00 115.73 123 CYS D CA 1
ATOM 5888 C C . CYS D 1 123 ? 22.057 -21.957 24.180 1.00 115.19 123 CYS D C 1
ATOM 5889 O O . CYS D 1 123 ? 22.910 -21.348 24.824 1.00 121.07 123 CYS D O 1
ATOM 5892 N N . ASP D 1 124 ? 22.058 -23.291 24.052 1.00 112.35 124 ASP D N 1
ATOM 5893 C CA . ASP D 1 124 ? 23.079 -24.135 24.710 1.00 113.42 124 ASP D CA 1
ATOM 5894 C C . ASP D 1 124 ? 24.540 -23.621 24.738 1.00 114.11 124 ASP D C 1
ATOM 5895 O O . ASP D 1 124 ? 25.104 -23.360 25.800 1.00 119.10 124 ASP D O 1
ATOM 5900 N N . VAL D 1 125 ? 25.188 -23.517 23.579 1.00 111.34 125 VAL D N 1
ATOM 5901 C CA . VAL D 1 125 ? 26.501 -22.859 23.418 1.00 112.80 125 VAL D CA 1
ATOM 5902 C C . VAL D 1 125 ? 27.720 -23.729 23.701 1.00 117.29 125 VAL D C 1
ATOM 5903 O O . VAL D 1 125 ? 28.823 -23.350 23.284 1.00 121.75 125 VAL D O 1
ATOM 5907 N N . SER D 1 126 ? 27.546 -24.834 24.447 1.00 117.88 126 SER D N 1
ATOM 5908 C CA . SER D 1 126 ? 28.724 -25.569 24.924 1.00 120.86 126 SER D CA 1
ATOM 5909 C C . SER D 1 126 ? 29.374 -26.342 23.758 1.00 120.41 126 SER D C 1
ATOM 5910 O O . SER D 1 126 ? 28.700 -26.868 22.824 1.00 118.93 126 SER D O 1
ATOM 5913 N N . GLY D 1 127 ? 30.711 -26.341 23.772 1.00 118.74 127 GLY D N 1
ATOM 5914 C CA . GLY D 1 127 ? 31.501 -27.089 22.814 1.00 118.10 127 GLY D CA 1
ATOM 5915 C C . GLY D 1 127 ? 31.679 -26.431 21.460 1.00 115.71 127 GLY D C 1
ATOM 5916 O O . GLY D 1 127 ? 32.108 -27.082 20.527 1.00 118.35 127 GLY D O 1
ATOM 5917 N N . VAL D 1 128 ? 31.349 -25.139 21.371 1.00 111.81 128 VAL D N 1
ATOM 5918 C CA . VAL D 1 128 ? 31.631 -24.300 20.208 1.00 107.66 128 VAL D CA 1
ATOM 5919 C C . VAL D 1 128 ? 33.091 -24.385 19.733 1.00 107.22 128 VAL D C 1
ATOM 5920 O O . VAL D 1 128 ? 33.351 -24.314 18.538 1.00 101.96 128 VAL D O 1
ATOM 5924 N N . ASP D 1 129 ? 34.013 -24.572 20.681 1.00 110.72 129 ASP D N 1
ATOM 5925 C CA . ASP D 1 129 ? 35.452 -24.748 20.426 1.00 114.61 129 ASP D CA 1
ATOM 5926 C C . ASP D 1 129 ? 35.891 -26.192 20.139 1.00 115.86 129 ASP D C 1
ATOM 5927 O O . ASP D 1 129 ? 37.083 -26.445 20.034 1.00 119.97 129 ASP D O 1
ATOM 5932 N N . THR D 1 130 ? 34.938 -27.130 20.053 1.00 112.36 130 THR D N 1
ATOM 5933 C CA . THR D 1 130 ? 35.252 -28.548 19.898 1.00 114.50 130 THR D CA 1
ATOM 5934 C C . THR D 1 130 ? 34.871 -29.039 18.500 1.00 114.00 130 THR D C 1
ATOM 5935 O O . THR D 1 130 ? 34.176 -28.342 17.770 1.00 109.99 130 THR D O 1
ATOM 5939 N N . GLU D 1 131 ? 35.337 -30.245 18.152 1.00 118.70 131 GLU D N 1
ATOM 5940 C CA . GLU D 1 131 ? 35.116 -30.864 16.851 1.00 120.85 131 GLU D CA 1
ATOM 5941 C C . GLU D 1 131 ? 33.622 -31.089 16.603 1.00 120.54 131 GLU D C 1
ATOM 5942 O O . GLU D 1 131 ? 33.107 -30.841 15.510 1.00 116.96 131 GLU D O 1
ATOM 5948 N N . SER D 1 132 ? 32.925 -31.555 17.640 1.00 123.70 132 SER D N 1
ATOM 5949 C CA . SER D 1 132 ? 31.500 -31.867 17.573 1.00 120.91 132 SER D CA 1
ATOM 5950 C C . SER D 1 132 ? 30.652 -30.589 17.508 1.00 118.90 132 SER D C 1
ATOM 5951 O O . SER D 1 132 ? 29.600 -30.560 16.856 1.00 118.61 132 SER D O 1
ATOM 5954 N N . GLY D 1 133 ? 31.114 -29.532 18.186 1.00 118.87 133 GLY D N 1
ATOM 5955 C CA . GLY D 1 133 ? 30.505 -28.208 18.110 1.00 115.07 133 GLY D CA 1
ATOM 5956 C C . GLY D 1 133 ? 29.427 -27.981 19.153 1.00 113.29 133 GLY D C 1
ATOM 5957 O O . GLY D 1 133 ? 29.243 -28.806 20.037 1.00 119.84 133 GLY D O 1
ATOM 5958 N N . ALA D 1 134 ? 28.758 -26.834 19.058 1.00 109.62 134 ALA D N 1
ATOM 5959 C CA . ALA D 1 134 ? 27.564 -26.514 19.842 1.00 108.05 134 ALA D CA 1
ATOM 5960 C C . ALA D 1 134 ? 26.326 -26.626 18.954 1.00 104.85 134 ALA D C 1
ATOM 5961 O O . ALA D 1 134 ? 26.423 -26.550 17.729 1.00 102.29 134 ALA D O 1
ATOM 5963 N N . THR D 1 135 ? 25.160 -26.821 19.576 1.00 104.03 135 THR D N 1
ATOM 5964 C CA . THR D 1 135 ? 23.879 -26.806 18.870 1.00 105.49 135 THR D CA 1
ATOM 5965 C C . THR D 1 135 ? 22.951 -25.791 19.538 1.00 106.88 135 THR D C 1
ATOM 5966 O O . THR D 1 135 ? 22.683 -25.863 20.743 1.00 100.61 135 THR D O 1
ATOM 5970 N N . CYS D 1 136 ? 22.518 -24.812 18.737 1.00 108.54 136 CYS D N 1
ATOM 5971 C CA . CYS D 1 136 ? 21.555 -23.811 19.128 1.00 110.30 136 CYS D CA 1
ATOM 5972 C C . CYS D 1 136 ? 20.188 -24.172 18.505 1.00 104.43 136 CYS D C 1
ATOM 5973 O O . CYS D 1 136 ? 20.094 -24.360 17.308 1.00 100.94 136 CYS D O 1
ATOM 5976 N N . ARG D 1 137 ? 19.138 -24.261 19.331 1.00 101.88 137 ARG D N 1
ATOM 5977 C CA . ARG D 1 137 ? 17.741 -24.506 18.876 1.00 101.73 137 ARG D CA 1
ATOM 5978 C C . ARG D 1 137 ? 16.960 -23.181 18.816 1.00 96.37 137 ARG D C 1
ATOM 5979 O O . ARG D 1 137 ? 17.029 -22.404 19.769 1.00 94.32 137 ARG D O 1
ATOM 5987 N N . ILE D 1 138 ? 16.253 -22.946 17.715 1.00 89.97 138 ILE D N 1
ATOM 5988 C CA . ILE D 1 138 ? 15.372 -21.818 17.591 1.00 86.01 138 ILE D CA 1
ATOM 5989 C C . ILE D 1 138 ? 13.983 -22.364 17.326 1.00 81.65 138 ILE D C 1
ATOM 5990 O O . ILE D 1 138 ? 13.796 -23.148 16.410 1.00 85.03 138 ILE D O 1
ATOM 5995 N N . LYS D 1 139 ? 13.026 -21.960 18.155 1.00 77.27 139 LYS D N 1
ATOM 5996 C CA . LYS D 1 139 ? 11.662 -22.461 18.076 1.00 76.72 139 LYS D CA 1
ATOM 5997 C C . LYS D 1 139 ? 10.781 -21.366 17.505 1.00 71.27 139 LYS D C 1
ATOM 5998 O O . LYS D 1 139 ? 10.680 -20.322 18.105 1.00 67.41 139 LYS D O 1
ATOM 6004 N N . ILE D 1 140 ? 10.193 -21.594 16.329 1.00 69.56 140 ILE D N 1
ATOM 6005 C CA . ILE D 1 140 ? 9.329 -20.615 15.680 1.00 67.65 140 ILE D CA 1
ATOM 6006 C C . ILE D 1 140 ? 7.908 -21.111 15.447 1.00 66.53 140 ILE D C 1
ATOM 6007 O O . ILE D 1 140 ? 7.708 -22.186 14.879 1.00 68.28 140 ILE D O 1
ATOM 6012 N N . GLY D 1 141 ? 6.934 -20.309 15.887 1.00 65.50 141 GLY D N 1
ATOM 6013 C CA . GLY D 1 141 ? 5.528 -20.621 15.797 1.00 65.49 141 GLY D CA 1
ATOM 6014 C C . GLY D 1 141 ? 4.652 -19.377 15.884 1.00 65.62 141 GLY D C 1
ATOM 6015 O O . GLY D 1 141 ? 5.162 -18.250 16.003 1.00 64.48 141 GLY D O 1
ATOM 6016 N N . SER D 1 142 ? 3.338 -19.569 15.755 1.00 64.83 142 SER D N 1
ATOM 6017 C CA . SER D 1 142 ? 2.410 -18.461 15.833 1.00 65.42 142 SER D CA 1
ATOM 6018 C C . SER D 1 142 ? 2.325 -18.060 17.298 1.00 63.82 142 SER D C 1
ATOM 6019 O O . SER D 1 142 ? 2.217 -18.900 18.148 1.00 59.72 142 SER D O 1
ATOM 6022 N N . TRP D 1 143 ? 2.368 -16.749 17.558 1.00 63.22 143 TRP D N 1
ATOM 6023 C CA . TRP D 1 143 ? 2.282 -16.240 18.912 1.00 61.56 143 TRP D CA 1
ATOM 6024 C C . TRP D 1 143 ? 0.865 -16.380 19.468 1.00 63.81 143 TRP D C 1
ATOM 6025 O O . TRP D 1 143 ? 0.713 -16.655 20.633 1.00 67.78 143 TRP D O 1
ATOM 6036 N N . THR D 1 144 ? -0.171 -16.197 18.640 1.00 63.58 144 THR D N 1
ATOM 6037 C CA . THR D 1 144 ? -1.555 -16.176 19.152 1.00 64.50 144 THR D CA 1
ATOM 6038 C C . THR D 1 144 ? -2.538 -17.175 18.564 1.00 66.40 144 THR D C 1
ATOM 6039 O O . THR D 1 144 ? -3.618 -17.333 19.117 1.00 68.75 144 THR D O 1
ATOM 6043 N N . HIS D 1 145 ? -2.177 -17.825 17.448 1.00 64.90 145 HIS D N 1
ATOM 6044 C CA . HIS D 1 145 ? -3.079 -18.725 16.756 1.00 66.48 145 HIS D CA 1
ATOM 6045 C C . HIS D 1 145 ? -2.699 -20.181 16.961 1.00 66.91 145 HIS D C 1
ATOM 6046 O O . HIS D 1 145 ? -1.550 -20.539 16.867 1.00 67.30 145 HIS D O 1
ATOM 6053 N N . HIS D 1 146 ? -3.693 -21.016 17.224 1.00 69.27 146 HIS D N 1
ATOM 6054 C CA . HIS D 1 146 ? -3.528 -22.463 17.301 1.00 70.74 146 HIS D CA 1
ATOM 6055 C C . HIS D 1 146 ? -3.768 -23.145 15.953 1.00 73.39 146 HIS D C 1
ATOM 6056 O O . HIS D 1 146 ? -4.056 -22.530 14.967 1.00 70.40 146 HIS D O 1
ATOM 6063 N N . SER D 1 147 ? -3.676 -24.476 15.956 1.00 79.27 147 SER D N 1
ATOM 6064 C CA . SER D 1 147 ? -3.590 -25.320 14.765 1.00 80.84 147 SER D CA 1
ATOM 6065 C C . SER D 1 147 ? -4.833 -25.351 13.897 1.00 82.70 147 SER D C 1
ATOM 6066 O O . SER D 1 147 ? -4.723 -25.681 12.719 1.00 84.07 147 SER D O 1
ATOM 6069 N N . ARG D 1 148 ? -6.005 -25.000 14.447 1.00 84.07 148 ARG D N 1
ATOM 6070 C CA . ARG D 1 148 ? -7.250 -24.867 13.646 1.00 87.94 148 ARG D CA 1
ATOM 6071 C C . ARG D 1 148 ? -7.232 -23.551 12.846 1.00 84.16 148 ARG D C 1
ATOM 6072 O O . ARG D 1 148 ? -8.076 -23.427 11.946 1.00 88.17 148 ARG D O 1
ATOM 6080 N N . GLU D 1 149 ? -6.331 -22.613 13.165 1.00 76.76 149 GLU D N 1
ATOM 6081 C CA . GLU D 1 149 ? -6.242 -21.330 12.492 1.00 73.45 149 GLU D CA 1
ATOM 6082 C C . GLU D 1 149 ? -5.021 -21.212 11.609 1.00 73.27 149 GLU D C 1
ATOM 6083 O O . GLU D 1 149 ? -5.110 -20.761 10.490 1.00 69.85 149 GLU D O 1
ATOM 6089 N N . ILE D 1 150 ? -3.860 -21.583 12.152 1.00 76.01 150 ILE D N 1
ATOM 6090 C CA . ILE D 1 150 ? -2.586 -21.646 11.426 1.00 75.51 150 ILE D CA 1
ATOM 6091 C C . ILE D 1 150 ? -1.923 -22.999 11.676 1.00 77.61 150 ILE D C 1
ATOM 6092 O O . ILE D 1 150 ? -1.814 -23.443 12.798 1.00 80.87 150 ILE D O 1
ATOM 6097 N N . SER D 1 151 ? -1.466 -23.653 10.611 1.00 77.89 151 SER D N 1
ATOM 6098 C CA . SER D 1 151 ? -0.574 -24.800 10.764 1.00 79.40 151 SER D CA 1
ATOM 6099 C C . SER D 1 151 ? 0.819 -24.348 10.299 1.00 76.77 151 SER D C 1
ATOM 6100 O O . SER D 1 151 ? 0.933 -23.483 9.424 1.00 72.27 151 SER D O 1
ATOM 6103 N N . VAL D 1 152 ? 1.861 -24.891 10.937 1.00 76.56 152 VAL D N 1
ATOM 6104 C CA . VAL D 1 152 ? 3.224 -24.467 10.695 1.00 77.55 152 VAL D CA 1
ATOM 6105 C C . VAL D 1 152 ? 4.040 -25.659 10.385 1.00 78.11 152 VAL D C 1
ATOM 6106 O O . VAL D 1 152 ? 4.122 -26.558 11.191 1.00 79.56 152 VAL D O 1
ATOM 6110 N N . ASP D 1 153 ? 4.634 -25.686 9.192 1.00 82.40 153 ASP D N 1
ATOM 6111 C CA . ASP D 1 153 ? 5.432 -26.836 8.748 1.00 87.00 153 ASP D CA 1
ATOM 6112 C C . ASP D 1 153 ? 6.753 -26.390 8.146 1.00 85.77 153 ASP D C 1
ATOM 6113 O O . ASP D 1 153 ? 6.845 -25.299 7.618 1.00 80.34 153 ASP D O 1
ATOM 6118 N N . PRO D 1 154 ? 7.826 -27.201 8.199 1.00 88.92 154 PRO D N 1
ATOM 6119 C CA . PRO D 1 154 ? 8.995 -26.940 7.362 1.00 87.57 154 PRO D CA 1
ATOM 6120 C C . PRO D 1 154 ? 8.621 -27.241 5.910 1.00 88.75 154 PRO D C 1
ATOM 6121 O O . PRO D 1 154 ? 9.099 -26.500 5.103 1.00 91.04 154 PRO D O 1
ATOM 6125 N N . ASP D 1 160 ? 20.525 -27.912 2.042 1.00 127.35 160 ASP D N 1
ATOM 6126 C CA . ASP D 1 160 ? 21.783 -27.447 1.442 1.00 131.35 160 ASP D CA 1
ATOM 6127 C C . ASP D 1 160 ? 22.827 -27.018 2.471 1.00 131.07 160 ASP D C 1
ATOM 6128 O O . ASP D 1 160 ? 23.960 -27.483 2.426 1.00 135.50 160 ASP D O 1
ATOM 6133 N N . ASP D 1 161 ? 22.422 -26.109 3.368 1.00 126.65 161 ASP D N 1
ATOM 6134 C CA . ASP D 1 161 ? 23.213 -25.587 4.508 1.00 121.94 161 ASP D CA 1
ATOM 6135 C C . ASP D 1 161 ? 23.892 -24.213 4.245 1.00 120.33 161 ASP D C 1
ATOM 6136 O O . ASP D 1 161 ? 23.305 -23.166 4.482 1.00 117.65 161 ASP D O 1
ATOM 6141 N N . SER D 1 162 ? 25.131 -24.262 3.746 1.00 123.99 162 SER D N 1
ATOM 6142 C CA . SER D 1 162 ? 26.110 -23.177 3.843 1.00 121.13 162 SER D CA 1
ATOM 6143 C C . SER D 1 162 ? 26.050 -22.244 2.632 1.00 119.06 162 SER D C 1
ATOM 6144 O O . SER D 1 162 ? 26.970 -21.469 2.465 1.00 119.06 162 SER D O 1
ATOM 6147 N N . GLU D 1 163 ? 24.981 -22.328 1.818 1.00 116.22 163 GLU D N 1
ATOM 6148 C CA . GLU D 1 163 ? 25.004 -21.787 0.474 1.00 121.26 163 GLU D CA 1
ATOM 6149 C C . GLU D 1 163 ? 25.045 -20.275 0.500 1.00 119.44 163 GLU D C 1
ATOM 6150 O O . GLU D 1 163 ? 25.560 -19.653 -0.417 1.00 119.58 163 GLU D O 1
ATOM 6156 N N . TYR D 1 164 ? 24.432 -19.678 1.528 1.00 116.76 164 TYR D N 1
ATOM 6157 C CA . TYR D 1 164 ? 24.441 -18.205 1.738 1.00 113.41 164 TYR D CA 1
ATOM 6158 C C . TYR D 1 164 ? 25.211 -17.856 3.018 1.00 106.00 164 TYR D C 1
ATOM 6159 O O . TYR D 1 164 ? 25.210 -16.679 3.357 1.00 107.46 164 TYR D O 1
ATOM 6168 N N . PHE D 1 165 ? 25.909 -18.798 3.657 1.00 99.10 165 PHE D N 1
ATOM 6169 C CA . PHE D 1 165 ? 26.629 -18.512 4.883 1.00 90.92 165 PHE D CA 1
ATOM 6170 C C . PHE D 1 165 ? 27.941 -17.723 4.621 1.00 88.56 165 PHE D C 1
ATOM 6171 O O . PHE D 1 165 ? 28.730 -18.120 3.807 1.00 86.08 165 PHE D O 1
ATOM 6179 N N . SER D 1 166 ? 28.114 -16.603 5.335 1.00 86.37 166 SER D N 1
ATOM 6180 C CA . SER D 1 166 ? 29.203 -15.667 5.106 1.00 83.87 166 SER D CA 1
ATOM 6181 C C . SER D 1 166 ? 30.536 -16.390 5.247 1.00 85.53 166 SER D C 1
ATOM 6182 O O . SER D 1 166 ? 30.762 -17.103 6.215 1.00 83.44 166 SER D O 1
ATOM 6185 N N . GLN D 1 167 ? 31.396 -16.182 4.255 1.00 86.80 167 GLN D N 1
ATOM 6186 C CA . GLN D 1 167 ? 32.778 -16.629 4.264 1.00 90.32 167 GLN D CA 1
ATOM 6187 C C . GLN D 1 167 ? 33.692 -15.962 5.313 1.00 90.05 167 GLN D C 1
ATOM 6188 O O . GLN D 1 167 ? 34.731 -16.498 5.623 1.00 90.42 167 GLN D O 1
ATOM 6194 N N . TYR D 1 168 ? 33.287 -14.807 5.844 1.00 90.40 168 TYR D N 1
ATOM 6195 C CA . TYR D 1 168 ? 34.046 -14.059 6.874 1.00 93.37 168 TYR D CA 1
ATOM 6196 C C . TYR D 1 168 ? 33.605 -14.455 8.291 1.00 90.92 168 TYR D C 1
ATOM 6197 O O . TYR D 1 168 ? 34.208 -13.911 9.245 1.00 92.35 168 TYR D O 1
ATOM 6206 N N . SER D 1 169 ? 32.593 -15.311 8.449 1.00 86.61 169 SER D N 1
ATOM 6207 C CA . SER D 1 169 ? 32.204 -15.770 9.782 1.00 85.23 169 SER D CA 1
ATOM 6208 C C . SER D 1 169 ? 33.319 -16.492 10.521 1.00 85.25 169 SER D C 1
ATOM 6209 O O . SER D 1 169 ? 34.080 -17.193 9.902 1.00 86.50 169 SER D O 1
ATOM 6212 N N . ARG D 1 170 ? 33.365 -16.316 11.845 1.00 84.98 170 ARG D N 1
ATOM 6213 C CA . ARG D 1 170 ? 34.297 -17.034 12.755 1.00 89.31 170 ARG D CA 1
ATOM 6214 C C . ARG D 1 170 ? 33.890 -18.510 12.840 1.00 90.43 170 ARG D C 1
ATOM 6215 O O . ARG D 1 170 ? 34.726 -19.346 13.252 1.00 95.01 170 ARG D O 1
ATOM 6223 N N . PHE D 1 171 ? 32.630 -18.835 12.516 1.00 87.76 171 PHE D N 1
ATOM 6224 C CA . PHE D 1 171 ? 32.102 -20.170 12.712 1.00 87.69 171 PHE D CA 1
ATOM 6225 C C . PHE D 1 171 ? 31.831 -20.831 11.391 1.00 89.02 171 PHE D C 1
ATOM 6226 O O . PHE D 1 171 ? 31.831 -20.174 10.347 1.00 88.11 171 PHE D O 1
ATOM 6234 N N . GLU D 1 172 ? 31.641 -22.153 11.450 1.00 91.64 172 GLU D N 1
ATOM 6235 C CA . GLU D 1 172 ? 31.187 -22.940 10.320 1.00 93.60 172 GLU D CA 1
ATOM 6236 C C . GLU D 1 172 ? 29.999 -23.775 10.757 1.00 92.56 172 GLU D C 1
ATOM 6237 O O . GLU D 1 172 ? 29.918 -24.169 11.941 1.00 92.72 172 GLU D O 1
ATOM 6243 N N . ILE D 1 173 ? 29.092 -24.041 9.807 1.00 91.65 173 ILE D N 1
ATOM 6244 C CA . ILE D 1 173 ? 27.903 -24.846 10.039 1.00 94.32 173 ILE D CA 1
ATOM 6245 C C . ILE D 1 173 ? 28.178 -26.321 9.761 1.00 96.94 173 ILE D C 1
ATOM 6246 O O . ILE D 1 173 ? 28.524 -26.707 8.654 1.00 96.40 173 ILE D O 1
ATOM 6251 N N . LEU D 1 174 ? 28.008 -27.146 10.793 1.00 98.04 174 LEU D N 1
ATOM 6252 C CA . LEU D 1 174 ? 28.156 -28.588 10.689 1.00 101.48 174 LEU D CA 1
ATOM 6253 C C . LEU D 1 174 ? 26.877 -29.225 10.163 1.00 101.66 174 LEU D C 1
ATOM 6254 O O . LEU D 1 174 ? 26.917 -30.107 9.318 1.00 102.29 174 LEU D O 1
ATOM 6259 N N . ASP D 1 175 ? 25.737 -28.755 10.673 1.00 102.41 175 ASP D N 1
ATOM 6260 C CA . ASP D 1 175 ? 24.419 -29.278 10.321 1.00 103.58 175 ASP D CA 1
ATOM 6261 C C . ASP D 1 175 ? 23.300 -28.338 10.796 1.00 97.30 175 ASP D C 1
ATOM 6262 O O . ASP D 1 175 ? 23.381 -27.728 11.858 1.00 94.47 175 ASP D O 1
ATOM 6267 N N . VAL D 1 176 ? 22.264 -28.217 9.965 1.00 93.17 176 VAL D N 1
ATOM 6268 C CA . VAL D 1 176 ? 21.006 -27.582 10.346 1.00 90.34 176 VAL D CA 1
ATOM 6269 C C . VAL D 1 176 ? 19.918 -28.617 10.161 1.00 88.87 176 VAL D C 1
ATOM 6270 O O . VAL D 1 176 ? 19.877 -29.262 9.135 1.00 88.63 176 VAL D O 1
ATOM 6274 N N . THR D 1 177 ? 19.065 -28.802 11.175 1.00 87.76 177 THR D N 1
ATOM 6275 C CA . THR D 1 177 ? 17.874 -29.643 11.036 1.00 90.03 177 THR D CA 1
ATOM 6276 C C . THR D 1 177 ? 16.629 -28.890 11.508 1.00 92.12 177 THR D C 1
ATOM 6277 O O . THR D 1 177 ? 16.692 -28.019 12.375 1.00 91.48 177 THR D O 1
ATOM 6281 N N . GLN D 1 178 ? 15.493 -29.208 10.879 1.00 96.14 178 GLN D N 1
ATOM 6282 C CA . GLN D 1 178 ? 14.242 -28.489 11.063 1.00 94.43 178 GLN D CA 1
ATOM 6283 C C . GLN D 1 178 ? 13.188 -29.522 11.297 1.00 95.75 178 GLN D C 1
ATOM 6284 O O . GLN D 1 178 ? 12.862 -30.267 10.393 1.00 101.76 178 GLN D O 1
ATOM 6290 N N . LYS D 1 179 ? 12.672 -29.602 12.520 1.00 96.83 179 LYS D N 1
ATOM 6291 C CA . LYS D 1 179 ? 11.595 -30.540 12.807 1.00 96.26 179 LYS D CA 1
ATOM 6292 C C . LYS D 1 179 ? 10.375 -29.789 13.359 1.00 92.76 179 LYS D C 1
ATOM 6293 O O . LYS D 1 179 ? 10.466 -28.672 13.841 1.00 90.88 179 LYS D O 1
ATOM 6299 N N . LYS D 1 180 ? 9.217 -30.424 13.216 1.00 92.04 180 LYS D N 1
ATOM 6300 C CA . LYS D 1 180 ? 7.957 -29.870 13.596 1.00 90.02 180 LYS D CA 1
ATOM 6301 C C . LYS D 1 180 ? 7.526 -30.407 14.952 1.00 91.02 180 LYS D C 1
ATOM 6302 O O . LYS D 1 180 ? 7.771 -31.556 15.275 1.00 93.45 180 LYS D O 1
ATOM 6308 N N . ASN D 1 181 ? 6.905 -29.531 15.751 1.00 90.77 181 ASN D N 1
ATOM 6309 C CA . ASN D 1 181 ? 6.202 -29.912 16.968 1.00 90.17 181 ASN D CA 1
ATOM 6310 C C . ASN D 1 181 ? 4.771 -29.418 16.998 1.00 86.55 181 ASN D C 1
ATOM 6311 O O . ASN D 1 181 ? 4.439 -28.414 16.407 1.00 85.04 181 ASN D O 1
ATOM 6316 N N . SER D 1 182 ? 3.962 -30.170 17.746 1.00 87.59 182 SER D N 1
ATOM 6317 C CA . SER D 1 182 ? 2.598 -29.909 18.075 1.00 87.90 182 SER D CA 1
ATOM 6318 C C . SER D 1 182 ? 2.526 -30.007 19.586 1.00 87.61 182 SER D C 1
ATOM 6319 O O . SER D 1 182 ? 2.756 -31.078 20.163 1.00 86.98 182 SER D O 1
ATOM 6322 N N . VAL D 1 183 ? 2.218 -28.876 20.221 1.00 85.02 183 VAL D N 1
ATOM 6323 C CA . VAL D 1 183 ? 2.025 -28.786 21.660 1.00 84.91 183 VAL D CA 1
ATOM 6324 C C . VAL D 1 183 ? 0.508 -28.795 21.949 1.00 85.87 183 VAL D C 1
ATOM 6325 O O . VAL D 1 183 ? -0.236 -27.983 21.363 1.00 88.42 183 VAL D O 1
ATOM 6329 N N . THR D 1 184 ? 0.060 -29.684 22.842 1.00 89.36 184 THR D N 1
ATOM 6330 C CA . THR D 1 184 ? -1.345 -29.717 23.245 1.00 92.89 184 THR D CA 1
ATOM 6331 C C . THR D 1 184 ? -1.492 -29.579 24.756 1.00 94.00 184 THR D C 1
ATOM 6332 O O . THR D 1 184 ? -0.690 -30.111 25.487 1.00 92.64 184 THR D O 1
ATOM 6336 N N . TYR D 1 185 ? -2.503 -28.808 25.156 1.00 95.97 185 TYR D N 1
ATOM 6337 C CA . TYR D 1 185 ? -2.747 -28.347 26.545 1.00 97.70 185 TYR D CA 1
ATOM 6338 C C . TYR D 1 185 ? -4.136 -28.835 26.993 1.00 98.00 185 TYR D C 1
ATOM 6339 O O . TYR D 1 185 ? -4.997 -29.032 26.139 1.00 94.55 185 TYR D O 1
ATOM 6348 N N . SER D 1 186 ? -4.291 -29.059 28.301 1.00 103.64 186 SER D N 1
ATOM 6349 C CA . SER D 1 186 ? -5.446 -29.706 28.884 1.00 110.07 186 SER D CA 1
ATOM 6350 C C . SER D 1 186 ? -6.746 -28.929 28.761 1.00 112.35 186 SER D C 1
ATOM 6351 O O . SER D 1 186 ? -7.806 -29.533 28.891 1.00 115.86 186 SER D O 1
ATOM 6354 N N . CYS D 1 187 ? -6.663 -27.610 28.537 1.00 113.24 187 CYS D N 1
ATOM 6355 C CA . CYS D 1 187 ? -7.869 -26.764 28.378 1.00 116.26 187 CYS D CA 1
ATOM 6356 C C . CYS D 1 187 ? -8.628 -27.120 27.097 1.00 117.07 187 CYS D C 1
ATOM 6357 O O . CYS D 1 187 ? -9.842 -27.255 27.094 1.00 117.17 187 CYS D O 1
ATOM 6360 N N . CYS D 1 188 ? -7.868 -27.300 26.012 1.00 117.08 188 CYS D N 1
ATOM 6361 C CA . CYS D 1 188 ? -8.327 -27.032 24.662 1.00 115.76 188 CYS D CA 1
ATOM 6362 C C . CYS D 1 188 ? -8.032 -28.208 23.743 1.00 115.72 188 CYS D C 1
ATOM 6363 O O . CYS D 1 188 ? -6.999 -28.853 23.874 1.00 115.26 188 CYS D O 1
ATOM 6366 N N . PRO D 1 189 ? -8.925 -28.540 22.781 1.00 119.84 189 PRO D N 1
ATOM 6367 C CA . PRO D 1 189 ? -8.658 -29.625 21.834 1.00 120.38 189 PRO D CA 1
ATOM 6368 C C . PRO D 1 189 ? -7.660 -29.247 20.728 1.00 114.45 189 PRO D C 1
ATOM 6369 O O . PRO D 1 189 ? -7.165 -30.151 20.075 1.00 112.01 189 PRO D O 1
ATOM 6373 N N . GLU D 1 190 ? -7.383 -27.950 20.559 1.00 111.12 190 GLU D N 1
ATOM 6374 C CA . GLU D 1 190 ? -6.524 -27.474 19.499 1.00 107.89 190 GLU D CA 1
ATOM 6375 C C . GLU D 1 190 ? -5.069 -27.439 19.969 1.00 101.82 190 GLU D C 1
ATOM 6376 O O . GLU D 1 190 ? -4.785 -27.385 21.164 1.00 101.69 190 GLU D O 1
ATOM 6382 N N . ALA D 1 191 ? -4.159 -27.486 18.990 1.00 98.43 191 ALA D N 1
ATOM 6383 C CA . ALA D 1 191 ? -2.720 -27.625 19.205 1.00 95.57 191 ALA D CA 1
ATOM 6384 C C . ALA D 1 191 ? -1.967 -26.356 18.784 1.00 89.14 191 ALA D C 1
ATOM 6385 O O . ALA D 1 191 ? -2.445 -25.617 17.963 1.00 81.77 191 ALA D O 1
ATOM 6387 N N . TYR D 1 192 ? -0.773 -26.146 19.329 1.00 87.29 192 TYR D N 1
ATOM 6388 C CA . TYR D 1 192 ? 0.125 -25.026 18.943 1.00 85.92 192 TYR D CA 1
ATOM 6389 C C . TYR D 1 192 ? 1.357 -25.575 18.246 1.00 84.98 192 TYR D C 1
ATOM 6390 O O . TYR D 1 192 ? 2.056 -26.390 18.853 1.00 95.52 192 TYR D O 1
ATOM 6399 N N . GLU D 1 193 ? 1.547 -25.188 16.987 1.00 80.09 193 GLU D N 1
ATOM 6400 C CA . GLU D 1 193 ? 2.541 -25.784 16.129 1.00 80.24 193 GLU D CA 1
ATOM 6401 C C . GLU D 1 193 ? 3.748 -24.850 16.021 1.00 78.72 193 GLU D C 1
ATOM 6402 O O . GLU D 1 193 ? 3.591 -23.608 15.942 1.00 73.76 193 GLU D O 1
ATOM 6408 N N . ASP D 1 194 ? 4.942 -25.449 16.040 1.00 78.75 194 ASP D N 1
ATOM 6409 C CA . ASP D 1 194 ? 6.182 -24.718 15.807 1.00 79.18 194 ASP D CA 1
ATOM 6410 C C . ASP D 1 194 ? 7.132 -25.532 14.964 1.00 79.32 194 ASP D C 1
ATOM 6411 O O . ASP D 1 194 ? 6.966 -26.753 14.815 1.00 80.61 194 ASP D O 1
ATOM 6416 N N . VAL D 1 195 ? 8.148 -24.851 14.435 1.00 76.89 195 VAL D N 1
ATOM 6417 C CA . VAL D 1 195 ? 9.273 -25.513 13.809 1.00 77.82 195 VAL D CA 1
ATOM 6418 C C . VAL D 1 195 ? 10.475 -25.256 14.701 1.00 79.05 195 VAL D C 1
ATOM 6419 O O . VAL D 1 195 ? 10.741 -24.106 15.069 1.00 79.06 195 VAL D O 1
ATOM 6423 N N . GLU D 1 196 ? 11.168 -26.341 15.083 1.00 82.73 196 GLU D N 1
ATOM 6424 C CA . GLU D 1 196 ? 12.367 -26.287 15.905 1.00 83.70 196 GLU D CA 1
ATOM 6425 C C . GLU D 1 196 ? 13.529 -26.450 14.943 1.00 83.64 196 GLU D C 1
ATOM 6426 O O . GLU D 1 196 ? 13.659 -27.472 14.248 1.00 82.99 196 GLU D O 1
ATOM 6432 N N . VAL D 1 197 ? 14.364 -25.409 14.874 1.00 82.85 197 VAL D N 1
ATOM 6433 C CA . VAL D 1 197 ? 15.516 -25.368 14.002 1.00 84.64 197 VAL D CA 1
ATOM 6434 C C . VAL D 1 197 ? 16.729 -25.552 14.875 1.00 85.19 197 VAL D C 1
ATOM 6435 O O . VAL D 1 197 ? 16.920 -24.800 15.826 1.00 86.55 197 VAL D O 1
ATOM 6439 N N . SER D 1 198 ? 17.524 -26.582 14.553 1.00 86.96 198 SER D N 1
ATOM 6440 C CA . SER D 1 198 ? 18.742 -26.940 15.275 1.00 89.21 198 SER D CA 1
ATOM 6441 C C . SER D 1 198 ? 19.970 -26.617 14.420 1.00 90.10 198 SER D C 1
ATOM 6442 O O . SER D 1 198 ? 20.168 -27.172 13.323 1.00 93.55 198 SER D O 1
ATOM 6445 N N . LEU D 1 199 ? 20.787 -25.694 14.933 1.00 89.49 199 LEU D N 1
ATOM 6446 C CA . LEU D 1 199 ? 21.960 -25.166 14.258 1.00 91.11 199 LEU D CA 1
ATOM 6447 C C . LEU D 1 199 ? 23.173 -25.693 14.996 1.00 92.92 199 LEU D C 1
ATOM 6448 O O . LEU D 1 199 ? 23.471 -25.284 16.117 1.00 95.09 199 LEU D O 1
ATOM 6453 N N . ASN D 1 200 ? 23.849 -26.661 14.375 1.00 92.57 200 ASN D N 1
ATOM 6454 C CA . ASN D 1 200 ? 25.043 -27.255 14.913 1.00 93.06 200 ASN D CA 1
ATOM 6455 C C . ASN D 1 200 ? 26.225 -26.545 14.240 1.00 92.36 200 ASN D C 1
ATOM 6456 O O . ASN D 1 200 ? 26.413 -26.658 13.022 1.00 92.67 200 ASN D O 1
ATOM 6461 N N . PHE D 1 201 ? 26.989 -25.776 15.030 1.00 91.99 201 PHE D N 1
ATOM 6462 C CA . PHE D 1 201 ? 28.080 -24.958 14.508 1.00 91.41 201 PHE D CA 1
ATOM 6463 C C . PHE D 1 201 ? 29.262 -24.981 15.463 1.00 91.08 201 PHE D C 1
ATOM 6464 O O . PHE D 1 201 ? 29.109 -25.320 16.650 1.00 92.27 201 PHE D O 1
ATOM 6472 N N . ARG D 1 202 ? 30.447 -24.630 14.942 1.00 90.13 202 ARG D N 1
ATOM 6473 C CA . ARG D 1 202 ? 31.679 -24.523 15.760 1.00 93.52 202 ARG D CA 1
ATOM 6474 C C . ARG D 1 202 ? 32.594 -23.432 15.210 1.00 93.82 202 ARG D C 1
ATOM 6475 O O . ARG D 1 202 ? 32.385 -23.011 14.059 1.00 92.09 202 ARG D O 1
ATOM 6483 N N . LYS D 1 203 ? 33.570 -23.027 16.025 1.00 97.82 203 LYS D N 1
ATOM 6484 C CA . LYS D 1 203 ? 34.644 -22.159 15.601 1.00 100.77 203 LYS D CA 1
ATOM 6485 C C . LYS D 1 203 ? 35.522 -22.865 14.612 1.00 101.33 203 LYS D C 1
ATOM 6486 O O . LYS D 1 203 ? 35.784 -24.051 14.751 1.00 103.67 203 LYS D O 1
ATOM 6492 N N . LYS D 1 204 ? 35.989 -22.124 13.602 1.00 99.33 204 LYS D N 1
ATOM 6493 C CA . LYS D 1 204 ? 36.972 -22.615 12.659 1.00 101.98 204 LYS D CA 1
ATOM 6494 C C . LYS D 1 204 ? 38.367 -22.637 13.301 1.00 106.29 204 LYS D C 1
ATOM 6495 O O . LYS D 1 204 ? 38.636 -21.829 14.181 1.00 106.55 204 LYS D O 1
ATOM 6501 N N . LEU E 1 1 ? -5.640 38.459 14.185 1.00 61.95 1 LEU E N 1
ATOM 6502 C CA . LEU E 1 1 ? -5.502 37.009 14.112 1.00 61.39 1 LEU E CA 1
ATOM 6503 C C . LEU E 1 1 ? -4.991 36.529 15.447 1.00 58.53 1 LEU E C 1
ATOM 6504 O O . LEU E 1 1 ? -4.115 37.157 16.040 1.00 57.30 1 LEU E O 1
ATOM 6509 N N . ASP E 1 2 ? -5.519 35.393 15.905 1.00 55.94 2 ASP E N 1
ATOM 6510 C CA . ASP E 1 2 ? -4.929 34.701 17.047 1.00 56.43 2 ASP E CA 1
ATOM 6511 C C . ASP E 1 2 ? -3.978 33.575 16.565 1.00 53.98 2 ASP E C 1
ATOM 6512 O O . ASP E 1 2 ? -3.833 33.321 15.375 1.00 54.61 2 ASP E O 1
ATOM 6517 N N . ARG E 1 3 ? -3.309 32.916 17.500 1.00 53.17 3 ARG E N 1
ATOM 6518 C CA . ARG E 1 3 ? -2.298 31.868 17.212 1.00 50.34 3 ARG E CA 1
ATOM 6519 C C . ARG E 1 3 ? -2.910 30.721 16.415 1.00 48.88 3 ARG E C 1
ATOM 6520 O O . ARG E 1 3 ? -2.259 30.253 15.460 1.00 55.01 3 ARG E O 1
ATOM 6528 N N . ALA E 1 4 ? -4.125 30.308 16.751 1.00 52.06 4 ALA E N 1
ATOM 6529 C CA . ALA E 1 4 ? -4.795 29.219 16.016 1.00 50.63 4 ALA E CA 1
ATOM 6530 C C . ALA E 1 4 ? -5.066 29.601 14.568 1.00 51.55 4 ALA E C 1
ATOM 6531 O O . ALA E 1 4 ? -4.931 28.756 13.672 1.00 50.58 4 ALA E O 1
ATOM 6533 N N . ASP E 1 5 ? -5.477 30.866 14.350 1.00 51.13 5 ASP E N 1
ATOM 6534 C CA . ASP E 1 5 ? -5.753 31.406 13.015 1.00 52.00 5 ASP E CA 1
ATOM 6535 C C . ASP E 1 5 ? -4.488 31.471 12.204 1.00 49.79 5 ASP E C 1
ATOM 6536 O O . ASP E 1 5 ? -4.502 31.139 11.048 1.00 44.19 5 ASP E O 1
ATOM 6541 N N . ILE E 1 6 ? -3.380 31.905 12.815 1.00 47.55 6 ILE E N 1
ATOM 6542 C CA . ILE E 1 6 ? -2.127 31.936 12.131 1.00 45.61 6 ILE E CA 1
ATOM 6543 C C . ILE E 1 6 ? -1.749 30.561 11.694 1.00 45.59 6 ILE E C 1
ATOM 6544 O O . ILE E 1 6 ? -1.345 30.378 10.521 1.00 46.67 6 ILE E O 1
ATOM 6549 N N . LEU E 1 7 ? -1.899 29.573 12.584 1.00 47.51 7 LEU E N 1
ATOM 6550 C CA . LEU E 1 7 ? -1.483 28.220 12.240 1.00 48.39 7 LEU E CA 1
ATOM 6551 C C . LEU E 1 7 ? -2.362 27.692 11.095 1.00 48.76 7 LEU E C 1
ATOM 6552 O O . LEU E 1 7 ? -1.883 27.083 10.153 1.00 51.09 7 LEU E O 1
ATOM 6557 N N . TYR E 1 8 ? -3.656 27.992 11.160 1.00 49.47 8 TYR E N 1
ATOM 6558 C CA . TYR E 1 8 ? -4.637 27.634 10.105 1.00 53.67 8 TYR E CA 1
ATOM 6559 C C . TYR E 1 8 ? -4.179 28.254 8.776 1.00 55.70 8 TYR E C 1
ATOM 6560 O O . TYR E 1 8 ? -4.113 27.516 7.788 1.00 58.98 8 TYR E O 1
ATOM 6569 N N . ASN E 1 9 ? -3.866 29.554 8.745 1.00 50.66 9 ASN E N 1
ATOM 6570 C CA . ASN E 1 9 ? -3.500 30.198 7.490 1.00 52.03 9 ASN E CA 1
ATOM 6571 C C . ASN E 1 9 ? -2.195 29.664 6.947 1.00 51.34 9 ASN E C 1
ATOM 6572 O O . ASN E 1 9 ? -2.078 29.382 5.742 1.00 51.20 9 ASN E O 1
ATOM 6577 N N . ILE E 1 10 ? -1.232 29.425 7.836 1.00 49.85 10 ILE E N 1
ATOM 6578 C CA . ILE E 1 10 ? 0.003 28.769 7.417 1.00 52.21 10 ILE E CA 1
ATOM 6579 C C . ILE E 1 10 ? -0.276 27.412 6.737 1.00 55.10 10 ILE E C 1
ATOM 6580 O O . ILE E 1 10 ? 0.313 27.129 5.724 1.00 51.74 10 ILE E O 1
ATOM 6585 N N . ARG E 1 11 ? -1.179 26.593 7.293 1.00 54.09 11 ARG E N 1
ATOM 6586 C CA . ARG E 1 11 ? -1.465 25.241 6.745 1.00 57.54 11 ARG E CA 1
ATOM 6587 C C . ARG E 1 11 ? -2.138 25.371 5.369 1.00 60.39 11 ARG E C 1
ATOM 6588 O O . ARG E 1 11 ? -1.662 24.697 4.451 1.00 73.80 11 ARG E O 1
ATOM 6596 N N . GLN E 1 12 ? -3.151 26.222 5.226 1.00 58.30 12 GLN E N 1
ATOM 6597 C CA . GLN E 1 12 ? -3.733 26.555 3.890 1.00 61.81 12 GLN E CA 1
ATOM 6598 C C . GLN E 1 12 ? -2.758 27.020 2.837 1.00 59.68 12 GLN E C 1
ATOM 6599 O O . GLN E 1 12 ? -2.896 26.692 1.723 1.00 64.73 12 GLN E O 1
ATOM 6605 N N . THR E 1 13 ? -1.783 27.826 3.226 1.00 64.18 13 THR E N 1
ATOM 6606 C CA . THR E 1 13 ? -0.883 28.513 2.313 1.00 66.67 13 THR E CA 1
ATOM 6607 C C . THR E 1 13 ? 0.449 27.796 2.065 1.00 65.49 13 THR E C 1
ATOM 6608 O O . THR E 1 13 ? 0.931 27.795 0.979 1.00 62.62 13 THR E O 1
ATOM 6612 N N . SER E 1 14 ? 1.047 27.248 3.122 1.00 66.83 14 SER E N 1
ATOM 6613 C CA . SER E 1 14 ? 2.341 26.631 3.097 1.00 68.78 14 SER E CA 1
ATOM 6614 C C . SER E 1 14 ? 2.231 25.337 2.322 1.00 70.49 14 SER E C 1
ATOM 6615 O O . SER E 1 14 ? 1.280 24.523 2.509 1.00 75.12 14 SER E O 1
ATOM 6618 N N . ARG E 1 15 ? 3.231 25.132 1.467 1.00 68.13 15 ARG E N 1
ATOM 6619 C CA . ARG E 1 15 ? 3.576 23.814 0.879 1.00 67.66 15 ARG E CA 1
ATOM 6620 C C . ARG E 1 15 ? 4.867 23.325 1.523 1.00 61.69 15 ARG E C 1
ATOM 6621 O O . ARG E 1 15 ? 5.973 23.698 1.122 1.00 63.52 15 ARG E O 1
ATOM 6629 N N . PRO E 1 16 ? 4.777 22.447 2.548 1.00 57.03 16 PRO E N 1
ATOM 6630 C CA . PRO E 1 16 ? 5.978 22.054 3.296 1.00 58.43 16 PRO E CA 1
ATOM 6631 C C . PRO E 1 16 ? 7.027 21.296 2.461 1.00 59.00 16 PRO E C 1
ATOM 6632 O O . PRO E 1 16 ? 8.154 21.243 2.855 1.00 64.57 16 PRO E O 1
ATOM 6636 N N . ASP E 1 17 ? 6.647 20.720 1.327 1.00 55.65 17 ASP E N 1
ATOM 6637 C CA . ASP E 1 17 ? 7.538 19.953 0.506 1.00 53.96 17 ASP E CA 1
ATOM 6638 C C . ASP E 1 17 ? 7.996 20.700 -0.724 1.00 57.64 17 ASP E C 1
ATOM 6639 O O . ASP E 1 17 ? 8.592 20.102 -1.606 1.00 65.12 17 ASP E O 1
ATOM 6644 N N . VAL E 1 18 ? 7.750 22.015 -0.779 1.00 57.76 18 VAL E N 1
ATOM 6645 C CA . VAL E 1 18 ? 8.194 22.839 -1.897 1.00 58.76 18 VAL E CA 1
ATOM 6646 C C . VAL E 1 18 ? 9.048 23.964 -1.359 1.00 57.88 18 VAL E C 1
ATOM 6647 O O . VAL E 1 18 ? 8.655 24.730 -0.458 1.00 57.62 18 VAL E O 1
ATOM 6651 N N . ILE E 1 19 ? 10.256 24.053 -1.913 1.00 60.56 19 ILE E N 1
ATOM 6652 C CA . ILE E 1 19 ? 11.193 25.092 -1.578 1.00 59.30 19 ILE E CA 1
ATOM 6653 C C . ILE E 1 19 ? 10.506 26.409 -1.927 1.00 53.86 19 ILE E C 1
ATOM 6654 O O . ILE E 1 19 ? 9.888 26.548 -2.962 1.00 56.77 19 ILE E O 1
ATOM 6659 N N . PRO E 1 20 ? 10.521 27.414 -1.047 1.00 55.01 20 PRO E N 1
ATOM 6660 C CA . PRO E 1 20 ? 9.843 28.678 -1.324 1.00 56.03 20 PRO E CA 1
ATOM 6661 C C . PRO E 1 20 ? 10.701 29.628 -2.161 1.00 56.08 20 PRO E C 1
ATOM 6662 O O . PRO E 1 20 ? 10.991 30.684 -1.690 1.00 57.53 20 PRO E O 1
ATOM 6666 N N . THR E 1 21 ? 11.127 29.203 -3.345 1.00 63.47 21 THR E N 1
ATOM 6667 C CA . THR E 1 21 ? 11.892 30.084 -4.202 1.00 72.66 21 THR E CA 1
ATOM 6668 C C . THR E 1 21 ? 10.891 31.106 -4.707 1.00 77.43 21 THR E C 1
ATOM 6669 O O . THR E 1 21 ? 9.722 30.777 -4.987 1.00 73.49 21 THR E O 1
ATOM 6673 N N . GLN E 1 22 ? 11.343 32.352 -4.701 1.00 87.24 22 GLN E N 1
ATOM 6674 C CA . GLN E 1 22 ? 10.647 33.450 -5.321 1.00 101.55 22 GLN E CA 1
ATOM 6675 C C . GLN E 1 22 ? 11.570 33.955 -6.416 1.00 107.00 22 GLN E C 1
ATOM 6676 O O . GLN E 1 22 ? 12.638 34.485 -6.147 1.00 99.82 22 GLN E O 1
ATOM 6682 N N . ARG E 1 23 ? 11.135 33.796 -7.673 1.00 115.84 23 ARG E N 1
ATOM 6683 C CA . ARG E 1 23 ? 11.528 34.646 -8.844 1.00 122.10 23 ARG E CA 1
ATOM 6684 C C . ARG E 1 23 ? 12.989 34.353 -9.207 1.00 113.76 23 ARG E C 1
ATOM 6685 O O . ARG E 1 23 ? 13.753 35.303 -9.503 1.00 105.57 23 ARG E O 1
ATOM 6693 N N . ASP E 1 24 ? 13.329 33.064 -9.264 1.00 112.61 24 ASP E N 1
ATOM 6694 C CA . ASP E 1 24 ? 14.672 32.583 -9.644 1.00 112.90 24 ASP E CA 1
ATOM 6695 C C . ASP E 1 24 ? 15.866 33.389 -9.042 1.00 109.86 24 ASP E C 1
ATOM 6696 O O . ASP E 1 24 ? 16.820 33.770 -9.764 1.00 103.67 24 ASP E O 1
ATOM 6701 N N . ARG E 1 25 ? 15.757 33.704 -7.740 1.00 98.63 25 ARG E N 1
ATOM 6702 C CA . ARG E 1 25 ? 16.934 33.864 -6.832 1.00 88.07 25 ARG E CA 1
ATOM 6703 C C . ARG E 1 25 ? 16.997 32.598 -5.980 1.00 75.14 25 ARG E C 1
ATOM 6704 O O . ARG E 1 25 ? 15.977 31.972 -5.685 1.00 74.72 25 ARG E O 1
ATOM 6712 N N . PRO E 1 26 ? 18.179 32.197 -5.464 1.00 61.16 26 PRO E N 1
ATOM 6713 C CA . PRO E 1 26 ? 18.247 31.121 -4.490 1.00 57.57 26 PRO E CA 1
ATOM 6714 C C . PRO E 1 26 ? 17.639 31.543 -3.140 1.00 53.21 26 PRO E C 1
ATOM 6715 O O . PRO E 1 26 ? 17.665 32.700 -2.830 1.00 53.34 26 PRO E O 1
ATOM 6719 N N . VAL E 1 27 ? 17.082 30.593 -2.395 1.00 50.41 27 VAL E N 1
ATOM 6720 C CA . VAL E 1 27 ? 16.603 30.848 -1.078 1.00 54.32 27 VAL E CA 1
ATOM 6721 C C . VAL E 1 27 ? 17.842 30.904 -0.196 1.00 55.03 27 VAL E C 1
ATOM 6722 O O . VAL E 1 27 ? 18.638 29.962 -0.180 1.00 65.48 27 VAL E O 1
ATOM 6726 N N . ALA E 1 28 ? 17.990 32.023 0.512 1.00 51.33 28 ALA E N 1
ATOM 6727 C CA . ALA E 1 28 ? 19.117 32.319 1.366 1.00 48.39 28 ALA E CA 1
ATOM 6728 C C . ALA E 1 28 ? 18.885 31.714 2.736 1.00 45.06 28 ALA E C 1
ATOM 6729 O O . ALA E 1 28 ? 18.073 32.195 3.504 1.00 46.31 28 ALA E O 1
ATOM 6731 N N . VAL E 1 29 ? 19.614 30.642 3.040 1.00 46.20 29 VAL E N 1
ATOM 6732 C CA . VAL E 1 29 ? 19.560 30.016 4.346 1.00 47.00 29 VAL E CA 1
ATOM 6733 C C . VAL E 1 29 ? 20.784 30.443 5.115 1.00 48.91 29 VAL E C 1
ATOM 6734 O O . VAL E 1 29 ? 21.889 30.399 4.588 1.00 53.66 29 VAL E O 1
ATOM 6738 N N . SER E 1 30 ? 20.610 30.893 6.363 1.00 48.27 30 SER E N 1
ATOM 6739 C CA . SER E 1 30 ? 21.750 31.241 7.175 1.00 51.99 30 SER E CA 1
ATOM 6740 C C . SER E 1 30 ? 21.845 30.185 8.285 1.00 51.15 30 SER E C 1
ATOM 6741 O O . SER E 1 30 ? 20.834 29.770 8.836 1.00 51.20 30 SER E O 1
ATOM 6744 N N . VAL E 1 31 ? 23.058 29.676 8.485 1.00 49.05 31 VAL E N 1
ATOM 6745 C CA . VAL E 1 31 ? 23.284 28.670 9.474 1.00 51.87 31 VAL E CA 1
ATOM 6746 C C . VAL E 1 31 ? 24.531 28.951 10.277 1.00 55.54 31 VAL E C 1
ATOM 6747 O O . VAL E 1 31 ? 25.538 29.410 9.756 1.00 58.41 31 VAL E O 1
ATOM 6751 N N . SER E 1 32 ? 24.404 28.729 11.589 1.00 56.22 32 SER E N 1
ATOM 6752 C CA . SER E 1 32 ? 25.477 28.976 12.532 1.00 60.78 32 SER E CA 1
ATOM 6753 C C . SER E 1 32 ? 25.376 27.920 13.635 1.00 59.07 32 SER E C 1
ATOM 6754 O O . SER E 1 32 ? 24.284 27.596 14.089 1.00 54.87 32 SER E O 1
ATOM 6757 N N . LEU E 1 33 ? 26.520 27.338 14.000 1.00 55.91 33 LEU E N 1
ATOM 6758 C CA . LEU E 1 33 ? 26.555 26.298 15.022 1.00 55.42 33 LEU E CA 1
ATOM 6759 C C . LEU E 1 33 ? 27.041 26.900 16.332 1.00 58.08 33 LEU E C 1
ATOM 6760 O O . LEU E 1 33 ? 28.072 27.569 16.366 1.00 59.76 33 LEU E O 1
ATOM 6765 N N . LYS E 1 34 ? 26.270 26.708 17.412 1.00 57.68 34 LYS E N 1
ATOM 6766 C CA . LYS E 1 34 ? 26.694 27.072 18.745 1.00 61.01 34 LYS E CA 1
ATOM 6767 C C . LYS E 1 34 ? 26.925 25.779 19.517 1.00 55.40 34 LYS E C 1
ATOM 6768 O O . LYS E 1 34 ? 26.003 25.010 19.739 1.00 52.38 34 LYS E O 1
ATOM 6774 N N . PHE E 1 35 ? 28.179 25.565 19.925 1.00 52.27 35 PHE E N 1
ATOM 6775 C CA . PHE E 1 35 ? 28.602 24.371 20.572 1.00 52.53 35 PHE E CA 1
ATOM 6776 C C . PHE E 1 35 ? 28.288 24.413 22.033 1.00 54.93 35 PHE E C 1
ATOM 6777 O O . PHE E 1 35 ? 28.594 25.386 22.723 1.00 59.64 35 PHE E O 1
ATOM 6785 N N . ILE E 1 36 ? 27.675 23.321 22.500 1.00 55.82 36 ILE E N 1
ATOM 6786 C CA . ILE E 1 36 ? 27.220 23.163 23.858 1.00 56.79 36 ILE E CA 1
ATOM 6787 C C . ILE E 1 36 ? 28.166 22.238 24.595 1.00 57.84 36 ILE E C 1
ATOM 6788 O O . ILE E 1 36 ? 28.529 22.498 25.746 1.00 59.72 36 ILE E O 1
ATOM 6793 N N . ASN E 1 37 ? 28.583 21.153 23.944 1.00 58.13 37 ASN E N 1
ATOM 6794 C CA . ASN E 1 37 ? 29.496 20.200 24.568 1.00 58.47 37 ASN E CA 1
ATOM 6795 C C . ASN E 1 37 ? 30.233 19.346 23.568 1.00 55.70 37 ASN E C 1
ATOM 6796 O O . ASN E 1 37 ? 29.733 19.072 22.497 1.00 55.73 37 ASN E O 1
ATOM 6801 N N . ILE E 1 38 ? 31.430 18.913 23.959 1.00 57.61 38 ILE E N 1
ATOM 6802 C CA . ILE E 1 38 ? 32.204 17.927 23.232 1.00 60.35 38 ILE E CA 1
ATOM 6803 C C . ILE E 1 38 ? 32.369 16.781 24.189 1.00 61.71 38 ILE E C 1
ATOM 6804 O O . ILE E 1 38 ? 32.948 16.956 25.236 1.00 65.07 38 ILE E O 1
ATOM 6809 N N . LEU E 1 39 ? 31.864 15.605 23.812 1.00 63.57 39 LEU E N 1
ATOM 6810 C CA . LEU E 1 39 ? 31.741 14.478 24.719 1.00 66.72 39 LEU E CA 1
ATOM 6811 C C . LEU E 1 39 ? 32.864 13.503 24.626 1.00 69.31 39 LEU E C 1
ATOM 6812 O O . LEU E 1 39 ? 33.468 13.160 25.621 1.00 74.52 39 LEU E O 1
ATOM 6817 N N . GLU E 1 40 ? 33.129 13.018 23.426 1.00 71.93 40 GLU E N 1
ATOM 6818 C CA . GLU E 1 40 ? 34.136 12.014 23.259 1.00 76.68 40 GLU E CA 1
ATOM 6819 C C . GLU E 1 40 ? 34.972 12.484 22.121 1.00 75.11 40 GLU E C 1
ATOM 6820 O O . GLU E 1 40 ? 34.451 13.058 21.179 1.00 71.65 40 GLU E O 1
ATOM 6826 N N . VAL E 1 41 ? 36.284 12.294 22.238 1.00 80.46 41 VAL E N 1
ATOM 6827 C CA . VAL E 1 41 ? 37.268 12.610 21.221 1.00 84.21 41 VAL E CA 1
ATOM 6828 C C . VAL E 1 41 ? 38.119 11.364 21.096 1.00 85.79 41 VAL E C 1
ATOM 6829 O O . VAL E 1 41 ? 38.298 10.626 22.071 1.00 86.04 41 VAL E O 1
ATOM 6833 N N . ASN E 1 42 ? 38.592 11.094 19.875 1.00 85.52 42 ASN E N 1
ATOM 6834 C CA . ASN E 1 42 ? 39.466 9.955 19.625 1.00 87.27 42 ASN E CA 1
ATOM 6835 C C . ASN E 1 42 ? 40.567 10.330 18.622 1.00 94.45 42 ASN E C 1
ATOM 6836 O O . ASN E 1 42 ? 40.300 10.510 17.434 1.00 93.76 42 ASN E O 1
ATOM 6841 N N . GLU E 1 43 ? 41.805 10.477 19.119 1.00 103.97 43 GLU E N 1
ATOM 6842 C CA . GLU E 1 43 ? 42.973 10.818 18.281 1.00 102.75 43 GLU E CA 1
ATOM 6843 C C . GLU E 1 43 ? 43.285 9.663 17.313 1.00 98.21 43 GLU E C 1
ATOM 6844 O O . GLU E 1 43 ? 43.605 9.941 16.161 1.00 95.12 43 GLU E O 1
ATOM 6850 N N . ILE E 1 44 ? 43.140 8.411 17.779 1.00 94.81 44 ILE E N 1
ATOM 6851 C CA . ILE E 1 44 ? 43.333 7.218 16.941 1.00 96.83 44 ILE E CA 1
ATOM 6852 C C . ILE E 1 44 ? 42.334 7.163 15.772 1.00 95.30 44 ILE E C 1
ATOM 6853 O O . ILE E 1 44 ? 42.760 7.192 14.612 1.00 89.27 44 ILE E O 1
ATOM 6858 N N . THR E 1 45 ? 41.021 7.138 16.072 1.00 93.73 45 THR E N 1
ATOM 6859 C CA . THR E 1 45 ? 39.986 6.983 15.023 1.00 85.44 45 THR E CA 1
ATOM 6860 C C . THR E 1 45 ? 39.574 8.273 14.317 1.00 82.62 45 THR E C 1
ATOM 6861 O O . THR E 1 45 ? 38.916 8.214 13.300 1.00 82.15 45 THR E O 1
ATOM 6865 N N . ASN E 1 46 ? 39.994 9.434 14.840 1.00 79.51 46 ASN E N 1
ATOM 6866 C CA . ASN E 1 46 ? 39.585 10.737 14.348 1.00 78.26 46 ASN E CA 1
ATOM 6867 C C . ASN E 1 46 ? 38.051 10.966 14.363 1.00 77.00 46 ASN E C 1
ATOM 6868 O O . ASN E 1 46 ? 37.464 11.574 13.459 1.00 76.97 46 ASN E O 1
ATOM 6873 N N . GLU E 1 47 ? 37.424 10.470 15.432 1.00 76.13 47 GLU E N 1
ATOM 6874 C CA . GLU E 1 47 ? 36.025 10.652 15.664 1.00 76.72 47 GLU E CA 1
ATOM 6875 C C . GLU E 1 47 ? 35.806 11.618 16.824 1.00 77.11 47 GLU E C 1
ATOM 6876 O O . GLU E 1 47 ? 36.502 11.564 17.844 1.00 83.43 47 GLU E O 1
ATOM 6882 N N . VAL E 1 48 ? 34.820 12.505 16.659 1.00 71.47 48 VAL E N 1
ATOM 6883 C CA . VAL E 1 48 ? 34.419 13.404 17.718 1.00 67.80 48 VAL E CA 1
ATOM 6884 C C . VAL E 1 48 ? 32.913 13.357 17.880 1.00 63.19 48 VAL E C 1
ATOM 6885 O O . VAL E 1 48 ? 32.202 13.264 16.910 1.00 57.52 48 VAL E O 1
ATOM 6889 N N . ASP E 1 49 ? 32.437 13.408 19.121 1.00 62.94 49 ASP E N 1
ATOM 6890 C CA . ASP E 1 49 ? 31.030 13.354 19.451 1.00 63.28 49 ASP E CA 1
ATOM 6891 C C . ASP E 1 49 ? 30.683 14.735 20.030 1.00 60.24 49 ASP E C 1
ATOM 6892 O O . ASP E 1 49 ? 31.248 15.167 21.040 1.00 65.09 49 ASP E O 1
ATOM 6897 N N . VAL E 1 50 ? 29.735 15.427 19.411 1.00 54.30 50 VAL E N 1
ATOM 6898 C CA . VAL E 1 50 ? 29.524 16.836 19.704 1.00 56.69 50 VAL E CA 1
ATOM 6899 C C . VAL E 1 50 ? 28.034 17.135 19.899 1.00 54.38 50 VAL E C 1
ATOM 6900 O O . VAL E 1 50 ? 27.190 16.574 19.207 1.00 52.38 50 VAL E O 1
ATOM 6904 N N . VAL E 1 51 ? 27.723 18.025 20.846 1.00 53.04 51 VAL E N 1
ATOM 6905 C CA . VAL E 1 51 ? 26.382 18.605 20.977 1.00 54.57 51 VAL E CA 1
ATOM 6906 C C . VAL E 1 51 ? 26.412 20.084 20.585 1.00 53.02 51 VAL E C 1
ATOM 6907 O O . VAL E 1 51 ? 27.232 20.816 21.095 1.00 53.24 51 VAL E O 1
ATOM 6911 N N . PHE E 1 52 ? 25.521 20.513 19.683 1.00 50.29 52 PHE E N 1
ATOM 6912 C CA . PHE E 1 52 ? 25.457 21.897 19.227 1.00 49.18 52 PHE E CA 1
ATOM 6913 C C . PHE E 1 52 ? 24.028 22.336 18.916 1.00 49.94 52 PHE E C 1
ATOM 6914 O O . PHE E 1 52 ? 23.185 21.499 18.526 1.00 51.97 52 PHE E O 1
ATOM 6922 N N . TRP E 1 53 ? 23.767 23.635 19.082 1.00 47.30 53 TRP E N 1
ATOM 6923 C CA . TRP E 1 53 ? 22.551 24.253 18.598 1.00 49.49 53 TRP E CA 1
ATOM 6924 C C . TRP E 1 53 ? 22.801 24.750 17.174 1.00 51.39 53 TRP E C 1
ATOM 6925 O O . TRP E 1 53 ? 23.774 25.480 16.928 1.00 53.86 53 TRP E O 1
ATOM 6936 N N . GLN E 1 54 ? 21.965 24.297 16.234 1.00 50.22 54 GLN E N 1
ATOM 6937 C CA . GLN E 1 54 ? 22.108 24.644 14.841 1.00 53.37 54 GLN E CA 1
ATOM 6938 C C . GLN E 1 54 ? 21.134 25.778 14.523 1.00 51.90 54 GLN E C 1
ATOM 6939 O O . GLN E 1 54 ? 19.998 25.535 14.179 1.00 47.88 54 GLN E O 1
ATOM 6945 N N . GLN E 1 55 ? 21.593 27.018 14.678 1.00 50.39 55 GLN E N 1
ATOM 6946 C CA . GLN E 1 55 ? 20.779 28.176 14.417 1.00 52.29 55 GLN E CA 1
ATOM 6947 C C . GLN E 1 55 ? 20.584 28.311 12.917 1.00 51.94 55 GLN E C 1
ATOM 6948 O O . GLN E 1 55 ? 21.507 28.566 12.189 1.00 48.26 55 GLN E O 1
ATOM 6954 N N . THR E 1 56 ? 19.350 28.103 12.468 1.00 51.17 56 THR E N 1
ATOM 6955 C CA . THR E 1 56 ? 19.009 28.134 11.070 1.00 53.63 56 THR E CA 1
ATOM 6956 C C . THR E 1 56 ? 17.925 29.196 10.855 1.00 51.93 56 THR E C 1
ATOM 6957 O O . THR E 1 56 ? 16.954 29.226 11.561 1.00 54.09 56 THR E O 1
ATOM 6961 N N . THR E 1 57 ? 18.118 30.071 9.881 1.00 51.68 57 THR E N 1
ATOM 6962 C CA . THR E 1 57 ? 17.085 31.004 9.528 1.00 56.59 57 THR E CA 1
ATOM 6963 C C . THR E 1 57 ? 16.949 31.212 8.039 1.00 53.94 57 THR E C 1
ATOM 6964 O O . THR E 1 57 ? 17.896 31.022 7.280 1.00 60.88 57 THR E O 1
ATOM 6968 N N . TRP E 1 58 ? 15.747 31.602 7.625 1.00 49.48 58 TRP E N 1
ATOM 6969 C CA . TRP E 1 58 ? 15.454 31.888 6.219 1.00 50.00 58 TRP E CA 1
ATOM 6970 C C . TRP E 1 58 ? 14.131 32.648 6.200 1.00 49.26 58 TRP E C 1
ATOM 6971 O O . TRP E 1 58 ? 13.453 32.766 7.211 1.00 47.97 58 TRP E O 1
ATOM 6982 N N . SER E 1 59 ? 13.782 33.126 5.014 1.00 54.04 59 SER E N 1
ATOM 6983 C CA . SER E 1 59 ? 12.582 33.911 4.804 1.00 60.00 59 SER E CA 1
ATOM 6984 C C . SER E 1 59 ? 11.623 33.168 3.929 1.00 56.97 59 SER E C 1
ATOM 6985 O O . SER E 1 59 ? 12.028 32.526 2.973 1.00 59.97 59 SER E O 1
ATOM 6988 N N . ASP E 1 60 ? 10.356 33.220 4.315 1.00 55.84 60 ASP E N 1
ATOM 6989 C CA . ASP E 1 60 ? 9.290 32.757 3.459 1.00 59.86 60 ASP E CA 1
ATOM 6990 C C . ASP E 1 60 ? 8.186 33.777 3.533 1.00 55.05 60 ASP E C 1
ATOM 6991 O O . ASP E 1 60 ? 7.395 33.751 4.457 1.00 55.64 60 ASP E O 1
ATOM 6996 N N . ARG E 1 61 ? 8.168 34.703 2.582 1.00 55.48 61 ARG E N 1
ATOM 6997 C CA . ARG E 1 61 ? 7.308 35.918 2.595 1.00 60.17 61 ARG E CA 1
ATOM 6998 C C . ARG E 1 61 ? 5.826 35.516 2.614 1.00 58.54 61 ARG E C 1
ATOM 6999 O O . ARG E 1 61 ? 5.020 36.321 3.106 1.00 59.52 61 ARG E O 1
ATOM 7007 N N . THR E 1 62 ? 5.476 34.326 2.133 1.00 58.11 62 THR E N 1
ATOM 7008 C CA . THR E 1 62 ? 4.084 33.899 2.097 1.00 59.56 62 THR E CA 1
ATOM 7009 C C . THR E 1 62 ? 3.526 33.620 3.486 1.00 54.90 62 THR E C 1
ATOM 7010 O O . THR E 1 62 ? 2.342 33.639 3.689 1.00 63.27 62 THR E O 1
ATOM 7014 N N . LEU E 1 63 ? 4.403 33.350 4.440 1.00 51.84 63 LEU E N 1
ATOM 7015 C CA . LEU E 1 63 ? 4.027 33.126 5.839 1.00 51.68 63 LEU E CA 1
ATOM 7016 C C . LEU E 1 63 ? 3.791 34.422 6.597 1.00 53.39 63 LEU E C 1
ATOM 7017 O O . LEU E 1 63 ? 3.235 34.384 7.689 1.00 57.94 63 LEU E O 1
ATOM 7022 N N . ALA E 1 64 ? 4.198 35.569 6.040 1.00 52.05 64 ALA E N 1
ATOM 7023 C CA . ALA E 1 64 ? 4.062 36.855 6.724 1.00 52.51 64 ALA E CA 1
ATOM 7024 C C . ALA E 1 64 ? 2.606 37.183 7.041 1.00 49.79 64 ALA E C 1
ATOM 7025 O O . ALA E 1 64 ? 1.726 36.792 6.312 1.00 49.98 64 ALA E O 1
ATOM 7027 N N . TRP E 1 65 ? 2.391 37.930 8.119 1.00 48.51 65 TRP E N 1
ATOM 7028 C CA . TRP E 1 65 ? 1.103 38.564 8.398 1.00 50.88 65 TRP E CA 1
ATOM 7029 C C . TRP E 1 65 ? 1.305 39.962 8.939 1.00 50.59 65 TRP E C 1
ATOM 7030 O O . TRP E 1 65 ? 2.343 40.308 9.453 1.00 49.19 65 TRP E O 1
ATOM 7041 N N . ASN E 1 66 ? 0.292 40.788 8.733 1.00 53.10 66 ASN E N 1
ATOM 7042 C CA . ASN E 1 66 ? 0.358 42.237 8.983 1.00 56.36 66 ASN E CA 1
ATOM 7043 C C . ASN E 1 66 ? -0.908 42.777 9.670 1.00 54.60 66 ASN E C 1
ATOM 7044 O O . ASN E 1 66 ? -1.123 43.989 9.781 1.00 56.18 66 ASN E O 1
ATOM 7049 N N . SER E 1 67 ? -1.737 41.862 10.136 1.00 53.20 67 SER E N 1
ATOM 7050 C CA . SER E 1 67 ? -3.065 42.160 10.603 1.00 55.35 67 SER E CA 1
ATOM 7051 C C . SER E 1 67 ? -2.963 42.748 11.972 1.00 54.99 67 SER E C 1
ATOM 7052 O O . SER E 1 67 ? -2.031 42.449 12.701 1.00 50.51 67 SER E O 1
ATOM 7055 N N . SER E 1 68 ? -3.950 43.573 12.353 1.00 55.88 68 SER E N 1
ATOM 7056 C CA . SER E 1 68 ? -3.990 44.106 13.713 1.00 54.11 68 SER E CA 1
ATOM 7057 C C . SER E 1 68 ? -4.268 42.988 14.700 1.00 51.49 68 SER E C 1
ATOM 7058 O O . SER E 1 68 ? -4.660 41.892 14.294 1.00 49.08 68 SER E O 1
ATOM 7061 N N . HIS E 1 69 ? -4.199 43.306 16.007 1.00 52.63 69 HIS E N 1
ATOM 7062 C CA . HIS E 1 69 ? -4.565 42.379 17.090 1.00 51.93 69 HIS E CA 1
ATOM 7063 C C . HIS E 1 69 ? -3.959 40.984 16.965 1.00 49.76 69 HIS E C 1
ATOM 7064 O O . HIS E 1 69 ? -4.648 39.963 17.111 1.00 51.01 69 HIS E O 1
ATOM 7071 N N . SER E 1 70 ? -2.681 40.967 16.580 1.00 50.23 70 SER E N 1
ATOM 7072 C CA . SER E 1 70 ? -1.982 39.713 16.282 1.00 48.07 70 SER E CA 1
ATOM 7073 C C . SER E 1 70 ? -0.653 39.619 16.997 1.00 46.26 70 SER E C 1
ATOM 7074 O O . SER E 1 70 ? -0.027 40.618 17.249 1.00 44.77 70 SER E O 1
ATOM 7077 N N . PRO E 1 71 ? -0.213 38.406 17.364 1.00 49.62 71 PRO E N 1
ATOM 7078 C CA . PRO E 1 71 ? 1.140 38.206 17.881 1.00 51.56 71 PRO E CA 1
ATOM 7079 C C . PRO E 1 71 ? 2.211 38.611 16.849 1.00 53.31 71 PRO E C 1
ATOM 7080 O O . PRO E 1 71 ? 1.947 38.533 15.677 1.00 52.10 71 PRO E O 1
ATOM 7084 N N . ASP E 1 72 ? 3.417 38.898 17.306 1.00 55.93 72 ASP E N 1
ATOM 7085 C CA . ASP E 1 72 ? 4.576 39.150 16.466 1.00 60.30 72 ASP E CA 1
ATOM 7086 C C . ASP E 1 72 ? 5.288 37.913 16.005 1.00 56.96 72 ASP E C 1
ATOM 7087 O O . ASP E 1 72 ? 5.963 37.959 14.998 1.00 57.73 72 ASP E O 1
ATOM 7092 N N . GLN E 1 73 ? 5.099 36.810 16.739 1.00 55.79 73 GLN E N 1
ATOM 7093 C CA . GLN E 1 73 ? 5.636 35.502 16.361 1.00 55.53 73 GLN E CA 1
ATOM 7094 C C . GLN E 1 73 ? 4.703 34.403 16.807 1.00 51.57 73 GLN E C 1
ATOM 7095 O O . GLN E 1 73 ? 3.893 34.585 17.679 1.00 54.46 73 GLN E O 1
ATOM 7101 N N . VAL E 1 74 ? 4.883 33.226 16.219 1.00 49.58 74 VAL E N 1
ATOM 7102 C CA . VAL E 1 74 ? 4.291 31.991 16.655 1.00 49.45 74 VAL E CA 1
ATOM 7103 C C . VAL E 1 74 ? 5.324 30.839 16.538 1.00 51.75 74 VAL E C 1
ATOM 7104 O O . VAL E 1 74 ? 6.310 30.952 15.835 1.00 47.07 74 VAL E O 1
ATOM 7108 N N . SER E 1 75 ? 5.043 29.741 17.250 1.00 50.94 75 SER E N 1
ATOM 7109 C CA . SER E 1 75 ? 5.820 28.551 17.244 1.00 50.60 75 SER E CA 1
ATOM 7110 C C . SER E 1 75 ? 4.944 27.594 16.486 1.00 50.83 75 SER E C 1
ATOM 7111 O O . SER E 1 75 ? 3.744 27.555 16.758 1.00 49.51 75 SER E O 1
ATOM 7114 N N . VAL E 1 76 ? 5.534 26.830 15.547 1.00 47.33 76 VAL E N 1
ATOM 7115 C CA . VAL E 1 76 ? 4.795 25.912 14.746 1.00 48.30 76 VAL E CA 1
ATOM 7116 C C . VAL E 1 76 ? 5.572 24.608 14.620 1.00 46.84 76 VAL E C 1
ATOM 7117 O O . VAL E 1 76 ? 6.789 24.614 14.500 1.00 46.58 76 VAL E O 1
ATOM 7121 N N . PRO E 1 77 ? 4.895 23.451 14.586 1.00 47.50 77 PRO E N 1
ATOM 7122 C CA . PRO E 1 77 ? 5.566 22.186 14.294 1.00 49.50 77 PRO E CA 1
ATOM 7123 C C . PRO E 1 77 ? 6.257 22.266 12.910 1.00 49.12 77 PRO E C 1
ATOM 7124 O O . PRO E 1 77 ? 5.653 22.839 11.950 1.00 48.97 77 PRO E O 1
ATOM 7128 N N . ILE E 1 78 ? 7.459 21.705 12.795 1.00 46.82 78 ILE E N 1
ATOM 7129 C CA . ILE E 1 78 ? 8.141 21.743 11.495 1.00 50.25 78 ILE E CA 1
ATOM 7130 C C . ILE E 1 78 ? 7.452 21.066 10.317 1.00 48.13 78 ILE E C 1
ATOM 7131 O O . ILE E 1 78 ? 7.702 21.424 9.168 1.00 50.90 78 ILE E O 1
ATOM 7136 N N . SER E 1 79 ? 6.556 20.130 10.608 1.00 49.11 79 SER E N 1
ATOM 7137 C CA . SER E 1 79 ? 5.825 19.454 9.526 1.00 51.31 79 SER E CA 1
ATOM 7138 C C . SER E 1 79 ? 4.857 20.415 8.811 1.00 50.97 79 SER E C 1
ATOM 7139 O O . SER E 1 79 ? 4.390 20.114 7.723 1.00 55.30 79 SER E O 1
ATOM 7142 N N . SER E 1 80 ? 4.589 21.583 9.416 1.00 53.04 80 SER E N 1
ATOM 7143 C CA . SER E 1 80 ? 3.729 22.601 8.824 1.00 55.46 80 SER E CA 1
ATOM 7144 C C . SER E 1 80 ? 4.428 23.586 7.884 1.00 56.12 80 SER E C 1
ATOM 7145 O O . SER E 1 80 ? 3.773 24.426 7.257 1.00 56.59 80 SER E O 1
ATOM 7148 N N . LEU E 1 81 ? 5.766 23.537 7.848 1.00 54.98 81 LEU E N 1
ATOM 7149 C CA . LEU E 1 81 ? 6.484 24.421 6.931 1.00 56.09 81 LEU E CA 1
ATOM 7150 C C . LEU E 1 81 ? 7.553 23.698 6.157 1.00 52.74 81 LEU E C 1
ATOM 7151 O O . LEU E 1 81 ? 7.930 22.611 6.480 1.00 47.69 81 LEU E O 1
ATOM 7156 N N . TRP E 1 82 ? 8.002 24.349 5.082 1.00 50.13 82 TRP E N 1
ATOM 7157 C CA . TRP E 1 82 ? 9.233 23.997 4.467 1.00 49.16 82 TRP E CA 1
ATOM 7158 C C . TRP E 1 82 ? 10.378 24.368 5.401 1.00 49.32 82 TRP E C 1
ATOM 7159 O O . TRP E 1 82 ? 10.420 25.482 5.872 1.00 53.86 82 TRP E O 1
ATOM 7170 N N . VAL E 1 83 ? 11.278 23.407 5.642 1.00 49.52 83 VAL E N 1
ATOM 7171 C CA . VAL E 1 83 ? 12.564 23.608 6.292 1.00 51.35 83 VAL E CA 1
ATOM 7172 C C . VAL E 1 83 ? 13.663 23.131 5.352 1.00 51.48 83 VAL E C 1
ATOM 7173 O O . VAL E 1 83 ? 13.489 22.156 4.628 1.00 51.56 83 VAL E O 1
ATOM 7177 N N . PRO E 1 84 ? 14.835 23.792 5.306 1.00 50.83 84 PRO E N 1
ATOM 7178 C CA . PRO E 1 84 ? 15.918 23.313 4.451 1.00 50.99 84 PRO E CA 1
ATOM 7179 C C . PRO E 1 84 ? 16.383 21.881 4.825 1.00 47.71 84 PRO E C 1
ATOM 7180 O O . PRO E 1 84 ? 16.360 21.527 5.958 1.00 49.75 84 PRO E O 1
ATOM 7184 N N . ASP E 1 85 ? 16.805 21.122 3.811 1.00 44.71 85 ASP E N 1
ATOM 7185 C CA . ASP E 1 85 ? 17.236 19.755 3.879 1.00 46.03 85 ASP E CA 1
ATOM 7186 C C . ASP E 1 85 ? 18.731 19.716 4.178 1.00 45.63 85 ASP E C 1
ATOM 7187 O O . ASP E 1 85 ? 19.531 19.099 3.456 1.00 46.13 85 ASP E O 1
ATOM 7192 N N . LEU E 1 86 ? 19.119 20.379 5.258 1.00 47.53 86 LEU E N 1
ATOM 7193 C CA . LEU E 1 86 ? 20.528 20.428 5.642 1.00 48.78 86 LEU E CA 1
ATOM 7194 C C . LEU E 1 86 ? 21.056 19.087 6.107 1.00 46.27 86 LEU E C 1
ATOM 7195 O O . LEU E 1 86 ? 20.352 18.304 6.674 1.00 46.40 86 LEU E O 1
ATOM 7200 N N . ALA E 1 87 ? 22.335 18.848 5.846 1.00 46.99 87 ALA E N 1
ATOM 7201 C CA . ALA E 1 87 ? 23.035 17.669 6.272 1.00 46.70 87 ALA E CA 1
ATOM 7202 C C . ALA E 1 87 ? 24.505 17.993 6.499 1.00 47.66 87 ALA E C 1
ATOM 7203 O O . ALA E 1 87 ? 25.083 18.845 5.808 1.00 48.01 87 ALA E O 1
ATOM 7205 N N . ALA E 1 88 ? 25.112 17.272 7.440 1.00 47.64 88 ALA E N 1
ATOM 7206 C CA . ALA E 1 88 ? 26.533 17.367 7.649 1.00 50.70 88 ALA E CA 1
ATOM 7207 C C . ALA E 1 88 ? 27.169 16.364 6.747 1.00 52.65 88 ALA E C 1
ATOM 7208 O O . ALA E 1 88 ? 27.028 15.164 6.962 1.00 52.12 88 ALA E O 1
ATOM 7210 N N . TYR E 1 89 ? 27.893 16.839 5.726 1.00 53.87 89 TYR E N 1
ATOM 7211 C CA . TYR E 1 89 ? 28.514 15.965 4.692 1.00 57.47 89 TYR E CA 1
ATOM 7212 C C . TYR E 1 89 ? 29.420 14.897 5.327 1.00 55.33 89 TYR E C 1
ATOM 7213 O O . TYR E 1 89 ? 29.548 13.836 4.735 1.00 57.45 89 TYR E O 1
ATOM 7222 N N . ASN E 1 90 ? 30.042 15.199 6.462 1.00 53.88 90 ASN E N 1
ATOM 7223 C CA . ASN E 1 90 ? 31.051 14.360 7.064 1.00 52.18 90 ASN E CA 1
ATOM 7224 C C . ASN E 1 90 ? 30.631 13.752 8.407 1.00 52.22 90 ASN E C 1
ATOM 7225 O O . ASN E 1 90 ? 31.489 13.310 9.212 1.00 50.16 90 ASN E O 1
ATOM 7230 N N . ALA E 1 91 ? 29.319 13.712 8.647 1.00 52.31 91 ALA E N 1
ATOM 7231 C CA . ALA E 1 91 ? 28.779 13.005 9.800 1.00 51.64 91 ALA E CA 1
ATOM 7232 C C . ALA E 1 91 ? 28.959 11.507 9.602 1.00 50.41 91 ALA E C 1
ATOM 7233 O O . ALA E 1 91 ? 28.955 11.014 8.510 1.00 51.79 91 ALA E O 1
ATOM 7235 N N . ILE E 1 92 ? 29.178 10.792 10.698 1.00 50.75 92 ILE E N 1
ATOM 7236 C CA . ILE E 1 92 ? 29.235 9.343 10.669 1.00 49.45 92 ILE E CA 1
ATOM 7237 C C . ILE E 1 92 ? 28.158 8.729 11.554 1.00 48.80 92 ILE E C 1
ATOM 7238 O O . ILE E 1 92 ? 28.159 7.508 11.787 1.00 49.46 92 ILE E O 1
ATOM 7243 N N . SER E 1 93 ? 27.236 9.569 12.037 1.00 48.15 93 SER E N 1
ATOM 7244 C CA . SER E 1 93 ? 26.075 9.093 12.774 1.00 50.74 93 SER E CA 1
ATOM 7245 C C . SER E 1 93 ? 24.907 9.940 12.349 1.00 48.81 93 SER E C 1
ATOM 7246 O O . SER E 1 93 ? 25.071 11.041 11.873 1.00 48.44 93 SER E O 1
ATOM 7249 N N . LYS E 1 94 ? 23.709 9.428 12.584 1.00 54.45 94 LYS E N 1
ATOM 7250 C CA . LYS E 1 94 ? 22.480 10.147 12.308 1.00 60.52 94 LYS E CA 1
ATOM 7251 C C . LYS E 1 94 ? 22.399 11.258 13.358 1.00 58.37 94 LYS E C 1
ATOM 7252 O O . LYS E 1 94 ? 22.862 11.104 14.478 1.00 62.25 94 LYS E O 1
ATOM 7258 N N . PRO E 1 95 ? 21.873 12.447 13.029 1.00 57.83 95 PRO E N 1
ATOM 7259 C CA . PRO E 1 95 ? 21.703 13.488 14.036 1.00 60.01 95 PRO E CA 1
ATOM 7260 C C . PRO E 1 95 ? 20.598 13.102 15.027 1.00 59.84 95 PRO E C 1
ATOM 7261 O O . PRO E 1 95 ? 19.518 12.855 14.558 1.00 67.53 95 PRO E O 1
ATOM 7265 N N . GLU E 1 96 ? 20.909 13.054 16.329 1.00 59.16 96 GLU E N 1
ATOM 7266 C CA . GLU E 1 96 ? 19.954 12.896 17.409 1.00 57.66 96 GLU E CA 1
ATOM 7267 C C . GLU E 1 96 ? 19.495 14.337 17.729 1.00 53.74 96 GLU E C 1
ATOM 7268 O O . GLU E 1 96 ? 20.265 15.167 18.198 1.00 55.50 96 GLU E O 1
ATOM 7274 N N . VAL E 1 97 ? 18.242 14.656 17.394 1.00 51.91 97 VAL E N 1
ATOM 7275 C CA . VAL E 1 97 ? 17.633 15.927 17.752 1.00 49.89 97 VAL E CA 1
ATOM 7276 C C . VAL E 1 97 ? 17.093 15.824 19.168 1.00 49.77 97 VAL E C 1
ATOM 7277 O O . VAL E 1 97 ? 16.306 14.961 19.471 1.00 48.62 97 VAL E O 1
ATOM 7281 N N . LEU E 1 98 ? 17.561 16.712 20.042 1.00 50.34 98 LEU E N 1
ATOM 7282 C CA . LEU E 1 98 ? 17.333 16.616 21.485 1.00 52.35 98 LEU E CA 1
ATOM 7283 C C . LEU E 1 98 ? 16.137 17.416 21.948 1.00 51.25 98 LEU E C 1
ATOM 7284 O O . LEU E 1 98 ? 15.692 17.227 23.064 1.00 52.78 98 LEU E O 1
ATOM 7289 N N . THR E 1 99 ? 15.645 18.322 21.096 1.00 50.39 99 THR E N 1
ATOM 7290 C CA . THR E 1 99 ? 14.686 19.322 21.483 1.00 51.20 99 THR E CA 1
ATOM 7291 C C . THR E 1 99 ? 13.376 19.121 20.732 1.00 49.39 99 THR E C 1
ATOM 7292 O O . THR E 1 99 ? 13.301 18.376 19.757 1.00 50.31 99 THR E O 1
ATOM 7296 N N . PRO E 1 100 ? 12.289 19.788 21.178 1.00 50.93 100 PRO E N 1
ATOM 7297 C CA . PRO E 1 100 ? 11.016 19.800 20.455 1.00 48.49 100 PRO E CA 1
ATOM 7298 C C . PRO E 1 100 ? 11.160 20.342 19.030 1.00 49.14 100 PRO E C 1
ATOM 7299 O O . PRO E 1 100 ? 11.830 21.320 18.818 1.00 50.77 100 PRO E O 1
ATOM 7303 N N . GLN E 1 101 ? 10.506 19.671 18.092 1.00 51.60 101 GLN E N 1
ATOM 7304 C CA . GLN E 1 101 ? 10.607 19.983 16.688 1.00 53.63 101 GLN E CA 1
ATOM 7305 C C . GLN E 1 101 ? 9.681 21.112 16.253 1.00 49.69 101 GLN E C 1
ATOM 7306 O O . GLN E 1 101 ? 8.701 20.913 15.555 1.00 46.76 101 GLN E O 1
ATOM 7312 N N . LEU E 1 102 ? 10.007 22.309 16.720 1.00 49.41 102 LEU E N 1
ATOM 7313 C CA . LEU E 1 102 ? 9.201 23.474 16.511 1.00 50.82 102 LEU E CA 1
ATOM 7314 C C . LEU E 1 102 ? 10.095 24.533 15.891 1.00 50.21 102 LEU E C 1
ATOM 7315 O O . LEU E 1 102 ? 11.245 24.627 16.213 1.00 46.93 102 LEU E O 1
ATOM 7320 N N . ALA E 1 103 ? 9.513 25.312 14.982 1.00 50.70 103 ALA E N 1
ATOM 7321 C CA . ALA E 1 103 ? 10.154 26.474 14.427 1.00 50.64 103 ALA E CA 1
ATOM 7322 C C . ALA E 1 103 ? 9.365 27.684 14.878 1.00 50.35 103 ALA E C 1
ATOM 7323 O O . ALA E 1 103 ? 8.195 27.602 15.255 1.00 53.00 103 ALA E O 1
ATOM 7325 N N . ARG E 1 104 ? 10.039 28.819 14.875 1.00 47.33 104 ARG E N 1
ATOM 7326 C CA . ARG E 1 104 ? 9.489 30.146 15.226 1.00 52.66 104 ARG E CA 1
ATOM 7327 C C . ARG E 1 104 ? 9.231 30.862 13.885 1.00 55.24 104 ARG E C 1
ATOM 7328 O O . ARG E 1 104 ? 10.166 30.961 13.074 1.00 53.98 104 ARG E O 1
ATOM 7336 N N . VAL E 1 105 ? 8.004 31.309 13.621 1.00 52.38 105 VAL E N 1
ATOM 7337 C CA . VAL E 1 105 ? 7.728 32.175 12.471 1.00 49.32 105 VAL E CA 1
ATOM 7338 C C . VAL E 1 105 ? 7.458 33.578 12.977 1.00 50.87 105 VAL E C 1
ATOM 7339 O O . VAL E 1 105 ? 6.589 33.785 13.825 1.00 54.92 105 VAL E O 1
ATOM 7343 N N . VAL E 1 106 ? 8.233 34.542 12.473 1.00 49.23 106 VAL E N 1
ATOM 7344 C CA . VAL E 1 106 ? 8.060 35.957 12.775 1.00 49.47 106 VAL E CA 1
ATOM 7345 C C . VAL E 1 106 ? 7.067 36.542 11.763 1.00 47.84 106 VAL E C 1
ATOM 7346 O O . VAL E 1 106 ? 7.009 36.088 10.595 1.00 46.91 106 VAL E O 1
ATOM 7350 N N . SER E 1 107 ? 6.294 37.543 12.196 1.00 46.22 107 SER E N 1
ATOM 7351 C CA . SER E 1 107 ? 5.208 38.090 11.377 1.00 45.95 107 SER E CA 1
ATOM 7352 C C . SER E 1 107 ? 5.688 38.668 10.041 1.00 47.35 107 SER E C 1
ATOM 7353 O O . SER E 1 107 ? 4.880 38.855 9.111 1.00 49.99 107 SER E O 1
ATOM 7356 N N . ASP E 1 108 ? 6.986 38.940 9.924 1.00 50.68 108 ASP E N 1
ATOM 7357 C CA . ASP E 1 108 ? 7.574 39.420 8.658 1.00 54.38 108 ASP E CA 1
ATOM 7358 C C . ASP E 1 108 ? 7.981 38.294 7.698 1.00 52.63 108 ASP E C 1
ATOM 7359 O O . ASP E 1 108 ? 8.430 38.572 6.628 1.00 51.60 108 ASP E O 1
ATOM 7364 N N . GLY E 1 109 ? 7.831 37.029 8.130 1.00 53.66 109 GLY E N 1
ATOM 7365 C CA . GLY E 1 109 ? 8.065 35.889 7.255 1.00 52.75 109 GLY E CA 1
ATOM 7366 C C . GLY E 1 109 ? 9.407 35.219 7.521 1.00 55.15 109 GLY E C 1
ATOM 7367 O O . GLY E 1 109 ? 9.740 34.217 6.875 1.00 54.01 109 GLY E O 1
ATOM 7368 N N . GLU E 1 110 ? 10.190 35.760 8.476 1.00 57.49 110 GLU E N 1
ATOM 7369 C CA . GLU E 1 110 ? 11.409 35.113 8.911 1.00 59.27 110 GLU E CA 1
ATOM 7370 C C . GLU E 1 110 ? 11.067 33.828 9.666 1.00 56.81 110 GLU E C 1
ATOM 7371 O O . GLU E 1 110 ? 10.124 33.779 10.455 1.00 53.37 110 GLU E O 1
ATOM 7377 N N . VAL E 1 111 ? 11.836 32.762 9.397 1.00 52.95 111 VAL E N 1
ATOM 7378 C CA . VAL E 1 111 ? 11.706 31.497 10.111 1.00 50.99 111 VAL E CA 1
ATOM 7379 C C . VAL E 1 111 ? 12.987 31.198 10.862 1.00 49.59 111 VAL E C 1
ATOM 7380 O O . VAL E 1 111 ? 14.050 31.305 10.311 1.00 51.60 111 VAL E O 1
ATOM 7384 N N . LEU E 1 112 ? 12.854 30.876 12.158 1.00 49.75 112 LEU E N 1
ATOM 7385 C CA . LEU E 1 112 ? 13.946 30.506 13.033 1.00 50.81 112 LEU E CA 1
ATOM 7386 C C . LEU E 1 112 ? 13.719 29.063 13.501 1.00 48.81 112 LEU E C 1
ATOM 7387 O O . LEU E 1 112 ? 12.711 28.746 14.111 1.00 51.33 112 LEU E O 1
ATOM 7392 N N . TYR E 1 113 ? 14.620 28.163 13.103 1.00 46.56 113 TYR E N 1
ATOM 7393 C CA . TYR E 1 113 ? 14.684 26.753 13.567 1.00 48.10 113 TYR E CA 1
ATOM 7394 C C . TYR E 1 113 ? 16.047 26.526 14.211 1.00 46.79 113 TYR E C 1
ATOM 7395 O O . TYR E 1 113 ? 17.046 26.775 13.541 1.00 51.61 113 TYR E O 1
ATOM 7404 N N . MET E 1 114 ? 16.062 26.132 15.475 1.00 47.00 114 MET E N 1
ATOM 7405 C CA . MET E 1 114 ? 17.279 25.977 16.260 1.00 48.77 114 MET E CA 1
ATOM 7406 C C . MET E 1 114 ? 17.213 24.682 17.059 1.00 49.03 114 MET E C 1
ATOM 7407 O O . MET E 1 114 ? 17.032 24.679 18.265 1.00 49.78 114 MET E O 1
ATOM 7412 N N . PRO E 1 115 ? 17.343 23.522 16.396 1.00 48.80 115 PRO E N 1
ATOM 7413 C CA . PRO E 1 115 ? 17.395 22.251 17.105 1.00 45.48 115 PRO E CA 1
ATOM 7414 C C . PRO E 1 115 ? 18.722 22.126 17.850 1.00 47.62 115 PRO E C 1
ATOM 7415 O O . PRO E 1 115 ? 19.734 22.600 17.365 1.00 47.60 115 PRO E O 1
ATOM 7419 N N . SER E 1 116 ? 18.681 21.478 19.013 1.00 51.00 116 SER E N 1
ATOM 7420 C CA . SER E 1 116 ? 19.884 20.993 19.660 1.00 50.15 116 SER E CA 1
ATOM 7421 C C . SER E 1 116 ? 20.144 19.605 19.113 1.00 47.81 116 SER E C 1
ATOM 7422 O O . SER E 1 116 ? 19.273 18.750 19.140 1.00 46.70 116 SER E O 1
ATOM 7425 N N . ILE E 1 117 ? 21.352 19.402 18.589 1.00 50.16 117 ILE E N 1
ATOM 7426 C CA . ILE E 1 117 ? 21.701 18.169 17.896 1.00 50.67 117 ILE E CA 1
ATOM 7427 C C . ILE E 1 117 ? 22.934 17.528 18.534 1.00 50.54 117 ILE E C 1
ATOM 7428 O O . ILE E 1 117 ? 23.909 18.207 18.886 1.00 47.44 117 ILE E O 1
ATOM 7433 N N . ARG E 1 118 ? 22.865 16.209 18.715 1.00 48.36 118 ARG E N 1
ATOM 7434 C CA . ARG E 1 118 ? 24.051 15.411 19.072 1.00 51.53 118 ARG E CA 1
ATOM 7435 C C . ARG E 1 118 ? 24.461 14.552 17.874 1.00 49.39 118 ARG E C 1
ATOM 7436 O O . ARG E 1 118 ? 23.611 13.781 17.397 1.00 47.42 118 ARG E O 1
ATOM 7444 N N . GLN E 1 119 ? 25.737 14.629 17.492 1.00 47.92 119 GLN E N 1
ATOM 7445 C CA . GLN E 1 119 ? 26.210 13.956 16.304 1.00 49.14 119 GLN E CA 1
ATOM 7446 C C . GLN E 1 119 ? 27.707 13.663 16.360 1.00 49.83 119 GLN E C 1
ATOM 7447 O O . GLN E 1 119 ? 28.469 14.447 16.916 1.00 51.18 119 GLN E O 1
ATOM 7453 N N . ARG E 1 120 ? 28.107 12.530 15.779 1.00 52.41 120 ARG E N 1
ATOM 7454 C CA . ARG E 1 120 ? 29.514 12.095 15.651 1.00 57.45 120 ARG E CA 1
ATOM 7455 C C . ARG E 1 120 ? 30.058 12.538 14.282 1.00 53.85 120 ARG E C 1
ATOM 7456 O O . ARG E 1 120 ? 29.329 12.460 13.318 1.00 47.60 120 ARG E O 1
ATOM 7464 N N . PHE E 1 121 ? 31.316 12.984 14.227 1.00 56.34 121 PHE E N 1
ATOM 7465 C CA . PHE E 1 121 ? 31.983 13.346 12.996 1.00 56.27 121 PHE E CA 1
ATOM 7466 C C . PHE E 1 121 ? 33.328 12.667 12.786 1.00 60.96 121 PHE E C 1
ATOM 7467 O O . PHE E 1 121 ? 33.981 12.316 13.736 1.00 61.60 121 PHE E O 1
ATOM 7475 N N . SER E 1 122 ? 33.690 12.499 11.510 1.00 66.20 122 SER E N 1
ATOM 7476 C CA . SER E 1 122 ? 35.041 12.173 11.119 1.00 76.19 122 SER E CA 1
ATOM 7477 C C . SER E 1 122 ? 35.765 13.522 11.004 1.00 80.29 122 SER E C 1
ATOM 7478 O O . SER E 1 122 ? 35.334 14.401 10.261 1.00 76.07 122 SER E O 1
ATOM 7481 N N . CYS E 1 123 ? 36.880 13.661 11.714 1.00 85.22 123 CYS E N 1
ATOM 7482 C CA . CYS E 1 123 ? 37.486 14.984 11.941 1.00 88.29 123 CYS E CA 1
ATOM 7483 C C . CYS E 1 123 ? 38.972 14.869 12.248 1.00 91.98 123 CYS E C 1
ATOM 7484 O O . CYS E 1 123 ? 39.382 13.910 12.895 1.00 88.46 123 CYS E O 1
ATOM 7487 N N . ASP E 1 124 ? 39.735 15.885 11.830 1.00 89.37 124 ASP E N 1
ATOM 7488 C CA . ASP E 1 124 ? 41.129 16.062 12.185 1.00 88.80 124 ASP E CA 1
ATOM 7489 C C . ASP E 1 124 ? 41.261 16.368 13.691 1.00 91.72 124 ASP E C 1
ATOM 7490 O O . ASP E 1 124 ? 40.883 17.452 14.145 1.00 91.51 124 ASP E O 1
ATOM 7495 N N . VAL E 1 125 ? 41.724 15.379 14.462 1.00 88.32 125 VAL E N 1
ATOM 7496 C CA . VAL E 1 125 ? 41.706 15.451 15.924 1.00 88.25 125 VAL E CA 1
ATOM 7497 C C . VAL E 1 125 ? 43.072 15.647 16.559 1.00 89.31 125 VAL E C 1
ATOM 7498 O O . VAL E 1 125 ? 43.252 15.467 17.769 1.00 98.58 125 VAL E O 1
ATOM 7502 N N . SER E 1 126 ? 44.068 16.006 15.739 1.00 93.19 126 SER E N 1
ATOM 7503 C CA . SER E 1 126 ? 45.457 16.146 16.155 1.00 93.46 126 SER E CA 1
ATOM 7504 C C . SER E 1 126 ? 45.657 17.249 17.171 1.00 92.79 126 SER E C 1
ATOM 7505 O O . SER E 1 126 ? 45.163 18.336 16.959 1.00 92.93 126 SER E O 1
ATOM 7508 N N . GLY E 1 127 ? 46.401 16.967 18.248 1.00 90.97 127 GLY E N 1
ATOM 7509 C CA . GLY E 1 127 ? 46.835 17.970 19.200 1.00 89.20 127 GLY E CA 1
ATOM 7510 C C . GLY E 1 127 ? 45.817 18.465 20.200 1.00 84.69 127 GLY E C 1
ATOM 7511 O O . GLY E 1 127 ? 46.016 19.516 20.783 1.00 84.62 127 GLY E O 1
ATOM 7512 N N . VAL E 1 128 ? 44.738 17.693 20.377 1.00 83.75 128 VAL E N 1
ATOM 7513 C CA . VAL E 1 128 ? 43.750 17.930 21.454 1.00 83.06 128 VAL E CA 1
ATOM 7514 C C . VAL E 1 128 ? 44.397 18.121 22.848 1.00 85.59 128 VAL E C 1
ATOM 7515 O O . VAL E 1 128 ? 43.894 18.864 23.675 1.00 85.70 128 VAL E O 1
ATOM 7519 N N . ASP E 1 129 ? 45.511 17.413 23.092 1.00 86.39 129 ASP E N 1
ATOM 7520 C CA . ASP E 1 129 ? 46.307 17.537 24.324 1.00 89.56 129 ASP E CA 1
ATOM 7521 C C . ASP E 1 129 ? 47.389 18.611 24.311 1.00 86.52 129 ASP E C 1
ATOM 7522 O O . ASP E 1 129 ? 48.194 18.669 25.223 1.00 88.92 129 ASP E O 1
ATOM 7527 N N . THR E 1 130 ? 47.408 19.460 23.283 1.00 80.78 130 THR E N 1
ATOM 7528 C CA . THR E 1 130 ? 48.430 20.512 23.151 1.00 80.01 130 THR E CA 1
ATOM 7529 C C . THR E 1 130 ? 47.805 21.896 23.366 1.00 80.31 130 THR E C 1
ATOM 7530 O O . THR E 1 130 ? 46.573 22.031 23.363 1.00 77.78 130 THR E O 1
ATOM 7534 N N . GLU E 1 131 ? 48.661 22.910 23.544 1.00 82.55 131 GLU E N 1
ATOM 7535 C CA . GLU E 1 131 ? 48.251 24.291 23.808 1.00 84.72 131 GLU E CA 1
ATOM 7536 C C . GLU E 1 131 ? 47.444 24.847 22.619 1.00 80.90 131 GLU E C 1
ATOM 7537 O O . GLU E 1 131 ? 46.434 25.530 22.797 1.00 73.26 131 GLU E O 1
ATOM 7543 N N . SER E 1 132 ? 47.913 24.537 21.405 1.00 79.46 132 SER E N 1
ATOM 7544 C CA . SER E 1 132 ? 47.312 25.009 20.174 1.00 78.36 132 SER E CA 1
ATOM 7545 C C . SER E 1 132 ? 45.977 24.311 19.899 1.00 78.14 132 SER E C 1
ATOM 7546 O O . SER E 1 132 ? 45.043 24.918 19.339 1.00 75.34 132 SER E O 1
ATOM 7549 N N . GLY E 1 133 ? 45.889 23.029 20.294 1.00 78.32 133 GLY E N 1
ATOM 7550 C CA . GLY E 1 133 ? 44.642 22.270 20.260 1.00 74.38 133 GLY E CA 1
ATOM 7551 C C . GLY E 1 133 ? 44.447 21.533 18.975 1.00 70.36 133 GLY E C 1
ATOM 7552 O O . GLY E 1 133 ? 45.345 21.495 18.124 1.00 70.79 133 GLY E O 1
ATOM 7553 N N . ALA E 1 134 ? 43.268 20.918 18.843 1.00 67.33 134 ALA E N 1
ATOM 7554 C CA . ALA E 1 134 ? 42.815 20.307 17.582 1.00 68.58 134 ALA E CA 1
ATOM 7555 C C . ALA E 1 134 ? 41.793 21.215 16.923 1.00 68.79 134 ALA E C 1
ATOM 7556 O O . ALA E 1 134 ? 41.167 22.024 17.603 1.00 66.42 134 ALA E O 1
ATOM 7558 N N . THR E 1 135 ? 41.694 21.116 15.592 1.00 73.64 135 THR E N 1
ATOM 7559 C CA . THR E 1 135 ? 40.648 21.853 14.849 1.00 73.76 135 THR E CA 1
ATOM 7560 C C . THR E 1 135 ? 39.867 20.909 13.977 1.00 75.22 135 THR E C 1
ATOM 7561 O O . THR E 1 135 ? 40.406 20.383 13.034 1.00 75.53 135 THR E O 1
ATOM 7565 N N . CYS E 1 136 ? 38.593 20.734 14.318 1.00 81.22 136 CYS E N 1
ATOM 7566 C CA . CYS E 1 136 ? 37.687 19.789 13.694 1.00 81.60 136 CYS E CA 1
ATOM 7567 C C . CYS E 1 136 ? 36.705 20.598 12.800 1.00 73.04 136 CYS E C 1
ATOM 7568 O O . CYS E 1 136 ? 36.122 21.591 13.252 1.00 68.37 136 CYS E O 1
ATOM 7571 N N . ARG E 1 137 ? 36.563 20.179 11.536 1.00 69.83 137 ARG E N 1
ATOM 7572 C CA . ARG E 1 137 ? 35.657 20.825 10.547 1.00 67.93 137 ARG E CA 1
ATOM 7573 C C . ARG E 1 137 ? 34.317 20.085 10.425 1.00 62.48 137 ARG E C 1
ATOM 7574 O O . ARG E 1 137 ? 34.295 18.875 10.349 1.00 63.63 137 ARG E O 1
ATOM 7582 N N . ILE E 1 138 ? 33.223 20.839 10.401 1.00 58.94 138 ILE E N 1
ATOM 7583 C CA . ILE E 1 138 ? 31.909 20.307 10.136 1.00 54.34 138 ILE E CA 1
ATOM 7584 C C . ILE E 1 138 ? 31.387 21.039 8.919 1.00 54.63 138 ILE E C 1
ATOM 7585 O O . ILE E 1 138 ? 31.388 22.261 8.900 1.00 51.76 138 ILE E O 1
ATOM 7590 N N . LYS E 1 139 ? 30.960 20.287 7.898 1.00 54.15 139 LYS E N 1
ATOM 7591 C CA . LYS E 1 139 ? 30.463 20.839 6.657 1.00 53.71 139 LYS E CA 1
ATOM 7592 C C . LYS E 1 139 ? 28.989 20.663 6.591 1.00 51.92 139 LYS E C 1
ATOM 7593 O O . LYS E 1 139 ? 28.540 19.537 6.493 1.00 56.25 139 LYS E O 1
ATOM 7599 N N . ILE E 1 140 ? 28.218 21.763 6.652 1.00 53.70 140 ILE E N 1
ATOM 7600 C CA . ILE E 1 140 ? 26.756 21.671 6.565 1.00 55.28 140 ILE E CA 1
ATOM 7601 C C . ILE E 1 140 ? 26.178 22.428 5.391 1.00 52.15 140 ILE E C 1
ATOM 7602 O O . ILE E 1 140 ? 26.485 23.612 5.187 1.00 55.96 140 ILE E O 1
ATOM 7607 N N . GLY E 1 141 ? 25.380 21.721 4.589 1.00 50.78 141 GLY E N 1
ATOM 7608 C CA . GLY E 1 141 ? 24.679 22.274 3.450 1.00 49.57 141 GLY E CA 1
ATOM 7609 C C . GLY E 1 141 ? 23.503 21.471 2.992 1.00 48.33 141 GLY E C 1
ATOM 7610 O O . GLY E 1 141 ? 23.124 20.551 3.661 1.00 52.63 141 GLY E O 1
ATOM 7611 N N . SER E 1 142 ? 22.817 21.921 1.954 1.00 53.09 142 SER E N 1
ATOM 7612 C CA . SER E 1 142 ? 21.603 21.280 1.458 1.00 49.30 142 SER E CA 1
ATOM 7613 C C . SER E 1 142 ? 22.023 19.986 0.807 1.00 47.22 142 SER E C 1
ATOM 7614 O O . SER E 1 142 ? 22.969 19.955 0.028 1.00 46.50 142 SER E O 1
ATOM 7617 N N . TRP E 1 143 ? 21.303 18.914 1.127 1.00 44.79 143 TRP E N 1
ATOM 7618 C CA . TRP E 1 143 ? 21.608 17.608 0.546 1.00 46.71 143 TRP E CA 1
ATOM 7619 C C . TRP E 1 143 ? 21.181 17.549 -0.946 1.00 47.98 143 TRP E C 1
ATOM 7620 O O . TRP E 1 143 ? 21.830 16.929 -1.709 1.00 48.15 143 TRP E O 1
ATOM 7631 N N . THR E 1 144 ? 20.069 18.197 -1.322 1.00 50.27 144 THR E N 1
ATOM 7632 C CA . THR E 1 144 ? 19.515 18.036 -2.681 1.00 51.56 144 THR E CA 1
ATOM 7633 C C . THR E 1 144 ? 19.369 19.278 -3.538 1.00 51.30 144 THR E C 1
ATOM 7634 O O . THR E 1 144 ? 19.146 19.131 -4.742 1.00 52.85 144 THR E O 1
ATOM 7638 N N . HIS E 1 145 ? 19.532 20.464 -2.937 1.00 48.33 145 HIS E N 1
ATOM 7639 C CA . HIS E 1 145 ? 19.380 21.708 -3.675 1.00 47.87 145 HIS E CA 1
ATOM 7640 C C . HIS E 1 145 ? 20.739 22.330 -3.900 1.00 46.79 145 HIS E C 1
ATOM 7641 O O . HIS E 1 145 ? 21.483 22.588 -2.989 1.00 49.19 145 HIS E O 1
ATOM 7648 N N . HIS E 1 146 ? 21.069 22.556 -5.167 1.00 46.88 146 HIS E N 1
ATOM 7649 C CA . HIS E 1 146 ? 22.325 23.153 -5.581 1.00 47.32 146 HIS E CA 1
ATOM 7650 C C . HIS E 1 146 ? 22.315 24.671 -5.440 1.00 47.69 146 HIS E C 1
ATOM 7651 O O . HIS E 1 146 ? 21.271 25.249 -5.002 1.00 46.44 146 HIS E O 1
ATOM 7658 N N . SER E 1 147 ? 23.439 25.312 -5.755 1.00 46.76 147 SER E N 1
ATOM 7659 C CA . SER E 1 147 ? 23.630 26.712 -5.319 1.00 51.52 147 SER E CA 1
ATOM 7660 C C . SER E 1 147 ? 22.727 27.784 -5.970 1.00 52.26 147 SER E C 1
ATOM 7661 O O . SER E 1 147 ? 22.566 28.881 -5.446 1.00 54.53 147 SER E O 1
ATOM 7664 N N . ARG E 1 148 ? 22.121 27.451 -7.098 1.00 56.17 148 ARG E N 1
ATOM 7665 C CA . ARG E 1 148 ? 21.119 28.337 -7.764 1.00 57.29 148 ARG E CA 1
ATOM 7666 C C . ARG E 1 148 ? 19.755 28.215 -7.078 1.00 54.01 148 ARG E C 1
ATOM 7667 O O . ARG E 1 148 ? 18.888 29.042 -7.382 1.00 59.88 148 ARG E O 1
ATOM 7675 N N . GLU E 1 149 ? 19.559 27.232 -6.207 1.00 51.74 149 GLU E N 1
ATOM 7676 C CA . GLU E 1 149 ? 18.279 27.014 -5.518 1.00 51.39 149 GLU E CA 1
ATOM 7677 C C . GLU E 1 149 ? 18.311 27.352 -4.050 1.00 50.03 149 GLU E C 1
ATOM 7678 O O . GLU E 1 149 ? 17.384 27.982 -3.580 1.00 52.52 149 GLU E O 1
ATOM 7684 N N . ILE E 1 150 ? 19.369 26.921 -3.352 1.00 49.20 150 ILE E N 1
ATOM 7685 C CA . ILE E 1 150 ? 19.660 27.343 -1.988 1.00 48.80 150 ILE E CA 1
ATOM 7686 C C . ILE E 1 150 ? 21.078 27.881 -1.854 1.00 51.48 150 ILE E C 1
ATOM 7687 O O . ILE E 1 150 ? 22.014 27.279 -2.354 1.00 56.22 150 ILE E O 1
ATOM 7692 N N . SER E 1 151 ? 21.237 29.012 -1.168 1.00 52.33 151 SER E N 1
ATOM 7693 C CA . SER E 1 151 ? 22.527 29.507 -0.806 1.00 53.98 151 SER E CA 1
ATOM 7694 C C . SER E 1 151 ? 22.630 29.344 0.775 1.00 52.39 151 SER E C 1
ATOM 7695 O O . SER E 1 151 ? 21.647 29.403 1.506 1.00 46.79 151 SER E O 1
ATOM 7698 N N . VAL E 1 152 ? 23.867 29.170 1.247 1.00 53.56 152 VAL E N 1
ATOM 7699 C CA . VAL E 1 152 ? 24.174 28.965 2.620 1.00 55.95 152 VAL E CA 1
ATOM 7700 C C . VAL E 1 152 ? 25.167 29.996 3.058 1.00 57.82 152 VAL E C 1
ATOM 7701 O O . VAL E 1 152 ? 26.225 30.134 2.474 1.00 67.62 152 VAL E O 1
ATOM 7705 N N . ASP E 1 153 ? 24.787 30.765 4.071 1.00 61.10 153 ASP E N 1
ATOM 7706 C CA . ASP E 1 153 ? 25.632 31.832 4.591 1.00 66.36 153 ASP E CA 1
ATOM 7707 C C . ASP E 1 153 ? 25.765 31.712 6.103 1.00 65.30 153 ASP E C 1
ATOM 7708 O O . ASP E 1 153 ? 24.836 31.315 6.787 1.00 56.59 153 ASP E O 1
ATOM 7713 N N . PRO E 1 154 ? 26.972 31.928 6.659 1.00 65.26 154 PRO E N 1
ATOM 7714 C CA . PRO E 1 154 ? 27.128 32.035 8.107 1.00 68.80 154 PRO E CA 1
ATOM 7715 C C . PRO E 1 154 ? 26.488 33.356 8.557 1.00 74.14 154 PRO E C 1
ATOM 7716 O O . PRO E 1 154 ? 26.515 34.292 7.794 1.00 84.04 154 PRO E O 1
ATOM 7720 N N . THR E 1 155 ? 26.025 33.450 9.808 1.00 82.48 155 THR E N 1
ATOM 7721 C CA . THR E 1 155 ? 25.169 34.573 10.262 1.00 86.29 155 THR E CA 1
ATOM 7722 C C . THR E 1 155 ? 25.923 35.881 10.585 1.00 85.83 155 THR E C 1
ATOM 7723 O O . THR E 1 155 ? 27.143 35.890 10.606 1.00 85.83 155 THR E O 1
ATOM 7727 N N . ASP E 1 161 ? 32.761 34.440 22.287 1.00 113.03 161 ASP E N 1
ATOM 7728 C CA . ASP E 1 161 ? 31.431 34.300 21.705 1.00 109.36 161 ASP E CA 1
ATOM 7729 C C . ASP E 1 161 ? 30.889 32.829 21.724 1.00 105.29 161 ASP E C 1
ATOM 7730 O O . ASP E 1 161 ? 29.798 32.573 21.222 1.00 104.51 161 ASP E O 1
ATOM 7735 N N . SER E 1 162 ? 31.627 31.899 22.362 1.00 102.04 162 SER E N 1
ATOM 7736 C CA . SER E 1 162 ? 31.088 30.613 22.844 1.00 98.69 162 SER E CA 1
ATOM 7737 C C . SER E 1 162 ? 30.387 30.734 24.247 1.00 98.52 162 SER E C 1
ATOM 7738 O O . SER E 1 162 ? 30.764 30.129 25.278 1.00 86.34 162 SER E O 1
ATOM 7741 N N . GLU E 1 163 ? 29.303 31.506 24.220 1.00 97.13 163 GLU E N 1
ATOM 7742 C CA . GLU E 1 163 ? 28.478 31.821 25.347 1.00 91.47 163 GLU E CA 1
ATOM 7743 C C . GLU E 1 163 ? 27.808 30.601 25.942 1.00 84.34 163 GLU E C 1
ATOM 7744 O O . GLU E 1 163 ? 27.406 30.646 27.062 1.00 87.33 163 GLU E O 1
ATOM 7750 N N . TYR E 1 164 ? 27.629 29.532 25.172 1.00 79.12 164 TYR E N 1
ATOM 7751 C CA . TYR E 1 164 ? 26.683 28.424 25.460 1.00 76.16 164 TYR E CA 1
ATOM 7752 C C . TYR E 1 164 ? 27.435 27.146 25.868 1.00 72.70 164 TYR E C 1
ATOM 7753 O O . TYR E 1 164 ? 26.757 26.173 26.208 1.00 68.00 164 TYR E O 1
ATOM 7762 N N . PHE E 1 165 ? 28.777 27.144 25.870 1.00 67.09 165 PHE E N 1
ATOM 7763 C CA . PHE E 1 165 ? 29.531 25.927 26.077 1.00 65.35 165 PHE E CA 1
ATOM 7764 C C . PHE E 1 165 ? 29.550 25.522 27.547 1.00 67.08 165 PHE E C 1
ATOM 7765 O O . PHE E 1 165 ? 29.867 26.325 28.400 1.00 70.92 165 PHE E O 1
ATOM 7773 N N . SER E 1 166 ? 29.223 24.256 27.826 1.00 67.97 166 SER E N 1
ATOM 7774 C CA . SER E 1 166 ? 29.174 23.725 29.192 1.00 69.96 166 SER E CA 1
ATOM 7775 C C . SER E 1 166 ? 30.517 23.919 29.818 1.00 70.92 166 SER E C 1
ATOM 7776 O O . SER E 1 166 ? 31.527 23.530 29.257 1.00 72.48 166 SER E O 1
ATOM 7779 N N . GLN E 1 167 ? 30.535 24.517 31.002 1.00 77.20 167 GLN E N 1
ATOM 7780 C CA . GLN E 1 167 ? 31.787 24.713 31.752 1.00 82.88 167 GLN E CA 1
ATOM 7781 C C . GLN E 1 167 ? 32.269 23.410 32.426 1.00 83.34 167 GLN E C 1
ATOM 7782 O O . GLN E 1 167 ? 33.393 23.311 32.880 1.00 87.16 167 GLN E O 1
ATOM 7788 N N . TYR E 1 168 ? 31.403 22.399 32.450 1.00 81.32 168 TYR E N 1
ATOM 7789 C CA . TYR E 1 168 ? 31.673 21.058 33.031 1.00 80.89 168 TYR E CA 1
ATOM 7790 C C . TYR E 1 168 ? 32.225 20.103 31.958 1.00 76.65 168 TYR E C 1
ATOM 7791 O O . TYR E 1 168 ? 32.593 18.982 32.323 1.00 76.59 168 TYR E O 1
ATOM 7800 N N . SER E 1 169 ? 32.302 20.512 30.685 1.00 71.18 169 SER E N 1
ATOM 7801 C CA . SER E 1 169 ? 33.044 19.749 29.669 1.00 69.39 169 SER E CA 1
ATOM 7802 C C . SER E 1 169 ? 34.499 19.518 30.024 1.00 72.45 169 SER E C 1
ATOM 7803 O O . SER E 1 169 ? 35.109 20.343 30.661 1.00 75.33 169 SER E O 1
ATOM 7806 N N . ARG E 1 170 ? 35.063 18.401 29.576 1.00 73.56 170 ARG E N 1
ATOM 7807 C CA . ARG E 1 170 ? 36.522 18.088 29.698 1.00 78.17 170 ARG E CA 1
ATOM 7808 C C . ARG E 1 170 ? 37.355 18.978 28.767 1.00 75.97 170 ARG E C 1
ATOM 7809 O O . ARG E 1 170 ? 38.570 19.048 28.953 1.00 74.16 170 ARG E O 1
ATOM 7817 N N . PHE E 1 171 ? 36.730 19.595 27.763 1.00 73.34 171 PHE E N 1
ATOM 7818 C CA . PHE E 1 171 ? 37.447 20.394 26.778 1.00 71.39 171 PHE E CA 1
ATOM 7819 C C . PHE E 1 171 ? 37.083 21.840 26.941 1.00 71.99 171 PHE E C 1
ATOM 7820 O O . PHE E 1 171 ? 36.104 22.177 27.615 1.00 71.72 171 PHE E O 1
ATOM 7828 N N . GLU E 1 172 ? 37.896 22.702 26.323 1.00 71.97 172 GLU E N 1
ATOM 7829 C CA . GLU E 1 172 ? 37.593 24.124 26.217 1.00 70.58 172 GLU E CA 1
ATOM 7830 C C . GLU E 1 172 ? 37.737 24.543 24.762 1.00 65.96 172 GLU E C 1
ATOM 7831 O O . GLU E 1 172 ? 38.523 23.967 24.008 1.00 62.26 172 GLU E O 1
ATOM 7837 N N . ILE E 1 173 ? 36.912 25.525 24.375 1.00 64.42 173 ILE E N 1
ATOM 7838 C CA . ILE E 1 173 ? 36.871 26.078 23.031 1.00 62.43 173 ILE E CA 1
ATOM 7839 C C . ILE E 1 173 ? 37.816 27.250 22.901 1.00 61.19 173 ILE E C 1
ATOM 7840 O O . ILE E 1 173 ? 37.686 28.244 23.559 1.00 59.78 173 ILE E O 1
ATOM 7845 N N . LEU E 1 174 ? 38.797 27.107 22.017 1.00 64.12 174 LEU E N 1
ATOM 7846 C CA . LEU E 1 174 ? 39.770 28.147 21.730 1.00 65.67 174 LEU E CA 1
ATOM 7847 C C . LEU E 1 174 ? 39.208 29.130 20.704 1.00 66.95 174 LEU E C 1
ATOM 7848 O O . LEU E 1 174 ? 39.385 30.326 20.840 1.00 68.14 174 LEU E O 1
ATOM 7853 N N . ASP E 1 175 ? 38.537 28.601 19.674 1.00 66.71 175 ASP E N 1
ATOM 7854 C CA . ASP E 1 175 ? 38.004 29.389 18.580 1.00 67.56 175 ASP E CA 1
ATOM 7855 C C . ASP E 1 175 ? 37.020 28.582 17.727 1.00 62.36 175 ASP E C 1
ATOM 7856 O O . ASP E 1 175 ? 37.220 27.392 17.485 1.00 59.64 175 ASP E O 1
ATOM 7861 N N . VAL E 1 176 ? 35.964 29.252 17.252 1.00 59.99 176 VAL E N 1
ATOM 7862 C CA . VAL E 1 176 ? 35.096 28.724 16.202 1.00 60.61 176 VAL E CA 1
ATOM 7863 C C . VAL E 1 176 ? 35.167 29.705 15.040 1.00 60.02 176 VAL E C 1
ATOM 7864 O O . VAL E 1 176 ? 35.016 30.891 15.254 1.00 64.66 176 VAL E O 1
ATOM 7868 N N . THR E 1 177 ? 35.423 29.203 13.830 1.00 58.70 177 THR E N 1
ATOM 7869 C CA . THR E 1 177 ? 35.285 30.016 12.618 1.00 59.48 177 THR E CA 1
ATOM 7870 C C . THR E 1 177 ? 34.405 29.306 11.581 1.00 57.75 177 THR E C 1
ATOM 7871 O O . THR E 1 177 ? 34.284 28.083 11.523 1.00 54.28 177 THR E O 1
ATOM 7875 N N . GLN E 1 178 ? 33.700 30.115 10.795 1.00 61.17 178 GLN E N 1
ATOM 7876 C CA . GLN E 1 178 ? 32.586 29.663 9.935 1.00 62.43 178 GLN E CA 1
ATOM 7877 C C . GLN E 1 178 ? 32.837 30.314 8.609 1.00 64.23 178 GLN E C 1
ATOM 7878 O O . GLN E 1 178 ? 32.746 31.521 8.489 1.00 68.18 178 GLN E O 1
ATOM 7884 N N . LYS E 1 179 ? 33.209 29.525 7.601 1.00 65.70 179 LYS E N 1
ATOM 7885 C CA . LYS E 1 179 ? 33.344 30.051 6.254 1.00 68.57 179 LYS E CA 1
ATOM 7886 C C . LYS E 1 179 ? 32.400 29.330 5.283 1.00 67.89 179 LYS E C 1
ATOM 7887 O O . LYS E 1 179 ? 31.885 28.260 5.551 1.00 70.50 179 LYS E O 1
ATOM 7893 N N . LYS E 1 180 ? 32.196 29.959 4.131 1.00 65.73 180 LYS E N 1
ATOM 7894 C CA . LYS E 1 180 ? 31.285 29.521 3.100 1.00 60.62 180 LYS E CA 1
ATOM 7895 C C . LYS E 1 180 ? 32.044 28.774 2.005 1.00 58.15 180 LYS E C 1
ATOM 7896 O O . LYS E 1 180 ? 33.178 29.080 1.704 1.00 57.47 180 LYS E O 1
ATOM 7902 N N . ASN E 1 181 ? 31.432 27.736 1.454 1.00 58.66 181 ASN E N 1
ATOM 7903 C CA . ASN E 1 181 ? 32.125 26.966 0.438 1.00 61.76 181 ASN E CA 1
ATOM 7904 C C . ASN E 1 181 ? 31.156 26.267 -0.489 1.00 60.54 181 ASN E C 1
ATOM 7905 O O . ASN E 1 181 ? 29.917 26.394 -0.360 1.00 57.23 181 ASN E O 1
ATOM 7910 N N . SER E 1 182 ? 31.709 25.510 -1.435 1.00 61.75 182 SER E N 1
ATOM 7911 C CA . SER E 1 182 ? 31.027 24.801 -2.466 1.00 64.9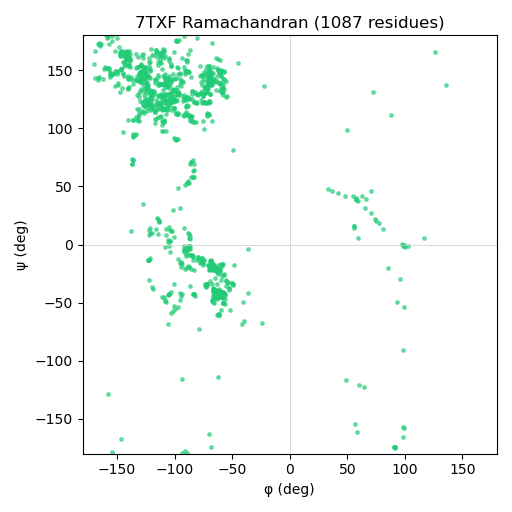5 182 SER E CA 1
ATOM 7912 C C . SER E 1 182 ? 31.554 23.352 -2.397 1.00 63.24 182 SER E C 1
ATOM 7913 O O . SER E 1 182 ? 32.745 23.139 -2.584 1.00 72.54 182 SER E O 1
ATOM 7916 N N . VAL E 1 183 ? 30.631 22.392 -2.217 1.00 56.96 183 VAL E N 1
ATOM 7917 C CA . VAL E 1 183 ? 30.885 21.017 -2.545 1.00 53.62 183 VAL E CA 1
ATOM 7918 C C . VAL E 1 183 ? 30.422 20.607 -3.940 1.00 53.22 183 VAL E C 1
ATOM 7919 O O . VAL E 1 183 ? 29.373 20.985 -4.454 1.00 53.72 183 VAL E O 1
ATOM 7923 N N . THR E 1 184 ? 31.310 19.854 -4.571 1.00 54.10 184 THR E N 1
ATOM 7924 C CA . THR E 1 184 ? 31.051 19.103 -5.796 1.00 55.70 184 THR E CA 1
ATOM 7925 C C . THR E 1 184 ? 31.586 17.690 -5.616 1.00 54.94 184 THR E C 1
ATOM 7926 O O . THR E 1 184 ? 32.612 17.469 -4.952 1.00 56.12 184 THR E O 1
ATOM 7930 N N . TYR E 1 185 ? 30.887 16.713 -6.198 1.00 54.31 185 TYR E N 1
ATOM 7931 C CA . TYR E 1 185 ? 31.308 15.293 -6.323 1.00 54.43 185 TYR E CA 1
ATOM 7932 C C . TYR E 1 185 ? 31.111 14.836 -7.762 1.00 56.08 185 TYR E C 1
ATOM 7933 O O . TYR E 1 185 ? 30.335 15.483 -8.468 1.00 58.24 185 TYR E O 1
ATOM 7942 N N . SER E 1 186 ? 31.777 13.742 -8.171 1.00 58.58 186 SER E N 1
ATOM 7943 C CA . SER E 1 186 ? 31.640 13.161 -9.522 1.00 61.64 186 SER E CA 1
ATOM 7944 C C . SER E 1 186 ? 30.266 12.659 -9.878 1.00 62.30 186 SER E C 1
ATOM 7945 O O . SER E 1 186 ? 30.001 12.470 -11.044 1.00 65.85 186 SER E O 1
ATOM 7948 N N . CYS E 1 187 ? 29.397 12.438 -8.877 1.00 63.42 187 CYS E N 1
ATOM 7949 C CA . CYS E 1 187 ? 27.992 12.056 -9.085 1.00 66.69 187 CYS E CA 1
ATOM 7950 C C . CYS E 1 187 ? 27.196 13.106 -9.867 1.00 67.09 187 CYS E C 1
ATOM 7951 O O . CYS E 1 187 ? 26.479 12.790 -10.784 1.00 73.99 187 CYS E O 1
ATOM 7954 N N . CYS E 1 188 ? 27.379 14.363 -9.483 1.00 65.96 188 CYS E N 1
ATOM 7955 C CA . CYS E 1 188 ? 26.433 15.429 -9.707 1.00 65.61 188 CYS E CA 1
ATOM 7956 C C . CYS E 1 188 ? 27.098 16.609 -10.443 1.00 64.45 188 CYS E C 1
ATOM 7957 O O . CYS E 1 188 ? 28.243 16.975 -10.165 1.00 66.89 188 CYS E O 1
ATOM 7960 N N . PRO E 1 189 ? 26.448 17.162 -11.489 1.00 59.02 189 PRO E N 1
ATOM 7961 C CA . PRO E 1 189 ? 27.045 18.240 -12.275 1.00 60.03 189 PRO E CA 1
ATOM 7962 C C . PRO E 1 189 ? 26.975 19.613 -11.585 1.00 56.73 189 PRO E C 1
ATOM 7963 O O . PRO E 1 189 ? 27.660 20.512 -11.975 1.00 57.73 189 PRO E O 1
ATOM 7967 N N . GLU E 1 190 ? 26.134 19.756 -10.571 1.00 56.04 190 GLU E N 1
ATOM 7968 C CA . GLU E 1 190 ? 25.948 21.034 -9.911 1.00 59.25 190 GLU E CA 1
ATOM 7969 C C . GLU E 1 190 ? 26.704 21.091 -8.644 1.00 56.14 190 GLU E C 1
ATOM 7970 O O . GLU E 1 190 ? 27.135 20.061 -8.194 1.00 58.36 190 GLU E O 1
ATOM 7976 N N . ALA E 1 191 ? 26.868 22.299 -8.076 1.00 56.53 191 ALA E N 1
ATOM 7977 C CA . ALA E 1 191 ? 27.582 22.542 -6.809 1.00 53.00 191 ALA E CA 1
ATOM 7978 C C . ALA E 1 191 ? 26.655 22.957 -5.687 1.00 49.97 191 ALA E C 1
ATOM 7979 O O . ALA E 1 191 ? 25.607 23.554 -5.907 1.00 50.69 191 ALA E O 1
ATOM 7981 N N . TYR E 1 192 ? 26.993 22.515 -4.477 1.00 49.03 192 TYR E N 1
ATOM 7982 C CA . TYR E 1 192 ? 26.123 22.648 -3.281 1.00 47.77 192 TYR E CA 1
ATOM 7983 C C . TYR E 1 192 ? 26.828 23.552 -2.284 1.00 48.35 192 TYR E C 1
ATOM 7984 O O . TYR E 1 192 ? 27.929 23.221 -1.861 1.00 53.87 192 TYR E O 1
ATOM 7993 N N . GLU E 1 193 ? 26.209 24.669 -1.929 1.00 49.56 193 GLU E N 1
ATOM 7994 C CA . GLU E 1 193 ? 26.795 25.546 -0.920 1.00 51.09 193 GLU E CA 1
ATOM 7995 C C . GLU E 1 193 ? 26.714 24.920 0.460 1.00 52.48 193 GLU E C 1
ATOM 7996 O O . GLU E 1 193 ? 25.783 24.227 0.766 1.00 53.11 193 GLU E O 1
ATOM 8002 N N . ASP E 1 194 ? 27.741 25.165 1.266 1.00 53.48 194 ASP E N 1
ATOM 8003 C CA . ASP E 1 194 ? 27.825 24.735 2.633 1.00 57.10 194 ASP E CA 1
ATOM 8004 C C . ASP E 1 194 ? 28.463 25.809 3.475 1.00 55.88 194 ASP E C 1
ATOM 8005 O O . ASP E 1 194 ? 29.130 26.723 2.978 1.00 56.88 194 ASP E O 1
ATOM 8010 N N . VAL E 1 195 ? 28.308 25.629 4.788 1.00 58.68 195 VAL E N 1
ATOM 8011 C CA . VAL E 1 195 ? 29.118 26.328 5.751 1.00 61.34 195 VAL E CA 1
ATOM 8012 C C . VAL E 1 195 ? 30.097 25.314 6.346 1.00 57.95 195 VAL E C 1
ATOM 8013 O O . VAL E 1 195 ? 29.693 24.239 6.721 1.00 52.93 195 VAL E O 1
ATOM 8017 N N . GLU E 1 196 ? 31.378 25.686 6.350 1.00 58.69 196 GLU E N 1
ATOM 8018 C CA . GLU E 1 196 ? 32.452 24.920 6.966 1.00 58.96 196 GLU E CA 1
ATOM 8019 C C . GLU E 1 196 ? 32.717 25.565 8.298 1.00 53.70 196 GLU E C 1
ATOM 8020 O O . GLU E 1 196 ? 33.143 26.721 8.380 1.00 52.08 196 GLU E O 1
ATOM 8026 N N . VAL E 1 197 ? 32.430 24.812 9.370 1.00 51.51 197 VAL E N 1
ATOM 8027 C CA . VAL E 1 197 ? 32.596 25.263 10.730 1.00 51.81 197 VAL E CA 1
ATOM 8028 C C . VAL E 1 197 ? 33.829 24.585 11.257 1.00 52.42 197 VAL E C 1
ATOM 8029 O O . VAL E 1 197 ? 33.911 23.368 11.212 1.00 53.79 197 VAL E O 1
ATOM 8033 N N . SER E 1 198 ? 34.785 25.405 11.727 1.00 53.51 198 SER E N 1
ATOM 8034 C CA . SER E 1 198 ? 36.061 24.977 12.287 1.00 56.68 198 SER E CA 1
ATOM 8035 C C . SER E 1 198 ? 36.043 25.224 13.795 1.00 56.22 198 SER E C 1
ATOM 8036 O O . SER E 1 198 ? 35.920 26.380 14.309 1.00 53.17 198 SER E O 1
ATOM 8039 N N . LEU E 1 199 ? 36.147 24.104 14.529 1.00 56.67 199 LEU E N 1
ATOM 8040 C CA . LEU E 1 199 ? 36.031 24.067 15.992 1.00 56.74 199 LEU E CA 1
ATOM 8041 C C . LEU E 1 199 ? 37.433 23.761 16.483 1.00 55.82 199 LEU E C 1
ATOM 8042 O O . LEU E 1 199 ? 37.948 22.649 16.311 1.00 56.85 199 LEU E O 1
ATOM 8047 N N . ASN E 1 200 ? 38.078 24.786 17.037 1.00 55.92 200 ASN E N 1
ATOM 8048 C CA . ASN E 1 200 ? 39.391 24.673 17.577 1.00 59.99 200 ASN E CA 1
ATOM 8049 C C . ASN E 1 200 ? 39.213 24.485 19.107 1.00 60.49 200 ASN E C 1
ATOM 8050 O O . ASN E 1 200 ? 38.748 25.404 19.803 1.00 61.51 200 ASN E O 1
ATOM 8055 N N . PHE E 1 201 ? 39.556 23.289 19.602 1.00 59.92 201 PHE E N 1
ATOM 8056 C CA . PHE E 1 201 ? 39.334 22.936 21.008 1.00 61.62 201 PHE E CA 1
ATOM 8057 C C . PHE E 1 201 ? 40.482 22.099 21.523 1.00 60.58 201 PHE E C 1
ATOM 8058 O O . PHE E 1 201 ? 41.236 21.515 20.732 1.00 61.03 201 PHE E O 1
ATOM 8066 N N . ARG E 1 202 ? 40.640 22.059 22.856 1.00 61.80 202 ARG E N 1
ATOM 8067 C CA . ARG E 1 202 ? 41.655 21.204 23.523 1.00 64.85 202 ARG E CA 1
ATOM 8068 C C . ARG E 1 202 ? 41.137 20.709 24.872 1.00 66.74 202 ARG E C 1
ATOM 8069 O O . ARG E 1 202 ? 40.150 21.282 25.359 1.00 63.58 202 ARG E O 1
ATOM 8077 N N . LYS E 1 203 ? 41.830 19.716 25.438 1.00 71.28 203 LYS E N 1
ATOM 8078 C CA . LYS E 1 203 ? 41.614 19.277 26.811 1.00 78.13 203 LYS E CA 1
ATOM 8079 C C . LYS E 1 203 ? 42.001 20.382 27.778 1.00 79.80 203 LYS E C 1
ATOM 8080 O O . LYS E 1 203 ? 43.005 21.053 27.557 1.00 81.57 203 LYS E O 1
ATOM 8086 N N . LYS E 1 204 ? 41.217 20.556 28.842 1.00 82.93 204 LYS E N 1
ATOM 8087 C CA . LYS E 1 204 ? 41.573 21.449 29.936 1.00 87.65 204 LYS E CA 1
ATOM 8088 C C . LYS E 1 204 ? 42.646 20.796 30.794 1.00 91.80 204 LYS E C 1
ATOM 8089 O O . LYS E 1 204 ? 42.641 19.586 30.944 1.00 90.63 204 LYS E O 1
ATOM 8095 N N . GLY E 1 205 ? 43.566 21.615 31.317 1.00 99.96 205 GLY E N 1
ATOM 8096 C CA . GLY E 1 205 ? 44.803 21.140 31.892 1.00 108.25 205 GLY E CA 1
ATOM 8097 C C . GLY E 1 205 ? 44.790 21.631 33.313 1.00 119.42 205 GLY E C 1
ATOM 8098 O O . GLY E 1 205 ? 45.823 22.054 33.849 1.00 122.88 205 GLY E O 1
ATOM 8100 N N . THR F 2 1 ? -2.504 -0.101 65.842 1.00 85.55 1 THR F N 1
ATOM 8101 C CA . THR F 2 1 ? -2.722 0.218 64.394 1.00 79.74 1 THR F CA 1
ATOM 8102 C C . THR F 2 1 ? -1.937 1.462 63.935 1.00 76.28 1 THR F C 1
ATOM 8103 O O . THR F 2 1 ? -1.828 2.430 64.665 1.00 77.90 1 THR F O 1
ATOM 8107 N N . ARG F 2 2 ? -1.413 1.408 62.712 1.00 72.05 2 ARG F N 1
ATOM 8108 C CA . ARG F 2 2 ? -0.439 2.379 62.166 1.00 74.17 2 ARG F CA 1
ATOM 8109 C C . ARG F 2 2 ? -1.128 3.710 61.837 1.00 74.56 2 ARG F C 1
ATOM 8110 O O . ARG F 2 2 ? -2.217 3.705 61.261 1.00 71.37 2 ARG F O 1
ATOM 8118 N N . MET F 2 3 ? -0.484 4.811 62.216 1.00 79.93 3 MET F N 1
ATOM 8119 C CA . MET F 2 3 ? -0.870 6.158 61.888 1.00 83.58 3 MET F CA 1
ATOM 8120 C C . MET F 2 3 ? 0.227 6.703 60.983 1.00 80.05 3 MET F C 1
ATOM 8121 O O . MET F 2 3 ? 1.407 6.628 61.312 1.00 79.59 3 MET F O 1
ATOM 8126 N N . CYS F 2 4 ? -0.186 7.232 59.825 1.00 77.61 4 CYS F N 1
ATOM 8127 C CA . CYS F 2 4 ? 0.676 7.872 58.837 1.00 74.74 4 CYS F CA 1
ATOM 8128 C C . CYS F 2 4 ? 0.241 9.329 58.765 1.00 75.51 4 CYS F C 1
ATOM 8129 O O . CYS F 2 4 ? -0.836 9.642 58.280 1.00 74.13 4 CYS F O 1
ATOM 8132 N N . GLY F 2 5 ? 1.080 10.220 59.299 1.00 80.44 5 GLY F N 1
ATOM 8133 C CA . GLY F 2 5 ? 0.745 11.625 59.432 1.00 81.98 5 GLY F CA 1
ATOM 8134 C C . GLY F 2 5 ? -0.423 11.753 60.388 1.00 83.74 5 GLY F C 1
ATOM 8135 O O . GLY F 2 5 ? -0.348 11.304 61.501 1.00 83.23 5 GLY F O 1
ATOM 8136 N N . SER F 2 6 ? -1.522 12.364 59.922 1.00 91.17 6 SER F N 1
ATOM 8137 C CA . SER F 2 6 ? -2.783 12.467 60.680 1.00 93.55 6 SER F CA 1
ATOM 8138 C C . SER F 2 6 ? -3.740 11.315 60.395 1.00 92.26 6 SER F C 1
ATOM 8139 O O . SER F 2 6 ? -4.822 11.266 60.982 1.00 91.32 6 SER F O 1
ATOM 8142 N N . MET F 2 7 ? -3.334 10.404 59.502 1.00 90.73 7 MET F N 1
ATOM 8143 C CA . MET F 2 7 ? -4.198 9.334 58.988 1.00 92.96 7 MET F CA 1
ATOM 8144 C C . MET F 2 7 ? -4.014 7.978 59.678 1.00 86.80 7 MET F C 1
ATOM 8145 O O . MET F 2 7 ? -2.914 7.457 59.782 1.00 83.34 7 MET F O 1
ATOM 8150 N N . SER F 2 8 ? -5.137 7.403 60.106 1.00 85.17 8 SER F N 1
ATOM 8151 C CA . SER F 2 8 ? -5.201 6.089 60.732 1.00 80.67 8 SER F CA 1
ATOM 8152 C C . SER F 2 8 ? -5.452 5.059 59.603 1.00 77.72 8 SER F C 1
ATOM 8153 O O . SER F 2 8 ? -6.319 5.257 58.759 1.00 83.75 8 SER F O 1
ATOM 8156 N N . CYS F 2 9 ? -4.628 4.010 59.555 1.00 72.23 9 CYS F N 1
ATOM 8157 C CA . CYS F 2 9 ? -4.660 3.041 58.465 1.00 68.72 9 CYS F CA 1
ATOM 8158 C C . CYS F 2 9 ? -5.840 2.081 58.563 1.00 67.92 9 CYS F C 1
ATOM 8159 O O . CYS F 2 9 ? -6.202 1.682 59.656 1.00 70.94 9 CYS F O 1
ATOM 8162 N N . PRO F 2 10 ? -6.470 1.688 57.435 1.00 67.64 10 PRO F N 1
ATOM 8163 C CA . PRO F 2 10 ? -7.719 0.916 57.441 1.00 72.32 10 PRO F CA 1
ATOM 8164 C C . PRO F 2 10 ? -7.703 -0.455 58.138 1.00 75.15 10 PRO F C 1
ATOM 8165 O O . PRO F 2 10 ? -8.722 -0.879 58.621 1.00 79.43 10 PRO F O 1
ATOM 8169 N N . ARG F 2 11 ? -6.543 -1.112 58.114 1.00 74.31 11 ARG F N 1
ATOM 8170 C CA . ARG F 2 11 ? -6.268 -2.472 58.631 1.00 75.98 11 ARG F CA 1
ATOM 8171 C C . ARG F 2 11 ? -4.799 -2.525 59.086 1.00 73.95 11 ARG F C 1
ATOM 8172 O O . ARG F 2 11 ? -4.079 -1.500 58.938 1.00 75.59 11 ARG F O 1
ATOM 8180 N N . ASN F 2 12 ? -4.355 -3.660 59.633 1.00 74.43 12 ASN F N 1
ATOM 8181 C CA . ASN F 2 12 ? -2.981 -3.811 60.069 1.00 75.06 12 ASN F CA 1
ATOM 8182 C C . ASN F 2 12 ? -2.053 -4.267 58.955 1.00 74.66 12 ASN F C 1
ATOM 8183 O O . ASN F 2 12 ? -2.492 -4.668 57.875 1.00 74.06 12 ASN F O 1
ATOM 8188 N N . GLY F 2 13 ? -0.751 -4.169 59.228 1.00 73.85 13 GLY F N 1
ATOM 8189 C CA . GLY F 2 13 ? 0.277 -4.509 58.276 1.00 72.51 13 GLY F CA 1
ATOM 8190 C C . GLY F 2 13 ? 0.427 -3.479 57.193 1.00 70.48 13 GLY F C 1
ATOM 8191 O O . GLY F 2 13 ? 0.972 -3.783 56.152 1.00 70.02 13 GLY F O 1
ATOM 8192 N N . CYS F 2 14 ? -0.019 -2.246 57.468 1.00 69.45 14 CYS F N 1
ATOM 8193 C CA . CYS F 2 14 ? 0.134 -1.163 56.529 1.00 70.32 14 CYS F CA 1
ATOM 8194 C C . CYS F 2 14 ? 1.446 -0.482 56.825 1.00 70.36 14 CYS F C 1
ATOM 8195 O O . CYS F 2 14 ? 1.881 -0.403 57.949 1.00 75.37 14 CYS F O 1
ATOM 8198 N N . THR F 2 15 ? 2.046 0.057 55.768 1.00 69.49 15 THR F N 1
ATOM 8199 C CA . THR F 2 15 ? 3.221 0.926 55.789 1.00 68.73 15 THR F CA 1
ATOM 8200 C C . THR F 2 15 ? 2.784 2.383 55.431 1.00 69.78 15 THR F C 1
ATOM 8201 O O . THR F 2 15 ? 1.691 2.620 54.890 1.00 67.53 15 THR F O 1
ATOM 8205 N N . CYS F 2 16 ? 3.644 3.349 55.755 1.00 73.77 16 CYS F N 1
ATOM 8206 C CA . CYS F 2 16 ? 3.409 4.748 55.459 1.00 71.88 16 CYS F CA 1
ATOM 8207 C C . CYS F 2 16 ? 4.061 5.154 54.175 1.00 71.33 16 CYS F C 1
ATOM 8208 O O . CYS F 2 16 ? 5.112 4.616 53.807 1.00 74.86 16 CYS F O 1
ATOM 8211 N N . VAL F 2 17 ? 3.397 6.093 53.489 1.00 70.89 17 VAL F N 1
ATOM 8212 C CA . VAL F 2 17 ? 3.878 6.732 52.256 1.00 73.46 17 VAL F CA 1
ATOM 8213 C C . VAL F 2 17 ? 3.442 8.190 52.253 1.00 76.11 17 VAL F C 1
ATOM 8214 O O . VAL F 2 17 ? 2.467 8.552 52.894 1.00 73.64 17 VAL F O 1
ATOM 8218 N N . TYR F 2 18 ? 4.197 9.028 51.546 1.00 82.52 18 TYR F N 1
ATOM 8219 C CA . TYR F 2 18 ? 3.885 10.467 51.355 1.00 83.96 18 TYR F CA 1
ATOM 8220 C C . TYR F 2 18 ? 3.980 10.790 49.865 1.00 87.29 18 TYR F C 1
ATOM 8221 O O . TYR F 2 18 ? 5.011 10.524 49.261 1.00 94.50 18 TYR F O 1
ATOM 8230 N N . HIS F 2 19 ? 2.898 11.321 49.303 1.00 89.90 19 HIS F N 1
ATOM 8231 C CA . HIS F 2 19 ? 2.823 11.714 47.924 1.00 91.94 19 HIS F CA 1
ATOM 8232 C C . HIS F 2 19 ? 2.806 13.232 47.894 1.00 97.46 19 HIS F C 1
ATOM 8233 O O . HIS F 2 19 ? 2.190 13.856 48.765 1.00 98.98 19 HIS F O 1
ATOM 8240 N N . TRP F 2 20 ? 3.496 13.802 46.897 1.00 103.68 20 TRP F N 1
ATOM 8241 C CA . TRP F 2 20 ? 3.799 15.243 46.806 1.00 105.74 20 TRP F CA 1
ATOM 8242 C C . TRP F 2 20 ? 2.560 16.134 46.649 1.00 100.24 20 TRP F C 1
ATOM 8243 O O . TRP F 2 20 ? 2.633 17.332 46.882 1.00 103.25 20 TRP F O 1
ATOM 8254 N N . ARG F 2 21 ? 1.441 15.541 46.221 1.00 95.31 21 ARG F N 1
ATOM 8255 C CA . ARG F 2 21 ? 0.149 16.235 45.947 1.00 96.19 21 ARG F CA 1
ATOM 8256 C C . ARG F 2 21 ? -0.962 15.683 46.869 1.00 92.68 21 ARG F C 1
ATOM 8257 O O . ARG F 2 21 ? -1.757 16.523 47.367 1.00 89.71 21 ARG F O 1
ATOM 8265 N N . ARG F 2 22 ? -0.981 14.367 47.138 1.00 89.97 22 ARG F N 1
ATOM 8266 C CA . ARG F 2 22 ? -2.087 13.659 47.852 1.00 88.85 22 ARG F CA 1
ATOM 8267 C C . ARG F 2 22 ? -1.868 13.596 49.375 1.00 83.23 22 ARG F C 1
ATOM 8268 O O . ARG F 2 22 ? -2.872 13.384 50.091 1.00 80.81 22 ARG F O 1
ATOM 8276 N N . GLY F 2 23 ? -0.622 13.756 49.839 1.00 79.66 23 GLY F N 1
ATOM 8277 C CA . GLY F 2 23 ? -0.306 13.832 51.259 1.00 77.87 23 GLY F CA 1
ATOM 8278 C C . GLY F 2 23 ? 0.178 12.516 51.849 1.00 73.24 23 GLY F C 1
ATOM 8279 O O . GLY F 2 23 ? 0.670 11.671 51.120 1.00 69.55 23 GLY F O 1
ATOM 8280 N N . HIS F 2 24 ? 0.033 12.361 53.167 1.00 68.96 24 HIS F N 1
ATOM 8281 C CA . HIS F 2 24 ? 0.280 11.110 53.854 1.00 67.86 24 HIS F CA 1
ATOM 8282 C C . HIS F 2 24 ? -0.717 10.044 53.402 1.00 65.93 24 HIS F C 1
ATOM 8283 O O . HIS F 2 24 ? -1.870 10.312 53.207 1.00 68.20 24 HIS F O 1
ATOM 8290 N N . GLY F 2 25 ? -0.227 8.815 53.238 1.00 66.89 25 GLY F N 1
ATOM 8291 C CA . GLY F 2 25 ? -1.022 7.672 52.851 1.00 67.17 25 GLY F CA 1
ATOM 8292 C C . GLY F 2 25 ? -0.633 6.402 53.609 1.00 65.96 25 GLY F C 1
ATOM 8293 O O . GLY F 2 25 ? 0.431 6.328 54.241 1.00 63.32 25 GLY F O 1
ATOM 8294 N N . CYS F 2 26 ? -1.514 5.401 53.507 1.00 66.35 26 CYS F N 1
ATOM 8295 C CA . CYS F 2 26 ? -1.284 4.054 53.974 1.00 68.19 26 CYS F CA 1
ATOM 8296 C C . CYS F 2 26 ? -1.211 3.095 52.795 1.00 68.38 26 CYS F C 1
ATOM 8297 O O . CYS F 2 26 ? -2.144 2.991 52.037 1.00 72.48 26 CYS F O 1
ATOM 8300 N N . SER F 2 27 ? -0.082 2.393 52.666 1.00 69.58 27 SER F N 1
ATOM 8301 C CA . SER F 2 27 ? 0.071 1.263 51.745 1.00 67.07 27 SER F CA 1
ATOM 8302 C C . SER F 2 27 ? -0.287 0.013 52.495 1.00 64.70 27 SER F C 1
ATOM 8303 O O . SER F 2 27 ? 0.430 -0.387 53.391 1.00 60.52 27 SER F O 1
ATOM 8306 N N . CYS F 2 28 ? -1.412 -0.597 52.125 1.00 68.08 28 CYS F N 1
ATOM 8307 C CA . CYS F 2 28 ? -1.961 -1.749 52.827 1.00 69.67 28 CYS F CA 1
ATOM 8308 C C . CYS F 2 28 ? -1.967 -3.019 51.987 1.00 71.24 28 CYS F C 1
ATOM 8309 O O . CYS F 2 28 ? -2.160 -2.987 50.772 1.00 70.57 28 CYS F O 1
ATOM 8312 N N . PRO F 2 29 ? -1.765 -4.196 52.618 1.00 73.23 29 PRO F N 1
ATOM 8313 C CA . PRO F 2 29 ? -1.930 -5.478 51.936 1.00 77.43 29 PRO F CA 1
ATOM 8314 C C . PRO F 2 29 ? -3.368 -5.733 51.475 1.00 80.26 29 PRO F C 1
ATOM 8315 O O . PRO F 2 29 ? -4.259 -5.047 51.959 1.00 78.94 29 PRO F O 1
ATOM 8319 N N . GLY F 2 30 ? -3.519 -6.653 50.511 1.00 86.50 30 GLY F N 1
ATOM 8320 C CA . GLY F 2 30 ? -4.794 -7.125 50.006 1.00 91.69 30 GLY F CA 1
ATOM 8321 C C . GLY F 2 30 ? -5.437 -6.163 49.039 1.00 95.73 30 GLY F C 1
ATOM 8322 O O . GLY F 2 30 ? -6.388 -6.562 48.366 1.00 100.67 30 GLY F O 1
ATOM 8324 N N . THR G 2 1 ? 30.803 -26.223 -21.056 1.00 147.35 1 THR G N 1
ATOM 8325 C CA . THR G 2 1 ? 29.828 -25.431 -20.235 1.00 141.34 1 THR G CA 1
ATOM 8326 C C . THR G 2 1 ? 29.684 -25.977 -18.812 1.00 139.39 1 THR G C 1
ATOM 8327 O O . THR G 2 1 ? 29.626 -27.170 -18.591 1.00 144.15 1 THR G O 1
ATOM 8331 N N . ARG G 2 2 ? 29.599 -25.075 -17.834 1.00 135.18 2 ARG G N 1
ATOM 8332 C CA . ARG G 2 2 ? 29.427 -25.400 -16.385 1.00 135.40 2 ARG G CA 1
ATOM 8333 C C . ARG G 2 2 ? 27.979 -25.865 -16.142 1.00 136.05 2 ARG G C 1
ATOM 8334 O O . ARG G 2 2 ? 27.073 -25.209 -16.685 1.00 134.10 2 ARG G O 1
ATOM 8342 N N . MET G 2 3 ? 27.783 -26.968 -15.409 1.00 140.30 3 MET G N 1
ATOM 8343 C CA . MET G 2 3 ? 26.464 -27.575 -15.213 1.00 141.73 3 MET G CA 1
ATOM 8344 C C . MET G 2 3 ? 26.137 -27.494 -13.729 1.00 141.23 3 MET G C 1
ATOM 8345 O O . MET G 2 3 ? 26.935 -27.920 -12.908 1.00 144.03 3 MET G O 1
ATOM 8350 N N . CYS G 2 4 ? 24.984 -26.889 -13.414 1.00 137.99 4 CYS G N 1
ATOM 8351 C CA . CYS G 2 4 ? 24.478 -26.716 -12.057 1.00 135.83 4 CYS G CA 1
ATOM 8352 C C . CYS G 2 4 ? 23.168 -27.489 -11.962 1.00 136.72 4 CYS G C 1
ATOM 8353 O O . CYS G 2 4 ? 22.161 -27.107 -12.566 1.00 133.51 4 CYS G O 1
ATOM 8356 N N . GLY G 2 5 ? 23.205 -28.609 -11.234 1.00 140.96 5 GLY G N 1
ATOM 8357 C CA . GLY G 2 5 ? 22.110 -29.567 -11.196 1.00 145.31 5 GLY G CA 1
ATOM 8358 C C . GLY G 2 5 ? 21.848 -30.098 -12.596 1.00 147.30 5 GLY G C 1
ATOM 8359 O O . GLY G 2 5 ? 22.765 -30.637 -13.222 1.00 148.68 5 GLY G O 1
ATOM 8360 N N . SER G 2 6 ? 20.618 -29.895 -13.093 1.00 147.21 6 SER G N 1
ATOM 8361 C CA . SER G 2 6 ? 20.208 -30.283 -14.450 1.00 148.11 6 SER G CA 1
ATOM 8362 C C . SER G 2 6 ? 20.482 -29.190 -15.495 1.00 144.14 6 SER G C 1
ATOM 8363 O O . SER G 2 6 ? 20.267 -29.402 -16.686 1.00 144.49 6 SER G O 1
ATOM 8366 N N . MET G 2 7 ? 20.970 -28.031 -15.034 1.00 140.90 7 MET G N 1
ATOM 8367 C CA . MET G 2 7 ? 21.061 -26.818 -15.845 1.00 138.23 7 MET G CA 1
ATOM 8368 C C . MET G 2 7 ? 22.452 -26.522 -16.391 1.00 136.02 7 MET G C 1
ATOM 8369 O O . MET G 2 7 ? 23.418 -26.514 -15.642 1.00 135.44 7 MET G O 1
ATOM 8374 N N . SER G 2 8 ? 22.502 -26.194 -17.689 1.00 135.39 8 SER G N 1
ATOM 8375 C CA . SER G 2 8 ? 23.735 -25.984 -18.464 1.00 134.84 8 SER G CA 1
ATOM 8376 C C . SER G 2 8 ? 24.468 -24.593 -18.439 1.00 129.95 8 SER G C 1
ATOM 8377 O O . SER G 2 8 ? 25.613 -24.475 -18.893 1.00 131.64 8 SER G O 1
ATOM 8380 N N . CYS G 2 9 ? 23.811 -23.551 -17.932 1.00 123.69 9 CYS G N 1
ATOM 8381 C CA . CYS G 2 9 ? 24.388 -22.208 -17.769 1.00 120.34 9 CYS G CA 1
ATOM 8382 C C . CYS G 2 9 ? 24.567 -21.467 -19.089 1.00 120.61 9 CYS G C 1
ATOM 8383 O O . CYS G 2 9 ? 25.143 -22.009 -20.026 1.00 122.79 9 CYS G O 1
ATOM 8386 N N . PRO G 2 10 ? 24.118 -20.190 -19.186 1.00 118.88 10 PRO G N 1
ATOM 8387 C CA . PRO G 2 10 ? 24.225 -19.430 -20.434 1.00 120.41 10 PRO G CA 1
ATOM 8388 C C . PRO G 2 10 ? 25.663 -19.135 -20.900 1.00 123.51 10 PRO G C 1
ATOM 8389 O O . PRO G 2 10 ? 25.823 -18.944 -22.088 1.00 130.54 10 PRO G O 1
ATOM 8393 N N . ARG G 2 11 ? 26.642 -19.031 -19.989 1.00 122.36 11 ARG G N 1
ATOM 8394 C CA . ARG G 2 11 ? 27.864 -18.200 -20.225 1.00 121.81 11 ARG G CA 1
ATOM 8395 C C . ARG G 2 11 ? 29.060 -18.707 -19.407 1.00 121.15 11 ARG G C 1
ATOM 8396 O O . ARG G 2 11 ? 28.935 -19.721 -18.696 1.00 119.83 11 ARG G O 1
ATOM 8404 N N . ASN G 2 12 ? 30.204 -18.040 -19.561 1.00 121.87 12 ASN G N 1
ATOM 8405 C CA . ASN G 2 12 ? 31.450 -18.482 -18.958 1.00 123.57 12 ASN G CA 1
ATOM 8406 C C . ASN G 2 12 ? 31.696 -17.887 -17.617 1.00 118.43 12 ASN G C 1
ATOM 8407 O O . ASN G 2 12 ? 31.297 -16.784 -17.365 1.00 115.38 12 ASN G O 1
ATOM 8412 N N . GLY G 2 13 ? 32.448 -18.620 -16.793 1.00 118.54 13 GLY G N 1
ATOM 8413 C CA . GLY G 2 13 ? 32.861 -18.205 -15.474 1.00 116.16 13 GLY G CA 1
ATOM 8414 C C . GLY G 2 13 ? 31.721 -18.190 -14.503 1.00 111.70 13 GLY G C 1
ATOM 8415 O O . GLY G 2 13 ? 31.778 -17.436 -13.530 1.00 107.63 13 GLY G O 1
ATOM 8416 N N . CYS G 2 14 ? 30.703 -19.026 -14.739 1.00 112.37 14 CYS G N 1
ATOM 8417 C CA . CYS G 2 14 ? 29.487 -18.964 -13.921 1.00 111.66 14 CYS G CA 1
ATOM 8418 C C . CYS G 2 14 ? 29.661 -19.275 -12.412 1.00 112.77 14 CYS G C 1
ATOM 8419 O O . CYS G 2 14 ? 30.307 -18.507 -11.727 1.00 114.63 14 CYS G O 1
ATOM 8422 N N . THR G 2 15 ? 29.087 -20.355 -11.902 1.00 114.52 15 THR G N 1
ATOM 8423 C CA . THR G 2 15 ? 28.957 -20.570 -10.462 1.00 114.47 15 THR G CA 1
ATOM 8424 C C . THR G 2 15 ? 27.579 -21.057 -10.228 1.00 115.00 15 THR G C 1
ATOM 8425 O O . THR G 2 15 ? 26.616 -20.558 -10.797 1.00 113.68 15 THR G O 1
ATOM 8429 N N . CYS G 2 16 ? 27.486 -22.069 -9.361 1.00 118.37 16 CYS G N 1
ATOM 8430 C CA . CYS G 2 16 ? 26.245 -22.747 -9.065 1.00 119.98 16 CYS G CA 1
ATOM 8431 C C . CYS G 2 16 ? 25.629 -22.172 -7.806 1.00 117.55 16 CYS G C 1
ATOM 8432 O O . CYS G 2 16 ? 26.344 -21.729 -6.901 1.00 117.63 16 CYS G O 1
ATOM 8435 N N . VAL G 2 17 ? 24.287 -22.156 -7.790 1.00 115.44 17 VAL G N 1
ATOM 8436 C CA . VAL G 2 17 ? 23.460 -21.736 -6.658 1.00 114.02 17 VAL G CA 1
ATOM 8437 C C . VAL G 2 17 ? 22.202 -22.603 -6.606 1.00 116.30 17 VAL G C 1
ATOM 8438 O O . VAL G 2 17 ? 21.786 -23.170 -7.614 1.00 117.71 17 VAL G O 1
ATOM 8442 N N . TYR G 2 18 ? 21.590 -22.690 -5.421 1.00 116.67 18 TYR G N 1
ATOM 8443 C CA . TYR G 2 18 ? 20.280 -23.354 -5.208 1.00 119.42 18 TYR G CA 1
ATOM 8444 C C . TYR G 2 18 ? 19.331 -22.384 -4.497 1.00 117.88 18 TYR G C 1
ATOM 8445 O O . TYR G 2 18 ? 19.725 -21.771 -3.493 1.00 116.92 18 TYR G O 1
ATOM 8454 N N . HIS G 2 19 ? 18.130 -22.209 -5.048 1.00 118.29 19 HIS G N 1
ATOM 8455 C CA . HIS G 2 19 ? 17.066 -21.444 -4.414 1.00 117.65 19 HIS G CA 1
ATOM 8456 C C . HIS G 2 19 ? 16.046 -22.474 -3.934 1.00 122.95 19 HIS G C 1
ATOM 8457 O O . HIS G 2 19 ? 15.789 -23.483 -4.626 1.00 126.32 19 HIS G O 1
ATOM 8464 N N . TRP G 2 20 ? 15.488 -22.215 -2.742 1.00 124.13 20 TRP G N 1
ATOM 8465 C CA . TRP G 2 20 ? 14.693 -23.185 -1.980 1.00 130.48 20 TRP G CA 1
ATOM 8466 C C . TRP G 2 20 ? 13.359 -23.563 -2.644 1.00 133.11 20 TRP G C 1
ATOM 8467 O O . TRP G 2 20 ? 12.749 -24.564 -2.272 1.00 138.62 20 TRP G O 1
ATOM 8478 N N . ARG G 2 21 ? 12.914 -22.750 -3.612 1.00 128.75 21 ARG G N 1
ATOM 8479 C CA . ARG G 2 21 ? 11.642 -22.944 -4.362 1.00 130.38 21 ARG G CA 1
ATOM 8480 C C . ARG G 2 21 ? 11.914 -23.101 -5.873 1.00 127.53 21 ARG G C 1
ATOM 8481 O O . ARG G 2 21 ? 11.203 -23.912 -6.501 1.00 131.33 21 ARG G O 1
ATOM 8489 N N . ARG G 2 22 ? 12.905 -22.380 -6.430 1.00 120.96 22 ARG G N 1
ATOM 8490 C CA . ARG G 2 22 ? 13.150 -22.231 -7.899 1.00 117.67 22 ARG G CA 1
ATOM 8491 C C . ARG G 2 22 ? 14.172 -23.261 -8.404 1.00 117.80 22 ARG G C 1
ATOM 8492 O O . ARG G 2 22 ? 14.218 -23.475 -9.637 1.00 116.48 22 ARG G O 1
ATOM 8500 N N . GLY G 2 23 ? 14.973 -23.851 -7.511 1.00 118.96 23 GLY G N 1
ATOM 8501 C CA . GLY G 2 23 ? 15.845 -24.971 -7.837 1.00 121.36 23 GLY G CA 1
ATOM 8502 C C . GLY G 2 23 ? 17.283 -24.577 -8.085 1.00 118.19 23 GLY G C 1
ATOM 8503 O O . GLY G 2 23 ? 17.734 -23.521 -7.609 1.00 113.27 23 GLY G O 1
ATOM 8504 N N . HIS G 2 24 ? 18.001 -25.440 -8.816 1.00 120.77 24 HIS G N 1
ATOM 8505 C CA . HIS G 2 24 ? 19.383 -25.185 -9.211 1.00 119.42 24 HIS G CA 1
ATOM 8506 C C . HIS G 2 24 ? 19.457 -23.999 -10.173 1.00 115.41 24 HIS G C 1
ATOM 8507 O O . HIS G 2 24 ? 18.586 -23.826 -11.025 1.00 115.49 24 HIS G O 1
ATOM 8514 N N . GLY G 2 25 ? 20.508 -23.183 -10.019 1.00 112.57 25 GLY G N 1
ATOM 8515 C CA . GLY G 2 25 ? 20.707 -21.976 -10.800 1.00 108.12 25 GLY G CA 1
ATOM 8516 C C . GLY G 2 25 ? 22.149 -21.711 -11.161 1.00 106.73 25 GLY G C 1
ATOM 8517 O O . GLY G 2 25 ? 23.044 -22.318 -10.580 1.00 107.22 25 GLY G O 1
ATOM 8518 N N . CYS G 2 26 ? 22.354 -20.796 -12.116 1.00 105.21 26 CYS G N 1
ATOM 8519 C CA . CYS G 2 26 ? 23.663 -20.316 -12.523 1.00 105.36 26 CYS G CA 1
ATOM 8520 C C . CYS G 2 26 ? 23.796 -18.826 -12.219 1.00 100.30 26 CYS G C 1
ATOM 8521 O O . CYS G 2 26 ? 23.016 -18.026 -12.738 1.00 97.85 26 CYS G O 1
ATOM 8524 N N . SER G 2 27 ? 24.789 -18.466 -11.397 1.00 97.14 27 SER G N 1
ATOM 8525 C CA . SER G 2 27 ? 25.187 -17.076 -11.194 1.00 92.93 27 SER G CA 1
ATOM 8526 C C . SER G 2 27 ? 26.287 -16.765 -12.169 1.00 93.45 27 SER G C 1
ATOM 8527 O O . SER G 2 27 ? 27.382 -17.308 -12.044 1.00 95.79 27 SER G O 1
ATOM 8530 N N . CYS G 2 28 ? 25.994 -15.910 -13.150 1.00 93.00 28 CYS G N 1
ATOM 8531 C CA . CYS G 2 28 ? 26.930 -15.624 -14.233 1.00 96.84 28 CYS G CA 1
ATOM 8532 C C . CYS G 2 28 ? 27.460 -14.190 -14.221 1.00 96.00 28 CYS G C 1
ATOM 8533 O O . CYS G 2 28 ? 26.719 -13.252 -13.941 1.00 91.49 28 CYS G O 1
ATOM 8536 N N . PRO G 2 29 ? 28.775 -13.991 -14.448 1.00 99.38 29 PRO G N 1
ATOM 8537 C CA . PRO G 2 29 ? 29.396 -12.682 -14.292 1.00 100.99 29 PRO G CA 1
ATOM 8538 C C . PRO G 2 29 ? 28.968 -11.637 -15.328 1.00 104.63 29 PRO G C 1
ATOM 8539 O O . PRO G 2 29 ? 28.206 -11.977 -16.187 1.00 106.55 29 PRO G O 1
ATOM 8543 N N . GLY G 2 30 ? 29.621 -10.464 -15.272 1.00 108.19 30 GLY G N 1
ATOM 8544 C CA . GLY G 2 30 ? 29.539 -9.385 -16.253 1.00 108.73 30 GLY G CA 1
ATOM 8545 C C . GLY G 2 30 ? 28.336 -8.500 -15.971 1.00 105.36 30 GLY G C 1
ATOM 8546 O O . GLY G 2 30 ? 28.387 -7.250 -15.948 1.00 104.70 30 GLY G O 1
ATOM 8548 N N . THR H 2 1 ? 4.760 -43.216 27.847 1.00 148.93 1 THR H N 1
ATOM 8549 C CA . THR H 2 1 ? 5.627 -42.003 27.817 1.00 144.82 1 THR H CA 1
ATOM 8550 C C . THR H 2 1 ? 5.281 -41.002 28.938 1.00 139.80 1 THR H C 1
ATOM 8551 O O . THR H 2 1 ? 4.951 -41.394 30.055 1.00 137.22 1 THR H O 1
ATOM 8555 N N . ARG H 2 2 ? 5.377 -39.710 28.622 1.00 136.13 2 ARG H N 1
ATOM 8556 C CA . ARG H 2 2 ? 5.388 -38.615 29.619 1.00 132.90 2 ARG H CA 1
ATOM 8557 C C . ARG H 2 2 ? 3.955 -38.373 30.125 1.00 126.12 2 ARG H C 1
ATOM 8558 O O . ARG H 2 2 ? 2.997 -38.342 29.313 1.00 118.44 2 ARG H O 1
ATOM 8566 N N . MET H 2 3 ? 3.841 -38.135 31.434 1.00 123.05 3 MET H N 1
ATOM 8567 C CA . MET H 2 3 ? 2.745 -37.391 32.020 1.00 119.57 3 MET H CA 1
ATOM 8568 C C . MET H 2 3 ? 3.279 -36.000 32.381 1.00 115.85 3 MET H C 1
ATOM 8569 O O . MET H 2 3 ? 4.318 -35.864 33.051 1.00 114.09 3 MET H O 1
ATOM 8574 N N . CYS H 2 4 ? 2.584 -34.975 31.876 1.00 114.23 4 CYS H N 1
ATOM 8575 C CA . CYS H 2 4 ? 2.885 -33.568 32.119 1.00 111.63 4 CYS H CA 1
ATOM 8576 C C . CYS H 2 4 ? 1.683 -32.990 32.844 1.00 110.20 4 CYS H C 1
ATOM 8577 O O . CYS H 2 4 ? 0.657 -32.767 32.215 1.00 112.72 4 CYS H O 1
ATOM 8580 N N . GLY H 2 5 ? 1.818 -32.761 34.157 1.00 108.13 5 GLY H N 1
ATOM 8581 C CA . GLY H 2 5 ? 0.710 -32.488 35.059 1.00 104.80 5 GLY H CA 1
ATOM 8582 C C . GLY H 2 5 ? -0.430 -33.472 34.928 1.00 102.17 5 GLY H C 1
ATOM 8583 O O . GLY H 2 5 ? -0.240 -34.650 35.188 1.00 97.42 5 GLY H O 1
ATOM 8584 N N . SER H 2 6 ? -1.598 -32.962 34.509 1.00 101.83 6 SER H N 1
ATOM 8585 C CA . SER H 2 6 ? -2.813 -33.745 34.289 1.00 106.42 6 SER H CA 1
ATOM 8586 C C . SER H 2 6 ? -2.900 -34.344 32.884 1.00 108.46 6 SER H C 1
ATOM 8587 O O . SER H 2 6 ? -3.832 -35.090 32.608 1.00 112.40 6 SER H O 1
ATOM 8590 N N . MET H 2 7 ? -1.914 -34.030 32.025 1.00 107.81 7 MET H N 1
ATOM 8591 C CA . MET H 2 7 ? -1.866 -34.510 30.649 1.00 108.74 7 MET H CA 1
ATOM 8592 C C . MET H 2 7 ? -0.995 -35.762 30.427 1.00 108.37 7 MET H C 1
ATOM 8593 O O . MET H 2 7 ? 0.174 -35.817 30.815 1.00 107.92 7 MET H O 1
ATOM 8598 N N . SER H 2 8 ? -1.594 -36.757 29.764 1.00 109.38 8 SER H N 1
ATOM 8599 C CA . SER H 2 8 ? -0.894 -37.924 29.250 1.00 112.63 8 SER H CA 1
ATOM 8600 C C . SER H 2 8 ? -0.516 -37.599 27.790 1.00 112.32 8 SER H C 1
ATOM 8601 O O . SER H 2 8 ? -1.375 -37.186 27.007 1.00 111.12 8 SER H O 1
ATOM 8604 N N . CYS H 2 9 ? 0.761 -37.759 27.432 1.00 113.97 9 CYS H N 1
ATOM 8605 C CA . CYS H 2 9 ? 1.245 -37.335 26.113 1.00 116.23 9 CYS H CA 1
ATOM 8606 C C . CYS H 2 9 ? 0.837 -38.278 24.985 1.00 120.80 9 CYS H C 1
ATOM 8607 O O . CYS H 2 9 ? 0.911 -39.491 25.150 1.00 121.65 9 CYS H O 1
ATOM 8610 N N . PRO H 2 10 ? 0.409 -37.742 23.811 1.00 121.86 10 PRO H N 1
ATOM 8611 C CA . PRO H 2 10 ? -0.114 -38.562 22.716 1.00 123.60 10 PRO H CA 1
ATOM 8612 C C . PRO H 2 10 ? 0.859 -39.573 22.088 1.00 125.32 10 PRO H C 1
ATOM 8613 O O . PRO H 2 10 ? 0.367 -40.547 21.558 1.00 130.08 10 PRO H O 1
ATOM 8617 N N . ARG H 2 11 ? 2.177 -39.343 22.150 1.00 122.29 11 ARG H N 1
ATOM 8618 C CA . ARG H 2 11 ? 3.193 -40.189 21.448 1.00 125.29 11 ARG H CA 1
ATOM 8619 C C . ARG H 2 11 ? 4.502 -40.269 22.258 1.00 122.73 11 ARG H C 1
ATOM 8620 O O . ARG H 2 11 ? 4.494 -39.864 23.433 1.00 117.35 11 ARG H O 1
ATOM 8628 N N . ASN H 2 12 ? 5.580 -40.771 21.652 1.00 123.45 12 ASN H N 1
ATOM 8629 C CA . ASN H 2 12 ? 6.887 -40.756 22.271 1.00 124.57 12 ASN H CA 1
ATOM 8630 C C . ASN H 2 12 ? 7.636 -39.450 21.938 1.00 122.46 12 ASN H C 1
ATOM 8631 O O . ASN H 2 12 ? 7.280 -38.708 20.987 1.00 117.20 12 ASN H O 1
ATOM 8636 N N . GLY H 2 13 ? 8.690 -39.195 22.721 1.00 122.97 13 GLY H N 1
ATOM 8637 C CA . GLY H 2 13 ? 9.614 -38.116 22.484 1.00 119.60 13 GLY H CA 1
ATOM 8638 C C . GLY H 2 13 ? 9.050 -36.763 22.837 1.00 114.60 13 GLY H C 1
ATOM 8639 O O . GLY H 2 13 ? 9.527 -35.764 22.326 1.00 111.29 13 GLY H O 1
ATOM 8640 N N . CYS H 2 14 ? 8.007 -36.735 23.673 1.00 113.51 14 CYS H N 1
ATOM 8641 C CA . CYS H 2 14 ? 7.335 -35.511 24.018 1.00 109.40 14 CYS H CA 1
ATOM 8642 C C . CYS H 2 14 ? 7.997 -34.950 25.268 1.00 107.81 14 CYS H C 1
ATOM 8643 O O . CYS H 2 14 ? 8.419 -35.709 26.137 1.00 113.83 14 CYS H O 1
ATOM 8646 N N . THR H 2 15 ? 8.043 -33.617 25.356 1.00 104.08 15 THR H N 1
ATOM 8647 C CA . THR H 2 15 ? 8.501 -32.872 26.530 1.00 103.05 15 THR H CA 1
ATOM 8648 C C . THR H 2 15 ? 7.291 -32.126 27.194 1.00 103.51 15 THR H C 1
ATOM 8649 O O . THR H 2 15 ? 6.228 -32.004 26.574 1.00 104.97 15 THR H O 1
ATOM 8653 N N . CYS H 2 16 ? 7.462 -31.651 28.433 1.00 104.50 16 CYS H N 1
ATOM 8654 C CA . CYS H 2 16 ? 6.405 -30.973 29.172 1.00 103.82 16 CYS H CA 1
ATOM 8655 C C . CYS H 2 16 ? 6.486 -29.460 29.044 1.00 102.28 16 CYS H C 1
ATOM 8656 O O . CYS H 2 16 ? 7.577 -28.919 28.914 1.00 106.30 16 CYS H O 1
ATOM 8659 N N . VAL H 2 17 ? 5.316 -28.804 29.074 1.00 100.23 17 VAL H N 1
ATOM 8660 C CA . VAL H 2 17 ? 5.152 -27.341 29.103 1.00 97.05 17 VAL H CA 1
ATOM 8661 C C . VAL H 2 17 ? 3.932 -26.965 29.952 1.00 95.74 17 VAL H C 1
ATOM 8662 O O . VAL H 2 17 ? 3.022 -27.773 30.127 1.00 96.14 17 VAL H O 1
ATOM 8666 N N . TYR H 2 18 ? 3.908 -25.737 30.474 1.00 96.37 18 TYR H N 1
ATOM 8667 C CA . TYR H 2 18 ? 2.738 -25.150 31.182 1.00 99.06 18 TYR H CA 1
ATOM 8668 C C . TYR H 2 18 ? 2.471 -23.754 30.613 1.00 100.17 18 TYR H C 1
ATOM 8669 O O . TYR H 2 18 ? 3.407 -22.934 30.588 1.00 102.06 18 TYR H O 1
ATOM 8678 N N . HIS H 2 19 ? 1.233 -23.492 30.182 1.00 102.04 19 HIS H N 1
ATOM 8679 C CA . HIS H 2 19 ? 0.798 -22.137 29.849 1.00 102.98 19 HIS H CA 1
ATOM 8680 C C . HIS H 2 19 ? -0.170 -21.718 30.963 1.00 105.02 19 HIS H C 1
ATOM 8681 O O . HIS H 2 19 ? -0.939 -22.534 31.453 1.00 100.29 19 HIS H O 1
ATOM 8688 N N . TRP H 2 20 ? -0.119 -20.434 31.353 1.00 108.24 20 TRP H N 1
ATOM 8689 C CA . TRP H 2 20 ? -0.759 -19.919 32.579 1.00 109.29 20 TRP H CA 1
ATOM 8690 C C . TRP H 2 20 ? -2.301 -19.962 32.542 1.00 108.83 20 TRP H C 1
ATOM 8691 O O . TRP H 2 20 ? -2.951 -19.858 33.583 1.00 107.16 20 TRP H O 1
ATOM 8702 N N . ARG H 2 21 ? -2.861 -20.104 31.333 1.00 107.36 21 ARG H N 1
ATOM 8703 C CA . ARG H 2 21 ? -4.325 -20.118 31.090 1.00 108.79 21 ARG H CA 1
ATOM 8704 C C . ARG H 2 21 ? -4.771 -21.413 30.401 1.00 106.59 21 ARG H C 1
ATOM 8705 O O . ARG H 2 21 ? -5.914 -21.816 30.666 1.00 108.96 21 ARG H O 1
ATOM 8713 N N . ARG H 2 22 ? -3.918 -22.048 29.575 1.00 101.86 22 ARG H N 1
ATOM 8714 C CA . ARG H 2 22 ? -4.232 -23.275 28.786 1.00 99.76 22 ARG H CA 1
ATOM 8715 C C . ARG H 2 22 ? -3.896 -24.560 29.563 1.00 96.81 22 ARG H C 1
ATOM 8716 O O . ARG H 2 22 ? -4.417 -25.627 29.190 1.00 95.48 22 ARG H O 1
ATOM 8724 N N . GLY H 2 23 ? -3.030 -24.471 30.577 1.00 97.66 23 GLY H N 1
ATOM 8725 C CA . GLY H 2 23 ? -2.717 -25.572 31.472 1.00 97.73 23 GLY H CA 1
ATOM 8726 C C . GLY H 2 23 ? -1.433 -26.307 31.125 1.00 97.78 23 GLY H C 1
ATOM 8727 O O . GLY H 2 23 ? -0.562 -25.821 30.353 1.00 98.62 23 GLY H O 1
ATOM 8728 N N . HIS H 2 24 ? -1.299 -27.490 31.734 1.00 98.85 24 HIS H N 1
ATOM 8729 C CA . HIS H 2 24 ? -0.208 -28.419 31.427 1.00 99.12 24 HIS H CA 1
ATOM 8730 C C . HIS H 2 24 ? -0.350 -28.940 30.003 1.00 97.07 24 HIS H C 1
ATOM 8731 O O . HIS H 2 24 ? -1.465 -29.183 29.542 1.00 96.19 24 HIS H O 1
ATOM 8738 N N . GLY H 2 25 ? 0.784 -29.108 29.321 1.00 95.22 25 GLY H N 1
ATOM 8739 C CA . GLY H 2 25 ? 0.802 -29.552 27.945 1.00 95.67 25 GLY H CA 1
ATOM 8740 C C . GLY H 2 25 ? 1.953 -30.464 27.603 1.00 96.85 25 GLY H C 1
ATOM 8741 O O . GLY H 2 25 ? 2.931 -30.566 28.348 1.00 94.96 25 GLY H O 1
ATOM 8742 N N . CYS H 2 26 ? 1.816 -31.139 26.454 1.00 98.35 26 CYS H N 1
ATOM 8743 C CA . CYS H 2 26 ? 2.860 -31.959 25.861 1.00 99.37 26 CYS H CA 1
ATOM 8744 C C . CYS H 2 26 ? 3.313 -31.365 24.550 1.00 95.63 26 CYS H C 1
ATOM 8745 O O . CYS H 2 26 ? 2.504 -31.174 23.649 1.00 95.94 26 CYS H O 1
ATOM 8748 N N . SER H 2 27 ? 4.612 -31.067 24.450 1.00 95.27 27 SER H N 1
ATOM 8749 C CA . SER H 2 27 ? 5.233 -30.663 23.193 1.00 96.23 27 SER H CA 1
ATOM 8750 C C . SER H 2 27 ? 5.750 -31.923 22.523 1.00 98.48 27 SER H C 1
ATOM 8751 O O . SER H 2 27 ? 6.673 -32.523 23.018 1.00 98.12 27 SER H O 1
ATOM 8754 N N . CYS H 2 28 ? 5.130 -32.296 21.397 1.00 101.49 28 CYS H N 1
ATOM 8755 C CA . CYS H 2 28 ? 5.377 -33.549 20.735 1.00 104.74 28 CYS H CA 1
ATOM 8756 C C . CYS H 2 28 ? 6.018 -33.428 19.358 1.00 105.93 28 CYS H C 1
ATOM 8757 O O . CYS H 2 28 ? 5.715 -32.513 18.607 1.00 106.97 28 CYS H O 1
ATOM 8760 N N . PRO H 2 29 ? 6.910 -34.364 18.973 1.00 109.48 29 PRO H N 1
ATOM 8761 C CA . PRO H 2 29 ? 7.412 -34.449 17.601 1.00 111.02 29 PRO H CA 1
ATOM 8762 C C . PRO H 2 29 ? 6.303 -34.746 16.580 1.00 112.89 29 PRO H C 1
ATOM 8763 O O . PRO H 2 29 ? 5.228 -35.194 16.985 1.00 111.56 29 PRO H O 1
ATOM 8767 N N . GLY H 2 30 ? 6.576 -34.437 15.304 1.00 114.73 30 GLY H N 1
ATOM 8768 C CA . GLY H 2 30 ? 5.665 -34.647 14.192 1.00 117.22 30 GLY H CA 1
ATOM 8769 C C . GLY H 2 30 ? 4.560 -33.606 14.138 1.00 116.10 30 GLY H C 1
ATOM 8770 O O . GLY H 2 30 ? 3.898 -33.513 13.110 1.00 120.81 30 GLY H O 1
#

Solvent-accessible surface area: 46745 Å² total; per-residue (Å²): 94,83,46,25,62,2,4,125,68,2,93,117,54,6,90,55,57,17,10,28,30,54,186,94,132,37,9,68,2,25,1,2,3,16,2,13,3,2,8,88,25,40,134,122,21,24,19,0,6,0,0,4,33,25,10,3,24,8,57,11,147,89,9,49,33,106,35,70,190,16,32,84,64,7,15,0,20,29,94,12,5,18,49,12,10,25,11,19,38,34,6,0,4,101,52,83,28,17,15,34,82,38,0,22,0,30,14,87,0,41,0,37,24,27,4,6,12,48,10,77,0,6,1,64,3,91,18,4,97,52,144,85,12,6,46,1,86,1,83,5,0,3,31,12,12,29,16,145,6,2,22,1,51,28,27,136,57,126,12,88,58,44,64,50,23,18,131,70,6,60,0,56,24,63,69,22,53,48,109,80,52,68,56,87,114,132,116,32,128,47,14,81,24,2,1,38,1,16,0,29,0,66,64,87,140,99,68,32,16,63,2,11,138,67,2,100,111,54,5,125,59,57,20,10,28,38,80,208,119,166,45,8,67,0,34,2,6,13,19,6,10,5,3,9,61,33,44,135,117,9,18,7,0,11,0,1,3,11,24,26,3,24,7,38,11,150,80,10,48,34,116,34,86,178,22,31,88,24,6,14,0,23,37,93,12,5,15,44,13,14,23,12,16,44,38,2,0,18,97,57,56,42,18,14,36,80,36,0,17,0,39,15,84,0,62,1,44,23,9,4,6,12,39,8,77,0,5,0,45,5,95,14,5,106,62,146,85,11,0,27,0,74,0,76,4,0,10,26,20,14,17,20,123,2,3,23,2,49,43,26,139,56,140,62,66,78,44,80,14,28,20,138,56,3,64,2,56,19,59,68,32,62,84,93,28,18,25,18,28,15,77,77,37,128,20,13,42,24,5,4,31,3,9,0,34,0,56,65,89,142,116,82,41,42,67,5,7,135,86,2,123,105,73,10,99,55,60,20,10,23,39,89,178,120,132,40,5,65,0,33,1,5,6,20,10,16,6,3,10,78,30,46,94,135,29,24,15,0,8,1,1,5,40,30,0,3,12,7,38,9,121,75,2,45,38,106,37,73,191,16,33,84,55,0,10,2,22,35,97,18,6,16,50,14,11,26,12,20,64,34,8,1,26,101,54,57,38,14,14,35,81,36,0,21,0,24,14,80,0,51,1,27,22,28,4,7,10,48,12,54,0,7,1,51,0,84,15,2,101,66,153,88,12,4,34,0,112,1,66,8,0,12,40,24,14,29,18,149,5,2,21,2,47,32,15,150,84,97,67,69,12,107,26,23,19,138,52,5,66,6,55,17,65,62,16,62,21,111,33,15,22,19,27,19,77,78,37,137,26,12,44,24,6,1,22,1,10,1,34,0,58,87,86,140,97,81,39,18,60,2,13,136,67,3,98,96,56,5,123,59,65,17,8,21,35,76,154,111,131,31,8,67,2,30,2,23,5,40,8,5,1,1,5,66,36,39,90,133,28,18,22,3,15,0,0,3,21,22,5,2,11,6,39,9,142,79,8,48,33,112,35,68,187,18,32,85,59,5,15,0,19,30,94,12,5,17,45,13,12,25,13,16,54,10,8,1,22,113,49,55,34,12,13,37,88,35,0,22,0,25,15,80,0,38,0,34,22,44,3,2,13,25,9,41,0,6,1,58,8,67,17,6,112,63,155,86,11,2,60,2,57,0,39,4,0,6,24,16,12,22,23,110,2,2,19,1,52,74,116,53,61,53,67,28,18,122,29,6,90,6,59,21,59,66,35,66,49,89,37,10,26,9,28,23,62,69,42,125,48,14,22,23,0,1,36,1,26,0,32,1,66,76,134,70,86,29,27,60,3,5,125,70,6,100,120,65,17,122,51,57,13,8,25,42,64,173,143,146,56,12,63,0,22,2,12,9,33,7,7,2,3,2,92,30,43,100,131,19,27,33,0,6,0,0,1,33,18,54,2,29,4,53,12,161,78,7,39,21,148,52,84,176,31,17,109,56,5,16,1,17,37,91,9,4,17,42,12,12,26,12,16,17,24,8,1,8,105,48,62,32,18,13,36,76,39,0,15,0,30,27,96,0,62,0,63,25,56,3,5,12,35,11,76,0,5,1,51,0,71,17,6,107,68,142,81,11,1,60,0,115,0,64,4,0,1,19,0,9,27,30,196,10,2,16,0,50,44,106,188,56,129,82,32,18,136,60,5,56,2,59,31,66,74,44,74,49,116,83,59,64,15,84,42,65,31,29,132,84,28,19,31,0,0,16,2,19,0,30,0,48,74,82,141,135,120,112,1,45,116,28,63,8,93,125,103,64,11,78,43,49,52,25,26,149,66,20,80,0,0,20,6,53,70,152,130,116,2,41,102,22,64,12,98,160,138,63,11,71,48,30,88,24,87,113,62,18,79,0,0,16,5,50,78,110,116,126,3,46,90,36,76,14,93,122,109,41,0,82,41,40,64,16,54,109,51,17,70,0,0,11,5,32,59

Secondary structure (DSSP, 8-state):
--HHHHHHHHHHH--TTS---BTTBPEEEEEEEEEEEEEEEETTTTEEEEEEEEEEEEE-GGG----TTS-SEEEEEGGGS----EEETTBSS--EE-S--EEEEETTSEEEE--EEEEEEE---SGGGSSS-EEEEEEEEESS--TTTEEEEEPP--S-TTTT--TTSSEEEEEEEEEEEEEE-TT-S-EEEEEEEEEEEEE--/--HHHHHHHHHHH--TTS---BTTBPEEEEEEEEEEEEEEEETTTTEEEEEEEEEEEEE-GGG----TTS-SEEEEEGGGS----EEETTBSS--EE-S--EEEEETTSEEEE--EEEEEEE---SGGGSSS-EEEEEEEEESS--TTTEEEEEPP----S-SSS-TTSSEEEEEEEEEEEEEEETT-S-EEEEEEEEEEEEE--/--HHHHHHHHHTT--TTS---TTTPPEEEEEEEEEEEEEEEETTTTEEEEEEEEEEEEE-GGG----TTS-SEEEEEGGGS----EEETTB-S--EE-S--EEEEETTSEEEE--EEEEEEE---TTTTSSS-EEEEEEEEESS--TTTEEEEE-S-----S-S-SSSSEEEEEEEEEEEEEEETT-S-EEEEEEEEEEEEE--/--HHHHHHHHHHH--TTS---BTTBPEEEEEEEEEEEEEEEETTTTEEEEEEEEEEEEE-GGG----TTS-SEEEEEGGGS----EEETTBSS--EE-S--EEEEETTSEEEE--EEEEEEE---TTTTSSS-EEEEEEEEESS--TTTEEEE---STT--TT-SEEEEEEEEEEEEEEETT-S-EEEEEEEEEEEEE-/--HHHHHHHHHHH--TTS----TTSPEEEEEEEEEEEEEEEETTTTEEEEEEEEEEEEE-GGG----SS--SEEEEEGGGS----EEETTBSS--EE-S--EEEEETTSEEEE--EEEEEEE---TTTTSSS-EEEEEEEEESS--TTTEEEE----TT--TTSSEEEEEEEEEEEEE--TT-SS-EEEEEEEEEEEE--/--EETTEEPSSSS-EEEEETTTEEEEEEE-/---BTTB--SSTT--EEEETTTEEEEEE--/--EETTEEPSSSS-EEEEETTTEEEEEEE-

Nearest PDB structures (foldseek):
  7txf-assembly1_C  TM=1.005E+00  e=1.318E-42  Lymnaea stagnalis
  5t90-assembly1_E  TM=9.819E-01  e=1.236E-38  Lymnaea stagnalis
  4um1-assembly1_D  TM=9.698E-01  e=5.713E-39  Lymnaea stagnalis
  3u8k-assembly2_J  TM=9.690E-01  e=2.393E-38  Lymnaea stagnalis
  3u8l-assembly2_I  TM=9.701E-01  e=4.152E-38  Lymnaea stagnalis

B-factor: mean 81.48, std 24.13, range [42.02, 178.91]

GO terms:
  GO:0043083 synaptic cleft (C, EXP)
  GO:0043083 synaptic cleft (C, IDA)
  GO:0032223 negative regulation of synaptic transmission, cholinergic (P, IDA)

InterPro domains:
  IPR006201 Neurotransmitter-gated ion-channel [PTHR18945] (28-205)
  IPR006202 Neurotransmitter-gated ion-channel ligand-binding domain [PF02931] (35-223)
  IPR007110 Immunoglobulin-like domain [PS50835] (114-217)
  IPR036734 Neurotransmitter-gated ion-channel ligand-binding domain superfamily [G3DSA:2.70.170.10] (19-229)
  IPR036734 Neurotransmitter-gated ion-channel ligand-binding domain superfamily [SSF63712] (23-223)

Foldseek 3Di:
DEQVVLQVQLLVQADQVDQLQDPLAAWEKAWDKAWAAWADADPPQQKTKTKIKIKIKTFRQSSADDPDVYPQKDKYASVSHHDFQKDFPFFPDDWDFDDHRIWMAGNRGMIITITITITMGHWDQPCLAPPQHTKDKTKMFRPPDWNSHYAYHYDDDDADNCNNYDPPYQKDWPDKDKAKDWADDPVDPTTTIIIIIMTGMHGDD/DEQVVLQVQLLVPADQPDQLDDPQAAWEKAWDKAWAAWDDADQVQQKIKTKTKIKMKTFRQSSADDPPPYDQKDKYASVSHHDFQKDFPAFPDDWDFDDHRIWMAGNRGMIIGITITITMGGKPQVQLAPPQAIKTKTKMFGPPDWCSHYDYHHDDDDADLHPRYDPPYQKGWPDKDKDKDWDDDPVDPTTTIIIMIMTGMHGDD/DEQVVLQVVLLPQADQPDQLQPPLAAWEKAWDKDWAAWADQDQPQQKTKTKTKIKMKTFRQSSADDPDVYPQKDKYASVSHHDFQKDFPFFPDDKDFDDHRIWMAGNRGMIIGITITITMGRANQNVQADPQAGKGKTKMFGPPDWNSHYDYHYPVWDWPPVNYHPPYQKDWPDKGKDKDWDDDPVDPTTTIIIIIITGMHGDD/DEQVVLQVQLLVQADQVDQLDDPLAAWEKEWDKAWAAWADADQVQQKTKTKIKIKMKTFRQSSADDPDVYPQKDKYASVSHHDFQKDFPFFPDDWDFDDGRIWMAGNRGMIITITITITMGRANRPQLAHPQAGKGKTKMFGPPDFRSHYAYHYPHCPNYDPPYQKDWPDKDKDKDWDDDPPDPTTTIIIIIITGMHGD/DEQVVLLVQLQVFADQPDQQDDDQAAWEKEWDKQWAAWDDQDQVQQKTKTKTWIKIKTFRQSSADDDPPYDQKYKAASVSHHDFQKDWPFFPDDWDFDDHRIWMAGNRGMIIGITITITMGRFFFPQLAHPQHTKGKTKMWGPPDFCSHYAYHYDPSPNYDPPYQKDWPDKDKDKDWDDDPVDPGIIIIIIIITGMHGDD/DDDWPNRDDPDPPWDWDQDPPPGIDTHDDD/DDAWPNRDDDDPPWDWDADPPPGIDIHDDD/DDDFPPDDDPDPPWDWDQDPPPGIDTHDDD

Sequence (1103 aa):
LDRADILYNIRQTSRPDVIPTQRDRPVAVSVSLKFINILEVNEITNEVDVVFWQQTTWSDRTLAWNSSHSPDQVSVPISSLWVPDLAAYNAISKPEVLTPQLARVVSDGEVLYMPSIRQRFSCDVSGVDTESGATCRIKIGSWTHHSREISVDPTTENSDDSEYFSQYSRFEILDVTQKKNSVTYSCCPEAYEDVEVSLNFRKKGLDRADILYNIRQTSRPDVIPTQRDRPVAVSVSLKFINILEVNEITNEVDVVFWQQTTWSDRTLAWNSSHSPDQVSVPISSLWVPDLAAYNAISKPEVLTPQLARVVSDGEVLYMPSIRQRFSCDVSGVDTESGATCRIKIGSWTHHSREISVDPTTENSDDSEYFSQYSRFEILDVTQKKNSVTYSCCPEAYEDVEVSLNFRKKGLDRADILYNIRQTSRPDVIPTQRDRPVAVSVSLKFINILEVNEITNEVDVVFWQQTTWSDRTLAWNSSHSPDQVSVPISSLWVPDLAAYNAISKPEVLTPQLARVVSDGEVLYMPSIRQRFSCDVSGVDTESGATCRIKIGSWTHHSREISVDPTTENDDSEYFSQYSRFEILDVTQKKNSVTYSCCPEAYEDVEVSLNFRKKGLDRADILYNIRQTSRPDVIPTQRDRPVAVSVSLKFINILEVNEITNEVDVVFWQQTTWSDRTLAWNSSHSPDQVSVPISSLWVPDLAAYNAISKPEVLTPQLARVVSDGEVLYMPSIRQRFSCDVSGVDTESGATCRIKIGSWTHHSREISVDPDDSEYFSQYSRFEILDVTQKKNSVTYSCCPEAYEDVEVSLNFRKKLDRADILYNIRQTSRPDVIPTQRDRPVAVSVSLKFINILEVNEITNEVDVVFWQQTTWSDRTLAWNSSHSPDQVSVPISSLWVPDLAAYNAISKPEVLTPQLARVVSDGEVLYMPSIRQRFSCDVSGVDTESGATCRIKIGSWTHHSREISVDPTDSEYFSQYSRFEILDVTQKKNSVTYSCCPEAYEDVEVSLNFRKKGTRMCGSMSCPRNGCTCVYHWRRGHGCSCPGTRMCGSMSCPRNGCTCVYHWRRGHGCSCPGTRMCGSMSCPRNGCTCVYHWRRGHGCSCPG

Organism: Lymnaea stagnalis (NCBI:txid6523)